Protein AF-0000000074260015 (afdb_homodimer)

Organism: NCBI:txid2743089

Nearest PDB structures (foldseek):
  7qha-assembly1_B  TM=4.902E-01  e=7.469E-06  Photobacterium profundum SS9
  8thi-assembly1_A  TM=4.821E-01  e=3.029E-05  Haemophilus influenzae Rd KW20
  4r1i-assembly1_B  TM=4.300E-01  e=1.855E-04  Neisseria gonorrhoeae FA19
  4r0c-assembly1_C  TM=4.142E-01  e=5.192E-04  Alcanivorax borkumensis SK2
  4r0c-assembly1_B  TM=4.028E-01  e=3.452E-03  Alcanivorax borkumensis SK2

InterPro domains:
  IPR018461 Na+/H+ antiporter, NhaC-like, C-terminal [PF03553] (222-495)
  IPR052180 NhaC Na(+)/H(+) Antiporter [PTHR33451] (37-522)

Foldseek 3Di:
DPPDPPPLVVVLVVLVVLLVLLVCLQPDAFWAFAPALQLLLQLLVQLLVQCCVQCPVVNHQDLLSSLVSSVVSLVVSLVGTDDDSVVVVVLLVVLLPRVLLVVLLLLQLLLLLLLLLLVLLQLLLQVLQVCVVVVPAQLQLLLVLLQVLLVLLQLLLALLSSLNNCLSRVLVSSLLRWHANLLNSLSNLLSSLNNNLQRLLHLLLSSLQVLLVHDSVLLNVLLCVLLVVLSVVLSVVSSVVRVVDTHDDLPDDDSVVSSVPRDNLSNVLVVLSVQLSVCSNVVHDNSVSSVSSSVVSLCSCPVVVSHFPCQAKAWADAPPDPVLVVCCVPRRYHHDHPVPTDIDHSSVVSNVLCVSVSSSLSSLSSSVSSSSSSCSLVVVLVVLCVPQLPAQLSLLVSLLVSLLVLCSRSLSLSSSLSNCSNSLSVSCVVRQWHSSLSSSSNSLNSSLNSSQQLPHPSLSSSLSSNCCVVVVDVSDDNVSRDRSNSNNVSNSSSVSSSVSSNVCSNVVPSTDGDPDDPPVVNPVD/DPPDPPPLVVVLVVLVVLLVLLVCLQPDAFWAFAPALQLLLQLLVQLLVQCCVQCPVVNHFDLLSSLVSSVVSLVVSLVGTDDDSVVVVVLLVVLLPRVLLVVLLLLQLLLLLLLLLLVLLQLLLQVLQVCVVVVPAQLQLLLVLLQVLLVLLQLLLALLSSLNNCLSRVLVSSLLRWHANLLNSLSNLLSSLNNNLQRLLHLLLSSLQVLLVHDSVLLNVLLCVLLVVLSVVLSVVSSVVRVVDTHDDLPDDDSVVSSVPRDNLSNVLVVLSVQLSVCSNVVHDNSVSSVSSSVVSLCSCPVVVSHFPCQAKAWADAPPDPVLVVCCVPRRYHHDHPVPTDIDHSSVVSNVLCVSVSSSLSSLSSSVSSSSSSCSLVVVLVVLCVPQLPAQLSLLVSLLVSLLVLCSRSLSLSSSLSNCSNSLSVSCVVRQWHSSLSSSSSSLNSSLSSSQQLPHPSLSSSLSSNCCVVVVDVSDDNVSRDRSNSNNVSNSSSVSSSVSSNVCSNVVPSTDGDPDDPPVVVPPD

pLDDT: mean 89.03, std 12.22, range [22.44, 98.69]

Solvent-accessible surface area (backbone atoms only — not comparable to full-atom values): 49291 Å² total; per-residue (Å²): 131,77,72,71,82,65,74,63,53,60,56,48,50,52,50,52,50,52,49,51,51,52,48,45,44,62,68,41,84,64,51,49,34,59,88,39,38,61,47,31,34,39,21,45,53,45,24,54,53,42,46,41,45,40,33,55,63,36,60,28,84,39,61,55,42,50,34,40,37,40,51,52,17,49,55,58,40,56,74,36,47,51,79,70,62,51,63,59,50,50,32,36,46,56,21,41,30,33,63,66,48,43,52,51,45,51,41,49,37,49,27,22,22,34,35,33,38,38,45,54,28,34,28,33,38,8,49,37,24,50,33,58,73,68,69,53,45,30,36,47,44,33,29,49,42,18,53,52,30,17,51,48,2,31,37,54,16,32,27,61,37,33,24,35,32,39,36,60,37,46,42,57,31,40,40,64,55,34,19,26,54,47,52,38,52,8,18,34,38,17,5,12,22,52,3,23,48,53,6,72,74,4,64,41,32,42,50,25,16,58,61,31,73,35,57,50,69,60,35,37,61,64,35,44,66,54,52,51,54,17,43,53,54,26,41,54,48,33,37,54,46,34,68,71,43,71,41,60,82,63,70,95,53,59,48,65,54,53,50,68,65,31,45,58,73,18,46,59,46,53,53,24,52,45,46,22,33,55,35,22,63,72,64,43,45,68,68,58,16,43,46,52,18,35,52,45,30,52,48,50,16,51,77,70,64,49,26,60,60,36,51,39,39,24,37,28,19,28,61,86,37,68,62,33,58,69,44,40,80,41,70,39,33,42,74,31,55,72,90,59,44,33,57,39,27,15,43,35,56,20,33,59,52,44,35,46,55,45,55,33,44,33,51,40,42,10,39,46,36,36,10,41,28,20,34,16,52,57,52,52,50,49,52,46,47,73,72,49,38,81,47,67,47,36,35,42,45,40,48,46,51,51,40,42,53,42,19,70,64,49,14,38,40,53,57,24,45,65,68,44,32,64,56,48,39,50,55,27,58,75,65,40,44,19,35,51,50,52,19,38,50,52,26,45,32,23,33,19,43,15,36,28,43,48,82,8,48,43,35,43,48,26,40,39,43,40,67,49,40,44,81,72,31,92,66,41,51,75,86,65,45,64,50,45,62,70,25,37,85,42,17,39,26,22,56,34,37,45,47,50,50,51,50,24,27,70,72,45,61,83,69,44,59,59,78,82,80,80,56,71,80,64,69,79,106,128,76,73,72,82,66,75,63,56,61,55,48,51,51,52,51,50,51,48,50,50,52,47,45,43,62,70,42,84,63,49,50,33,60,87,39,38,61,48,30,36,39,22,45,53,46,25,52,52,42,48,41,44,39,32,57,63,36,59,28,85,38,61,55,40,50,35,40,36,40,53,51,17,48,55,59,39,56,72,35,46,50,80,70,62,53,62,59,52,51,32,36,46,54,22,41,30,33,62,66,48,44,50,52,44,51,40,51,37,50,28,22,22,33,34,33,38,37,44,54,27,32,28,33,37,8,49,38,26,50,32,56,73,67,68,54,45,30,37,49,44,33,29,51,41,18,53,53,29,17,51,49,1,30,37,52,17,32,26,59,37,33,25,33,32,39,36,59,38,46,41,58,31,39,38,64,54,35,20,26,56,47,52,37,52,9,19,34,38,18,5,12,23,52,4,23,47,53,6,70,75,4,63,41,32,43,51,25,16,58,60,30,72,35,56,50,69,61,35,38,61,64,36,43,66,54,52,49,54,16,42,53,55,25,41,55,47,33,36,53,46,34,67,72,42,69,41,59,84,60,70,94,54,58,48,64,53,53,50,68,64,32,46,59,72,17,46,59,47,52,53,22,53,46,46,23,34,53,37,22,61,73,66,43,45,66,70,57,16,41,46,52,17,34,51,46,31,52,49,51,17,50,76,70,65,48,25,60,58,36,52,40,39,24,39,27,19,28,60,87,38,68,62,33,60,69,44,40,78,42,71,39,33,42,72,33,56,72,90,59,45,34,58,39,27,16,43,36,56,20,33,59,52,42,35,45,56,46,54,34,45,31,50,41,42,10,36,47,37,36,11,41,27,20,34,16,52,57,52,54,49,49,51,44,48,73,73,49,39,82,47,68,46,35,35,43,44,41,48,46,51,51,40,41,53,43,19,70,65,48,14,38,40,53,58,24,44,66,68,46,33,64,56,47,40,51,55,26,56,73,65,40,44,18,35,50,50,50,19,38,52,52,27,46,32,22,33,18,44,16,36,28,42,49,81,7,48,43,33,43,48,27,39,39,43,40,64,48,40,44,80,74,32,94,67,41,50,75,87,64,44,64,49,48,62,70,24,38,86,42,16,39,28,23,55,34,37,44,47,50,51,51,50,24,27,69,72,44,59,82,67,44,59,60,78,83,78,79,57,68,79,63,68,80,107

Radius of gyration: 29.16 Å; Cα contacts (8 Å, |Δi|>4): 2050; chains: 2; bounding box: 74×87×85 Å

Secondary structure (DSSP, 8-state):
------THHHHHHHHHHHHHHHHHHHHSPPPPBTT-GGGGGHHHHHHHHHHIIIIIIS----HHHHHHHHHHHHHHHHTTB-S-THHHHHHHHHHHT-HHHHHHHHHHHHHHHHHHHHHHTTHHHHHHHHHHHTT--TTTHHHHHHHHHHHHHHHHT-HHHHHHHHHHHHHHHHHHTT--HHHHHHHHHHHHHHHHHH-TTSHHHHHHHHHTT--HHHHHHHHHHHHHHHHHHHHHHHHHHHHHS------SS-HHHHHHH--GGGGGGHHHHHHHHHHHHTT--HHHHHHHHHHHHHHHHHHTTSS-GGGTSEEEEETT-HHHHHHTTSTTEEEE-GGG-EEESHHHHHHHTTHHHHHHHHHHHHHHHHHHHHTHHHHHHHHHHHHT-SSHHHHHHHHHHHHHHHHHHH--HHHHHHHHHHHHHHHHHHTTB-HHHHHHHHHHHHHHHTTTSTTSHHHHHHHHHHTTHHHH-TT--GGGSPPHHHHGGG-HHHHHHHHHHHHHHHH-TT--B-SS---GGGTT-/------THHHHHHHHHHHHHHHHHHHHSPPPPBTT-GGGGGHHHHHHHHHHIIIIIIS----HHHHHHHHHHHHHHHHTTB-S-THHHHHHHHHHHT-HHHHHHHHHHHHHHHHHHHHHHTTHHHHHHHHHHHTT--TTTHHHHHHHHHHHHHHHHT-HHHHHHHHHHHHHHHHHHTT--HHHHHHHHHHHHHHHHHH-TTSHHHHHHHHHTT--HHHHHHHHHHHHHHHHHHHHHHHHHHHHHS------SS-HHHHHHH--GGGGGGHHHHHHHHHHHHTT--HHHHHHHHHHHHHHHHHHTTSS-GGGTSEEEEETT-HHHHHHTTSTTEEEE-GGG-EEESHHHHHHHTTHHHHHHHHHHHHHHHHHHHHTHHHHHHHHHHHHT-SSHHHHHHHHHHHHHHHHHHH--HHHHHHHHHHHHHHHHHHTTB-HHHHHHHHHHHHHHHTTTSTTSHHHHHHHHHHTTHHHH-TT--GGGSPPHHHHGGG-HHHHHHHHHHHHHHHH-TT--B-SS---GGGTT-

Sequence (1050 aa):
MTPPPNDTDGYDETVREELAEAEEARTGPRIEFHGGRLVSGFPIAFFIVWAIVQSGLLRIGDETGLVAGMLIGLILGMLFVKGNWRAYANTIFEGMTQRVAATAVVAWLWAGMFASTIQAGGFVDGLVWAANAADVGATLFPAITFLLAGLLATGIGTGYGTTVAFSTLVFPAGLLLGANPVLMFGAILSGAVFGDNLAPVSDTTIVSAVTQDSDIGGVVASRFKYAIVAALFAVVTYVFAAGAMSGVNITGVDAEQIIAQAQPIGLVHLLSMGIVIATAVMGRHIIEAISWGLIVAFLLNVVLGLAPVSDMVVFNAPRDLGIAQSLSVLPFVELVDSAETSVGGSIYSGAEGFFPLIVLVLLIVAAAQVMIRGGGFEALQNWLLERVATNVRRAETTMVLGTAMVNAMITINTAAEIAIAPYIARIGERFNINGYRRANILDANTSALGYIFPWSGGVLVGYAVIRTLPNQYDWFTQSMVVNPVDVWPFVFHGWFLVGVFLLAAWTGFGREYISDRETEEVARVMTPPPNDTDGYDETVREELAEAEEARTGPRIEFHGGRLVSGFPIAFFIVWAIVQSGLLRIGDETGLVAGMLIGLILGMLFVKGNWRAYANTIFEGMTQRVAATAVVAWLWAGMFASTIQAGGFVDGLVWAANAADVGATLFPAITFLLAGLLATGIGTGYGTTVAFSTLVFPAGLLLGANPVLMFGAILSGAVFGDNLAPVSDTTIVSAVTQDSDIGGVVASRFKYAIVAALFAVVTYVFAAGAMSGVNITGVDAEQIIAQAQPIGLVHLLSMGIVIATAVMGRHIIEAISWGLIVAFLLNVVLGLAPVSDMVVFNAPRDLGIAQSLSVLPFVELVDSAETSVGGSIYSGAEGFFPLIVLVLLIVAAAQVMIRGGGFEALQNWLLERVATNVRRAETTMVLGTAMVNAMITINTAAEIAIAPYIARIGERFNINGYRRANILDANTSALGYIFPWSGGVLVGYAVIRTLPNQYDWFTQSMVVNPVDVWPFVFHGWFLVGVFLLAAWTGFGREYISDRETEEVARV

Structure (mmCIF, N/CA/C/O backbone):
data_AF-0000000074260015-model_v1
#
loop_
_entity.id
_entity.type
_entity.pdbx_description
1 polymer 'Na+/H+ antiporter NhaC family protein'
#
loop_
_atom_site.group_PDB
_atom_site.id
_atom_site.type_symbol
_atom_site.label_atom_id
_atom_site.label_alt_id
_atom_site.label_comp_id
_atom_site.label_asym_id
_atom_site.label_entity_id
_atom_site.label_seq_id
_atom_site.pdbx_PDB_ins_code
_atom_site.Cartn_x
_atom_site.Cartn_y
_atom_site.Cartn_z
_atom_site.occupancy
_atom_site.B_iso_or_equiv
_atom_site.auth_seq_id
_atom_site.auth_comp_id
_atom_site.auth_asym_id
_atom_site.auth_atom_id
_atom_site.pdbx_PDB_model_num
ATOM 1 N N . MET A 1 1 ? -40.219 -15.844 -16.984 1 22.72 1 MET A N 1
ATOM 2 C CA . MET A 1 1 ? -39.281 -15.297 -16.016 1 22.72 1 MET A CA 1
ATOM 3 C C . MET A 1 1 ? -37.906 -15.062 -16.656 1 22.72 1 MET A C 1
ATOM 5 O O . MET A 1 1 ? -37.312 -16 -17.188 1 22.72 1 MET A O 1
ATOM 9 N N . THR A 1 2 ? -37.656 -13.992 -17.281 1 28.66 2 THR A N 1
ATOM 10 C CA . THR A 1 2 ? -36.406 -13.625 -17.953 1 28.66 2 THR A CA 1
ATOM 11 C C . THR A 1 2 ? -35.219 -13.93 -17.047 1 28.66 2 THR A C 1
ATOM 13 O O . THR A 1 2 ? -35.219 -13.625 -15.859 1 28.66 2 THR A O 1
ATOM 16 N N . PRO A 1 3 ? -34.406 -14.914 -17.406 1 32.44 3 PRO A N 1
ATOM 17 C CA . PRO A 1 3 ? -33.312 -15.203 -16.5 1 32.44 3 PRO A CA 1
ATOM 18 C C . PRO A 1 3 ? -32.625 -13.938 -15.992 1 32.44 3 PRO A C 1
ATOM 20 O O . PRO A 1 3 ? -32.656 -12.898 -16.672 1 32.44 3 PRO A O 1
ATOM 23 N N . PRO A 1 4 ? -32.562 -13.758 -14.719 1 35.41 4 PRO A N 1
ATOM 24 C CA . PRO A 1 4 ? -31.938 -12.539 -14.211 1 35.41 4 PRO A CA 1
ATOM 25 C C . PRO A 1 4 ? -30.688 -12.156 -14.992 1 35.41 4 PRO A C 1
ATOM 27 O O . PRO A 1 4 ? -30.016 -13.023 -15.57 1 35.41 4 PRO A O 1
ATOM 30 N N . PRO A 1 5 ? -30.594 -11.023 -15.602 1 37.25 5 PRO A N 1
ATOM 31 C CA . PRO A 1 5 ? -29.375 -10.617 -16.328 1 37.25 5 PRO A CA 1
ATOM 32 C C . PRO A 1 5 ? -28.094 -11.109 -15.664 1 37.25 5 PRO A C 1
ATOM 34 O O . PRO A 1 5 ? -27.984 -11.055 -14.438 1 37.25 5 PRO A O 1
ATOM 37 N N . ASN A 1 6 ? -27.422 -12.148 -16.078 1 38.97 6 ASN A N 1
ATOM 38 C CA . ASN A 1 6 ? -26.203 -12.797 -15.625 1 38.97 6 ASN A CA 1
ATOM 39 C C . ASN A 1 6 ? -25.156 -11.773 -15.188 1 38.97 6 ASN A C 1
ATOM 41 O O . ASN A 1 6 ? -24.938 -10.766 -15.867 1 38.97 6 ASN A O 1
ATOM 45 N N . ASP A 1 7 ? -24.734 -11.719 -13.914 1 44.66 7 ASP A N 1
ATOM 46 C CA . ASP A 1 7 ? -23.781 -11 -13.078 1 44.66 7 ASP A CA 1
ATOM 47 C C . ASP A 1 7 ? -22.469 -10.758 -13.828 1 44.66 7 ASP A C 1
ATOM 49 O O . ASP A 1 7 ? -21.609 -10.016 -13.352 1 44.66 7 ASP A O 1
ATOM 53 N N . THR A 1 8 ? -22.219 -11.5 -14.938 1 47.75 8 THR A N 1
ATOM 54 C CA . THR A 1 8 ? -21.078 -11.352 -15.828 1 47.75 8 THR A CA 1
ATOM 55 C C . THR A 1 8 ? -21.078 -9.977 -16.5 1 47.75 8 THR A C 1
ATOM 57 O O . THR A 1 8 ? -20.047 -9.484 -16.938 1 47.75 8 THR A O 1
ATOM 60 N N . ASP A 1 9 ? -22.203 -9.375 -16.516 1 49.19 9 ASP A N 1
ATOM 61 C CA . ASP A 1 9 ? -22.328 -8.102 -17.203 1 49.19 9 ASP A CA 1
ATOM 62 C C . ASP A 1 9 ? -21.562 -7 -16.469 1 49.19 9 ASP A C 1
ATOM 64 O O . ASP A 1 9 ? -20.891 -6.18 -17.094 1 49.19 9 ASP A O 1
ATOM 68 N N . GLY A 1 10 ? -21.578 -7.117 -15.125 1 54.03 10 GLY A N 1
ATOM 69 C CA . GLY A 1 10 ? -20.906 -6.082 -14.359 1 54.03 10 GLY A CA 1
ATOM 70 C C . GLY A 1 10 ? -19.391 -6.18 -14.445 1 54.03 10 GLY A C 1
ATOM 71 O O . GLY A 1 10 ? -18.703 -5.16 -14.562 1 54.03 10 GLY A O 1
ATOM 72 N N . TYR A 1 11 ? -18.891 -7.371 -14.422 1 61.56 11 TYR A N 1
ATOM 73 C CA . TYR A 1 11 ? -17.453 -7.555 -14.562 1 61.56 11 TYR A CA 1
ATOM 74 C C . TYR A 1 11 ? -17 -7.176 -15.969 1 61.56 11 TYR A C 1
ATOM 76 O O . TYR A 1 11 ? -15.922 -6.598 -16.141 1 61.56 11 TYR A O 1
ATOM 84 N N . ASP A 1 12 ? -17.891 -7.43 -16.797 1 64.75 12 ASP A N 1
ATOM 85 C CA . ASP A 1 12 ? -17.594 -7.094 -18.188 1 64.75 12 ASP A CA 1
ATOM 86 C C . ASP A 1 12 ? -17.422 -5.586 -18.359 1 64.75 12 ASP A C 1
ATOM 88 O O . ASP A 1 12 ? -16.5 -5.129 -19.031 1 64.75 12 ASP A O 1
ATOM 92 N N . GLU A 1 13 ? -18.203 -4.941 -17.625 1 68.62 13 GLU A N 1
ATOM 93 C CA . GLU A 1 13 ? -18.141 -3.49 -17.766 1 68.62 13 GLU A CA 1
ATOM 94 C C . GLU A 1 13 ? -16.859 -2.936 -17.172 1 68.62 13 GLU A C 1
ATOM 96 O O . GLU A 1 13 ? -16.234 -2.029 -17.734 1 68.62 13 GLU A O 1
ATOM 101 N N . THR A 1 14 ? -16.469 -3.584 -16.156 1 74.06 14 THR A N 1
ATOM 102 C CA . THR A 1 14 ? -15.25 -3.135 -15.484 1 74.06 14 THR A CA 1
ATOM 103 C C . THR A 1 14 ? -14.016 -3.441 -16.328 1 74.06 14 THR A C 1
ATOM 105 O O . THR A 1 14 ? -13.102 -2.617 -16.438 1 74.06 14 THR A O 1
ATOM 108 N N . VAL A 1 15 ? -14.039 -4.574 -16.906 1 74.94 15 VAL A N 1
ATOM 109 C CA . VAL A 1 15 ? -12.922 -4.969 -17.75 1 74.94 15 VAL A CA 1
ATOM 110 C C . VAL A 1 15 ? -12.859 -4.066 -18.984 1 74.94 15 VAL A C 1
ATOM 112 O O . VAL A 1 15 ? -11.773 -3.654 -19.406 1 74.94 15 VAL A O 1
ATOM 115 N N . ARG A 1 16 ? -13.984 -3.656 -19.516 1 75.56 16 ARG A N 1
ATOM 116 C CA . ARG A 1 16 ? -14.039 -2.783 -20.688 1 75.56 16 ARG A CA 1
ATOM 117 C C . ARG A 1 16 ? -13.508 -1.393 -20.359 1 75.56 16 ARG A C 1
ATOM 119 O O . ARG A 1 16 ? -12.852 -0.759 -21.188 1 75.56 16 ARG A O 1
ATOM 126 N N . GLU A 1 17 ? -13.789 -1.053 -19.125 1 75.69 17 GLU A N 1
ATOM 127 C CA . GLU A 1 17 ? -13.281 0.246 -18.688 1 75.69 17 GLU A CA 1
ATOM 128 C C . GLU A 1 17 ? -11.766 0.231 -18.562 1 75.69 17 GLU A C 1
ATOM 130 O O . GLU A 1 17 ? -11.094 1.186 -18.953 1 75.69 17 GLU A O 1
ATOM 135 N N . GLU A 1 18 ? -11.305 -0.832 -18.094 1 77.38 18 GLU A N 1
ATOM 136 C CA . GLU A 1 18 ? -9.859 -0.973 -17.953 1 77.38 18 GLU A CA 1
ATOM 137 C C . GLU A 1 18 ? -9.172 -1.053 -19.297 1 77.38 18 GLU A C 1
ATOM 139 O O . GLU A 1 18 ? -8.078 -0.511 -19.484 1 77.38 18 GLU A O 1
ATOM 144 N N . LEU A 1 19 ? -9.836 -1.707 -20.188 1 78.25 19 LEU A N 1
ATOM 145 C CA . LEU A 1 19 ? -9.297 -1.83 -21.531 1 78.25 19 LEU A CA 1
ATOM 146 C C . LEU A 1 19 ? -9.289 -0.48 -22.25 1 78.25 19 LEU A C 1
ATOM 148 O O . LEU A 1 19 ? -8.359 -0.169 -23 1 78.25 19 LEU A O 1
ATOM 152 N N . ALA A 1 20 ? -10.32 0.275 -22 1 77.31 20 ALA A N 1
ATOM 153 C CA . ALA A 1 20 ? -10.398 1.608 -22.578 1 77.31 20 ALA A CA 1
ATOM 154 C C . ALA A 1 20 ? -9.297 2.516 -22.047 1 77.31 20 ALA A C 1
ATOM 156 O O . ALA A 1 20 ? -8.703 3.291 -22.797 1 77.31 20 ALA A O 1
ATOM 157 N N . GLU A 1 21 ? -9.039 2.352 -20.812 1 77.56 21 GLU A N 1
ATOM 158 C CA . GLU A 1 21 ? -7.969 3.127 -20.203 1 77.56 21 GLU A CA 1
ATOM 159 C C . GLU A 1 21 ? -6.605 2.73 -20.75 1 77.56 21 GLU A C 1
ATOM 161 O O . GLU A 1 21 ? -5.75 3.588 -21 1 77.56 21 GLU A O 1
ATOM 166 N N . ALA A 1 22 ? -6.434 1.486 -20.906 1 76.5 22 ALA A N 1
ATOM 167 C CA . ALA A 1 22 ? -5.18 0.993 -21.469 1 76.5 22 ALA A CA 1
ATOM 168 C C . ALA A 1 22 ? -4.996 1.48 -22.906 1 76.5 22 ALA A C 1
ATOM 170 O O . ALA A 1 22 ? -3.879 1.805 -23.312 1 76.5 22 ALA A O 1
ATOM 171 N N . GLU A 1 23 ? -6.07 1.495 -23.609 1 77.75 23 GLU A N 1
ATOM 172 C CA . GLU A 1 23 ? -6.023 1.985 -24.984 1 77.75 23 GLU A CA 1
ATOM 173 C C . GLU A 1 23 ? -5.699 3.477 -25.016 1 77.75 23 GLU A C 1
ATOM 175 O O . GLU A 1 23 ? -4.949 3.928 -25.891 1 77.75 23 GLU A O 1
ATOM 180 N N . GLU A 1 24 ? -6.246 4.172 -24.125 1 78.12 24 GLU A N 1
ATOM 181 C CA . GLU A 1 24 ? -5.961 5.602 -24.047 1 78.12 24 GLU A CA 1
ATOM 182 C C . GLU A 1 24 ? -4.492 5.852 -23.719 1 78.12 24 GLU A C 1
ATOM 184 O O . GLU A 1 24 ? -3.891 6.801 -24.234 1 78.12 24 GLU A O 1
ATOM 189 N N . ALA A 1 25 ? -3.99 5.109 -22.906 1 76.19 25 ALA A N 1
ATOM 190 C CA . ALA A 1 25 ? -2.582 5.242 -22.547 1 76.19 25 ALA A CA 1
ATOM 191 C C . ALA A 1 25 ? -1.676 4.961 -23.734 1 76.19 25 ALA A C 1
ATOM 193 O O . ALA A 1 25 ? -0.614 5.57 -23.875 1 76.19 25 ALA A O 1
ATOM 194 N N . ARG A 1 26 ? -2.051 4.074 -24.594 1 77.19 26 ARG A N 1
ATOM 195 C CA . ARG A 1 26 ? -1.263 3.664 -25.75 1 77.19 26 ARG A CA 1
ATOM 196 C C . ARG A 1 26 ? -1.356 4.695 -26.859 1 77.19 26 ARG A C 1
ATOM 198 O O . ARG A 1 26 ? -0.399 4.895 -27.609 1 77.19 26 ARG A O 1
ATOM 205 N N . THR A 1 27 ? -2.512 5.344 -26.891 1 75.19 27 THR A N 1
ATOM 206 C CA . THR A 1 27 ? -2.762 6.223 -28.031 1 75.19 27 THR A CA 1
ATOM 207 C C . THR A 1 27 ? -2.561 7.684 -27.641 1 75.19 27 THR A C 1
ATOM 209 O O . THR A 1 27 ? -2.438 8.555 -28.5 1 75.19 27 THR A O 1
ATOM 212 N N . GLY A 1 28 ? -2.504 7.926 -26.359 1 74.88 28 GLY A N 1
ATOM 213 C CA . GLY A 1 28 ? -2.322 9.297 -25.906 1 74.88 28 GLY A CA 1
ATOM 214 C C . GLY A 1 28 ? -0.916 9.82 -26.141 1 74.88 28 GLY A C 1
ATOM 215 O O . GLY A 1 28 ? -0.11 9.172 -26.812 1 74.88 28 GLY A O 1
ATOM 216 N N . PRO A 1 29 ? -0.723 11.047 -25.719 1 73.88 29 PRO A N 1
ATOM 217 C CA . PRO A 1 29 ? 0.611 11.633 -25.875 1 73.88 29 PRO A CA 1
ATOM 218 C C . PRO A 1 29 ? 1.709 10.773 -25.25 1 73.88 29 PRO A C 1
ATOM 220 O O . PRO A 1 29 ? 1.553 10.297 -24.125 1 73.88 29 PRO A O 1
ATOM 223 N N . ARG A 1 30 ? 2.744 10.672 -26.016 1 83.25 30 ARG A N 1
ATOM 224 C CA . ARG A 1 30 ? 3.816 9.773 -25.578 1 83.25 30 ARG A CA 1
ATOM 225 C C . ARG A 1 30 ? 4.902 10.547 -24.828 1 83.25 30 ARG A C 1
ATOM 227 O O . ARG A 1 30 ? 5.133 11.727 -25.109 1 83.25 30 ARG A O 1
ATOM 234 N N . ILE A 1 31 ? 5.43 9.828 -23.906 1 91.88 31 ILE A N 1
ATOM 235 C CA . ILE A 1 31 ? 6.645 10.312 -23.266 1 91.88 31 ILE A CA 1
ATOM 236 C C . ILE A 1 31 ? 7.863 9.93 -24.094 1 91.88 31 ILE A C 1
ATOM 238 O O . ILE A 1 31 ? 8.031 8.766 -24.469 1 91.88 31 ILE A O 1
ATOM 242 N N . GLU A 1 32 ? 8.625 10.875 -24.406 1 93.56 32 GLU A N 1
ATOM 243 C CA . GLU A 1 32 ? 9.828 10.602 -25.203 1 93.56 32 GLU A CA 1
ATOM 244 C C . GLU A 1 32 ? 11.031 10.359 -24.297 1 93.56 32 GLU A C 1
ATOM 246 O O . GLU A 1 32 ? 11.188 11.023 -23.266 1 93.56 32 GLU A O 1
ATOM 251 N N . PHE A 1 33 ? 11.82 9.445 -24.656 1 94.75 33 PHE A N 1
ATOM 252 C CA . PHE A 1 33 ? 12.984 9.078 -23.875 1 94.75 33 PHE A CA 1
ATOM 253 C C . PHE A 1 33 ? 14.266 9.234 -24.688 1 94.75 33 PHE A C 1
ATOM 255 O O . PHE A 1 33 ? 14.266 9.016 -25.906 1 94.75 33 PHE A O 1
ATOM 262 N N . HIS A 1 34 ? 15.312 9.68 -24 1 93.62 34 HIS A N 1
ATOM 263 C CA . HIS A 1 34 ? 16.625 9.641 -24.609 1 93.62 34 HIS A CA 1
ATOM 264 C C . HIS A 1 34 ? 17.062 8.211 -24.906 1 93.62 34 HIS A C 1
ATOM 266 O O . HIS A 1 34 ? 17.078 7.367 -24 1 93.62 34 HIS A O 1
ATOM 272 N N . GLY A 1 35 ? 17.391 7.859 -26.141 1 91.44 35 GLY A N 1
ATOM 273 C CA . GLY A 1 35 ? 17.797 6.512 -26.5 1 91.44 35 GLY A CA 1
ATOM 274 C C . GLY A 1 35 ? 16.719 5.723 -27.203 1 91.44 35 GLY A C 1
ATOM 275 O O . GLY A 1 35 ? 16.891 4.547 -27.516 1 91.44 35 GLY A O 1
ATOM 276 N N . GLY A 1 36 ? 15.492 6.344 -27.297 1 91.06 36 GLY A N 1
ATOM 277 C CA . GLY A 1 36 ? 14.438 5.715 -28.078 1 91.06 36 GLY A CA 1
ATOM 278 C C . GLY A 1 36 ? 13.305 5.176 -27.219 1 91.06 36 GLY A C 1
ATOM 279 O O . GLY A 1 36 ? 13.305 5.336 -26 1 91.06 36 GLY A O 1
ATOM 280 N N . ARG A 1 37 ? 12.391 4.516 -27.812 1 91.81 37 ARG A N 1
ATOM 281 C CA . ARG A 1 37 ? 11.156 4.051 -27.188 1 91.81 37 ARG A CA 1
ATOM 282 C C . ARG A 1 37 ? 11.438 2.914 -26.203 1 91.81 37 ARG A C 1
ATOM 284 O O . ARG A 1 37 ? 10.75 2.777 -25.188 1 91.81 37 ARG A O 1
ATOM 291 N N . LEU A 1 38 ? 12.43 2.113 -26.391 1 91.69 38 LEU A N 1
ATOM 292 C CA . LEU A 1 38 ? 12.734 0.95 -25.578 1 91.69 38 LEU A CA 1
ATOM 293 C C . LEU A 1 38 ? 13.258 1.374 -24.203 1 91.69 38 LEU A C 1
ATOM 295 O O . LEU A 1 38 ? 13.172 0.615 -23.234 1 91.69 38 LEU A O 1
ATOM 299 N N . VAL A 1 39 ? 13.758 2.588 -24.156 1 95 39 VAL A N 1
ATOM 300 C CA . VAL A 1 39 ? 14.328 3.082 -22.906 1 95 39 VAL A CA 1
ATOM 301 C C . VAL A 1 39 ? 13.211 3.357 -21.891 1 95 39 VAL A C 1
ATOM 303 O O . VAL A 1 39 ? 13.469 3.471 -20.688 1 95 39 VAL A O 1
ATOM 306 N N . SER A 1 40 ? 11.961 3.418 -22.406 1 94.69 40 SER A N 1
ATOM 307 C CA . SER A 1 40 ? 10.836 3.58 -21.484 1 94.69 40 SER A CA 1
ATOM 308 C C . SER A 1 40 ? 10.672 2.359 -20.594 1 94.69 40 SER A C 1
ATOM 310 O O . SER A 1 40 ? 10.016 2.434 -19.547 1 94.69 40 SER A O 1
ATOM 312 N N . GLY A 1 41 ? 11.266 1.235 -20.938 1 94.19 41 GLY A N 1
ATOM 313 C CA . GLY A 1 41 ? 11.242 0.028 -20.141 1 94.19 41 GLY A CA 1
ATOM 314 C C . GLY A 1 41 ? 12.367 -0.033 -19.125 1 94.19 41 GLY A C 1
ATOM 315 O O . GLY A 1 41 ? 12.492 -1.012 -18.375 1 94.19 41 GLY A O 1
ATOM 316 N N . PHE A 1 42 ? 13.141 1.027 -18.984 1 96.06 42 PHE A N 1
ATOM 317 C CA . PHE A 1 42 ? 14.328 1.029 -18.141 1 96.06 42 PHE A CA 1
ATOM 318 C C . PHE A 1 42 ? 13.945 0.728 -16.688 1 96.06 42 PHE A C 1
ATOM 320 O O . PHE A 1 42 ? 14.586 -0.101 -16.031 1 96.06 42 PHE A O 1
ATOM 327 N N . PRO A 1 43 ? 12.906 1.387 -16.109 1 96.38 43 PRO A N 1
ATOM 328 C CA . PRO A 1 43 ? 12.578 1.104 -14.711 1 96.38 43 PRO A CA 1
ATOM 329 C C . PRO A 1 43 ? 12.312 -0.377 -14.461 1 96.38 43 PRO A C 1
ATOM 331 O O . PRO A 1 43 ? 12.789 -0.935 -13.469 1 96.38 43 PRO A O 1
ATOM 334 N N . ILE A 1 44 ? 11.586 -0.99 -15.336 1 94.12 44 ILE A N 1
ATOM 335 C CA . ILE A 1 44 ? 11.242 -2.4 -15.172 1 94.12 44 ILE A CA 1
ATOM 336 C C . ILE A 1 44 ? 12.492 -3.258 -15.352 1 94.12 44 ILE A C 1
ATOM 338 O O . ILE A 1 44 ? 12.711 -4.207 -14.602 1 94.12 44 ILE A O 1
ATOM 342 N N . ALA A 1 45 ? 13.273 -2.957 -16.391 1 94.31 45 ALA A N 1
ATOM 343 C CA . ALA A 1 45 ? 14.516 -3.691 -16.625 1 94.31 45 ALA A CA 1
ATOM 344 C C . ALA A 1 45 ? 15.445 -3.6 -15.422 1 94.31 45 ALA A C 1
ATOM 346 O O . ALA A 1 45 ? 16.062 -4.594 -15.023 1 94.31 45 ALA A O 1
ATOM 347 N N . PHE A 1 46 ? 15.562 -2.369 -14.93 1 96.69 46 PHE A N 1
ATOM 348 C CA . PHE A 1 46 ? 16.391 -2.168 -13.742 1 96.69 46 PHE A CA 1
ATOM 349 C C . PHE A 1 46 ? 15.883 -3.018 -12.586 1 96.69 46 PHE A C 1
ATOM 351 O O . PHE A 1 46 ? 16.672 -3.635 -11.867 1 96.69 46 PHE A O 1
ATOM 358 N N . PHE A 1 47 ? 14.602 -3.076 -12.375 1 95.31 47 PHE A N 1
ATOM 359 C CA . PHE A 1 47 ? 13.992 -3.852 -11.297 1 95.31 47 PHE A CA 1
ATOM 360 C C . PHE A 1 47 ? 14.281 -5.336 -11.469 1 95.31 47 PHE A C 1
ATOM 362 O O . PHE A 1 47 ? 14.602 -6.031 -10.5 1 95.31 47 PHE A O 1
ATOM 369 N N . ILE A 1 48 ? 14.125 -5.871 -12.648 1 92.25 48 ILE A N 1
ATOM 370 C CA . ILE A 1 48 ? 14.367 -7.285 -12.914 1 92.25 48 ILE A CA 1
ATOM 371 C C . ILE A 1 48 ? 15.82 -7.633 -12.602 1 92.25 48 ILE A C 1
ATOM 373 O O . ILE A 1 48 ? 16.094 -8.656 -11.961 1 92.25 48 ILE A O 1
ATOM 377 N N . VAL A 1 49 ? 16.75 -6.781 -13.031 1 94.94 49 VAL A N 1
ATOM 378 C CA . VAL A 1 49 ? 18.156 -7.004 -12.727 1 94.94 49 VAL A CA 1
ATOM 379 C C . VAL A 1 49 ? 18.375 -6.977 -11.211 1 94.94 49 VAL A C 1
ATOM 381 O O . VAL A 1 49 ? 19.094 -7.812 -10.664 1 94.94 49 VAL A O 1
ATOM 384 N N . TRP A 1 50 ? 17.75 -5.98 -10.578 1 95.31 50 TRP A N 1
ATOM 385 C CA . TRP A 1 50 ? 17.828 -5.891 -9.125 1 95.31 50 TRP A CA 1
ATOM 386 C C . TRP A 1 50 ? 17.328 -7.176 -8.469 1 95.31 50 TRP A C 1
ATOM 388 O O . TRP A 1 50 ? 17.969 -7.707 -7.559 1 95.31 50 TRP A O 1
ATOM 398 N N . ALA A 1 51 ? 16.203 -7.664 -8.914 1 90.94 51 ALA A N 1
ATOM 399 C CA . ALA A 1 51 ? 15.586 -8.859 -8.352 1 90.94 51 ALA A CA 1
ATOM 400 C C . ALA A 1 51 ? 16.484 -10.086 -8.555 1 90.94 51 ALA A C 1
ATOM 402 O O . ALA A 1 51 ? 16.609 -10.922 -7.656 1 90.94 51 ALA A O 1
ATOM 403 N N . ILE A 1 52 ? 17.078 -10.18 -9.688 1 90.06 52 ILE A N 1
ATOM 404 C CA . ILE A 1 52 ? 17.953 -11.297 -9.992 1 90.06 52 ILE A CA 1
ATOM 405 C C . ILE A 1 52 ? 19.188 -11.25 -9.094 1 90.06 52 ILE A C 1
ATOM 407 O O . ILE A 1 52 ? 19.594 -12.273 -8.539 1 90.06 52 ILE A O 1
ATOM 411 N N . VAL A 1 53 ? 19.719 -10.055 -8.938 1 92.62 53 VAL A N 1
ATOM 412 C CA . VAL A 1 53 ? 20.906 -9.906 -8.102 1 92.62 53 VAL A CA 1
ATOM 413 C C . VAL A 1 53 ? 20.547 -10.188 -6.645 1 92.62 53 VAL A C 1
ATOM 415 O O . VAL A 1 53 ? 21.219 -10.977 -5.977 1 92.62 53 VAL A O 1
ATOM 418 N N . GLN A 1 54 ? 19.531 -9.578 -6.141 1 92.5 54 GLN A N 1
ATOM 419 C CA . GLN A 1 54 ? 19.125 -9.695 -4.746 1 92.5 54 GLN A CA 1
ATOM 420 C C . GLN A 1 54 ? 18.703 -11.125 -4.414 1 92.5 54 GLN A C 1
ATOM 422 O O . GLN A 1 54 ? 19.25 -11.734 -3.486 1 92.5 54 GLN A O 1
ATOM 427 N N . SER A 1 55 ? 17.812 -11.68 -5.152 1 87.38 55 SER A N 1
ATOM 428 C CA . SER A 1 55 ? 17.203 -12.961 -4.809 1 87.38 55 SER A CA 1
ATOM 429 C C . SER A 1 55 ? 17.953 -14.125 -5.438 1 87.38 55 SER A C 1
ATOM 431 O O . SER A 1 55 ? 18.062 -15.203 -4.844 1 87.38 55 SER A O 1
ATOM 433 N N . GLY A 1 56 ? 18.391 -13.977 -6.621 1 86.25 56 GLY A N 1
ATOM 434 C CA . GLY A 1 56 ? 19.047 -15.062 -7.336 1 86.25 56 GLY A CA 1
ATOM 435 C C . GLY A 1 56 ? 20.516 -15.227 -6.965 1 86.25 56 GLY A C 1
ATOM 436 O O . GLY A 1 56 ? 20.906 -16.266 -6.438 1 86.25 56 GLY A O 1
ATOM 437 N N . LEU A 1 57 ? 21.234 -14.148 -7.141 1 89.31 57 LEU A N 1
ATOM 438 C CA . LEU A 1 57 ? 22.688 -14.227 -6.961 1 89.31 57 LEU A CA 1
ATOM 439 C C . LEU A 1 57 ? 23.047 -14.172 -5.48 1 89.31 57 LEU A C 1
ATOM 441 O O . LEU A 1 57 ? 23.844 -14.992 -5.004 1 89.31 57 LEU A O 1
ATOM 445 N N . LEU A 1 58 ? 22.375 -13.32 -4.738 1 91.94 58 LEU A N 1
ATOM 446 C CA . LEU A 1 58 ? 22.781 -13.102 -3.354 1 91.94 58 LEU A CA 1
ATOM 447 C C . LEU A 1 58 ? 21.875 -13.867 -2.396 1 91.94 58 LEU A C 1
ATOM 449 O O . LEU A 1 58 ? 22.125 -13.898 -1.189 1 91.94 58 LEU A O 1
ATOM 453 N N . ARG A 1 59 ? 20.75 -14.391 -2.918 1 88.44 59 ARG A N 1
ATOM 454 C CA . ARG A 1 59 ? 19.844 -15.242 -2.162 1 88.44 59 ARG A CA 1
ATOM 455 C C . ARG A 1 59 ? 19.203 -14.469 -1.004 1 88.44 59 ARG A C 1
ATOM 457 O O . ARG A 1 59 ? 19.141 -14.977 0.117 1 88.44 59 ARG A O 1
ATOM 464 N N . ILE A 1 60 ? 18.984 -13.266 -1.238 1 89.44 60 ILE A N 1
ATOM 465 C CA . ILE A 1 60 ? 18.297 -12.422 -0.261 1 89.44 60 ILE A CA 1
ATOM 466 C C . ILE A 1 60 ? 16.797 -12.383 -0.573 1 89.44 60 ILE A C 1
ATOM 468 O O . ILE A 1 60 ? 16.391 -11.883 -1.625 1 89.44 60 ILE A O 1
ATOM 472 N N . GLY A 1 61 ? 15.992 -13.039 0.271 1 83.94 61 GLY A N 1
ATOM 473 C CA . GLY A 1 61 ? 14.547 -13.023 0.097 1 83.94 61 GLY A CA 1
ATOM 474 C C . GLY A 1 61 ? 13.867 -11.906 0.865 1 83.94 61 GLY A C 1
ATOM 475 O O . GLY A 1 61 ? 13.281 -12.141 1.926 1 83.94 61 GLY A O 1
ATOM 476 N N . ASP A 1 62 ? 14.016 -10.648 0.487 1 87.12 62 ASP A N 1
ATOM 477 C CA . ASP A 1 62 ? 13.453 -9.484 1.157 1 87.12 62 ASP A CA 1
ATOM 478 C C . ASP A 1 62 ? 12.539 -8.695 0.218 1 87.12 62 ASP A C 1
ATOM 480 O O . ASP A 1 62 ? 13.016 -8.016 -0.693 1 87.12 62 ASP A O 1
ATOM 484 N N . GLU A 1 63 ? 11.219 -8.773 0.47 1 88.75 63 GLU A N 1
ATOM 485 C CA . GLU A 1 63 ? 10.258 -8.07 -0.375 1 88.75 63 GLU A CA 1
ATOM 486 C C . GLU A 1 63 ? 10.461 -6.559 -0.295 1 88.75 63 GLU A C 1
ATOM 488 O O . GLU A 1 63 ? 10.266 -5.852 -1.286 1 88.75 63 GLU A O 1
ATOM 493 N N . THR A 1 64 ? 10.781 -6.086 0.885 1 91.56 64 THR A N 1
ATOM 494 C CA . THR A 1 64 ? 11.016 -4.652 1.05 1 91.56 64 THR A CA 1
ATOM 495 C C . THR A 1 64 ? 12.219 -4.203 0.226 1 91.56 64 THR A C 1
ATOM 497 O O . THR A 1 64 ? 12.234 -3.086 -0.297 1 91.56 64 THR A O 1
ATOM 500 N N . GLY A 1 65 ? 13.219 -5.113 0.189 1 94.69 65 GLY A N 1
ATOM 501 C CA . GLY A 1 65 ? 14.352 -4.812 -0.672 1 94.69 65 GLY A CA 1
ATOM 502 C C . GLY A 1 65 ? 13.969 -4.648 -2.129 1 94.69 65 GLY A C 1
ATOM 503 O O . GLY A 1 65 ? 14.531 -3.805 -2.834 1 94.69 65 GLY A O 1
ATOM 504 N N . LEU A 1 66 ? 13.023 -5.453 -2.561 1 94.06 66 LEU A N 1
ATOM 505 C CA . LEU A 1 66 ? 12.547 -5.352 -3.934 1 94.06 66 LEU A CA 1
ATOM 506 C C . LEU A 1 66 ? 11.844 -4.016 -4.168 1 94.06 66 LEU A C 1
ATOM 508 O O . LEU A 1 66 ? 11.945 -3.439 -5.254 1 94.06 66 LEU A O 1
ATOM 512 N N . VAL A 1 67 ? 11.164 -3.523 -3.141 1 95.94 67 VAL A N 1
ATOM 513 C CA . VAL A 1 67 ? 10.508 -2.221 -3.23 1 95.94 67 VAL A CA 1
ATOM 514 C C . VAL A 1 67 ? 11.555 -1.133 -3.457 1 95.94 67 VAL A C 1
ATOM 516 O O . VAL A 1 67 ? 11.367 -0.253 -4.301 1 95.94 67 VAL A O 1
ATOM 519 N N . ALA A 1 68 ? 12.641 -1.197 -2.695 1 96.62 68 ALA A N 1
ATOM 520 C CA . ALA A 1 68 ? 13.719 -0.229 -2.852 1 96.62 68 ALA A CA 1
ATOM 521 C C . ALA A 1 68 ? 14.266 -0.244 -4.273 1 96.62 68 ALA A C 1
ATOM 523 O O . ALA A 1 68 ? 14.539 0.812 -4.852 1 96.62 68 ALA A O 1
ATOM 524 N N . GLY A 1 69 ? 14.43 -1.45 -4.809 1 96.56 69 GLY A N 1
ATOM 525 C CA . GLY A 1 69 ? 14.906 -1.571 -6.18 1 96.56 69 GLY A CA 1
ATOM 526 C C . GLY A 1 69 ? 13.984 -0.913 -7.191 1 96.56 69 GLY A C 1
ATOM 527 O O . GLY A 1 69 ? 14.445 -0.239 -8.109 1 96.56 69 GLY A O 1
ATOM 528 N N . MET A 1 70 ? 12.703 -1.131 -7.02 1 96.44 70 MET A N 1
ATOM 529 C CA . MET A 1 70 ? 11.734 -0.551 -7.945 1 96.44 70 MET A CA 1
ATOM 530 C C . MET A 1 70 ? 11.719 0.97 -7.836 1 96.44 70 MET A C 1
ATOM 532 O O . MET A 1 70 ? 11.594 1.67 -8.844 1 96.44 70 MET A O 1
ATOM 536 N N . LEU A 1 71 ? 11.828 1.478 -6.629 1 97.88 71 LEU A N 1
ATOM 537 C CA . LEU A 1 71 ? 11.852 2.92 -6.406 1 97.88 71 LEU A CA 1
ATOM 538 C C . LEU A 1 71 ? 13.07 3.553 -7.07 1 97.88 71 LEU A C 1
ATOM 540 O O . LEU A 1 71 ? 12.945 4.57 -7.754 1 97.88 71 LEU A O 1
ATOM 544 N N . ILE A 1 72 ? 14.203 2.977 -6.914 1 97.62 72 ILE A N 1
ATOM 545 C CA . ILE A 1 72 ? 15.43 3.475 -7.535 1 97.62 72 ILE A CA 1
ATOM 546 C C . ILE A 1 72 ? 15.289 3.424 -9.055 1 97.62 72 ILE A C 1
ATOM 548 O O . ILE A 1 72 ? 15.688 4.359 -9.75 1 97.62 72 ILE A O 1
ATOM 552 N N . GLY A 1 73 ? 14.727 2.293 -9.523 1 97.69 73 GLY A N 1
ATOM 553 C CA . GLY A 1 73 ? 14.492 2.174 -10.953 1 97.69 73 GLY A CA 1
ATOM 554 C C . GLY A 1 73 ? 13.625 3.285 -11.508 1 97.69 73 GLY A C 1
ATOM 555 O O . GLY A 1 73 ? 13.914 3.824 -12.586 1 97.69 73 GLY A O 1
ATOM 556 N N . LEU A 1 74 ? 12.578 3.648 -10.852 1 97.75 74 LEU A N 1
ATOM 557 C CA . LEU A 1 74 ? 11.688 4.719 -11.289 1 97.75 74 LEU A CA 1
ATOM 558 C C . LEU A 1 74 ? 12.398 6.066 -11.266 1 97.75 74 LEU A C 1
ATOM 560 O O . LEU A 1 74 ? 12.195 6.895 -12.156 1 97.75 74 LEU A O 1
ATOM 564 N N . ILE A 1 75 ? 13.203 6.297 -10.234 1 97.5 75 ILE A N 1
ATOM 565 C CA . ILE A 1 75 ? 13.93 7.559 -10.117 1 97.5 75 ILE A CA 1
ATOM 566 C C . ILE A 1 75 ? 14.945 7.672 -11.25 1 97.5 75 ILE A C 1
ATOM 568 O O . ILE A 1 75 ? 15.023 8.703 -11.922 1 97.5 75 ILE A O 1
ATOM 572 N N . LEU A 1 76 ? 15.711 6.59 -11.531 1 97.19 76 LEU A N 1
ATOM 573 C CA . LEU A 1 76 ? 16.719 6.605 -12.578 1 97.19 76 LEU A CA 1
ATOM 574 C C . LEU A 1 76 ? 16.078 6.707 -13.953 1 97.19 76 LEU A C 1
ATOM 576 O O . LEU A 1 76 ? 16.625 7.32 -14.867 1 97.19 76 LEU A O 1
ATOM 580 N N . GLY A 1 77 ? 14.898 6.062 -14.102 1 96.56 77 GLY A N 1
ATOM 581 C CA . GLY A 1 77 ? 14.188 6.133 -15.375 1 96.56 77 GLY A CA 1
ATOM 582 C C . GLY A 1 77 ? 13.805 7.551 -15.758 1 96.56 77 GLY A C 1
ATOM 583 O O . GLY A 1 77 ? 13.766 7.887 -16.938 1 96.56 77 GLY A O 1
ATOM 584 N N . MET A 1 78 ? 13.547 8.344 -14.797 1 96 78 MET A N 1
ATOM 585 C CA . MET A 1 78 ? 13.148 9.734 -15.016 1 96 78 MET A CA 1
ATOM 586 C C . MET A 1 78 ? 14.266 10.516 -15.695 1 96 78 MET A C 1
ATOM 588 O O . MET A 1 78 ? 14 11.438 -16.484 1 96 78 MET A O 1
ATOM 592 N N . LEU A 1 79 ? 15.492 10.141 -15.531 1 95.75 79 LEU A N 1
ATOM 593 C CA . LEU A 1 79 ? 16.641 10.852 -16.062 1 95.75 79 LEU A CA 1
ATOM 594 C C . LEU A 1 79 ? 16.75 10.672 -17.578 1 95.75 79 LEU A C 1
ATOM 596 O O . LEU A 1 79 ? 17.453 11.43 -18.25 1 95.75 79 LEU A O 1
ATOM 600 N N . PHE A 1 80 ? 16.078 9.688 -18.094 1 96.44 80 PHE A N 1
ATOM 601 C CA . PHE A 1 80 ? 16.172 9.398 -19.516 1 96.44 80 PHE A CA 1
ATOM 602 C C . PHE A 1 80 ? 15.031 10.07 -20.281 1 96.44 80 PHE A C 1
ATOM 604 O O . PHE A 1 80 ? 14.969 9.984 -21.516 1 96.44 80 PHE A O 1
ATOM 611 N N . VAL A 1 81 ? 14.156 10.703 -19.578 1 95.5 81 VAL A N 1
ATOM 612 C CA . VAL A 1 81 ? 13.008 11.359 -20.203 1 95.5 81 VAL A CA 1
ATOM 613 C C . VAL A 1 81 ? 13.469 12.633 -20.922 1 95.5 81 VAL A C 1
ATOM 615 O O . VAL A 1 81 ? 14.297 13.375 -20.391 1 95.5 81 VAL A O 1
ATOM 618 N N . LYS A 1 82 ? 12.914 12.781 -22.094 1 93.75 82 LYS A N 1
ATOM 619 C CA . LYS A 1 82 ? 13.172 14.008 -22.844 1 93.75 82 LYS A CA 1
ATOM 620 C C . LYS A 1 82 ? 12.148 15.086 -22.5 1 93.75 82 LYS A C 1
ATOM 622 O O . LYS A 1 82 ? 10.938 14.828 -22.5 1 93.75 82 LYS A O 1
ATOM 627 N N . GLY A 1 83 ? 12.57 16.281 -22.188 1 86.75 83 GLY A N 1
ATOM 628 C CA . GLY A 1 83 ? 11.656 17.375 -21.922 1 86.75 83 GLY A CA 1
ATOM 629 C C . GLY A 1 83 ? 11.164 17.406 -20.484 1 86.75 83 GLY A C 1
ATOM 630 O O . GLY A 1 83 ? 11.93 17.156 -19.562 1 86.75 83 GLY A O 1
ATOM 631 N N . ASN A 1 84 ? 9.898 17.719 -20.406 1 85.5 84 ASN A N 1
ATOM 632 C CA . ASN A 1 84 ? 9.289 17.891 -19.078 1 85.5 84 ASN A CA 1
ATOM 633 C C . ASN A 1 84 ? 8.984 16.562 -18.422 1 85.5 84 ASN A C 1
ATOM 635 O O . ASN A 1 84 ? 8.406 15.672 -19.031 1 85.5 84 ASN A O 1
ATOM 639 N N . TRP A 1 85 ? 9.359 16.5 -17.094 1 91.88 85 TRP A N 1
ATOM 640 C CA . TRP A 1 85 ? 9.211 15.25 -16.359 1 91.88 85 TRP A CA 1
ATOM 641 C C . TRP A 1 85 ? 7.801 15.117 -15.773 1 91.88 85 TRP A C 1
ATOM 643 O O . TRP A 1 85 ? 7.469 14.109 -15.156 1 91.88 85 TRP A O 1
ATOM 653 N N . ARG A 1 86 ? 7.035 16.078 -16 1 89.25 86 ARG A N 1
ATOM 654 C CA . ARG A 1 86 ? 5.668 16.078 -15.484 1 89.25 86 ARG A CA 1
ATOM 655 C C . ARG A 1 86 ? 4.875 14.906 -16.047 1 89.25 86 ARG A C 1
ATOM 657 O O . ARG A 1 86 ? 4.125 14.25 -15.312 1 89.25 86 ARG A O 1
ATOM 664 N N . ALA A 1 87 ? 5.004 14.773 -17.328 1 90.5 87 ALA A N 1
ATOM 665 C CA . ALA A 1 87 ? 4.281 13.664 -17.953 1 90.5 87 ALA A CA 1
ATOM 666 C C . ALA A 1 87 ? 4.715 12.328 -17.359 1 90.5 87 ALA A C 1
ATOM 668 O O . ALA A 1 87 ? 3.887 11.438 -17.141 1 90.5 87 ALA A O 1
ATOM 669 N N . TYR A 1 88 ? 5.996 12.203 -17.156 1 94.38 88 TYR A N 1
ATOM 670 C CA . TYR A 1 88 ? 6.539 11 -16.531 1 94.38 88 TYR A CA 1
ATOM 671 C C . TYR A 1 88 ? 5.957 10.797 -15.141 1 94.38 88 TYR A C 1
ATOM 673 O O . TYR A 1 88 ? 5.492 9.703 -14.812 1 94.38 88 TYR A O 1
ATOM 681 N N . ALA A 1 89 ? 5.906 11.82 -14.398 1 93.31 89 ALA A N 1
ATOM 682 C CA . ALA A 1 89 ? 5.387 11.773 -13.031 1 93.31 89 ALA A CA 1
ATOM 683 C C . ALA A 1 89 ? 3.896 11.453 -13.023 1 93.31 89 ALA A C 1
ATOM 685 O O . ALA A 1 89 ? 3.441 10.625 -12.227 1 93.31 89 ALA A O 1
ATOM 686 N N . ASN A 1 90 ? 3.182 12.047 -13.891 1 90.56 90 ASN A N 1
ATOM 687 C CA . ASN A 1 90 ? 1.745 11.805 -13.969 1 90.56 90 ASN A CA 1
ATOM 688 C C . ASN A 1 90 ? 1.442 10.367 -14.375 1 90.56 90 ASN A C 1
ATOM 690 O O . ASN A 1 90 ? 0.443 9.797 -13.945 1 90.56 90 ASN A O 1
ATOM 694 N N . THR A 1 91 ? 2.291 9.867 -15.195 1 93.62 91 THR A N 1
ATOM 695 C CA . THR A 1 91 ? 2.105 8.492 -15.625 1 93.62 91 THR A CA 1
ATOM 696 C C . THR A 1 91 ? 2.295 7.527 -14.461 1 93.62 91 THR A C 1
ATOM 698 O O . THR A 1 91 ? 1.617 6.5 -14.383 1 93.62 91 THR A O 1
ATOM 701 N N . ILE A 1 92 ? 3.184 7.852 -13.594 1 94.94 92 ILE A N 1
ATOM 702 C CA . ILE A 1 92 ? 3.365 7.051 -12.391 1 94.94 92 ILE A CA 1
ATOM 703 C C . ILE A 1 92 ? 2.064 7.016 -11.586 1 94.94 92 ILE A C 1
ATOM 705 O O . ILE A 1 92 ? 1.62 5.949 -11.164 1 94.94 92 ILE A O 1
ATOM 709 N N . PHE A 1 93 ? 1.401 8.094 -11.445 1 92.69 93 PHE A N 1
ATOM 710 C CA . PHE A 1 93 ? 0.133 8.172 -10.734 1 92.69 93 PHE A CA 1
ATOM 711 C C . PHE A 1 93 ? -0.947 7.375 -11.453 1 92.69 93 PHE A C 1
ATOM 713 O O . PHE A 1 93 ? -1.751 6.691 -10.82 1 92.69 93 PHE A O 1
ATOM 720 N N . GLU A 1 94 ? -0.918 7.492 -12.75 1 91.62 94 GLU A N 1
ATOM 721 C CA . GLU A 1 94 ? -1.878 6.742 -13.555 1 91.62 94 GLU A CA 1
ATOM 722 C C . GLU A 1 94 ? -1.736 5.238 -13.328 1 91.62 94 GLU A C 1
ATOM 724 O O . GLU A 1 94 ? -2.734 4.527 -13.219 1 91.62 94 GLU A O 1
ATOM 729 N N . GLY A 1 95 ? -0.518 4.82 -13.273 1 92.56 95 GLY A N 1
ATOM 730 C CA . GLY A 1 95 ? -0.263 3.408 -13.031 1 92.56 95 GLY A CA 1
ATOM 731 C C . GLY A 1 95 ? -0.688 2.957 -11.648 1 92.56 95 GLY A C 1
ATOM 732 O O . GLY A 1 95 ? -1.307 1.901 -11.492 1 92.56 95 GLY A O 1
ATOM 733 N N . MET A 1 96 ? -0.439 3.76 -10.664 1 94.25 96 MET A N 1
ATOM 734 C CA . MET A 1 96 ? -0.723 3.414 -9.273 1 94.25 96 MET A CA 1
ATOM 735 C C . MET A 1 96 ? -2.225 3.369 -9.023 1 94.25 96 MET A C 1
ATOM 737 O O . MET A 1 96 ? -2.672 2.836 -8 1 94.25 96 MET A O 1
ATOM 741 N N . THR A 1 97 ? -3.004 3.896 -9.93 1 92.81 97 THR A N 1
ATOM 742 C CA . THR A 1 97 ? -4.445 3.986 -9.727 1 92.81 97 THR A CA 1
ATOM 743 C C . THR A 1 97 ? -5.184 3.006 -10.633 1 92.81 97 THR A C 1
ATOM 745 O O . THR A 1 97 ? -6.367 3.184 -10.922 1 92.81 97 THR A O 1
ATOM 748 N N . GLN A 1 98 ? -4.469 2.008 -11.133 1 91.19 98 GLN A N 1
ATOM 749 C CA . GLN A 1 98 ? -5.109 0.984 -11.945 1 91.19 98 GLN A CA 1
ATOM 750 C C . GLN A 1 98 ? -5.863 -0.02 -11.078 1 91.19 98 GLN A C 1
ATOM 752 O O . GLN A 1 98 ? -5.398 -0.392 -10 1 91.19 98 GLN A O 1
ATOM 757 N N . ARG A 1 99 ? -6.953 -0.425 -11.609 1 89.12 99 ARG A N 1
ATOM 758 C CA . ARG A 1 99 ? -7.824 -1.336 -10.875 1 89.12 99 ARG A CA 1
ATOM 759 C C . ARG A 1 99 ? -7.133 -2.668 -10.609 1 89.12 99 ARG A C 1
ATOM 761 O O . ARG A 1 99 ? -7.352 -3.295 -9.57 1 89.12 99 ARG A O 1
ATOM 768 N N . VAL A 1 100 ? -6.309 -3.084 -11.5 1 86.94 100 VAL A N 1
ATOM 769 C CA . VAL A 1 100 ? -5.652 -4.383 -11.383 1 86.94 100 VAL A CA 1
ATOM 770 C C . VAL A 1 100 ? -4.797 -4.418 -10.125 1 86.94 100 VAL A C 1
ATOM 772 O O . VAL A 1 100 ? -4.684 -5.465 -9.477 1 86.94 100 VAL A O 1
ATOM 775 N N . ALA A 1 101 ? -4.16 -3.32 -9.805 1 89.5 101 ALA A N 1
ATOM 776 C CA . ALA A 1 101 ? -3.363 -3.262 -8.578 1 89.5 101 ALA A CA 1
ATOM 777 C C . ALA A 1 101 ? -4.25 -3.371 -7.34 1 89.5 101 ALA A C 1
ATOM 779 O O . ALA A 1 101 ? -3.912 -4.082 -6.391 1 89.5 101 ALA A O 1
ATOM 780 N N . ALA A 1 102 ? -5.363 -2.717 -7.332 1 91.88 102 ALA A N 1
ATOM 781 C CA . ALA A 1 102 ? -6.293 -2.736 -6.203 1 91.88 102 ALA A CA 1
ATOM 782 C C . ALA A 1 102 ? -6.852 -4.141 -5.98 1 91.88 102 ALA A C 1
ATOM 784 O O . ALA A 1 102 ? -7.062 -4.555 -4.836 1 91.88 102 ALA A O 1
ATOM 785 N N . THR A 1 103 ? -7.078 -4.852 -7.043 1 88.62 103 THR A N 1
ATOM 786 C CA . THR A 1 103 ? -7.609 -6.207 -6.953 1 88.62 103 THR A CA 1
ATOM 787 C C . THR A 1 103 ? -6.617 -7.129 -6.246 1 88.62 103 THR A C 1
ATOM 789 O O . THR A 1 103 ? -7.012 -7.938 -5.402 1 88.62 103 THR A O 1
ATOM 792 N N . ALA A 1 104 ? -5.402 -6.988 -6.613 1 89.81 104 ALA A N 1
ATOM 793 C CA . ALA A 1 104 ? -4.371 -7.785 -5.961 1 89.81 104 ALA A CA 1
ATOM 794 C C . ALA A 1 104 ? -4.289 -7.461 -4.473 1 89.81 104 ALA A C 1
ATOM 796 O O . ALA A 1 104 ? -4.207 -8.367 -3.637 1 89.81 104 ALA A O 1
ATOM 797 N N . VAL A 1 105 ? -4.336 -6.207 -4.117 1 93.62 105 VAL A N 1
ATOM 798 C CA . VAL A 1 105 ? -4.227 -5.738 -2.74 1 93.62 105 VAL A CA 1
ATOM 799 C C . VAL A 1 105 ? -5.348 -6.344 -1.899 1 93.62 105 VAL A C 1
ATOM 801 O O . VAL A 1 105 ? -5.098 -6.906 -0.832 1 93.62 105 VAL A O 1
ATOM 804 N N . VAL A 1 106 ? -6.543 -6.301 -2.395 1 93 106 VAL A N 1
ATOM 805 C CA . VAL A 1 106 ? -7.711 -6.793 -1.67 1 93 106 VAL A CA 1
ATOM 806 C C . VAL A 1 106 ? -7.625 -8.312 -1.524 1 93 106 VAL A C 1
ATOM 808 O O . VAL A 1 106 ? -7.879 -8.852 -0.446 1 93 106 VAL A O 1
ATOM 811 N N . ALA A 1 107 ? -7.273 -8.961 -2.59 1 91 107 ALA A N 1
ATOM 812 C CA . ALA A 1 107 ? -7.176 -10.422 -2.559 1 91 107 ALA A CA 1
ATOM 813 C C . ALA A 1 107 ? -6.172 -10.883 -1.505 1 91 107 ALA A C 1
ATOM 815 O O . ALA A 1 107 ? -6.445 -11.812 -0.743 1 91 107 ALA A O 1
ATOM 816 N N . TRP A 1 108 ? -5.07 -10.242 -1.439 1 94 108 TRP A N 1
ATOM 817 C CA . TRP A 1 108 ? -4.008 -10.656 -0.529 1 94 108 TRP A CA 1
ATOM 818 C C . TRP A 1 108 ? -4.383 -10.352 0.918 1 94 108 TRP A C 1
ATOM 820 O O . TRP A 1 108 ? -4.195 -11.195 1.802 1 94 108 TRP A O 1
ATOM 830 N N . LEU A 1 109 ? -4.918 -9.172 1.179 1 96.31 109 LEU A N 1
ATOM 831 C CA . LEU A 1 109 ? -5.293 -8.797 2.537 1 96.31 109 LEU A CA 1
ATOM 832 C C . LEU A 1 109 ? -6.398 -9.703 3.068 1 96.31 109 LEU A C 1
ATOM 834 O O . LEU A 1 109 ? -6.27 -10.266 4.156 1 96.31 109 LEU A O 1
ATOM 838 N N . TRP A 1 110 ? -7.465 -9.922 2.312 1 96.31 110 TRP A N 1
ATOM 839 C CA . TRP A 1 110 ? -8.602 -10.719 2.748 1 96.31 110 TRP A CA 1
ATOM 840 C C . TRP A 1 110 ? -8.219 -12.188 2.885 1 96.31 110 TRP A C 1
ATOM 842 O O . TRP A 1 110 ? -8.602 -12.844 3.854 1 96.31 110 TRP A O 1
ATOM 852 N N . ALA A 1 111 ? -7.473 -12.641 1.876 1 94.38 111 ALA A N 1
ATOM 853 C CA . ALA A 1 111 ? -7.043 -14.039 1.935 1 94.38 111 ALA A CA 1
ATOM 854 C C . ALA A 1 111 ? -6.121 -14.281 3.127 1 94.38 111 ALA A C 1
ATOM 856 O O . ALA A 1 111 ? -6.211 -15.32 3.787 1 94.38 111 ALA A O 1
ATOM 857 N N . GLY A 1 112 ? -5.23 -13.375 3.377 1 95.38 112 GLY A N 1
ATOM 858 C CA . GLY A 1 112 ? -4.32 -13.5 4.504 1 95.38 112 GLY A CA 1
ATOM 859 C C . GLY A 1 112 ? -5.031 -13.516 5.844 1 95.38 112 GLY A C 1
ATOM 860 O O . GLY A 1 112 ? -4.734 -14.344 6.707 1 95.38 112 GLY A O 1
ATOM 861 N N . MET A 1 113 ? -5.949 -12.578 6.055 1 96.62 113 MET A N 1
ATOM 862 C CA . MET A 1 113 ? -6.73 -12.539 7.289 1 96.62 113 MET A CA 1
ATOM 863 C C . MET A 1 113 ? -7.5 -13.836 7.492 1 96.62 113 MET A C 1
ATOM 865 O O . MET A 1 113 ? -7.523 -14.383 8.594 1 96.62 113 MET A O 1
ATOM 869 N N . PHE A 1 114 ? -8.117 -14.328 6.457 1 96.31 114 PHE A N 1
ATOM 870 C CA . PHE A 1 114 ? -8.914 -15.547 6.512 1 96.31 114 PHE A CA 1
ATOM 871 C C . PHE A 1 114 ? -8.039 -16.75 6.859 1 96.31 114 PHE A C 1
ATOM 873 O O . PHE A 1 114 ? -8.336 -17.484 7.809 1 96.31 114 PHE A O 1
ATOM 880 N N . ALA A 1 115 ? -6.922 -16.875 6.113 1 94.75 115 ALA A N 1
ATOM 881 C CA . ALA A 1 115 ? -6.031 -18.016 6.312 1 94.75 115 ALA A CA 1
ATOM 882 C C . ALA A 1 115 ? -5.441 -18.016 7.719 1 94.75 115 ALA A C 1
ATOM 884 O O . ALA A 1 115 ? -5.379 -19.062 8.375 1 94.75 115 ALA A O 1
ATOM 885 N N . SER A 1 116 ? -5.039 -16.859 8.195 1 95.38 116 SER A N 1
ATOM 886 C CA . SER A 1 116 ? -4.441 -16.766 9.523 1 95.38 116 SER A CA 1
ATOM 887 C C . SER A 1 116 ? -5.465 -17.047 10.617 1 95.38 116 SER A C 1
ATOM 889 O O . SER A 1 116 ? -5.125 -17.594 11.664 1 95.38 116 SER A O 1
ATOM 891 N N . THR A 1 117 ? -6.695 -16.703 10.367 1 96.81 117 THR A N 1
ATOM 892 C CA . THR A 1 117 ? -7.738 -16.953 11.359 1 96.81 117 THR A CA 1
ATOM 893 C C . THR A 1 117 ? -8.062 -18.438 11.453 1 96.81 117 THR A C 1
ATOM 895 O O . THR A 1 117 ? -8.266 -18.969 12.555 1 96.81 117 THR A O 1
ATOM 898 N N . ILE A 1 118 ? -8.102 -19.078 10.328 1 96.12 118 ILE A N 1
ATOM 899 C CA . ILE A 1 118 ? -8.312 -20.516 10.297 1 96.12 118 ILE A CA 1
ATOM 900 C C . ILE A 1 118 ? -7.141 -21.234 10.969 1 96.12 118 ILE A C 1
ATOM 902 O O . ILE A 1 118 ? -7.332 -22.203 11.711 1 96.12 118 ILE A O 1
ATOM 906 N N . GLN A 1 119 ? -5.973 -20.75 10.758 1 94.25 119 GLN A N 1
ATOM 907 C CA . GLN A 1 119 ? -4.781 -21.312 11.383 1 94.25 119 GLN A CA 1
ATOM 908 C C . GLN A 1 119 ? -4.84 -21.172 12.898 1 94.25 119 GLN A C 1
ATOM 910 O O . GLN A 1 119 ? -4.48 -22.094 13.633 1 94.25 119 GLN A O 1
ATOM 915 N N . ALA A 1 120 ? -5.289 -20.031 13.352 1 94.75 120 ALA A N 1
ATOM 916 C CA . ALA A 1 120 ? -5.438 -19.797 14.789 1 94.75 120 ALA A CA 1
ATOM 917 C C . ALA A 1 120 ? -6.359 -20.844 15.414 1 94.75 120 ALA A C 1
ATOM 919 O O . ALA A 1 120 ? -6.195 -21.203 16.578 1 94.75 120 ALA A O 1
ATOM 920 N N . GLY A 1 121 ? -7.238 -21.391 14.633 1 96.06 121 GLY A N 1
ATOM 921 C CA . GLY A 1 121 ? -8.188 -22.391 15.109 1 96.06 121 GLY A CA 1
ATOM 922 C C . GLY A 1 121 ? -7.672 -23.812 15.016 1 96.06 121 GLY A C 1
ATOM 923 O O . GLY A 1 121 ? -8.391 -24.766 15.32 1 96.06 121 GLY A O 1
ATOM 924 N N . GLY A 1 122 ? -6.469 -23.938 14.516 1 94.19 122 GLY A N 1
ATOM 925 C CA . GLY A 1 122 ? -5.836 -25.25 14.539 1 94.19 122 GLY A CA 1
ATOM 926 C C . GLY A 1 122 ? -6.098 -26.062 13.273 1 94.19 122 GLY A C 1
ATOM 927 O O . GLY A 1 122 ? -6.043 -27.281 13.297 1 94.19 122 GLY A O 1
ATOM 928 N N . PHE A 1 123 ? -6.379 -25.422 12.227 1 94.12 123 PHE A N 1
ATOM 929 C CA . PHE A 1 123 ? -6.688 -26.141 10.992 1 94.12 123 PHE A CA 1
ATOM 930 C C . PHE A 1 123 ? -5.5 -26.984 10.547 1 94.12 123 PHE A C 1
ATOM 932 O O . PHE A 1 123 ? -5.676 -28.109 10.055 1 94.12 123 PHE A O 1
ATOM 939 N N . VAL A 1 124 ? -4.25 -26.484 10.648 1 91.88 124 VAL A N 1
ATOM 940 C CA . VAL A 1 124 ? -3.053 -27.219 10.242 1 91.88 124 VAL A CA 1
ATOM 941 C C . VAL A 1 124 ? -2.959 -28.531 11.016 1 91.88 124 VAL A C 1
ATOM 943 O O . VAL A 1 124 ? -2.656 -29.578 10.445 1 91.88 124 VAL A O 1
ATOM 946 N N . ASP A 1 125 ? -3.262 -28.406 12.32 1 93.75 125 ASP A N 1
ATOM 947 C CA . ASP A 1 125 ? -3.295 -29.609 13.148 1 93.75 125 ASP A CA 1
ATOM 948 C C . ASP A 1 125 ? -4.324 -30.609 12.625 1 93.75 125 ASP A C 1
ATOM 950 O O . ASP A 1 125 ? -4.062 -31.812 12.594 1 93.75 125 ASP A O 1
ATOM 954 N N . GLY A 1 126 ? -5.418 -30.141 12.305 1 94.38 126 GLY A N 1
ATOM 955 C CA . GLY A 1 126 ? -6.445 -30.984 11.734 1 94.38 126 GLY A CA 1
ATOM 956 C C . GLY A 1 126 ? -6.016 -31.656 10.438 1 94.38 126 GLY A C 1
ATOM 957 O O . GLY A 1 126 ? -6.297 -32.844 10.219 1 94.38 126 GLY A O 1
ATOM 958 N N . LEU A 1 127 ? -5.359 -30.938 9.617 1 92.19 127 LEU A N 1
ATOM 959 C CA . LEU A 1 127 ? -4.887 -31.469 8.344 1 92.19 127 LEU A CA 1
ATOM 960 C C . LEU A 1 127 ? -3.85 -32.562 8.57 1 92.19 127 LEU A C 1
ATOM 962 O O . LEU A 1 127 ? -3.852 -33.562 7.863 1 92.19 127 LEU A O 1
ATOM 966 N N . VAL A 1 128 ? -2.975 -32.281 9.453 1 91.81 128 VAL A N 1
ATOM 967 C CA . VAL A 1 128 ? -1.953 -33.281 9.789 1 91.81 128 VAL A CA 1
ATOM 968 C C . VAL A 1 128 ? -2.615 -34.562 10.281 1 91.81 128 VAL A C 1
ATOM 970 O O . VAL A 1 128 ? -2.227 -35.656 9.883 1 91.81 128 VAL A O 1
ATOM 973 N N . TRP A 1 129 ? -3.578 -34.375 11.148 1 94.25 129 TRP A N 1
ATOM 974 C CA . TRP A 1 129 ? -4.324 -35.531 11.648 1 94.25 129 TRP A CA 1
ATOM 975 C C . TRP A 1 129 ? -4.957 -36.312 10.5 1 94.25 129 TRP A C 1
ATOM 977 O O . TRP A 1 129 ? -4.863 -37.531 10.445 1 94.25 129 TRP A O 1
ATOM 987 N N . ALA A 1 130 ? -5.574 -35.656 9.633 1 93.69 130 ALA A N 1
ATOM 988 C CA . ALA A 1 130 ? -6.266 -36.281 8.516 1 93.69 130 ALA A CA 1
ATOM 989 C C . ALA A 1 130 ? -5.281 -37 7.605 1 93.69 130 ALA A C 1
ATOM 991 O O . ALA A 1 130 ? -5.574 -38.094 7.117 1 93.69 130 ALA A O 1
ATOM 992 N N . ALA A 1 131 ? -4.184 -36.375 7.293 1 91 131 ALA A N 1
ATOM 993 C CA . ALA A 1 131 ? -3.166 -36.969 6.438 1 91 131 ALA A CA 1
ATOM 994 C C . ALA A 1 131 ? -2.619 -38.25 7.062 1 91 131 ALA A C 1
ATOM 996 O O . ALA A 1 131 ? -2.402 -39.25 6.367 1 91 131 ALA A O 1
ATOM 997 N N . ASN A 1 132 ? -2.408 -38.156 8.328 1 90.38 132 ASN A N 1
ATOM 998 C CA . ASN A 1 132 ? -1.93 -39.344 9.047 1 90.38 132 ASN A CA 1
ATOM 999 C C . ASN A 1 132 ? -2.973 -40.469 9.047 1 90.38 132 ASN A C 1
ATOM 1001 O O . ASN A 1 132 ? -2.641 -41.625 8.828 1 90.38 132 ASN A O 1
ATOM 1005 N N . ALA A 1 133 ? -4.133 -40.062 9.289 1 91.94 133 ALA A N 1
ATOM 1006 C CA . ALA A 1 133 ? -5.223 -41.031 9.328 1 91.94 133 ALA A CA 1
ATOM 1007 C C . ALA A 1 133 ? -5.414 -41.719 7.969 1 91.94 133 ALA A C 1
ATOM 1009 O O . ALA A 1 133 ? -5.766 -42.875 7.895 1 91.94 133 ALA A O 1
ATOM 1010 N N . ALA A 1 134 ? -5.219 -41 6.895 1 92.5 134 ALA A N 1
ATOM 1011 C CA . ALA A 1 134 ? -5.398 -41.5 5.535 1 92.5 134 ALA A CA 1
ATOM 1012 C C . ALA A 1 134 ? -4.113 -42.125 5.02 1 92.5 134 ALA A C 1
ATOM 1014 O O . ALA A 1 134 ? -4.043 -42.562 3.861 1 92.5 134 ALA A O 1
ATOM 1015 N N . ASP A 1 135 ? -3.123 -42.156 5.727 1 91.44 135 ASP A N 1
ATOM 1016 C CA . ASP A 1 135 ? -1.829 -42.75 5.391 1 91.44 135 ASP A CA 1
ATOM 1017 C C . ASP A 1 135 ? -1.21 -42.031 4.18 1 91.44 135 ASP A C 1
ATOM 1019 O O . ASP A 1 135 ? -0.749 -42.719 3.248 1 91.44 135 ASP A O 1
ATOM 1023 N N . VAL A 1 136 ? -1.474 -40.781 4.176 1 88.56 136 VAL A N 1
ATOM 1024 C CA . VAL A 1 136 ? -0.816 -39.969 3.156 1 88.56 136 VAL A CA 1
ATOM 1025 C C . VAL A 1 136 ? 0.567 -39.562 3.646 1 88.56 136 VAL A C 1
ATOM 1027 O O . VAL A 1 136 ? 0.688 -38.844 4.656 1 88.56 136 VAL A O 1
ATOM 1030 N N . GLY A 1 137 ? 1.58 -40.031 3.01 1 86.12 137 GLY A N 1
ATOM 1031 C CA . GLY A 1 137 ? 2.939 -39.719 3.414 1 86.12 137 GLY A CA 1
ATOM 1032 C C . GLY A 1 137 ? 3.541 -38.562 2.637 1 86.12 137 GLY A C 1
ATOM 1033 O O . GLY A 1 137 ? 2.855 -37.906 1.837 1 86.12 137 GLY A O 1
ATOM 1034 N N . ALA A 1 138 ? 4.754 -38.375 2.896 1 88.44 138 ALA A N 1
ATOM 1035 C CA . ALA A 1 138 ? 5.52 -37.25 2.332 1 88.44 138 ALA A CA 1
ATOM 1036 C C . ALA A 1 138 ? 5.602 -37.375 0.812 1 88.44 138 ALA A C 1
ATOM 1038 O O . ALA A 1 138 ? 5.668 -36.344 0.113 1 88.44 138 ALA A O 1
ATOM 1039 N N . THR A 1 139 ? 5.445 -38.531 0.277 1 91.5 139 THR A N 1
ATOM 1040 C CA . THR A 1 139 ? 5.676 -38.781 -1.144 1 91.5 139 THR A CA 1
ATOM 1041 C C . THR A 1 139 ? 4.453 -38.375 -1.964 1 91.5 139 THR A C 1
ATOM 1043 O O . THR A 1 139 ? 4.578 -37.938 -3.105 1 91.5 139 THR A O 1
ATOM 1046 N N . LEU A 1 140 ? 3.291 -38.469 -1.38 1 94.62 140 LEU A N 1
ATOM 1047 C CA . LEU A 1 140 ? 2.072 -38.219 -2.137 1 94.62 140 LEU A CA 1
ATOM 1048 C C . LEU A 1 140 ? 1.529 -36.812 -1.821 1 94.62 140 LEU A C 1
ATOM 1050 O O . LEU A 1 140 ? 0.735 -36.281 -2.588 1 94.62 140 LEU A O 1
ATOM 1054 N N . PHE A 1 141 ? 1.979 -36.281 -0.744 1 95.62 141 PHE A N 1
ATOM 1055 C CA . PHE A 1 141 ? 1.344 -35.062 -0.205 1 95.62 141 PHE A CA 1
ATOM 1056 C C . PHE A 1 141 ? 1.508 -33.906 -1.158 1 95.62 141 PHE A C 1
ATOM 1058 O O . PHE A 1 141 ? 0.578 -33.125 -1.35 1 95.62 141 PHE A O 1
ATOM 1065 N N . PRO A 1 142 ? 2.668 -33.719 -1.853 1 97.56 142 PRO A N 1
ATOM 1066 C CA . PRO A 1 142 ? 2.779 -32.625 -2.807 1 97.56 142 PRO A CA 1
ATOM 1067 C C . PRO A 1 142 ? 1.806 -32.75 -3.975 1 97.56 142 PRO A C 1
ATOM 1069 O O . PRO A 1 142 ? 1.199 -31.75 -4.391 1 97.56 142 PRO A O 1
ATOM 1072 N N . ALA A 1 143 ? 1.638 -33.938 -4.496 1 97.69 143 ALA A N 1
ATOM 1073 C CA . ALA A 1 143 ? 0.697 -34.156 -5.59 1 97.69 143 ALA A CA 1
ATOM 1074 C C . ALA A 1 143 ? -0.732 -33.844 -5.156 1 97.69 143 ALA A C 1
ATOM 1076 O O . ALA A 1 143 ? -1.49 -33.219 -5.895 1 97.69 143 ALA A O 1
ATOM 1077 N N . ILE A 1 144 ? -1.064 -34.281 -4.004 1 96.69 144 ILE A N 1
ATOM 1078 C CA . ILE A 1 144 ? -2.396 -34 -3.467 1 96.69 144 ILE A CA 1
ATOM 1079 C C . ILE A 1 144 ? -2.578 -32.5 -3.238 1 96.69 144 ILE A C 1
ATOM 1081 O O . ILE A 1 144 ? -3.648 -31.953 -3.506 1 96.69 144 ILE A O 1
ATOM 1085 N N . THR A 1 145 ? -1.553 -31.906 -2.699 1 97.75 145 THR A N 1
ATOM 1086 C CA . THR A 1 145 ? -1.572 -30.453 -2.498 1 97.75 145 THR A CA 1
ATOM 1087 C C . THR A 1 145 ? -1.827 -29.734 -3.814 1 97.75 145 THR A C 1
ATOM 1089 O O . THR A 1 145 ? -2.637 -28.812 -3.871 1 97.75 145 THR A O 1
ATOM 1092 N N . PHE A 1 146 ? -1.163 -30.141 -4.895 1 98.56 146 PHE A N 1
ATOM 1093 C CA . PHE A 1 146 ? -1.365 -29.562 -6.215 1 98.56 146 PHE A CA 1
ATOM 1094 C C . PHE A 1 146 ? -2.828 -29.656 -6.633 1 98.56 146 PHE A C 1
ATOM 1096 O O . PHE A 1 146 ? -3.434 -28.656 -7.035 1 98.56 146 PHE A O 1
ATOM 1103 N N . LEU A 1 147 ? -3.381 -30.781 -6.477 1 96.75 147 LEU A N 1
ATOM 1104 C CA . LEU A 1 147 ? -4.75 -31.031 -6.914 1 96.75 147 LEU A CA 1
ATOM 1105 C C . LEU A 1 147 ? -5.746 -30.234 -6.074 1 96.75 147 LEU A C 1
ATOM 1107 O O . LEU A 1 147 ? -6.672 -29.625 -6.617 1 96.75 147 LEU A O 1
ATOM 1111 N N . LEU A 1 148 ? -5.516 -30.219 -4.762 1 94.5 148 LEU A N 1
ATOM 1112 C CA . LEU A 1 148 ? -6.43 -29.516 -3.875 1 94.5 148 LEU A CA 1
ATOM 1113 C C . LEU A 1 148 ? -6.336 -28.016 -4.086 1 94.5 148 LEU A C 1
ATOM 1115 O O . LEU A 1 148 ? -7.355 -27.312 -4.078 1 94.5 148 LEU A O 1
ATOM 1119 N N . ALA A 1 149 ? -5.133 -27.516 -4.219 1 96.81 149 ALA A N 1
ATOM 1120 C CA . ALA A 1 149 ? -4.945 -26.094 -4.516 1 96.81 149 ALA A CA 1
ATOM 1121 C C . ALA A 1 149 ? -5.602 -25.719 -5.84 1 96.81 149 ALA A C 1
ATOM 1123 O O . ALA A 1 149 ? -6.219 -24.656 -5.957 1 96.81 149 ALA A O 1
ATOM 1124 N N . GLY A 1 150 ? -5.449 -26.578 -6.863 1 96.31 150 GLY A N 1
ATOM 1125 C CA . GLY A 1 150 ? -6.094 -26.344 -8.148 1 96.31 150 GLY A CA 1
ATOM 1126 C C . GLY A 1 150 ? -7.605 -26.281 -8.055 1 96.31 150 GLY A C 1
ATOM 1127 O O . GLY A 1 150 ? -8.234 -25.422 -8.672 1 96.31 150 GLY A O 1
ATOM 1128 N N . LEU A 1 151 ? -8.125 -27.156 -7.285 1 90.44 151 LEU A N 1
ATOM 1129 C CA . LEU A 1 151 ? -9.578 -27.188 -7.102 1 90.44 151 LEU A CA 1
ATOM 1130 C C . LEU A 1 151 ? -10.062 -25.922 -6.418 1 90.44 151 LEU A C 1
ATOM 1132 O O . LEU A 1 151 ? -11.055 -25.328 -6.84 1 90.44 151 LEU A O 1
ATOM 1136 N N . LEU A 1 152 ? -9.352 -25.562 -5.395 1 89.44 152 LEU A N 1
ATOM 1137 C CA . LEU A 1 152 ? -9.742 -24.344 -4.695 1 89.44 152 LEU A CA 1
ATOM 1138 C C . LEU A 1 152 ? -9.641 -23.125 -5.617 1 89.44 152 LEU A C 1
ATOM 1140 O O . LEU A 1 152 ? -10.562 -22.312 -5.66 1 89.44 152 LEU A O 1
ATOM 1144 N N . ALA A 1 153 ? -8.547 -23.016 -6.277 1 93.94 153 ALA A N 1
ATOM 1145 C CA . ALA A 1 153 ? -8.32 -21.875 -7.168 1 93.94 153 ALA A CA 1
ATOM 1146 C C . ALA A 1 153 ? -9.383 -21.828 -8.266 1 93.94 153 ALA A C 1
ATOM 1148 O O . ALA A 1 153 ? -9.82 -20.734 -8.656 1 93.94 153 ALA A O 1
ATOM 1149 N N . THR A 1 154 ? -9.75 -22.969 -8.789 1 89.88 154 THR A N 1
ATOM 1150 C CA . THR A 1 154 ? -10.789 -23.016 -9.812 1 89.88 154 THR A CA 1
ATOM 1151 C C . THR A 1 154 ? -12.125 -22.547 -9.25 1 89.88 154 THR A C 1
ATOM 1153 O O . THR A 1 154 ? -12.883 -21.859 -9.93 1 89.88 154 THR A O 1
ATOM 1156 N N . GLY A 1 155 ? -12.344 -22.969 -8.102 1 82.81 155 GLY A N 1
ATOM 1157 C CA . GLY A 1 155 ? -13.609 -22.609 -7.473 1 82.81 155 GLY A CA 1
ATOM 1158 C C . GLY A 1 155 ? -13.711 -21.141 -7.121 1 82.81 155 GLY A C 1
ATOM 1159 O O . GLY A 1 155 ? -14.719 -20.5 -7.41 1 82.81 155 GLY A O 1
ATOM 1160 N N . ILE A 1 156 ? -12.641 -20.594 -6.52 1 83.06 156 ILE A N 1
ATOM 1161 C CA . ILE A 1 156 ? -12.711 -19.219 -6.02 1 83.06 156 ILE A CA 1
ATOM 1162 C C . ILE A 1 156 ? -12.289 -18.25 -7.117 1 83.06 156 ILE A C 1
ATOM 1164 O O . ILE A 1 156 ? -12.547 -17.047 -7.023 1 83.06 156 ILE A O 1
ATOM 1168 N N . GLY A 1 157 ? -11.609 -18.781 -8.125 1 86.31 157 GLY A N 1
ATOM 1169 C CA . GLY A 1 157 ? -11.266 -17.969 -9.281 1 86.31 157 GLY A CA 1
ATOM 1170 C C . GLY A 1 157 ? -10.086 -17.047 -9.039 1 86.31 157 GLY A C 1
ATOM 1171 O O . GLY A 1 157 ? -9.977 -15.992 -9.664 1 86.31 157 GLY A O 1
ATOM 1172 N N . THR A 1 158 ? -9.305 -17.344 -8.023 1 88.31 158 THR A N 1
ATOM 1173 C CA . THR A 1 158 ? -8.125 -16.531 -7.773 1 88.31 158 THR A CA 1
ATOM 1174 C C . THR A 1 158 ? -6.938 -17.422 -7.379 1 88.31 158 THR A C 1
ATOM 1176 O O . THR A 1 158 ? -6.984 -18.109 -6.367 1 88.31 158 THR A O 1
ATOM 1179 N N . GLY A 1 159 ? -5.957 -17.344 -8.172 1 94.69 159 GLY A N 1
ATOM 1180 C CA . GLY A 1 159 ? -4.719 -18.031 -7.832 1 94.69 159 GLY A CA 1
ATOM 1181 C C . GLY A 1 159 ? -4 -17.422 -6.645 1 94.69 159 GLY A C 1
ATOM 1182 O O . GLY A 1 159 ? -3.41 -18.141 -5.832 1 94.69 159 GLY A O 1
ATOM 1183 N N . TYR A 1 160 ? -4.074 -16.109 -6.445 1 93.88 160 TYR A N 1
ATOM 1184 C CA . TYR A 1 160 ? -3.434 -15.414 -5.332 1 93.88 160 TYR A CA 1
ATOM 1185 C C . TYR A 1 160 ? -4.031 -15.852 -4 1 93.88 160 TYR A C 1
ATOM 1187 O O . TYR A 1 160 ? -3.305 -16.188 -3.066 1 93.88 160 TYR A O 1
ATOM 1195 N N . GLY A 1 161 ? -5.324 -15.859 -3.98 1 92.12 161 GLY A N 1
ATOM 1196 C CA . GLY A 1 161 ? -5.992 -16.297 -2.766 1 92.12 161 GLY A CA 1
ATOM 1197 C C . GLY A 1 161 ? -5.66 -17.734 -2.383 1 92.12 161 GLY A C 1
ATOM 1198 O O . GLY A 1 161 ? -5.438 -18.031 -1.206 1 92.12 161 GLY A O 1
ATOM 1199 N N . THR A 1 162 ? -5.566 -18.516 -3.359 1 94.88 162 THR A N 1
ATOM 1200 C CA . THR A 1 162 ? -5.238 -19.922 -3.139 1 94.88 162 THR A CA 1
ATOM 1201 C C . THR A 1 162 ? -3.807 -20.062 -2.629 1 94.88 162 THR A C 1
ATOM 1203 O O . THR A 1 162 ? -3.553 -20.812 -1.688 1 94.88 162 THR A O 1
ATOM 1206 N N . THR A 1 163 ? -2.906 -19.312 -3.266 1 97.38 163 THR A N 1
ATOM 1207 C CA . THR A 1 163 ? -1.513 -19.359 -2.84 1 97.38 163 THR A CA 1
ATOM 1208 C C . THR A 1 163 ? -1.375 -18.938 -1.384 1 97.38 163 THR A C 1
ATOM 1210 O O . THR A 1 163 ? -0.655 -19.562 -0.607 1 97.38 163 THR A O 1
ATOM 1213 N N . VAL A 1 164 ? -2.086 -17.938 -1.042 1 95.38 164 VAL A N 1
ATOM 1214 C CA . VAL A 1 164 ? -2.043 -17.438 0.326 1 95.38 164 VAL A CA 1
ATOM 1215 C C . VAL A 1 164 ? -2.584 -18.484 1.284 1 95.38 164 VAL A C 1
ATOM 1217 O O . VAL A 1 164 ? -1.939 -18.828 2.283 1 95.38 164 VAL A O 1
ATOM 1220 N N . ALA A 1 165 ? -3.703 -19.078 0.971 1 94.56 165 ALA A N 1
ATOM 1221 C CA . ALA A 1 165 ? -4.367 -20.047 1.837 1 94.56 165 ALA A CA 1
ATOM 1222 C C . ALA A 1 165 ? -3.514 -21.297 2.016 1 94.56 165 ALA A C 1
ATOM 1224 O O . ALA A 1 165 ? -3.289 -21.75 3.141 1 94.56 165 ALA A O 1
ATOM 1225 N N . PHE A 1 166 ? -3.002 -21.75 0.962 1 97.44 166 PHE A N 1
ATOM 1226 C CA . PHE A 1 166 ? -2.299 -23.031 1.019 1 97.44 166 PHE A CA 1
ATOM 1227 C C . PHE A 1 166 ? -0.899 -22.844 1.596 1 97.44 166 PHE A C 1
ATOM 1229 O O . PHE A 1 166 ? -0.374 -23.75 2.254 1 97.44 166 PHE A O 1
ATOM 1236 N N . SER A 1 167 ? -0.263 -21.688 1.361 1 97.62 167 SER A N 1
ATOM 1237 C CA . SER A 1 167 ? 1.039 -21.422 1.967 1 97.62 167 SER A CA 1
ATOM 1238 C C . SER A 1 167 ? 0.925 -21.266 3.48 1 97.62 167 SER A C 1
ATOM 1240 O O . SER A 1 167 ? 1.839 -21.656 4.219 1 97.62 167 SER A O 1
ATOM 1242 N N . THR A 1 168 ? -0.175 -20.797 3.883 1 94.5 168 THR A N 1
ATOM 1243 C CA . THR A 1 168 ? -0.399 -20.594 5.309 1 94.5 168 THR A CA 1
ATOM 1244 C C . THR A 1 168 ? -0.784 -21.906 5.984 1 94.5 168 THR A C 1
ATOM 1246 O O . THR A 1 168 ? -0.324 -22.203 7.09 1 94.5 168 THR A O 1
ATOM 1249 N N . LEU A 1 169 ? -1.577 -22.734 5.324 1 94.69 169 LEU A N 1
ATOM 1250 C CA . LEU A 1 169 ? -2.277 -23.812 6.012 1 94.69 169 LEU A CA 1
ATOM 1251 C C . LEU A 1 169 ? -1.7 -25.172 5.625 1 94.69 169 LEU A C 1
ATOM 1253 O O . LEU A 1 169 ? -1.458 -26.016 6.492 1 94.69 169 LEU A O 1
ATOM 1257 N N . VAL A 1 170 ? -1.433 -25.328 4.379 1 96.44 170 VAL A N 1
ATOM 1258 C CA . VAL A 1 170 ? -1.081 -26.656 3.871 1 96.44 170 VAL A CA 1
ATOM 1259 C C . VAL A 1 170 ? 0.438 -26.812 3.852 1 96.44 170 VAL A C 1
ATOM 1261 O O . VAL A 1 170 ? 0.957 -27.891 4.105 1 96.44 170 VAL A O 1
ATOM 1264 N N . PHE A 1 171 ? 1.112 -25.734 3.555 1 97.69 171 PHE A N 1
ATOM 1265 C CA . PHE A 1 171 ? 2.568 -25.766 3.486 1 97.69 171 PHE A CA 1
ATOM 1266 C C . PHE A 1 171 ? 3.166 -26.266 4.793 1 97.69 171 PHE A C 1
ATOM 1268 O O . PHE A 1 171 ? 3.924 -27.234 4.805 1 97.69 171 PHE A O 1
ATOM 1275 N N . PRO A 1 172 ? 2.832 -25.703 5.93 1 95.25 172 PRO A N 1
ATOM 1276 C CA . PRO A 1 172 ? 3.412 -26.219 7.172 1 95.25 172 PRO A CA 1
ATOM 1277 C C . PRO A 1 172 ? 2.971 -27.656 7.484 1 95.25 172 PRO A C 1
ATOM 1279 O O . PRO A 1 172 ? 3.754 -28.438 8.023 1 95.25 172 PRO A O 1
ATOM 1282 N N . ALA A 1 173 ? 1.779 -28.016 7.184 1 93.44 173 ALA A N 1
ATOM 1283 C CA . ALA A 1 173 ? 1.317 -29.391 7.383 1 93.44 173 ALA A CA 1
ATOM 1284 C C . ALA A 1 173 ? 2.164 -30.375 6.582 1 93.44 173 ALA A C 1
ATOM 1286 O O . ALA A 1 173 ? 2.506 -31.453 7.074 1 93.44 173 ALA A O 1
ATOM 1287 N N . GLY A 1 174 ? 2.441 -30 5.352 1 95.5 174 GLY A N 1
ATOM 1288 C CA . GLY A 1 174 ? 3.273 -30.859 4.516 1 95.5 174 GLY A CA 1
ATOM 1289 C C . GLY A 1 174 ? 4.668 -31.062 5.074 1 95.5 174 GLY A C 1
ATOM 1290 O O . GLY A 1 174 ? 5.223 -32.156 4.988 1 95.5 174 GLY A O 1
ATOM 1291 N N . LEU A 1 175 ? 5.188 -30 5.621 1 94.44 175 LEU A N 1
ATOM 1292 C CA . LEU A 1 175 ? 6.523 -30.109 6.195 1 94.44 175 LEU A CA 1
ATOM 1293 C C . LEU A 1 175 ? 6.523 -31.031 7.41 1 94.44 175 LEU A C 1
ATOM 1295 O O . LEU A 1 175 ? 7.465 -31.797 7.605 1 94.44 175 LEU A O 1
ATOM 1299 N N . LEU A 1 176 ? 5.488 -30.984 8.227 1 90.5 176 LEU A N 1
ATOM 1300 C CA . LEU A 1 176 ? 5.359 -31.859 9.375 1 90.5 176 LEU A CA 1
ATOM 1301 C C . LEU A 1 176 ? 5.301 -33.312 8.93 1 90.5 176 LEU A C 1
ATOM 1303 O O . LEU A 1 176 ? 5.793 -34.219 9.633 1 90.5 176 LEU A O 1
ATOM 1307 N N . LEU A 1 177 ? 4.754 -33.531 7.797 1 91.19 177 LEU A N 1
ATOM 1308 C CA . LEU A 1 177 ? 4.594 -34.875 7.289 1 91.19 177 LEU A CA 1
ATOM 1309 C C . LEU A 1 177 ? 5.859 -35.344 6.578 1 91.19 177 LEU A C 1
ATOM 1311 O O . LEU A 1 177 ? 5.953 -36.5 6.16 1 91.19 177 LEU A O 1
ATOM 1315 N N . GLY A 1 178 ? 6.793 -34.438 6.352 1 91.56 178 GLY A N 1
ATOM 1316 C CA . GLY A 1 178 ? 8.094 -34.844 5.824 1 91.56 178 GLY A CA 1
ATOM 1317 C C . GLY A 1 178 ? 8.289 -34.438 4.371 1 91.56 178 GLY A C 1
ATOM 1318 O O . GLY A 1 178 ? 9.25 -34.875 3.734 1 91.56 178 GLY A O 1
ATOM 1319 N N . ALA A 1 179 ? 7.422 -33.656 3.832 1 94.62 179 ALA A N 1
ATOM 1320 C CA . ALA A 1 179 ? 7.539 -33.25 2.436 1 94.62 179 ALA A CA 1
ATOM 1321 C C . ALA A 1 179 ? 8.633 -32.188 2.268 1 94.62 179 ALA A C 1
ATOM 1323 O O . ALA A 1 179 ? 8.93 -31.453 3.201 1 94.62 179 ALA A O 1
ATOM 1324 N N . ASN A 1 180 ? 9.258 -32.219 1.094 1 96.31 180 ASN A N 1
ATOM 1325 C CA . ASN A 1 180 ? 10.266 -31.203 0.759 1 96.31 180 ASN A CA 1
ATOM 1326 C C . ASN A 1 180 ? 9.641 -29.812 0.634 1 96.31 180 ASN A C 1
ATOM 1328 O O . ASN A 1 180 ? 8.664 -29.625 -0.094 1 96.31 180 ASN A O 1
ATOM 1332 N N . PRO A 1 181 ? 10.234 -28.828 1.311 1 96.75 181 PRO A N 1
ATOM 1333 C CA . PRO A 1 181 ? 9.625 -27.5 1.312 1 96.75 181 PRO A CA 1
ATOM 1334 C C . PRO A 1 181 ? 9.531 -26.891 -0.085 1 96.75 181 PRO A C 1
ATOM 1336 O O . PRO A 1 181 ? 8.516 -26.281 -0.428 1 96.75 181 PRO A O 1
ATOM 1339 N N . VAL A 1 182 ? 10.539 -27 -0.896 1 97.31 182 VAL A N 1
ATOM 1340 C CA . VAL A 1 182 ? 10.562 -26.422 -2.232 1 97.31 182 VAL A CA 1
ATOM 1341 C C . VAL A 1 182 ? 9.492 -27.078 -3.1 1 97.31 182 VAL A C 1
ATOM 1343 O O . VAL A 1 182 ? 8.773 -26.391 -3.836 1 97.31 182 VAL A O 1
ATOM 1346 N N . LEU A 1 183 ? 9.375 -28.391 -2.99 1 97.69 183 LEU A N 1
ATOM 1347 C CA . LEU A 1 183 ? 8.375 -29.125 -3.746 1 97.69 183 LEU A CA 1
ATOM 1348 C C . LEU A 1 183 ? 6.965 -28.75 -3.309 1 97.69 183 LEU A C 1
ATOM 1350 O O . LEU A 1 183 ? 6.062 -28.625 -4.141 1 97.69 183 LEU A O 1
ATOM 1354 N N . MET A 1 184 ? 6.797 -28.578 -1.995 1 98.06 184 MET A N 1
ATOM 1355 C CA . MET A 1 184 ? 5.496 -28.188 -1.468 1 98.06 184 MET A CA 1
ATOM 1356 C C . MET A 1 184 ? 5.078 -26.828 -2.021 1 98.06 184 MET A C 1
ATOM 1358 O O . MET A 1 184 ? 3.936 -26.641 -2.451 1 98.06 184 MET A O 1
ATOM 1362 N N . PHE A 1 185 ? 6.008 -25.906 -1.98 1 98.38 185 PHE A N 1
ATOM 1363 C CA . PHE A 1 185 ? 5.723 -24.578 -2.488 1 98.38 185 PHE A CA 1
ATOM 1364 C C . PHE A 1 185 ? 5.422 -24.625 -3.982 1 98.38 185 PHE A C 1
ATOM 1366 O O . PHE A 1 185 ? 4.48 -23.984 -4.449 1 98.38 185 PHE A O 1
ATOM 1373 N N . GLY A 1 186 ? 6.199 -25.359 -4.73 1 98.5 186 GLY A N 1
ATOM 1374 C CA . GLY A 1 186 ? 5.945 -25.531 -6.152 1 98.5 186 GLY A CA 1
ATOM 1375 C C . GLY A 1 186 ? 4.582 -26.125 -6.445 1 98.5 186 GLY A C 1
ATOM 1376 O O . GLY A 1 186 ? 3.912 -25.719 -7.395 1 98.5 186 GLY A O 1
ATOM 1377 N N . ALA A 1 187 ? 4.195 -27.094 -5.66 1 98.69 187 ALA A N 1
ATOM 1378 C CA . ALA A 1 187 ? 2.9 -27.734 -5.828 1 98.69 187 ALA A CA 1
ATOM 1379 C C . ALA A 1 187 ? 1.758 -26.75 -5.609 1 98.69 187 ALA A C 1
ATOM 1381 O O . ALA A 1 187 ? 0.766 -26.766 -6.344 1 98.69 187 ALA A O 1
ATOM 1382 N N . ILE A 1 188 ? 1.918 -25.938 -4.598 1 98.56 188 ILE A N 1
ATOM 1383 C CA . ILE A 1 188 ? 0.917 -24.922 -4.293 1 98.56 188 ILE A CA 1
ATOM 1384 C C . ILE A 1 188 ? 0.793 -23.953 -5.469 1 98.56 188 ILE A C 1
ATOM 1386 O O . ILE A 1 188 ? -0.313 -23.688 -5.938 1 98.56 188 ILE A O 1
ATOM 1390 N N . LEU A 1 189 ? 1.899 -23.484 -5.961 1 98.5 189 LEU A N 1
ATOM 1391 C CA . LEU A 1 189 ? 1.91 -22.562 -7.082 1 98.5 189 LEU A CA 1
ATOM 1392 C C . LEU A 1 189 ? 1.332 -23.203 -8.336 1 98.5 189 LEU A C 1
ATOM 1394 O O . LEU A 1 189 ? 0.594 -22.562 -9.086 1 98.5 189 LEU A O 1
ATOM 1398 N N . SER A 1 190 ? 1.646 -24.438 -8.516 1 98.69 190 SER A N 1
ATOM 1399 C CA . SER A 1 190 ? 1.111 -25.188 -9.648 1 98.69 190 SER A CA 1
ATOM 1400 C C . SER A 1 190 ? -0.409 -25.281 -9.586 1 98.69 190 SER A C 1
ATOM 1402 O O . SER A 1 190 ? -1.091 -25.156 -10.602 1 98.69 190 SER A O 1
ATOM 1404 N N . GLY A 1 191 ? -0.882 -25.562 -8.43 1 98.31 191 GLY A N 1
ATOM 1405 C CA . GLY A 1 191 ? -2.326 -25.562 -8.258 1 98.31 191 GLY A CA 1
ATOM 1406 C C . GLY A 1 191 ? -2.967 -24.219 -8.547 1 98.31 191 GLY A C 1
ATOM 1407 O O . GLY A 1 191 ? -4.027 -24.156 -9.172 1 98.31 191 GLY A O 1
ATOM 1408 N N . ALA A 1 192 ? -2.318 -23.203 -8.086 1 97.25 192 ALA A N 1
ATOM 1409 C CA . ALA A 1 192 ? -2.795 -21.844 -8.344 1 97.25 192 ALA A CA 1
ATOM 1410 C C . ALA A 1 192 ? -2.859 -21.562 -9.844 1 97.25 192 ALA A C 1
ATOM 1412 O O . ALA A 1 192 ? -3.826 -20.969 -10.336 1 97.25 192 ALA A O 1
ATOM 1413 N N . VAL A 1 193 ? -1.851 -21.984 -10.555 1 97.19 193 VAL A N 1
ATOM 1414 C CA . VAL A 1 193 ? -1.799 -21.828 -12 1 97.19 193 VAL A CA 1
ATOM 1415 C C . VAL A 1 193 ? -2.996 -22.516 -12.641 1 97.19 193 VAL A C 1
ATOM 1417 O O . VAL A 1 193 ? -3.701 -21.922 -13.461 1 97.19 193 VAL A O 1
ATOM 1420 N N . PHE A 1 194 ? -3.211 -23.734 -12.258 1 97.5 194 PHE A N 1
ATOM 1421 C CA . PHE A 1 194 ? -4.27 -24.547 -12.828 1 97.5 194 PHE A CA 1
ATOM 1422 C C . PHE A 1 194 ? -5.633 -23.891 -12.633 1 97.5 194 PHE A C 1
ATOM 1424 O O . PHE A 1 194 ? -6.391 -23.734 -13.586 1 97.5 194 PHE A O 1
ATOM 1431 N N . GLY A 1 195 ? -5.879 -23.547 -11.461 1 94.94 195 GLY A N 1
ATOM 1432 C CA . GLY A 1 195 ? -7.164 -22.938 -11.148 1 94.94 195 GLY A CA 1
ATOM 1433 C C . GLY A 1 195 ? -7.371 -21.594 -11.797 1 94.94 195 GLY A C 1
ATOM 1434 O O . GLY A 1 195 ? -8.453 -21.297 -12.305 1 94.94 195 GLY A O 1
ATOM 1435 N N . ASP A 1 196 ? -6.344 -20.766 -11.727 1 93.31 196 ASP A N 1
ATOM 1436 C CA . ASP A 1 196 ? -6.422 -19.453 -12.344 1 93.31 196 ASP A CA 1
ATOM 1437 C C . ASP A 1 196 ? -6.715 -19.562 -13.836 1 93.31 196 ASP A C 1
ATOM 1439 O O . ASP A 1 196 ? -7.41 -18.719 -14.398 1 93.31 196 ASP A O 1
ATOM 1443 N N . ASN A 1 197 ? -6.176 -20.516 -14.453 1 94.81 197 ASN A N 1
ATOM 1444 C CA . ASN A 1 197 ? -6.32 -20.734 -15.891 1 94.81 197 ASN A CA 1
ATOM 1445 C C . ASN A 1 197 ? -7.715 -21.25 -16.25 1 94.81 197 ASN A C 1
ATOM 1447 O O . ASN A 1 197 ? -8.25 -20.906 -17.297 1 94.81 197 ASN A O 1
ATOM 1451 N N . LEU A 1 198 ? -8.32 -21.953 -15.367 1 93.56 198 LEU A N 1
ATOM 1452 C CA . LEU A 1 198 ? -9.539 -22.672 -15.75 1 93.56 198 LEU A CA 1
ATOM 1453 C C . LEU A 1 198 ? -10.766 -22.016 -15.109 1 93.56 198 LEU A C 1
ATOM 1455 O O . LEU A 1 198 ? -11.898 -22.266 -15.539 1 93.56 198 LEU A O 1
ATOM 1459 N N . ALA A 1 199 ? -10.562 -21.219 -14.117 1 90.94 199 ALA A N 1
ATOM 1460 C CA . ALA A 1 199 ? -11.695 -20.625 -13.414 1 90.94 199 ALA A CA 1
ATOM 1461 C C . ALA A 1 199 ? -12.438 -19.625 -14.312 1 90.94 199 ALA A C 1
ATOM 1463 O O . ALA A 1 199 ? -11.844 -18.656 -14.789 1 90.94 199 ALA A O 1
ATOM 1464 N N . PRO A 1 200 ? -13.734 -19.828 -14.523 1 85.88 200 PRO A N 1
ATOM 1465 C CA . PRO A 1 200 ? -14.508 -18.906 -15.359 1 85.88 200 PRO A CA 1
ATOM 1466 C C . PRO A 1 200 ? -14.578 -17.5 -14.773 1 85.88 200 PRO A C 1
ATOM 1468 O O . PRO A 1 200 ? -14.695 -16.516 -15.523 1 85.88 200 PRO A O 1
ATOM 1471 N N . VAL A 1 201 ? -14.461 -17.438 -13.484 1 82.38 201 VAL A N 1
ATOM 1472 C CA . VAL A 1 201 ? -14.664 -16.156 -12.82 1 82.38 201 VAL A CA 1
ATOM 1473 C C . VAL A 1 201 ? -13.32 -15.492 -12.562 1 82.38 201 VAL A C 1
ATOM 1475 O O . VAL A 1 201 ? -13.258 -14.391 -12 1 82.38 201 VAL A O 1
ATOM 1478 N N . SER A 1 202 ? -12.258 -16.141 -12.969 1 87.88 202 SER A N 1
ATOM 1479 C CA . SER A 1 202 ? -10.938 -15.547 -12.805 1 87.88 202 SER A CA 1
ATOM 1480 C C . SER A 1 202 ? -10.773 -14.32 -13.703 1 87.88 202 SER A C 1
ATOM 1482 O O . SER A 1 202 ? -11.266 -14.305 -14.836 1 87.88 202 SER A O 1
ATOM 1484 N N . ASP A 1 203 ? -10.117 -13.352 -13.211 1 84.62 203 ASP A N 1
ATOM 1485 C CA . ASP A 1 203 ? -9.867 -12.125 -13.961 1 84.62 203 ASP A CA 1
ATOM 1486 C C . ASP A 1 203 ? -9.133 -12.422 -15.273 1 84.62 203 ASP A C 1
ATOM 1488 O O . ASP A 1 203 ? -9.445 -11.836 -16.312 1 84.62 203 ASP A O 1
ATOM 1492 N N . THR A 1 204 ? -8.203 -13.297 -15.219 1 90.12 204 THR A N 1
ATOM 1493 C CA . THR A 1 204 ? -7.43 -13.602 -16.422 1 90.12 204 THR A CA 1
ATOM 1494 C C . THR A 1 204 ? -8.305 -14.281 -17.469 1 90.12 204 THR A C 1
ATOM 1496 O O . THR A 1 204 ? -8.148 -14.047 -18.672 1 90.12 204 THR A O 1
ATOM 1499 N N . THR A 1 205 ? -9.203 -15.102 -17.016 1 91.44 205 THR A N 1
ATOM 1500 C CA . THR A 1 205 ? -10.125 -15.75 -17.938 1 91.44 205 THR A CA 1
ATOM 1501 C C . THR A 1 205 ? -11.055 -14.734 -18.578 1 91.44 205 THR A C 1
ATOM 1503 O O . THR A 1 205 ? -11.25 -14.758 -19.797 1 91.44 205 THR A O 1
ATOM 1506 N N . ILE A 1 206 ? -11.555 -13.859 -17.875 1 88.69 206 ILE A N 1
ATOM 1507 C CA . ILE A 1 206 ? -12.477 -12.852 -18.375 1 88.69 206 ILE A CA 1
ATOM 1508 C C . ILE A 1 206 ? -11.75 -11.914 -19.344 1 88.69 206 ILE A C 1
ATOM 1510 O O . ILE A 1 206 ? -12.25 -11.641 -20.438 1 88.69 206 ILE A O 1
ATOM 1514 N N . VAL A 1 207 ? -10.594 -11.484 -18.922 1 91 207 VAL A N 1
ATOM 1515 C CA . VAL A 1 207 ? -9.828 -10.555 -19.75 1 91 207 VAL A CA 1
ATOM 1516 C C . VAL A 1 207 ? -9.461 -11.219 -21.078 1 91 207 VAL A C 1
ATOM 1518 O O . VAL A 1 207 ? -9.578 -10.602 -22.141 1 91 207 VAL A O 1
ATOM 1521 N N . SER A 1 208 ? -8.992 -12.422 -21.016 1 94 208 SER A N 1
ATOM 1522 C CA . SER A 1 208 ? -8.609 -13.109 -22.234 1 94 208 SER A CA 1
ATOM 1523 C C . SER A 1 208 ? -9.805 -13.328 -23.156 1 94 208 SER A C 1
ATOM 1525 O O . SER A 1 208 ? -9.711 -13.133 -24.375 1 94 208 SER A O 1
ATOM 1527 N N . ALA A 1 209 ? -10.938 -13.633 -22.609 1 93.31 209 ALA A N 1
ATOM 1528 C CA . ALA A 1 209 ? -12.148 -13.859 -23.391 1 93.31 209 ALA A CA 1
ATOM 1529 C C . ALA A 1 209 ? -12.633 -12.562 -24.031 1 93.31 209 ALA A C 1
ATOM 1531 O O . ALA A 1 209 ? -12.883 -12.508 -25.234 1 93.31 209 ALA A O 1
ATOM 1532 N N . VAL A 1 210 ? -12.688 -11.555 -23.281 1 90.06 210 VAL A N 1
ATOM 1533 C CA . VAL A 1 210 ? -13.25 -10.281 -23.734 1 90.06 210 VAL A CA 1
ATOM 1534 C C . VAL A 1 210 ? -12.312 -9.641 -24.75 1 90.06 210 VAL A C 1
ATOM 1536 O O . VAL A 1 210 ? -12.758 -9.125 -25.781 1 90.06 210 VAL A O 1
ATOM 1539 N N . THR A 1 211 ? -11.094 -9.711 -24.469 1 91.25 211 THR A N 1
ATOM 1540 C CA . THR A 1 211 ? -10.133 -9.031 -25.328 1 91.25 211 THR A CA 1
ATOM 1541 C C . THR A 1 211 ? -9.977 -9.773 -26.656 1 91.25 211 THR A C 1
ATOM 1543 O O . THR A 1 211 ? -9.57 -9.18 -27.656 1 91.25 211 THR A O 1
ATOM 1546 N N . GLN A 1 212 ? -10.266 -11.039 -26.656 1 94.5 212 GLN A N 1
ATOM 1547 C CA . GLN A 1 212 ? -10.141 -11.82 -27.875 1 94.5 212 GLN A CA 1
ATOM 1548 C C . GLN A 1 212 ? -11.516 -12.086 -28.5 1 94.5 212 GLN A C 1
ATOM 1550 O O . GLN A 1 212 ? -11.664 -13 -29.312 1 94.5 212 GLN A O 1
ATOM 1555 N N . ASP A 1 213 ? -12.508 -11.344 -28.062 1 90.56 213 ASP A N 1
ATOM 1556 C CA . ASP A 1 213 ? -13.859 -11.352 -28.609 1 90.56 213 ASP A CA 1
ATOM 1557 C C . ASP A 1 213 ? -14.461 -12.75 -28.578 1 90.56 213 ASP A C 1
ATOM 1559 O O . ASP A 1 213 ? -14.906 -13.258 -29.609 1 90.56 213 ASP A O 1
ATOM 1563 N N . SER A 1 214 ? -14.367 -13.359 -27.484 1 92.5 214 SER A N 1
ATOM 1564 C CA . SER A 1 214 ? -14.898 -14.703 -27.281 1 92.5 214 SER A CA 1
ATOM 1565 C C . SER A 1 214 ? -15.734 -14.773 -26.016 1 92.5 214 SER A C 1
ATOM 1567 O O . SER A 1 214 ? -15.648 -13.898 -25.141 1 92.5 214 SER A O 1
ATOM 1569 N N . ASP A 1 215 ? -16.609 -15.734 -25.953 1 92.25 215 ASP A N 1
ATOM 1570 C CA . ASP A 1 215 ? -17.406 -15.914 -24.75 1 92.25 215 ASP A CA 1
ATOM 1571 C C . ASP A 1 215 ? -16.625 -16.688 -23.688 1 92.25 215 ASP A C 1
ATOM 1573 O O . ASP A 1 215 ? -15.828 -17.562 -24.016 1 92.25 215 ASP A O 1
ATOM 1577 N N . ILE A 1 216 ? -16.891 -16.5 -22.469 1 90.38 216 ILE A N 1
ATOM 1578 C CA . ILE A 1 216 ? -16.141 -17.031 -21.328 1 90.38 216 ILE A CA 1
ATOM 1579 C C . ILE A 1 216 ? -16.312 -18.547 -21.25 1 90.38 216 ILE A C 1
ATOM 1581 O O . ILE A 1 216 ? -15.336 -19.281 -21.109 1 90.38 216 ILE A O 1
ATOM 1585 N N . GLY A 1 217 ? -17.547 -18.969 -21.344 1 90.12 217 GLY A N 1
ATOM 1586 C CA . GLY A 1 217 ? -17.812 -20.406 -21.234 1 90.12 217 GLY A CA 1
ATOM 1587 C C . GLY A 1 217 ? -17.078 -21.219 -22.297 1 90.12 217 GLY A C 1
ATOM 1588 O O . GLY A 1 217 ? -16.5 -22.266 -21.984 1 90.12 217 GLY A O 1
ATOM 1589 N N . GLY A 1 218 ? -17.141 -20.734 -23.484 1 92.38 218 GLY A N 1
ATOM 1590 C CA . GLY A 1 218 ? -16.453 -21.406 -24.578 1 92.38 218 GLY A CA 1
ATOM 1591 C C . GLY A 1 218 ? -14.945 -21.438 -24.406 1 92.38 218 GLY A C 1
ATOM 1592 O O . GLY A 1 218 ? -14.305 -22.438 -24.734 1 92.38 218 GLY A O 1
ATOM 1593 N N . VAL A 1 219 ? -14.375 -20.406 -23.938 1 93.75 219 VAL A N 1
ATOM 1594 C CA . VAL A 1 219 ? -12.938 -20.328 -23.719 1 93.75 219 VAL A CA 1
ATOM 1595 C C . VAL A 1 219 ? -12.516 -21.344 -22.672 1 93.75 219 VAL A C 1
ATOM 1597 O O . VAL A 1 219 ? -11.523 -22.062 -22.844 1 93.75 219 VAL A O 1
ATOM 1600 N N . VAL A 1 220 ? -13.266 -21.422 -21.625 1 93.31 220 VAL A N 1
ATOM 1601 C CA . VAL A 1 220 ? -12.938 -22.344 -20.531 1 93.31 220 VAL A CA 1
ATOM 1602 C C . VAL A 1 220 ? -13.047 -23.781 -21.031 1 93.31 220 VAL A C 1
ATOM 1604 O O . VAL A 1 220 ? -12.164 -24.609 -20.75 1 93.31 220 VAL A O 1
ATOM 1607 N N . ALA A 1 221 ? -14.078 -24.016 -21.734 1 93.12 221 ALA A N 1
ATOM 1608 C CA . ALA A 1 221 ? -14.297 -25.375 -22.266 1 93.12 221 ALA A CA 1
ATOM 1609 C C . ALA A 1 221 ? -13.172 -25.781 -23.203 1 93.12 221 ALA A C 1
ATOM 1611 O O . ALA A 1 221 ? -12.711 -26.922 -23.172 1 93.12 221 ALA A O 1
ATOM 1612 N N . SER A 1 222 ? -12.797 -24.891 -24 1 93.31 222 SER A N 1
ATOM 1613 C CA . SER A 1 222 ? -11.766 -25.203 -25 1 93.31 222 SER A CA 1
ATOM 1614 C C . SER A 1 222 ? -10.391 -25.312 -24.359 1 93.31 222 SER A C 1
ATOM 1616 O O . SER A 1 222 ? -9.516 -26.016 -24.875 1 93.31 222 SER A O 1
ATOM 1618 N N . ARG A 1 223 ? -10.18 -24.656 -23.297 1 94.25 223 ARG A N 1
ATOM 1619 C CA . ARG A 1 223 ? -8.906 -24.594 -22.594 1 94.25 223 ARG A CA 1
ATOM 1620 C C . ARG A 1 223 ? -8.664 -25.859 -21.781 1 94.25 223 ARG A C 1
ATOM 1622 O O . ARG A 1 223 ? -7.523 -26.219 -21.5 1 94.25 223 ARG A O 1
ATOM 1629 N N . PHE A 1 224 ? -9.711 -26.516 -21.453 1 94.5 224 PHE A N 1
ATOM 1630 C CA . PHE A 1 224 ? -9.656 -27.641 -20.531 1 94.5 224 PHE A CA 1
ATOM 1631 C C . PHE A 1 224 ? -8.734 -28.734 -21.047 1 94.5 224 PHE A C 1
ATOM 1633 O O . PHE A 1 224 ? -7.969 -29.328 -20.297 1 94.5 224 PHE A O 1
ATOM 1640 N N . LYS A 1 225 ? -8.773 -28.984 -22.297 1 93.75 225 LYS A N 1
ATOM 1641 C CA . LYS A 1 225 ? -7.969 -30.062 -22.875 1 93.75 225 LYS A CA 1
ATOM 1642 C C . LYS A 1 225 ? -6.477 -29.766 -22.719 1 93.75 225 LYS A C 1
ATOM 1644 O O . LYS A 1 225 ? -5.688 -30.672 -22.469 1 93.75 225 LYS A O 1
ATOM 1649 N N . TYR A 1 226 ? -6.055 -28.562 -22.797 1 95.12 226 TYR A N 1
ATOM 1650 C CA . TYR A 1 226 ? -4.648 -28.203 -22.625 1 95.12 226 TYR A CA 1
ATOM 1651 C C . TYR A 1 226 ? -4.238 -28.25 -21.156 1 95.12 226 TYR A C 1
ATOM 1653 O O . TYR A 1 226 ? -3.186 -28.797 -20.828 1 95.12 226 TYR A O 1
ATOM 1661 N N . ALA A 1 227 ? -5.082 -27.703 -20.312 1 96.12 227 ALA A N 1
ATOM 1662 C CA . ALA A 1 227 ? -4.789 -27.609 -18.875 1 96.12 227 ALA A CA 1
ATOM 1663 C C . ALA A 1 227 ? -4.699 -29 -18.234 1 96.12 227 ALA A C 1
ATOM 1665 O O . ALA A 1 227 ? -3.852 -29.234 -17.375 1 96.12 227 ALA A O 1
ATOM 1666 N N . ILE A 1 228 ? -5.566 -29.891 -18.688 1 96.31 228 ILE A N 1
ATOM 1667 C CA . ILE A 1 228 ? -5.629 -31.219 -18.078 1 96.31 228 ILE A CA 1
ATOM 1668 C C . ILE A 1 228 ? -4.398 -32.031 -18.469 1 96.31 228 ILE A C 1
ATOM 1670 O O . ILE A 1 228 ? -3.898 -32.844 -17.688 1 96.31 228 ILE A O 1
ATOM 1674 N N . VAL A 1 229 ? -3.977 -31.906 -19.688 1 96.81 229 VAL A N 1
ATOM 1675 C CA . VAL A 1 229 ? -2.762 -32.594 -20.125 1 96.81 229 VAL A CA 1
ATOM 1676 C C . VAL A 1 229 ? -1.579 -32.125 -19.266 1 96.81 229 VAL A C 1
ATOM 1678 O O . VAL A 1 229 ? -0.812 -32.969 -18.781 1 96.81 229 VAL A O 1
ATOM 1681 N N . ALA A 1 230 ? -1.454 -30.859 -19.094 1 97.88 230 ALA A N 1
ATOM 1682 C CA . ALA A 1 230 ? -0.387 -30.312 -18.266 1 97.88 230 ALA A CA 1
ATOM 1683 C C . ALA A 1 230 ? -0.522 -30.812 -16.828 1 97.88 230 ALA A C 1
ATOM 1685 O O . ALA A 1 230 ? 0.477 -31.109 -16.172 1 97.88 230 ALA A O 1
ATOM 1686 N N . ALA A 1 231 ? -1.744 -30.922 -16.359 1 98.25 231 ALA A N 1
ATOM 1687 C CA . ALA A 1 231 ? -2.004 -31.344 -14.977 1 98.25 231 ALA A CA 1
ATOM 1688 C C . ALA A 1 231 ? -1.604 -32.781 -14.766 1 98.25 231 ALA A C 1
ATOM 1690 O O . ALA A 1 231 ? -1.065 -33.156 -13.719 1 98.25 231 ALA A O 1
ATOM 1691 N N . LEU A 1 232 ? -1.912 -33.625 -15.711 1 97.94 232 LEU A N 1
ATOM 1692 C CA . LEU A 1 232 ? -1.564 -35.031 -15.617 1 97.94 232 LEU A CA 1
ATOM 1693 C C . LEU A 1 232 ? -0.054 -35.219 -15.516 1 97.94 232 LEU A C 1
ATOM 1695 O O . LEU A 1 232 ? 0.432 -35.969 -14.68 1 97.94 232 LEU A O 1
ATOM 1699 N N . PHE A 1 233 ? 0.666 -34.5 -16.344 1 98.25 233 PHE A N 1
ATOM 1700 C CA . PHE A 1 233 ? 2.121 -34.594 -16.281 1 98.25 233 PHE A CA 1
ATOM 1701 C C . PHE A 1 233 ? 2.633 -34.031 -14.961 1 98.25 233 PHE A C 1
ATOM 1703 O O . PHE A 1 233 ? 3.602 -34.562 -14.398 1 98.25 233 PHE A O 1
ATOM 1710 N N . ALA A 1 234 ? 2.002 -32.969 -14.445 1 98.5 234 ALA A N 1
ATOM 1711 C CA . ALA A 1 234 ? 2.426 -32.375 -13.188 1 98.5 234 ALA A CA 1
ATOM 1712 C C . ALA A 1 234 ? 2.229 -33.344 -12.023 1 98.5 234 ALA A C 1
ATOM 1714 O O . ALA A 1 234 ? 3.1 -33.469 -11.156 1 98.5 234 ALA A O 1
ATOM 1715 N N . VAL A 1 235 ? 1.072 -34.031 -11.984 1 98.12 235 VAL A N 1
ATOM 1716 C CA . VAL A 1 235 ? 0.789 -35 -10.914 1 98.12 235 VAL A CA 1
ATOM 1717 C C . VAL A 1 235 ? 1.86 -36.062 -10.883 1 98.12 235 VAL A C 1
ATOM 1719 O O . VAL A 1 235 ? 2.42 -36.375 -9.828 1 98.12 235 VAL A O 1
ATOM 1722 N N . VAL A 1 236 ? 2.143 -36.625 -12.023 1 97.94 236 VAL A N 1
ATOM 1723 C CA . VAL A 1 236 ? 3.129 -37.688 -12.133 1 97.94 236 VAL A CA 1
ATOM 1724 C C . VAL A 1 236 ? 4.5 -37.156 -11.703 1 97.94 236 VAL A C 1
ATOM 1726 O O . VAL A 1 236 ? 5.219 -37.844 -10.961 1 97.94 236 VAL A O 1
ATOM 1729 N N . THR A 1 237 ? 4.84 -36 -12.141 1 98.38 237 THR A N 1
ATOM 1730 C CA . THR A 1 237 ? 6.148 -35.438 -11.828 1 98.38 237 THR A CA 1
ATOM 1731 C C . THR A 1 237 ? 6.266 -35.125 -10.328 1 98.38 237 THR A C 1
ATOM 1733 O O . THR A 1 237 ? 7.328 -35.344 -9.742 1 98.38 237 THR A O 1
ATOM 1736 N N . TYR A 1 238 ? 5.207 -34.625 -9.688 1 98.31 238 TYR A N 1
ATOM 1737 C CA . TYR A 1 238 ? 5.25 -34.344 -8.258 1 98.31 238 TYR A CA 1
ATOM 1738 C C . TYR A 1 238 ? 5.434 -35.625 -7.461 1 98.31 238 TYR A C 1
ATOM 1740 O O . TYR A 1 238 ? 6.148 -35.656 -6.457 1 98.31 238 TYR A O 1
ATOM 1748 N N . VAL A 1 239 ? 4.781 -36.719 -7.887 1 96.56 239 VAL A N 1
ATOM 1749 C CA . VAL A 1 239 ? 4.926 -38 -7.195 1 96.56 239 VAL A CA 1
ATOM 1750 C C . VAL A 1 239 ? 6.371 -38.5 -7.305 1 96.56 239 VAL A C 1
ATOM 1752 O O . VAL A 1 239 ? 6.973 -38.906 -6.309 1 96.56 239 VAL A O 1
ATOM 1755 N N . PHE A 1 240 ? 6.941 -38.406 -8.453 1 97.06 240 PHE A N 1
ATOM 1756 C CA . PHE A 1 240 ? 8.312 -38.844 -8.664 1 97.06 240 PHE A CA 1
ATOM 1757 C C . PHE A 1 240 ? 9.297 -37.938 -7.926 1 97.06 240 PHE A C 1
ATOM 1759 O O . PHE A 1 240 ? 10.234 -38.406 -7.293 1 97.06 240 PHE A O 1
ATOM 1766 N N . ALA A 1 241 ? 9.094 -36.656 -8.016 1 97.31 241 ALA A N 1
ATOM 1767 C CA . ALA A 1 241 ? 9.984 -35.688 -7.371 1 97.31 241 ALA A CA 1
ATOM 1768 C C . ALA A 1 241 ? 9.938 -35.844 -5.852 1 97.31 241 ALA A C 1
ATOM 1770 O O . ALA A 1 241 ? 10.953 -35.688 -5.176 1 97.31 241 ALA A O 1
ATOM 1771 N N . ALA A 1 242 ? 8.758 -36.062 -5.328 1 95.5 242 ALA A N 1
ATOM 1772 C CA . ALA A 1 242 ? 8.602 -36.219 -3.883 1 95.5 242 ALA A CA 1
ATOM 1773 C C . ALA A 1 242 ? 9.375 -37.438 -3.379 1 95.5 242 ALA A C 1
ATOM 1775 O O . ALA A 1 242 ? 9.891 -37.438 -2.262 1 95.5 242 ALA A O 1
ATOM 1776 N N . GLY A 1 243 ? 9.422 -38.5 -4.148 1 93.06 243 GLY A N 1
ATOM 1777 C CA . GLY A 1 243 ? 10.203 -39.656 -3.797 1 93.06 243 GLY A CA 1
ATOM 1778 C C . GLY A 1 243 ? 11.695 -39.438 -3.865 1 93.06 243 GLY A C 1
ATOM 1779 O O . GLY A 1 243 ? 12.461 -40.062 -3.127 1 93.06 243 GLY A O 1
ATOM 1780 N N . ALA A 1 244 ? 12.094 -38.5 -4.684 1 93.44 244 ALA A N 1
ATOM 1781 C CA . ALA A 1 244 ? 13.508 -38.281 -4.949 1 93.44 244 ALA A CA 1
ATOM 1782 C C . ALA A 1 244 ? 14.07 -37.188 -4.039 1 93.44 244 ALA A C 1
ATOM 1784 O O . ALA A 1 244 ? 15.273 -37.188 -3.764 1 93.44 244 ALA A O 1
ATOM 1785 N N . MET A 1 245 ? 13.25 -36.312 -3.623 1 92.94 245 MET A N 1
ATOM 1786 C CA . MET A 1 245 ? 13.703 -35.156 -2.834 1 92.94 245 MET A CA 1
ATOM 1787 C C . MET A 1 245 ? 13.391 -35.375 -1.354 1 92.94 245 MET A C 1
ATOM 1789 O O . MET A 1 245 ? 12.266 -35.719 -0.995 1 92.94 245 MET A O 1
ATOM 1793 N N . SER A 1 246 ? 14.406 -35.219 -0.551 1 87.06 246 SER A N 1
ATOM 1794 C CA . SER A 1 246 ? 14.25 -35.406 0.885 1 87.06 246 SER A CA 1
ATOM 1795 C C . SER A 1 246 ? 13.57 -34.219 1.546 1 87.06 246 SER A C 1
ATOM 1797 O O . SER A 1 246 ? 13.734 -33.094 1.107 1 87.06 246 SER A O 1
ATOM 1799 N N . GLY A 1 247 ? 12.773 -34.531 2.533 1 88.06 247 GLY A N 1
ATOM 1800 C CA . GLY A 1 247 ? 12.195 -33.5 3.354 1 88.06 247 GLY A CA 1
ATOM 1801 C C . GLY A 1 247 ? 13.18 -32.875 4.332 1 88.06 247 GLY A C 1
ATOM 1802 O O . GLY A 1 247 ? 14.391 -33.062 4.203 1 88.06 247 GLY A O 1
ATOM 1803 N N . VAL A 1 248 ? 12.609 -31.891 5.105 1 81.88 248 VAL A N 1
ATOM 1804 C CA . VAL A 1 248 ? 13.461 -31.25 6.102 1 81.88 248 VAL A CA 1
ATOM 1805 C C . VAL A 1 248 ? 13.305 -31.953 7.449 1 81.88 248 VAL A C 1
ATOM 1807 O O . VAL A 1 248 ? 12.242 -32.5 7.746 1 81.88 248 VAL A O 1
ATOM 1810 N N . ASN A 1 249 ? 14.484 -32.031 8.141 1 75.5 249 ASN A N 1
ATOM 1811 C CA . ASN A 1 249 ? 14.461 -32.562 9.5 1 75.5 249 ASN A CA 1
ATOM 1812 C C . ASN A 1 249 ? 13.953 -31.531 10.5 1 75.5 249 ASN A C 1
ATOM 1814 O O . ASN A 1 249 ? 14.531 -30.453 10.633 1 75.5 249 ASN A O 1
ATOM 1818 N N . ILE A 1 250 ? 12.789 -31.641 10.992 1 75.69 250 ILE A N 1
ATOM 1819 C CA . ILE A 1 250 ? 12.258 -30.75 12.008 1 75.69 250 ILE A CA 1
ATOM 1820 C C . ILE A 1 250 ? 12.922 -31.031 13.352 1 75.69 250 ILE A C 1
ATOM 1822 O O . ILE A 1 250 ? 12.805 -32.156 13.883 1 75.69 250 ILE A O 1
ATOM 1826 N N . THR A 1 251 ? 14.148 -30.203 13.672 1 58.94 251 THR A N 1
ATOM 1827 C CA . THR A 1 251 ? 14.992 -30.375 14.844 1 58.94 251 THR A CA 1
ATOM 1828 C C . THR A 1 251 ? 14.281 -29.891 16.109 1 58.94 251 THR A C 1
ATOM 1830 O O . THR A 1 251 ? 13.531 -28.906 16.062 1 58.94 251 THR A O 1
ATOM 1833 N N . GLY A 1 252 ? 14.422 -30.656 17.297 1 53.56 252 GLY A N 1
ATOM 1834 C CA . GLY A 1 252 ? 14.031 -30.297 18.656 1 53.56 252 GLY A CA 1
ATOM 1835 C C . GLY A 1 252 ? 12.75 -30.969 19.094 1 53.56 252 GLY A C 1
ATOM 1836 O O . GLY A 1 252 ? 12.594 -31.297 20.281 1 53.56 252 GLY A O 1
ATOM 1837 N N . VAL A 1 253 ? 11.656 -30.688 18.281 1 60.09 253 VAL A N 1
ATOM 1838 C CA . VAL A 1 253 ? 10.438 -31.359 18.734 1 60.09 253 VAL A CA 1
ATOM 1839 C C . VAL A 1 253 ? 10.195 -32.625 17.906 1 60.09 253 VAL A C 1
ATOM 1841 O O . VAL A 1 253 ? 10.625 -32.688 16.75 1 60.09 253 VAL A O 1
ATOM 1844 N N . ASP A 1 254 ? 9.898 -33.656 18.516 1 66.31 254 ASP A N 1
ATOM 1845 C CA . ASP A 1 254 ? 9.562 -34.906 17.859 1 66.31 254 ASP A CA 1
ATOM 1846 C C . ASP A 1 254 ? 8.375 -34.75 16.922 1 66.31 254 ASP A C 1
ATOM 1848 O O . ASP A 1 254 ? 7.227 -34.656 17.359 1 66.31 254 ASP A O 1
ATOM 1852 N N . ALA A 1 255 ? 8.633 -34.344 15.641 1 76.06 255 ALA A N 1
ATOM 1853 C CA . ALA A 1 255 ? 7.586 -34.25 14.617 1 76.06 255 ALA A CA 1
ATOM 1854 C C . ALA A 1 255 ? 6.578 -35.406 14.781 1 76.06 255 ALA A C 1
ATOM 1856 O O . ALA A 1 255 ? 5.371 -35.188 14.617 1 76.06 255 ALA A O 1
ATOM 1857 N N . GLU A 1 256 ? 7.109 -36.469 15.164 1 79.75 256 GLU A N 1
ATOM 1858 C CA . GLU A 1 256 ? 6.234 -37.625 15.359 1 79.75 256 GLU A CA 1
ATOM 1859 C C . GLU A 1 256 ? 5.266 -37.375 16.516 1 79.75 256 GLU A C 1
ATOM 1861 O O . GLU A 1 256 ? 4.113 -37.812 16.469 1 79.75 256 GLU A O 1
ATOM 1866 N N . GLN A 1 257 ? 5.805 -36.688 17.453 1 82.19 257 GLN A N 1
ATOM 1867 C CA . GLN A 1 257 ? 4.941 -36.375 18.594 1 82.19 257 GLN A CA 1
ATOM 1868 C C . GLN A 1 257 ? 3.869 -35.375 18.219 1 82.19 257 GLN A C 1
ATOM 1870 O O . GLN A 1 257 ? 2.717 -35.5 18.641 1 82.19 257 GLN A O 1
ATOM 1875 N N . ILE A 1 258 ? 4.262 -34.5 17.406 1 84.19 258 ILE A N 1
ATOM 1876 C CA . ILE A 1 258 ? 3.309 -33.469 16.969 1 84.19 258 ILE A CA 1
ATOM 1877 C C . ILE A 1 258 ? 2.221 -34.125 16.125 1 84.19 258 ILE A C 1
ATOM 1879 O O . ILE A 1 258 ? 1.033 -33.844 16.297 1 84.19 258 ILE A O 1
ATOM 1883 N N . ILE A 1 259 ? 2.645 -35 15.312 1 84.88 259 ILE A N 1
ATOM 1884 C CA . ILE A 1 259 ? 1.716 -35.688 14.422 1 84.88 259 ILE A CA 1
ATOM 1885 C C . ILE A 1 259 ? 0.779 -36.562 15.242 1 84.88 259 ILE A C 1
ATOM 1887 O O . ILE A 1 259 ? -0.431 -36.594 15.008 1 84.88 259 ILE A O 1
ATOM 1891 N N . ALA A 1 260 ? 1.387 -37.125 16.172 1 83.62 260 ALA A N 1
ATOM 1892 C CA . ALA A 1 260 ? 0.607 -38.062 16.984 1 83.62 260 ALA A CA 1
ATOM 1893 C C . ALA A 1 260 ? -0.399 -37.312 17.844 1 83.62 260 ALA A C 1
ATOM 1895 O O . ALA A 1 260 ? -1.471 -37.844 18.156 1 83.62 260 ALA A O 1
ATOM 1896 N N . GLN A 1 261 ? -0.069 -36.094 18.141 1 85.12 261 GLN A N 1
ATOM 1897 C CA . GLN A 1 261 ? -0.912 -35.344 19.062 1 85.12 261 GLN A CA 1
ATOM 1898 C C . GLN A 1 261 ? -1.884 -34.438 18.297 1 85.12 261 GLN A C 1
ATOM 1900 O O . GLN A 1 261 ? -2.73 -33.781 18.891 1 85.12 261 GLN A O 1
ATOM 1905 N N . ALA A 1 262 ? -1.757 -34.562 17.016 1 90.5 262 ALA A N 1
ATOM 1906 C CA . ALA A 1 262 ? -2.639 -33.719 16.203 1 90.5 262 ALA A CA 1
ATOM 1907 C C . ALA A 1 262 ? -4.102 -34.125 16.406 1 90.5 262 ALA A C 1
ATOM 1909 O O . ALA A 1 262 ? -4.422 -35.312 16.5 1 90.5 262 ALA A O 1
ATOM 1910 N N . GLN A 1 263 ? -4.996 -33.094 16.516 1 91.75 263 GLN A N 1
ATOM 1911 C CA . GLN A 1 263 ? -6.414 -33.312 16.766 1 91.75 263 GLN A CA 1
ATOM 1912 C C . GLN A 1 263 ? -7.258 -32.969 15.547 1 91.75 263 GLN A C 1
ATOM 1914 O O . GLN A 1 263 ? -6.945 -32.031 14.812 1 91.75 263 GLN A O 1
ATOM 1919 N N . PRO A 1 264 ? -8.352 -33.688 15.344 1 95.06 264 PRO A N 1
ATOM 1920 C CA . PRO A 1 264 ? -9.164 -33.469 14.141 1 95.06 264 PRO A CA 1
ATOM 1921 C C . PRO A 1 264 ? -10.086 -32.281 14.234 1 95.06 264 PRO A C 1
ATOM 1923 O O . PRO A 1 264 ? -10.625 -31.812 13.219 1 95.06 264 PRO A O 1
ATOM 1926 N N . ILE A 1 265 ? -10.266 -31.703 15.391 1 95.75 265 ILE A N 1
ATOM 1927 C CA . ILE A 1 265 ? -11.312 -30.719 15.602 1 95.75 265 ILE A CA 1
ATOM 1928 C C . ILE A 1 265 ? -11.062 -29.5 14.719 1 95.75 265 ILE A C 1
ATOM 1930 O O . ILE A 1 265 ? -12.008 -28.844 14.266 1 95.75 265 ILE A O 1
ATOM 1934 N N . GLY A 1 266 ? -9.828 -29.219 14.477 1 95.5 266 GLY A N 1
ATOM 1935 C CA . GLY A 1 266 ? -9.508 -28.094 13.602 1 95.5 266 GLY A CA 1
ATOM 1936 C C . GLY A 1 266 ? -10.086 -28.25 12.211 1 95.5 266 GLY A C 1
ATOM 1937 O O . GLY A 1 266 ? -10.258 -27.25 11.5 1 95.5 266 GLY A O 1
ATOM 1938 N N . LEU A 1 267 ? -10.43 -29.422 11.797 1 96.25 267 LEU A N 1
ATOM 1939 C CA . LEU A 1 267 ? -10.977 -29.688 10.469 1 96.25 267 LEU A CA 1
ATOM 1940 C C . LEU A 1 267 ? -12.359 -29.078 10.312 1 96.25 267 LEU A C 1
ATOM 1942 O O . LEU A 1 267 ? -12.867 -28.969 9.195 1 96.25 267 LEU A O 1
ATOM 1946 N N . VAL A 1 268 ? -12.891 -28.594 11.391 1 96.94 268 VAL A N 1
ATOM 1947 C CA . VAL A 1 268 ? -14.188 -27.938 11.32 1 96.94 268 VAL A CA 1
ATOM 1948 C C . VAL A 1 268 ? -14.102 -26.719 10.391 1 96.94 268 VAL A C 1
ATOM 1950 O O . VAL A 1 268 ? -15.094 -26.328 9.781 1 96.94 268 VAL A O 1
ATOM 1953 N N . HIS A 1 269 ? -12.906 -26.203 10.211 1 96.75 269 HIS A N 1
ATOM 1954 C CA . HIS A 1 269 ? -12.719 -25.016 9.383 1 96.75 269 HIS A CA 1
ATOM 1955 C C . HIS A 1 269 ? -12.828 -25.344 7.902 1 96.75 269 HIS A C 1
ATOM 1957 O O . HIS A 1 269 ? -12.812 -24.453 7.055 1 96.75 269 HIS A O 1
ATOM 1963 N N . LEU A 1 270 ? -12.953 -26.625 7.586 1 94.44 270 LEU A N 1
ATOM 1964 C CA . LEU A 1 270 ? -13.375 -26.969 6.234 1 94.44 270 LEU A CA 1
ATOM 1965 C C . LEU A 1 270 ? -14.719 -26.344 5.902 1 94.44 270 LEU A C 1
ATOM 1967 O O . LEU A 1 270 ? -14.984 -26 4.746 1 94.44 270 LEU A O 1
ATOM 1971 N N . LEU A 1 271 ? -15.453 -26.156 6.914 1 96 271 LEU A N 1
ATOM 1972 C CA . LEU A 1 271 ? -16.734 -25.469 6.73 1 96 271 LEU A CA 1
ATOM 1973 C C . LEU A 1 271 ? -16.5 -24.016 6.309 1 96 271 LEU A C 1
ATOM 1975 O O . LEU A 1 271 ? -17.172 -23.516 5.402 1 96 271 LEU A O 1
ATOM 1979 N N . SER A 1 272 ? -15.602 -23.312 7.004 1 95.62 272 SER A N 1
ATOM 1980 C CA . SER A 1 272 ? -15.281 -21.938 6.629 1 95.62 272 SER A CA 1
ATOM 1981 C C . SER A 1 272 ? -14.781 -21.859 5.191 1 95.62 272 SER A C 1
ATOM 1983 O O . SER A 1 272 ? -15.18 -20.969 4.434 1 95.62 272 SER A O 1
ATOM 1985 N N . MET A 1 273 ? -13.922 -22.766 4.836 1 93.06 273 MET A N 1
ATOM 1986 C CA . MET A 1 273 ? -13.398 -22.828 3.473 1 93.06 273 MET A CA 1
ATOM 1987 C C . MET A 1 273 ? -14.508 -23.156 2.479 1 93.06 273 MET A C 1
ATOM 1989 O O . MET A 1 273 ? -14.555 -22.578 1.387 1 93.06 273 MET A O 1
ATOM 1993 N N . GLY A 1 274 ? -15.375 -24.078 2.861 1 93.44 274 GLY A N 1
ATOM 1994 C CA . GLY A 1 274 ? -16.516 -24.422 2.029 1 93.44 274 GLY A CA 1
ATOM 1995 C C . GLY A 1 274 ? -17.422 -23.25 1.721 1 93.44 274 GLY A C 1
ATOM 1996 O O . GLY A 1 274 ? -17.922 -23.109 0.601 1 93.44 274 GLY A O 1
ATOM 1997 N N . ILE A 1 275 ? -17.609 -22.406 2.672 1 94.69 275 ILE A N 1
ATOM 1998 C CA . ILE A 1 275 ? -18.438 -21.234 2.492 1 94.69 275 ILE A CA 1
ATOM 1999 C C . ILE A 1 275 ? -17.797 -20.297 1.474 1 94.69 275 ILE A C 1
ATOM 2001 O O . ILE A 1 275 ? -18.484 -19.734 0.614 1 94.69 275 ILE A O 1
ATOM 2005 N N . VAL A 1 276 ? -16.484 -20.078 1.559 1 91.31 276 VAL A N 1
ATOM 2006 C CA . VAL A 1 276 ? -15.773 -19.234 0.605 1 91.31 276 VAL A CA 1
ATOM 2007 C C . VAL A 1 276 ? -15.938 -19.797 -0.806 1 91.31 276 VAL A C 1
ATOM 2009 O O . VAL A 1 276 ? -16.266 -19.062 -1.738 1 91.31 276 VAL A O 1
ATOM 2012 N N . ILE A 1 277 ? -15.781 -21.078 -0.927 1 88.5 277 ILE A N 1
ATOM 2013 C CA . ILE A 1 277 ? -15.859 -21.734 -2.225 1 88.5 277 ILE A CA 1
ATOM 2014 C C . ILE A 1 277 ? -17.281 -21.641 -2.762 1 88.5 277 ILE A C 1
ATOM 2016 O O . ILE A 1 277 ? -17.5 -21.281 -3.924 1 88.5 277 ILE A O 1
ATOM 2020 N N . ALA A 1 278 ? -18.266 -21.953 -1.976 1 91.88 278 ALA A N 1
ATOM 2021 C CA . ALA A 1 278 ? -19.672 -21.953 -2.393 1 91.88 278 ALA A CA 1
ATOM 2022 C C . ALA A 1 278 ? -20.094 -20.562 -2.852 1 91.88 278 ALA A C 1
ATOM 2024 O O . ALA A 1 278 ? -20.734 -20.422 -3.896 1 91.88 278 ALA A O 1
ATOM 2025 N N . THR A 1 279 ? -19.75 -19.531 -2.045 1 89.62 279 THR A N 1
ATOM 2026 C CA . THR A 1 279 ? -20.125 -18.172 -2.398 1 89.62 279 THR A CA 1
ATOM 2027 C C . THR A 1 279 ? -19.406 -17.719 -3.666 1 89.62 279 THR A C 1
ATOM 2029 O O . THR A 1 279 ? -19.984 -17.016 -4.496 1 89.62 279 THR A O 1
ATOM 2032 N N . ALA A 1 280 ? -18.203 -18.141 -3.83 1 83.25 280 ALA A N 1
ATOM 2033 C CA . ALA A 1 280 ? -17.438 -17.766 -5.02 1 83.25 280 ALA A CA 1
ATOM 2034 C C . ALA A 1 280 ? -18.016 -18.438 -6.27 1 83.25 280 ALA A C 1
ATOM 2036 O O . ALA A 1 280 ? -18.125 -17.797 -7.316 1 83.25 280 ALA A O 1
ATOM 2037 N N . VAL A 1 281 ? -18.344 -19.641 -6.164 1 81.12 281 VAL A N 1
ATOM 2038 C CA . VAL A 1 281 ? -18.906 -20.391 -7.281 1 81.12 281 VAL A CA 1
ATOM 2039 C C . VAL A 1 281 ? -20.266 -19.812 -7.672 1 81.12 281 VAL A C 1
ATOM 2041 O O . VAL A 1 281 ? -20.625 -19.828 -8.852 1 81.12 281 VAL A O 1
ATOM 2044 N N . MET A 1 282 ? -20.938 -19.25 -6.699 1 86.88 282 MET A N 1
ATOM 2045 C CA . MET A 1 282 ? -22.234 -18.609 -6.965 1 86.88 282 MET A CA 1
ATOM 2046 C C . MET A 1 282 ? -22.031 -17.25 -7.629 1 86.88 282 MET A C 1
ATOM 2048 O O . MET A 1 282 ? -23.016 -16.562 -7.941 1 86.88 282 MET A O 1
ATOM 2052 N N . GLY A 1 283 ? -20.797 -16.875 -7.836 1 78.44 283 GLY A N 1
ATOM 2053 C CA . GLY A 1 283 ? -20.5 -15.656 -8.57 1 78.44 283 GLY A CA 1
ATOM 2054 C C . GLY A 1 283 ? -20.422 -14.43 -7.672 1 78.44 283 GLY A C 1
ATOM 2055 O O . GLY A 1 283 ? -20.438 -13.305 -8.156 1 78.44 283 GLY A O 1
ATOM 2056 N N . ARG A 1 284 ? -20.328 -14.664 -6.41 1 87.38 284 ARG A N 1
ATOM 2057 C CA . ARG A 1 284 ? -20.219 -13.531 -5.496 1 87.38 284 ARG A CA 1
ATOM 2058 C C . ARG A 1 284 ? -18.812 -12.945 -5.516 1 87.38 284 ARG A C 1
ATOM 2060 O O . ARG A 1 284 ? -17.859 -13.641 -5.844 1 87.38 284 ARG A O 1
ATOM 2067 N N . HIS A 1 285 ? -18.734 -11.68 -5.227 1 87.81 285 HIS A N 1
ATOM 2068 C CA . HIS A 1 285 ? -17.469 -10.961 -5.242 1 87.81 285 HIS A CA 1
ATOM 2069 C C . HIS A 1 285 ? -16.516 -11.523 -4.195 1 87.81 285 HIS A C 1
ATOM 2071 O O . HIS A 1 285 ? -16.938 -12.023 -3.154 1 87.81 285 HIS A O 1
ATOM 2077 N N . ILE A 1 286 ? -15.289 -11.414 -4.504 1 85.44 286 ILE A N 1
ATOM 2078 C CA . ILE A 1 286 ? -14.234 -11.977 -3.664 1 85.44 286 ILE A CA 1
ATOM 2079 C C . ILE A 1 286 ? -14.312 -11.367 -2.266 1 85.44 286 ILE A C 1
ATOM 2081 O O . ILE A 1 286 ? -14.125 -12.07 -1.267 1 85.44 286 ILE A O 1
ATOM 2085 N N . ILE A 1 287 ? -14.516 -10.086 -2.086 1 92.31 287 ILE A N 1
ATOM 2086 C CA . ILE A 1 287 ? -14.609 -9.414 -0.794 1 92.31 287 ILE A CA 1
ATOM 2087 C C . ILE A 1 287 ? -15.734 -10.039 0.03 1 92.31 287 ILE A C 1
ATOM 2089 O O . ILE A 1 287 ? -15.562 -10.297 1.225 1 92.31 287 ILE A O 1
ATOM 2093 N N . GLU A 1 288 ? -16.828 -10.297 -0.646 1 93.38 288 GLU A N 1
ATOM 2094 C CA . GLU A 1 288 ? -17.969 -10.914 0.027 1 93.38 288 GLU A CA 1
ATOM 2095 C C . GLU A 1 288 ? -17.656 -12.352 0.433 1 93.38 288 GLU A C 1
ATOM 2097 O O . GLU A 1 288 ? -17.891 -12.734 1.581 1 93.38 288 GLU A O 1
ATOM 2102 N N . ALA A 1 289 ? -17.172 -13.109 -0.499 1 91.94 289 ALA A N 1
ATOM 2103 C CA . ALA A 1 289 ? -16.906 -14.531 -0.281 1 91.94 289 ALA A CA 1
ATOM 2104 C C . ALA A 1 289 ? -15.953 -14.742 0.888 1 91.94 289 ALA A C 1
ATOM 2106 O O . ALA A 1 289 ? -16.25 -15.508 1.809 1 91.94 289 ALA A O 1
ATOM 2107 N N . ILE A 1 290 ? -14.852 -14.039 0.898 1 93.69 290 ILE A N 1
ATOM 2108 C CA . ILE A 1 290 ? -13.836 -14.258 1.922 1 93.69 290 ILE A CA 1
ATOM 2109 C C . ILE A 1 290 ? -14.297 -13.648 3.244 1 93.69 290 ILE A C 1
ATOM 2111 O O . ILE A 1 290 ? -14.016 -14.195 4.316 1 93.69 290 ILE A O 1
ATOM 2115 N N . SER A 1 291 ? -15.055 -12.555 3.201 1 96.19 291 SER A N 1
ATOM 2116 C CA . SER A 1 291 ? -15.586 -11.977 4.43 1 96.19 291 SER A CA 1
ATOM 2117 C C . SER A 1 291 ? -16.5 -12.953 5.148 1 96.19 291 SER A C 1
ATOM 2119 O O . SER A 1 291 ? -16.438 -13.094 6.371 1 96.19 291 SER A O 1
ATOM 2121 N N . TRP A 1 292 ? -17.359 -13.648 4.426 1 95.81 292 TRP A N 1
ATOM 2122 C CA . TRP A 1 292 ? -18.219 -14.664 5.031 1 95.81 292 TRP A CA 1
ATOM 2123 C C . TRP A 1 292 ? -17.391 -15.797 5.625 1 95.81 292 TRP A C 1
ATOM 2125 O O . TRP A 1 292 ? -17.688 -16.281 6.719 1 95.81 292 TRP A O 1
ATOM 2135 N N . GLY A 1 293 ? -16.406 -16.203 4.867 1 95.81 293 GLY A N 1
ATOM 2136 C CA . GLY A 1 293 ? -15.5 -17.203 5.41 1 95.81 293 GLY A CA 1
ATOM 2137 C C . GLY A 1 293 ? -14.844 -16.781 6.711 1 95.81 293 GLY A C 1
ATOM 2138 O O . GLY A 1 293 ? -14.75 -17.578 7.652 1 95.81 293 GLY A O 1
ATOM 2139 N N . LEU A 1 294 ? -14.398 -15.562 6.758 1 96.94 294 LEU A N 1
ATOM 2140 C CA . LEU A 1 294 ? -13.719 -15.016 7.926 1 96.94 294 LEU A CA 1
ATOM 2141 C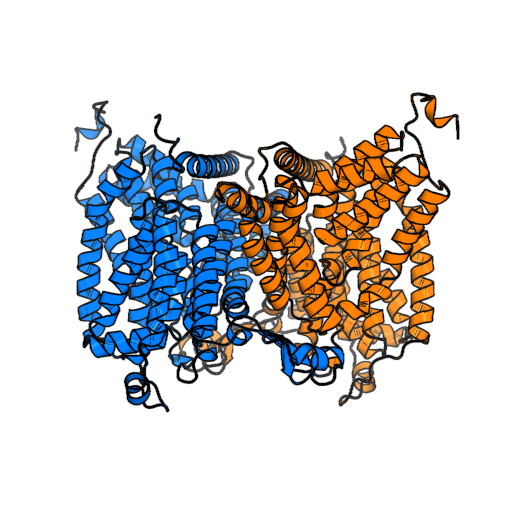 C . LEU A 1 294 ? -14.664 -14.945 9.117 1 96.94 294 LEU A C 1
ATOM 2143 O O . LEU A 1 294 ? -14.289 -15.297 10.242 1 96.94 294 LEU A O 1
ATOM 2147 N N . ILE A 1 295 ? -15.883 -14.547 8.906 1 97.44 295 ILE A N 1
ATOM 2148 C CA . ILE A 1 295 ? -16.875 -14.438 9.969 1 97.44 295 ILE A CA 1
ATOM 2149 C C . ILE A 1 295 ? -17.188 -15.82 10.531 1 97.44 295 ILE A C 1
ATOM 2151 O O . ILE A 1 295 ? -17.219 -16.016 11.75 1 97.44 295 ILE A O 1
ATOM 2155 N N . VAL A 1 296 ? -17.359 -16.75 9.672 1 97.62 296 VAL A N 1
ATOM 2156 C CA . VAL A 1 296 ? -17.672 -18.109 10.102 1 97.62 296 VAL A CA 1
ATOM 2157 C C . VAL A 1 296 ? -16.484 -18.688 10.844 1 97.62 296 VAL A C 1
ATOM 2159 O O . VAL A 1 296 ? -16.641 -19.359 11.867 1 97.62 296 VAL A O 1
ATOM 2162 N N . ALA A 1 297 ? -15.281 -18.469 10.312 1 97.62 297 ALA A N 1
ATOM 2163 C CA . ALA A 1 297 ? -14.078 -18.953 10.984 1 97.62 297 ALA A CA 1
ATOM 2164 C C . ALA A 1 297 ? -13.969 -18.375 12.398 1 97.62 297 ALA A C 1
ATOM 2166 O O . ALA A 1 297 ? -13.648 -19.094 13.344 1 97.62 297 ALA A O 1
ATOM 2167 N N . PHE A 1 298 ? -14.219 -17.109 12.5 1 97.69 298 PHE A N 1
ATOM 2168 C CA . PHE A 1 298 ? -14.18 -16.453 13.797 1 97.69 298 PHE A CA 1
ATOM 2169 C C . PHE A 1 298 ? -15.188 -17.062 14.758 1 97.69 298 PHE A C 1
ATOM 2171 O O . PHE A 1 298 ? -14.852 -17.375 15.906 1 97.69 298 PHE A O 1
ATOM 2178 N N . LEU A 1 299 ? -16.391 -17.281 14.305 1 97.75 299 LEU A N 1
ATOM 2179 C CA . LEU A 1 299 ? -17.453 -17.828 15.125 1 97.75 299 LEU A CA 1
ATOM 2180 C C . LEU A 1 299 ? -17.141 -19.266 15.547 1 97.75 299 LEU A C 1
ATOM 2182 O O . LEU A 1 299 ? -17.344 -19.625 16.703 1 97.75 299 LEU A O 1
ATOM 2186 N N . LEU A 1 300 ? -16.672 -20.016 14.602 1 98 300 LEU A N 1
ATOM 2187 C CA . LEU A 1 300 ? -16.328 -21.391 14.914 1 98 300 LEU A CA 1
ATOM 2188 C C . LEU A 1 300 ? -15.219 -21.453 15.961 1 98 300 LEU A C 1
ATOM 2190 O O . LEU A 1 300 ? -15.258 -22.281 16.875 1 98 300 LEU A O 1
ATOM 2194 N N . ASN A 1 301 ? -14.203 -20.578 15.844 1 98.06 301 ASN A N 1
ATOM 2195 C CA . ASN A 1 301 ? -13.109 -20.531 16.812 1 98.06 301 ASN A CA 1
ATOM 2196 C C . ASN A 1 301 ? -13.609 -20.234 18.219 1 98.06 301 ASN A C 1
ATOM 2198 O O . ASN A 1 301 ? -13.227 -20.906 19.172 1 98.06 301 ASN A O 1
ATOM 2202 N N . VAL A 1 302 ? -14.531 -19.328 18.344 1 97.38 302 VAL A N 1
ATOM 2203 C CA . VAL A 1 302 ? -14.977 -18.859 19.641 1 97.38 302 VAL A CA 1
ATOM 2204 C C . VAL A 1 302 ? -15.984 -19.844 20.234 1 97.38 302 VAL A C 1
ATOM 2206 O O . VAL A 1 302 ? -15.883 -20.234 21.391 1 97.38 302 VAL A O 1
ATOM 2209 N N . VAL A 1 303 ? -16.953 -20.297 19.469 1 97.19 303 VAL A N 1
ATOM 2210 C CA . VAL A 1 303 ? -18.062 -21.109 19.953 1 97.19 303 VAL A CA 1
ATOM 2211 C C . VAL A 1 303 ? -17.562 -22.5 20.312 1 97.19 303 VAL A C 1
ATOM 2213 O O . VAL A 1 303 ? -17.984 -23.094 21.312 1 97.19 303 VAL A O 1
ATOM 2216 N N . LEU A 1 304 ? -16.609 -23 19.547 1 97.12 304 LEU A N 1
ATOM 2217 C CA . LEU A 1 304 ? -16.109 -24.344 19.781 1 97.12 304 LEU A CA 1
ATOM 2218 C C . LEU A 1 304 ? -14.875 -24.328 20.672 1 97.12 304 LEU A C 1
ATOM 2220 O O . LEU A 1 304 ? -14.312 -25.375 20.984 1 97.12 304 LEU A O 1
ATOM 2224 N N . GLY A 1 305 ? -14.398 -23.172 21.047 1 96.62 305 GLY A N 1
ATOM 2225 C CA . GLY A 1 305 ? -13.258 -23.047 21.938 1 96.62 305 GLY A CA 1
ATOM 2226 C C . GLY A 1 305 ? -11.945 -23.391 21.266 1 96.62 305 GLY A C 1
ATOM 2227 O O . GLY A 1 305 ? -11.031 -23.906 21.922 1 96.62 305 GLY A O 1
ATOM 2228 N N . LEU A 1 306 ? -11.852 -23.25 20 1 96.88 306 LEU A N 1
ATOM 2229 C CA . LEU A 1 306 ? -10.633 -23.562 19.266 1 96.88 306 LEU A CA 1
ATOM 2230 C C . LEU A 1 306 ? -9.562 -22.5 19.484 1 96.88 306 LEU A C 1
ATOM 2232 O O . LEU A 1 306 ? -8.367 -22.812 19.516 1 96.88 306 LEU A O 1
ATOM 2236 N N . ALA A 1 307 ? -9.984 -21.281 19.516 1 96.56 307 ALA A N 1
ATOM 2237 C CA . ALA A 1 307 ? -9.117 -20.141 19.781 1 96.56 307 ALA A CA 1
ATOM 2238 C C . ALA A 1 307 ? -9.859 -19.031 20.516 1 96.56 307 ALA A C 1
ATOM 2240 O O . ALA A 1 307 ? -11.031 -18.766 20.234 1 96.56 307 ALA A O 1
ATOM 2241 N N . PRO A 1 308 ? -9.227 -18.5 21.5 1 96.69 308 PRO A N 1
ATOM 2242 C CA . PRO A 1 308 ? -9.859 -17.344 22.156 1 96.69 308 PRO A CA 1
ATOM 2243 C C . PRO A 1 308 ? -9.945 -16.125 21.25 1 96.69 308 PRO A C 1
ATOM 2245 O O . PRO A 1 308 ? -9.266 -16.062 20.219 1 96.69 308 PRO A O 1
ATOM 2248 N N . VAL A 1 309 ? -10.711 -15.188 21.625 1 96.81 309 VAL A N 1
ATOM 2249 C CA . VAL A 1 309 ? -10.914 -13.961 20.859 1 96.81 309 VAL A CA 1
ATOM 2250 C C . VAL A 1 309 ? -9.594 -13.219 20.703 1 96.81 309 VAL A C 1
ATOM 2252 O O . VAL A 1 309 ? -9.32 -12.625 19.656 1 96.81 309 VAL A O 1
ATOM 2255 N N . SER A 1 310 ? -8.695 -13.281 21.641 1 96.12 310 SER A N 1
ATOM 2256 C CA . SER A 1 310 ? -7.426 -12.57 21.656 1 96.12 310 SER A CA 1
ATOM 2257 C C . SER A 1 310 ? -6.484 -13.102 20.578 1 96.12 310 SER A C 1
ATOM 2259 O O . SER A 1 310 ? -5.59 -12.391 20.125 1 96.12 310 SER A O 1
ATOM 2261 N N . ASP A 1 311 ? -6.75 -14.352 20.156 1 96.19 311 ASP A N 1
ATOM 2262 C CA . ASP A 1 311 ? -5.922 -14.922 19.094 1 96.19 311 ASP A CA 1
ATOM 2263 C C . ASP A 1 311 ? -6.305 -14.344 17.734 1 96.19 311 ASP A C 1
ATOM 2265 O O . ASP A 1 311 ? -5.539 -14.461 16.766 1 96.19 311 ASP A O 1
ATOM 2269 N N . MET A 1 312 ? -7.465 -13.805 17.719 1 96.56 312 MET A N 1
ATOM 2270 C CA . MET A 1 312 ? -7.93 -13.25 16.453 1 96.56 312 MET A CA 1
ATOM 2271 C C . MET A 1 312 ? -7.766 -11.727 16.438 1 96.56 312 MET A C 1
ATOM 2273 O O . MET A 1 312 ? -7.406 -11.148 15.414 1 96.56 312 MET A O 1
ATOM 2277 N N . VAL A 1 313 ? -8.062 -11.086 17.578 1 95.94 313 VAL A N 1
ATOM 2278 C CA . VAL A 1 313 ? -7.887 -9.648 17.75 1 95.94 313 VAL A CA 1
ATOM 2279 C C . VAL A 1 313 ? -7.539 -9.336 19.203 1 95.94 313 VAL A C 1
ATOM 2281 O O . VAL A 1 313 ? -8.258 -9.75 20.125 1 95.94 313 VAL A O 1
ATOM 2284 N N . VAL A 1 314 ? -6.418 -8.625 19.422 1 96.88 314 VAL A N 1
ATOM 2285 C CA . VAL A 1 314 ? -6.047 -8.328 20.797 1 96.88 314 VAL A CA 1
ATOM 2286 C C . VAL A 1 314 ? -5.352 -6.973 20.875 1 96.88 314 VAL A C 1
ATOM 2288 O O . VAL A 1 314 ? -4.562 -6.625 19.984 1 96.88 314 VAL A O 1
ATOM 2291 N N . PHE A 1 315 ? -5.727 -6.188 21.812 1 96.31 315 PHE A N 1
ATOM 2292 C CA . PHE A 1 315 ? -5.035 -4.953 22.172 1 96.31 315 PHE A CA 1
ATOM 2293 C C . PHE A 1 315 ? -4.082 -5.184 23.328 1 96.31 315 PHE A C 1
ATOM 2295 O O . PHE A 1 315 ? -4.52 -5.387 24.469 1 96.31 315 PHE A O 1
ATOM 2302 N N . ASN A 1 316 ? -2.85 -5.188 23.094 1 95.75 316 ASN A N 1
ATOM 2303 C CA . ASN A 1 316 ? -1.847 -5.238 24.141 1 95.75 316 ASN A CA 1
ATOM 2304 C C . ASN A 1 316 ? -1.583 -3.857 24.734 1 95.75 316 ASN A C 1
ATOM 2306 O O . ASN A 1 316 ? -0.792 -3.086 24.188 1 95.75 316 ASN A O 1
ATOM 2310 N N . ALA A 1 317 ? -2.178 -3.596 25.828 1 94.38 317 ALA A N 1
ATOM 2311 C CA . ALA A 1 317 ? -2.141 -2.279 26.453 1 94.38 317 ALA A CA 1
ATOM 2312 C C . ALA A 1 317 ? -1.197 -2.268 27.656 1 94.38 317 ALA A C 1
ATOM 2314 O O . ALA A 1 317 ? -0.926 -3.314 28.25 1 94.38 317 ALA A O 1
ATOM 2315 N N . PRO A 1 318 ? -0.67 -1.11 27.953 1 91.12 318 PRO A N 1
ATOM 2316 C CA . PRO A 1 318 ? 0.279 -1.031 29.062 1 91.12 318 PRO A CA 1
ATOM 2317 C C . PRO A 1 318 ? -0.364 -1.347 30.422 1 91.12 318 PRO A C 1
ATOM 2319 O O . PRO A 1 318 ? -1.46 -0.861 30.719 1 91.12 318 PRO A O 1
ATOM 2322 N N . ARG A 1 319 ? 0.377 -2.037 31.203 1 90.56 319 ARG A N 1
ATOM 2323 C CA . ARG A 1 319 ? -0.1 -2.498 32.5 1 90.56 319 ARG A CA 1
ATOM 2324 C C . ARG A 1 319 ? -0.269 -1.332 33.469 1 90.56 319 ARG A C 1
ATOM 2326 O O . ARG A 1 319 ? -1.12 -1.376 34.375 1 90.56 319 ARG A O 1
ATOM 2333 N N . ASP A 1 320 ? 0.448 -0.25 33.25 1 89.19 320 ASP A N 1
ATOM 2334 C CA . ASP A 1 320 ? 0.457 0.871 34.188 1 89.19 320 ASP A CA 1
ATOM 2335 C C . ASP A 1 320 ? -0.674 1.85 33.875 1 89.19 320 ASP A C 1
ATOM 2337 O O . ASP A 1 320 ? -0.912 2.789 34.656 1 89.19 320 ASP A O 1
ATOM 2341 N N . LEU A 1 321 ? -1.427 1.623 32.938 1 88.62 321 LEU A N 1
ATOM 2342 C CA . LEU A 1 321 ? -2.529 2.5 32.531 1 88.62 321 LEU A CA 1
ATOM 2343 C C . LEU A 1 321 ? -3.83 2.055 33.219 1 88.62 321 LEU A C 1
ATOM 2345 O O . LEU A 1 321 ? -4.293 0.933 32.969 1 88.62 321 LEU A O 1
ATOM 2349 N N . GLY A 1 322 ? -4.477 2.938 34 1 88.44 322 GLY A N 1
ATOM 2350 C CA . GLY A 1 322 ? -5.691 2.623 34.719 1 88.44 322 GLY A CA 1
ATOM 2351 C C . GLY A 1 322 ? -6.824 2.146 33.844 1 88.44 322 GLY A C 1
ATOM 2352 O O . GLY A 1 322 ? -7.461 1.134 34.125 1 88.44 322 GLY A O 1
ATOM 2353 N N . ILE A 1 323 ? -7.012 2.816 32.781 1 90.75 323 ILE A N 1
ATOM 2354 C CA . ILE A 1 323 ? -8.109 2.475 31.875 1 90.75 323 ILE A CA 1
ATOM 2355 C C . ILE A 1 323 ? -7.855 1.104 31.25 1 90.75 323 ILE A C 1
ATOM 2357 O O . ILE A 1 323 ? -8.797 0.338 31.016 1 90.75 323 ILE A O 1
ATOM 2361 N N . ALA A 1 324 ? -6.621 0.827 30.938 1 89.69 324 ALA A N 1
ATOM 2362 C CA . ALA A 1 324 ? -6.281 -0.484 30.391 1 89.69 324 ALA A CA 1
ATOM 2363 C C . ALA A 1 324 ? -6.617 -1.595 31.375 1 89.69 324 ALA A C 1
ATOM 2365 O O . ALA A 1 324 ? -7.098 -2.662 30.984 1 89.69 324 ALA A O 1
ATOM 2366 N N . GLN A 1 325 ? -6.332 -1.373 32.625 1 91.12 325 GLN A N 1
ATOM 2367 C CA . GLN A 1 325 ? -6.645 -2.348 33.656 1 91.12 325 GLN A CA 1
ATOM 2368 C C . GLN A 1 325 ? -8.148 -2.586 33.75 1 91.12 325 GLN A C 1
ATOM 2370 O O . GLN A 1 325 ? -8.594 -3.727 33.906 1 91.12 325 GLN A O 1
ATOM 2375 N N . SER A 1 326 ? -8.898 -1.497 33.625 1 91.94 326 SER A N 1
ATOM 2376 C CA . SER A 1 326 ? -10.352 -1.603 33.719 1 91.94 326 SER A CA 1
ATOM 2377 C C . SER A 1 326 ? -10.914 -2.354 32.5 1 91.94 326 SER A C 1
ATOM 2379 O O . SER A 1 326 ? -11.891 -3.102 32.656 1 91.94 326 SER A O 1
ATOM 2381 N N . LEU A 1 327 ? -10.266 -2.201 31.406 1 91.31 327 LEU A N 1
ATOM 2382 C CA . LEU A 1 327 ? -10.773 -2.795 30.172 1 91.31 327 LEU A CA 1
ATOM 2383 C C . LEU A 1 327 ? -10.211 -4.199 29.969 1 91.31 327 LEU A C 1
ATOM 2385 O O . LEU A 1 327 ? -10.602 -4.898 29.031 1 91.31 327 LEU A O 1
ATOM 2389 N N . SER A 1 328 ? -9.344 -4.602 30.828 1 90.44 328 SER A N 1
ATOM 2390 C CA . SER A 1 328 ? -8.703 -5.906 30.719 1 90.44 328 SER A CA 1
ATOM 2391 C C . SER A 1 328 ? -9.711 -7.035 30.922 1 90.44 328 SER A C 1
ATOM 2393 O O . SER A 1 328 ? -9.414 -8.195 30.641 1 90.44 328 SER A O 1
ATOM 2395 N N . VAL A 1 329 ? -10.945 -6.691 31.328 1 89.56 329 VAL A N 1
ATOM 2396 C CA . VAL A 1 329 ? -12.008 -7.68 31.484 1 89.56 329 VAL A CA 1
ATOM 2397 C C . VAL A 1 329 ? -12.508 -8.125 30.109 1 89.56 329 VAL A C 1
ATOM 2399 O O . VAL A 1 329 ? -13.023 -9.234 29.969 1 89.56 329 VAL A O 1
ATOM 2402 N N . LEU A 1 330 ? -12.273 -7.266 29.172 1 92.19 330 LEU A N 1
ATOM 2403 C CA . LEU A 1 330 ? -12.68 -7.594 27.812 1 92.19 330 LEU A CA 1
ATOM 2404 C C . LEU A 1 330 ? -11.75 -8.633 27.203 1 92.19 330 LEU A C 1
ATOM 2406 O O . LEU A 1 330 ? -10.539 -8.609 27.453 1 92.19 330 LEU A O 1
ATOM 2410 N N . PRO A 1 331 ? -12.25 -9.523 26.438 1 93.06 331 PRO A N 1
ATOM 2411 C CA . PRO A 1 331 ? -11.461 -10.656 25.953 1 93.06 331 PRO A CA 1
ATOM 2412 C C . PRO A 1 331 ? -10.43 -10.242 24.891 1 93.06 331 PRO A C 1
ATOM 2414 O O . PRO A 1 331 ? -9.586 -11.055 24.5 1 93.06 331 PRO A O 1
ATOM 2417 N N . PHE A 1 332 ? -10.492 -9.023 24.438 1 94.75 332 PHE A N 1
ATOM 2418 C CA . PHE A 1 332 ? -9.578 -8.609 23.375 1 94.75 332 PHE A CA 1
ATOM 2419 C C . PHE A 1 332 ? -8.562 -7.594 23.906 1 94.75 332 PHE A C 1
ATOM 2421 O O . PHE A 1 332 ? -7.891 -6.922 23.125 1 94.75 332 PHE A O 1
ATOM 2428 N N . VAL A 1 333 ? -8.445 -7.418 25.25 1 95.69 333 VAL A N 1
ATOM 2429 C CA . VAL A 1 333 ? -7.469 -6.508 25.844 1 95.69 333 VAL A CA 1
ATOM 2430 C C . VAL A 1 333 ? -6.539 -7.285 26.766 1 95.69 333 VAL A C 1
ATOM 2432 O O . VAL A 1 333 ? -7 -7.973 27.688 1 95.69 333 VAL A O 1
ATOM 2435 N N . GLU A 1 334 ? -5.289 -7.227 26.5 1 95.38 334 GLU A N 1
ATOM 2436 C CA . GLU A 1 334 ? -4.273 -7.855 27.344 1 95.38 334 GLU A CA 1
ATOM 2437 C C . GLU A 1 334 ? -3.271 -6.828 27.859 1 95.38 334 GLU A C 1
ATOM 2439 O O . GLU A 1 334 ? -2.916 -5.887 27.156 1 95.38 334 GLU A O 1
ATOM 2444 N N . LEU A 1 335 ? -2.824 -7.02 29.078 1 94.5 335 LEU A N 1
ATOM 2445 C CA . LEU A 1 335 ? -1.888 -6.09 29.688 1 94.5 335 LEU A CA 1
ATOM 2446 C C . LEU A 1 335 ? -0.447 -6.547 29.484 1 94.5 335 LEU A C 1
ATOM 2448 O O . LEU A 1 335 ? -0.121 -7.715 29.703 1 94.5 335 LEU A O 1
ATOM 2452 N N . VAL A 1 336 ? 0.312 -5.648 28.953 1 93.31 336 VAL A N 1
ATOM 2453 C CA . VAL A 1 336 ? 1.716 -5.957 28.688 1 93.31 336 VAL A CA 1
ATOM 2454 C C . VAL A 1 336 ? 2.596 -4.816 29.203 1 93.31 336 VAL A C 1
ATOM 2456 O O . VAL A 1 336 ? 2.09 -3.811 29.703 1 93.31 336 VAL A O 1
ATOM 2459 N N . ASP A 1 337 ? 3.904 -5.004 29.094 1 88.69 337 ASP A N 1
ATOM 2460 C CA . ASP A 1 337 ? 4.828 -3.924 29.438 1 88.69 337 ASP A CA 1
ATOM 2461 C C . ASP A 1 337 ? 4.762 -2.801 28.406 1 88.69 337 ASP A C 1
ATOM 2463 O O . ASP A 1 337 ? 4.445 -3.041 27.234 1 88.69 337 ASP A O 1
ATOM 2467 N N . SER A 1 338 ? 5.02 -1.63 28.766 1 80.31 338 SER A N 1
ATOM 2468 C CA . SER A 1 338 ? 4.875 -0.429 27.938 1 80.31 338 SER A CA 1
ATOM 2469 C C . SER A 1 338 ? 5.676 -0.543 26.656 1 80.31 338 SER A C 1
ATOM 2471 O O . SER A 1 338 ? 5.289 0.02 25.625 1 80.31 338 SER A O 1
ATOM 2473 N N . ALA A 1 339 ? 6.73 -1.312 26.75 1 77.56 339 ALA A N 1
ATOM 2474 C CA . ALA A 1 339 ? 7.594 -1.439 25.578 1 77.56 339 ALA A CA 1
ATOM 2475 C C . ALA A 1 339 ? 7.012 -2.422 24.578 1 77.56 339 ALA A C 1
ATOM 2477 O O . ALA A 1 339 ? 7.402 -2.424 23.406 1 77.56 339 ALA A O 1
ATOM 2478 N N . GLU A 1 340 ? 5.965 -3.104 24.984 1 85.19 340 GLU A N 1
ATOM 2479 C CA . GLU A 1 340 ? 5.441 -4.176 24.141 1 85.19 340 GLU A CA 1
ATOM 2480 C C . GLU A 1 340 ? 4.023 -3.869 23.672 1 85.19 340 GLU A C 1
ATOM 2482 O O . GLU A 1 340 ? 3.311 -4.762 23.203 1 85.19 340 GLU A O 1
ATOM 2487 N N . THR A 1 341 ? 3.598 -2.623 23.828 1 89.19 341 THR A N 1
ATOM 2488 C CA . THR A 1 341 ? 2.246 -2.26 23.406 1 89.19 341 THR A CA 1
ATOM 2489 C C . THR A 1 341 ? 2.078 -2.42 21.906 1 89.19 341 THR A C 1
ATOM 2491 O O . THR A 1 341 ? 2.996 -2.119 21.141 1 89.19 341 THR A O 1
ATOM 2494 N N . SER A 1 342 ? 1.038 -3.092 21.516 1 91.25 342 SER A N 1
ATOM 2495 C CA . SER A 1 342 ? 0.767 -3.357 20.109 1 91.25 342 SER A CA 1
ATOM 2496 C C . SER A 1 342 ? -0.638 -3.92 19.922 1 91.25 342 SER A C 1
ATOM 2498 O O . SER A 1 342 ? -1.349 -4.184 20.891 1 91.25 342 SER A O 1
ATOM 2500 N N . VAL A 1 343 ? -1.02 -3.92 18.719 1 94.38 343 VAL A N 1
ATOM 2501 C CA . VAL A 1 343 ? -2.182 -4.715 18.344 1 94.38 343 VAL A CA 1
ATOM 2502 C C . VAL A 1 343 ? -1.727 -6.07 17.797 1 94.38 343 VAL A C 1
ATOM 2504 O O . VAL A 1 343 ? -0.633 -6.184 17.234 1 94.38 343 VAL A O 1
ATOM 2507 N N . GLY A 1 344 ? -2.459 -7.07 18.125 1 94.94 344 GLY A N 1
ATOM 2508 C CA . GLY A 1 344 ? -2.121 -8.398 17.641 1 94.94 344 GLY A CA 1
ATOM 2509 C C . GLY A 1 344 ? -3.332 -9.195 17.188 1 94.94 344 GLY A C 1
ATOM 2510 O O . GLY A 1 344 ? -4.406 -8.633 16.969 1 94.94 344 GLY A O 1
ATOM 2511 N N . GLY A 1 345 ? -3.002 -10.539 16.938 1 95.19 345 GLY A N 1
ATOM 2512 C CA . GLY A 1 345 ? -4.059 -11.422 16.469 1 95.19 345 GLY A CA 1
ATOM 2513 C C . GLY A 1 345 ? -3.889 -11.836 15.023 1 95.19 345 GLY A C 1
ATOM 2514 O O . GLY A 1 345 ? -3.07 -11.266 14.297 1 95.19 345 GLY A O 1
ATOM 2515 N N . SER A 1 346 ? -4.754 -12.789 14.648 1 95.38 346 SER A N 1
ATOM 2516 C CA . SER A 1 346 ? -4.633 -13.375 13.312 1 95.38 346 SER A CA 1
ATOM 2517 C C . SER A 1 346 ? -5.039 -12.375 12.234 1 95.38 346 SER A C 1
ATOM 2519 O O . SER A 1 346 ? -4.48 -12.383 11.141 1 95.38 346 SER A O 1
ATOM 2521 N N . ILE A 1 347 ? -6 -11.516 12.508 1 95.38 347 ILE A N 1
ATOM 2522 C CA . ILE A 1 347 ? -6.426 -10.508 11.539 1 95.38 347 ILE A CA 1
ATOM 2523 C C . ILE A 1 347 ? -5.285 -9.531 11.281 1 95.38 347 ILE A C 1
ATOM 2525 O O . ILE A 1 347 ? -4.996 -9.195 10.125 1 95.38 347 ILE A O 1
ATOM 2529 N N . TYR A 1 348 ? -4.645 -9.172 12.344 1 94.25 348 TYR A N 1
ATOM 2530 C CA . TYR A 1 348 ? -3.494 -8.273 12.281 1 94.25 348 TYR A CA 1
ATOM 2531 C C . TYR A 1 348 ? -2.344 -8.914 11.516 1 94.25 348 TYR A C 1
ATOM 2533 O O . TYR A 1 348 ? -1.853 -8.352 10.531 1 94.25 348 TYR A O 1
ATOM 2541 N N . SER A 1 349 ? -1.934 -10.094 11.906 1 93.44 349 SER A N 1
ATOM 2542 C CA . SER A 1 349 ? -0.775 -10.758 11.32 1 93.44 349 SER A CA 1
ATOM 2543 C C . SER A 1 349 ? -1.057 -11.195 9.891 1 93.44 349 SER A C 1
ATOM 2545 O O . SER A 1 349 ? -0.158 -11.195 9.047 1 93.44 349 SER A O 1
ATOM 2547 N N . GLY A 1 350 ? -2.312 -11.562 9.656 1 94.06 350 GLY A N 1
ATOM 2548 C CA . GLY A 1 350 ? -2.709 -11.961 8.32 1 94.06 350 GLY A CA 1
ATOM 2549 C C . GLY A 1 350 ? -2.617 -10.836 7.309 1 94.06 350 GLY A C 1
ATOM 2550 O O . GLY A 1 350 ? -2.371 -11.078 6.125 1 94.06 350 GLY A O 1
ATOM 2551 N N . ALA A 1 351 ? -2.803 -9.641 7.758 1 94.75 351 ALA A N 1
ATOM 2552 C CA . ALA A 1 351 ? -2.746 -8.477 6.879 1 94.75 351 ALA A CA 1
ATOM 2553 C C . ALA A 1 351 ? -1.324 -7.93 6.781 1 94.75 351 ALA A C 1
ATOM 2555 O O . ALA A 1 351 ? -0.852 -7.605 5.691 1 94.75 351 ALA A O 1
ATOM 2556 N N . GLU A 1 352 ? -0.631 -7.852 7.859 1 94.38 352 GLU A N 1
ATOM 2557 C CA . GLU A 1 352 ? 0.666 -7.191 7.98 1 94.38 352 GLU A CA 1
ATOM 2558 C C . GLU A 1 352 ? 1.696 -7.824 7.047 1 94.38 352 GLU A C 1
ATOM 2560 O O . GLU A 1 352 ? 2.555 -7.129 6.5 1 94.38 352 GLU A O 1
ATOM 2565 N N . GLY A 1 353 ? 1.595 -9.062 6.82 1 91.31 353 GLY A N 1
ATOM 2566 C CA . GLY A 1 353 ? 2.578 -9.781 6.027 1 91.31 353 GLY A CA 1
ATOM 2567 C C . GLY A 1 353 ? 2.605 -9.344 4.574 1 91.31 353 GLY A C 1
ATOM 2568 O O . GLY A 1 353 ? 3.574 -9.617 3.857 1 91.31 353 GLY A O 1
ATOM 2569 N N . PHE A 1 354 ? 1.617 -8.562 4.125 1 95 354 PHE A N 1
ATOM 2570 C CA . PHE A 1 354 ? 1.495 -8.281 2.701 1 95 354 PHE A CA 1
ATOM 2571 C C . PHE A 1 354 ? 1.801 -6.812 2.416 1 95 354 PHE A C 1
ATOM 2573 O O . PHE A 1 354 ? 1.771 -6.383 1.261 1 95 354 PHE A O 1
ATOM 2580 N N . PHE A 1 355 ? 2.123 -6.035 3.402 1 96.31 355 PHE A N 1
ATOM 2581 C CA . PHE A 1 355 ? 2.287 -4.598 3.225 1 96.31 355 PHE A CA 1
ATOM 2582 C C . PHE A 1 355 ? 3.398 -4.301 2.223 1 96.31 355 PHE A C 1
ATOM 2584 O O . PHE A 1 355 ? 3.207 -3.514 1.292 1 96.31 355 PHE A O 1
ATOM 2591 N N . PRO A 1 356 ? 4.586 -4.957 2.316 1 95.12 356 PRO A N 1
ATOM 2592 C CA . PRO A 1 356 ? 5.625 -4.664 1.323 1 95.12 356 PRO A CA 1
ATOM 2593 C C . PRO A 1 356 ? 5.191 -5.012 -0.099 1 95.12 356 PRO A C 1
ATOM 2595 O O . PRO A 1 356 ? 5.492 -4.27 -1.038 1 95.12 356 PRO A O 1
ATOM 2598 N N . LEU A 1 357 ? 4.492 -6.102 -0.22 1 94.31 357 LEU A N 1
ATOM 2599 C CA . LEU A 1 357 ? 4.07 -6.551 -1.543 1 94.31 357 LEU A CA 1
ATOM 2600 C C . LEU A 1 357 ? 3.047 -5.594 -2.143 1 94.31 357 LEU A C 1
ATOM 2602 O O . LEU A 1 357 ? 3.016 -5.387 -3.357 1 94.31 357 LEU A O 1
ATOM 2606 N N . ILE A 1 358 ? 2.23 -5.113 -1.321 1 95.81 358 ILE A N 1
ATOM 2607 C CA . ILE A 1 358 ? 1.219 -4.164 -1.771 1 95.81 358 ILE A CA 1
ATOM 2608 C C . ILE A 1 358 ? 1.896 -2.924 -2.348 1 95.81 358 ILE A C 1
ATOM 2610 O O . ILE A 1 358 ? 1.535 -2.459 -3.43 1 95.81 358 ILE A O 1
ATOM 2614 N N . VAL A 1 359 ? 2.865 -2.418 -1.679 1 96.25 359 VAL A N 1
ATOM 2615 C CA . VAL A 1 359 ? 3.586 -1.247 -2.168 1 96.25 359 VAL A CA 1
ATOM 2616 C C . VAL A 1 359 ? 4.324 -1.597 -3.457 1 96.25 359 VAL A C 1
ATOM 2618 O O . VAL A 1 359 ? 4.336 -0.81 -4.406 1 96.25 359 VAL A O 1
ATOM 2621 N N . LEU A 1 360 ? 4.863 -2.74 -3.453 1 95 360 LEU A N 1
ATOM 2622 C CA . LEU A 1 360 ? 5.617 -3.184 -4.621 1 95 360 LEU A CA 1
ATOM 2623 C C . LEU A 1 360 ? 4.719 -3.27 -5.848 1 95 360 LEU A C 1
ATOM 2625 O O . LEU A 1 360 ? 5.105 -2.844 -6.938 1 95 360 LEU A O 1
ATOM 2629 N N . VAL A 1 361 ? 3.547 -3.787 -5.719 1 93 361 VAL A N 1
ATOM 2630 C CA . VAL A 1 361 ? 2.654 -3.967 -6.859 1 93 361 VAL A CA 1
ATOM 2631 C C . VAL A 1 361 ? 2.225 -2.605 -7.402 1 93 361 VAL A C 1
ATOM 2633 O O . VAL A 1 361 ? 2.131 -2.416 -8.617 1 93 361 VAL A O 1
ATOM 2636 N N . LEU A 1 362 ? 1.97 -1.688 -6.527 1 95.12 362 LEU A N 1
ATOM 2637 C CA . LEU A 1 362 ? 1.632 -0.341 -6.973 1 95.12 362 LEU A CA 1
ATOM 2638 C C . LEU A 1 362 ? 2.748 0.244 -7.832 1 95.12 362 LEU A C 1
ATOM 2640 O O . LEU A 1 362 ? 2.486 0.85 -8.875 1 95.12 362 LEU A O 1
ATOM 2644 N N . LEU A 1 363 ? 3.953 0.008 -7.426 1 96.25 363 LEU A N 1
ATOM 2645 C CA . LEU A 1 363 ? 5.102 0.576 -8.125 1 96.25 363 LEU A CA 1
ATOM 2646 C C . LEU A 1 363 ? 5.367 -0.165 -9.43 1 96.25 363 LEU A C 1
ATOM 2648 O O . LEU A 1 363 ? 5.793 0.441 -10.414 1 96.25 363 LEU A O 1
ATOM 2652 N N . ILE A 1 364 ? 5.133 -1.45 -9.438 1 93.5 364 ILE A N 1
ATOM 2653 C CA . ILE A 1 364 ? 5.348 -2.24 -10.641 1 93.5 364 ILE A CA 1
ATOM 2654 C C . ILE A 1 364 ? 4.352 -1.819 -11.719 1 93.5 364 ILE A C 1
ATOM 2656 O O . ILE A 1 364 ? 4.723 -1.632 -12.875 1 93.5 364 ILE A O 1
ATOM 2660 N N . VAL A 1 365 ? 3.141 -1.693 -11.336 1 92.5 365 VAL A N 1
ATOM 2661 C CA . VAL A 1 365 ? 2.123 -1.3 -12.305 1 92.5 365 VAL A CA 1
ATOM 2662 C C . VAL A 1 365 ? 2.414 0.11 -12.812 1 92.5 365 VAL A C 1
ATOM 2664 O O . VAL A 1 365 ? 2.176 0.414 -13.984 1 92.5 365 VAL A O 1
ATOM 2667 N N . ALA A 1 366 ? 2.936 0.944 -11.961 1 95.06 366 ALA A N 1
ATOM 2668 C CA . ALA A 1 366 ? 3.361 2.275 -12.375 1 95.06 366 ALA A CA 1
ATOM 2669 C C . ALA A 1 366 ? 4.461 2.193 -13.43 1 95.06 366 ALA A C 1
ATOM 2671 O O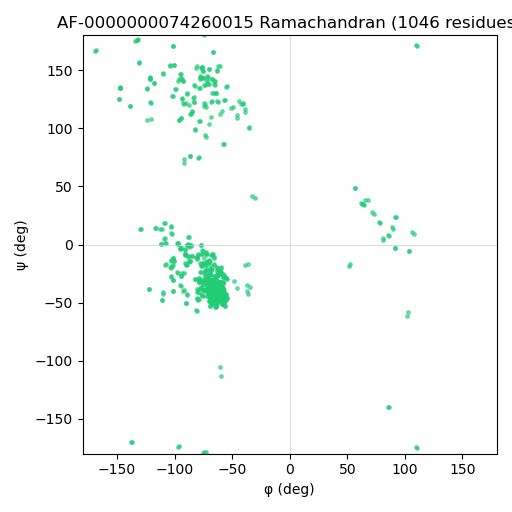 . ALA A 1 366 ? 4.414 2.898 -14.445 1 95.06 366 ALA A O 1
ATOM 2672 N N . ALA A 1 367 ? 5.426 1.393 -13.188 1 95.31 367 ALA A N 1
ATOM 2673 C CA . ALA A 1 367 ? 6.527 1.228 -14.133 1 95.31 367 ALA A CA 1
ATOM 2674 C C . ALA A 1 367 ? 6.039 0.647 -15.453 1 95.31 367 ALA A C 1
ATOM 2676 O O . ALA A 1 367 ? 6.527 1.02 -16.531 1 95.31 367 ALA A O 1
ATOM 2677 N N . ALA A 1 368 ? 5.125 -0.252 -15.367 1 92.19 368 ALA A N 1
ATOM 2678 C CA . ALA A 1 368 ? 4.531 -0.819 -16.578 1 92.19 368 ALA A CA 1
ATOM 2679 C C . ALA A 1 368 ? 3.814 0.254 -17.391 1 92.19 368 ALA A C 1
ATOM 2681 O O . ALA A 1 368 ? 3.891 0.263 -18.625 1 92.19 368 ALA A O 1
ATOM 2682 N N . GLN A 1 369 ? 3.141 1.126 -16.688 1 92.81 369 GLN A N 1
ATOM 2683 C CA . GLN A 1 369 ? 2.438 2.211 -17.359 1 92.81 369 GLN A CA 1
ATOM 2684 C C . GLN A 1 369 ? 3.42 3.154 -18.047 1 92.81 369 GLN A C 1
ATOM 2686 O O . GLN A 1 369 ? 3.121 3.697 -19.109 1 92.81 369 GLN A O 1
ATOM 2691 N N . VAL A 1 370 ? 4.508 3.398 -17.422 1 94.5 370 VAL A N 1
ATOM 2692 C CA . VAL A 1 370 ? 5.547 4.227 -18.016 1 94.5 370 VAL A CA 1
ATOM 2693 C C . VAL A 1 370 ? 6.035 3.578 -19.312 1 94.5 370 VAL A C 1
ATOM 2695 O O . VAL A 1 370 ? 6.23 4.262 -20.328 1 94.5 370 VAL A O 1
ATOM 2698 N N . MET A 1 371 ? 6.203 2.33 -19.266 1 92.5 371 MET A N 1
ATOM 2699 C CA . MET A 1 371 ? 6.664 1.614 -20.453 1 92.5 371 MET A CA 1
ATOM 2700 C C . MET A 1 371 ? 5.625 1.681 -21.578 1 92.5 371 MET A C 1
ATOM 2702 O O . MET A 1 371 ? 5.977 1.829 -22.75 1 92.5 371 MET A O 1
ATOM 2706 N N . ILE A 1 372 ? 4.387 1.566 -21.25 1 89.62 372 ILE A N 1
ATOM 2707 C CA . ILE A 1 372 ? 3.307 1.623 -22.234 1 89.62 372 ILE A CA 1
ATOM 2708 C C . ILE A 1 372 ? 3.232 3.021 -22.844 1 89.62 372 ILE A C 1
ATOM 2710 O O . ILE A 1 372 ? 3.232 3.174 -24.062 1 89.62 372 ILE A O 1
ATOM 2714 N N . ARG A 1 373 ? 3.277 4.035 -22.016 1 91.25 373 ARG A N 1
ATOM 2715 C CA . ARG A 1 373 ? 3.172 5.418 -22.484 1 91.25 373 ARG A CA 1
ATOM 2716 C C . ARG A 1 373 ? 4.414 5.832 -23.266 1 91.25 373 ARG A C 1
ATOM 2718 O O . ARG A 1 373 ? 4.332 6.652 -24.172 1 91.25 373 ARG A O 1
ATOM 2725 N N . GLY A 1 374 ? 5.504 5.254 -22.906 1 92.94 374 GLY A N 1
ATOM 2726 C CA . GLY A 1 374 ? 6.742 5.594 -23.594 1 92.94 374 GLY A CA 1
ATOM 2727 C C . GLY A 1 374 ? 6.902 4.875 -24.922 1 92.94 374 GLY A C 1
ATOM 2728 O O . GLY A 1 374 ? 7.816 5.184 -25.688 1 92.94 374 GLY A O 1
ATOM 2729 N N . GLY A 1 375 ? 6.031 3.889 -25.188 1 90.31 375 GLY A N 1
ATOM 2730 C CA . GLY A 1 375 ? 6.051 3.195 -26.469 1 90.31 375 GLY A CA 1
ATOM 2731 C C . GLY A 1 375 ? 6.934 1.964 -26.469 1 90.31 375 GLY A C 1
ATOM 2732 O O . GLY A 1 375 ? 7.082 1.298 -27.5 1 90.31 375 GLY A O 1
ATOM 2733 N N . GLY A 1 376 ? 7.578 1.734 -25.391 1 88.56 376 GLY A N 1
ATOM 2734 C CA . GLY A 1 376 ? 8.453 0.579 -25.312 1 88.56 376 GLY A CA 1
ATOM 2735 C C . GLY A 1 376 ? 7.742 -0.732 -25.594 1 88.56 376 GLY A C 1
ATOM 2736 O O . GLY A 1 376 ? 8.289 -1.613 -26.266 1 88.56 376 GLY A O 1
ATOM 2737 N N . PHE A 1 377 ? 6.594 -0.869 -25.141 1 84.25 377 PHE A N 1
ATOM 2738 C CA . PHE A 1 377 ? 5.809 -2.084 -25.344 1 84.25 377 PHE A CA 1
ATOM 2739 C C . PHE A 1 377 ? 5.457 -2.271 -26.812 1 84.25 377 PHE A C 1
ATOM 2741 O O . PHE A 1 377 ? 5.555 -3.381 -27.344 1 84.25 377 PHE A O 1
ATOM 2748 N N . GLU A 1 378 ? 5.047 -1.235 -27.375 1 85.12 378 GLU A N 1
ATOM 2749 C CA . GLU A 1 378 ? 4.715 -1.291 -28.797 1 85.12 378 GLU A CA 1
ATOM 2750 C C . GLU A 1 378 ? 5.941 -1.621 -29.641 1 85.12 378 GLU A C 1
ATOM 2752 O O . GLU A 1 378 ? 5.848 -2.371 -30.609 1 85.12 378 GLU A O 1
ATOM 2757 N N . ALA A 1 379 ? 7.008 -0.998 -29.266 1 86.69 379 ALA A N 1
ATOM 2758 C CA . ALA A 1 379 ? 8.25 -1.264 -29.984 1 86.69 379 ALA A CA 1
ATOM 2759 C C . ALA A 1 379 ? 8.633 -2.738 -29.906 1 86.69 379 ALA A C 1
ATOM 2761 O O . ALA A 1 379 ? 9.047 -3.342 -30.891 1 86.69 379 ALA A O 1
ATOM 2762 N N . LEU A 1 380 ? 8.516 -3.283 -28.797 1 83.81 380 LEU A N 1
ATOM 2763 C CA . LEU A 1 380 ? 8.836 -4.688 -28.578 1 83.81 380 LEU A CA 1
ATOM 2764 C C . LEU A 1 380 ? 7.879 -5.598 -29.328 1 83.81 380 LEU A C 1
ATOM 2766 O O . LEU A 1 380 ? 8.305 -6.586 -29.938 1 83.81 380 LEU A O 1
ATOM 2770 N N . GLN A 1 381 ? 6.652 -5.324 -29.312 1 81.69 381 GLN A N 1
ATOM 2771 C CA . GLN A 1 381 ? 5.637 -6.129 -30 1 81.69 381 GLN A CA 1
ATOM 2772 C C . GLN A 1 381 ? 5.812 -6.078 -31.5 1 81.69 381 GLN A C 1
ATOM 2774 O O . GLN A 1 381 ? 5.66 -7.094 -32.188 1 81.69 381 GLN A O 1
ATOM 2779 N N . ASN A 1 382 ? 6.09 -4.859 -32 1 83.62 382 ASN A N 1
ATOM 2780 C CA . ASN A 1 382 ? 6.328 -4.719 -33.438 1 83.62 382 ASN A CA 1
ATOM 2781 C C . ASN A 1 382 ? 7.562 -5.496 -33.875 1 83.62 382 ASN A C 1
ATOM 2783 O O . ASN A 1 382 ? 7.57 -6.098 -34.969 1 83.62 382 ASN A O 1
ATOM 2787 N N . TRP A 1 383 ? 8.5 -5.375 -33.062 1 82.69 383 TRP A N 1
ATOM 2788 C CA . TRP A 1 383 ? 9.703 -6.141 -33.375 1 82.69 383 TRP A CA 1
ATOM 2789 C C . TRP A 1 383 ? 9.398 -7.633 -33.438 1 82.69 383 TRP A C 1
ATOM 2791 O O . TRP A 1 383 ? 9.867 -8.328 -34.344 1 82.69 383 TRP A O 1
ATOM 2801 N N . LEU A 1 384 ? 8.578 -8.156 -32.594 1 78.06 384 LEU A N 1
ATOM 2802 C CA . LEU A 1 384 ? 8.195 -9.562 -32.562 1 78.06 384 LEU A CA 1
ATOM 2803 C C . LEU A 1 384 ? 7.348 -9.922 -33.781 1 78.06 384 LEU A C 1
ATOM 2805 O O . LEU A 1 384 ? 7.52 -10.984 -34.375 1 78.06 384 LEU A O 1
ATOM 2809 N N . LEU A 1 385 ? 6.492 -9.039 -34.125 1 78.62 385 LEU A N 1
ATOM 2810 C CA . LEU A 1 385 ? 5.586 -9.25 -35.25 1 78.62 385 LEU A CA 1
ATOM 2811 C C . LEU A 1 385 ? 6.348 -9.297 -36.562 1 78.62 385 LEU A C 1
ATOM 2813 O O . LEU A 1 385 ? 6.051 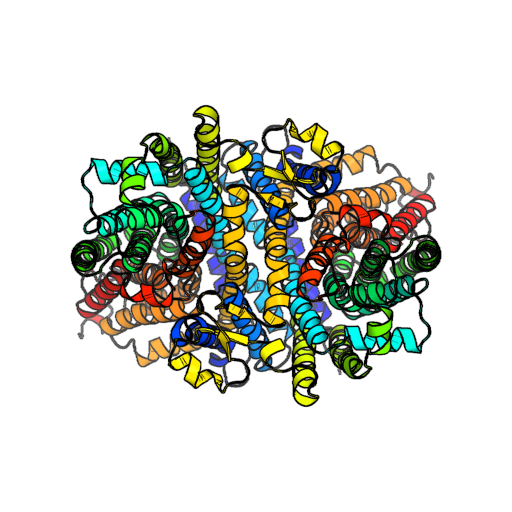-10.117 -37.438 1 78.62 385 LEU A O 1
ATOM 2817 N N . GLU A 1 386 ? 7.199 -8.43 -36.688 1 81.31 386 GLU A N 1
ATOM 2818 C CA . GLU A 1 386 ? 7.887 -8.281 -37.969 1 81.31 386 GLU A CA 1
ATOM 2819 C C . GLU A 1 386 ? 8.984 -9.328 -38.125 1 81.31 386 GLU A C 1
ATOM 2821 O O . GLU A 1 386 ? 9.242 -9.805 -39.219 1 81.31 386 GLU A O 1
ATOM 2826 N N . ARG A 1 387 ? 9.523 -9.742 -37.094 1 80.06 387 ARG A N 1
ATOM 2827 C CA . ARG 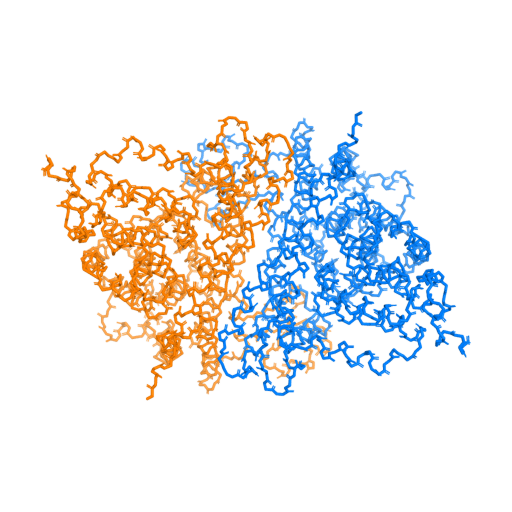A 1 387 ? 10.727 -10.555 -37.219 1 80.06 387 ARG A CA 1
ATOM 2828 C C . ARG A 1 387 ? 10.414 -12.031 -36.969 1 80.06 387 ARG A C 1
ATOM 2830 O O . ARG A 1 387 ? 11.148 -12.906 -37.438 1 80.06 387 ARG A O 1
ATOM 2837 N N . VAL A 1 388 ? 9.328 -12.281 -36.344 1 77.38 388 VAL A N 1
ATOM 2838 C CA . VAL A 1 388 ? 9.188 -13.672 -35.906 1 77.38 388 VAL A CA 1
ATOM 2839 C C . VAL A 1 388 ? 7.91 -14.266 -36.5 1 77.38 388 VAL A C 1
ATOM 2841 O O . VAL A 1 388 ? 7.906 -15.406 -36.969 1 77.38 388 VAL A O 1
ATOM 2844 N N . ALA A 1 389 ? 6.855 -13.531 -36.594 1 77.75 389 ALA A N 1
ATOM 2845 C CA . ALA A 1 389 ? 5.547 -14.047 -36.969 1 77.75 389 ALA A CA 1
ATOM 2846 C C . ALA A 1 389 ? 5.383 -14.07 -38.469 1 77.75 389 ALA A C 1
ATOM 2848 O O . ALA A 1 389 ? 4.613 -13.281 -39.031 1 77.75 389 ALA A O 1
ATOM 2849 N N . THR A 1 390 ? 6.012 -15.055 -39.188 1 80.38 390 THR A N 1
ATOM 2850 C CA . THR A 1 390 ? 6.008 -15.117 -40.656 1 80.38 390 THR A CA 1
ATOM 2851 C C . THR A 1 390 ? 5.02 -16.172 -41.125 1 80.38 390 THR A C 1
ATOM 2853 O O . THR A 1 390 ? 4.594 -16.141 -42.281 1 80.38 390 THR A O 1
ATOM 2856 N N . ASN A 1 391 ? 4.742 -17.141 -40.438 1 85.44 391 ASN A N 1
ATOM 2857 C CA . ASN A 1 391 ? 3.705 -18.141 -40.688 1 85.44 391 ASN A CA 1
ATOM 2858 C C . ASN A 1 391 ? 2.877 -18.406 -39.438 1 85.44 391 ASN A C 1
ATOM 2860 O O . ASN A 1 391 ? 3.121 -17.812 -38.375 1 85.44 391 ASN A O 1
ATOM 2864 N N . VAL A 1 392 ? 1.872 -19.234 -39.594 1 87.62 392 VAL A N 1
ATOM 2865 C CA . VAL A 1 392 ? 0.901 -19.406 -38.531 1 87.62 392 VAL A CA 1
ATOM 2866 C C . VAL A 1 392 ? 1.581 -20.047 -37.312 1 87.62 392 VAL A C 1
ATOM 2868 O O . VAL A 1 392 ? 1.281 -19.703 -36.188 1 87.62 392 VAL A O 1
ATOM 2871 N N . ARG A 1 393 ? 2.477 -21.031 -37.562 1 89.25 393 ARG A N 1
ATOM 2872 C CA . ARG A 1 393 ? 3.201 -21.672 -36.469 1 89.25 393 ARG A CA 1
ATOM 2873 C C . ARG A 1 393 ? 4.066 -20.672 -35.719 1 89.25 393 ARG A C 1
ATOM 2875 O O . ARG A 1 393 ? 4.102 -20.672 -34.5 1 89.25 393 ARG A O 1
ATOM 2882 N N . ARG A 1 394 ? 4.699 -19.875 -36.438 1 88.62 394 ARG A N 1
ATOM 2883 C CA . ARG A 1 394 ? 5.555 -18.844 -35.844 1 88.62 394 ARG A CA 1
ATOM 2884 C C . ARG A 1 394 ? 4.719 -17.766 -35.188 1 88.62 394 ARG A C 1
ATOM 2886 O O . ARG A 1 394 ? 5.125 -17.203 -34.156 1 88.62 394 ARG A O 1
ATOM 2893 N N . ALA A 1 395 ? 3.602 -17.531 -35.812 1 89.75 395 ALA A N 1
ATOM 2894 C CA . ALA A 1 395 ? 2.695 -16.547 -35.188 1 89.75 395 ALA A CA 1
ATOM 2895 C C . ALA A 1 395 ? 2.26 -17 -33.812 1 89.75 395 ALA A C 1
ATOM 2897 O O . ALA A 1 395 ? 2.273 -16.203 -32.875 1 89.75 395 ALA A O 1
ATOM 2898 N N . GLU A 1 396 ? 1.874 -18.219 -33.656 1 92.69 396 GLU A N 1
ATOM 2899 C CA . GLU A 1 396 ? 1.449 -18.734 -32.375 1 92.69 396 GLU A CA 1
ATOM 2900 C C . GLU A 1 396 ? 2.617 -18.781 -31.375 1 92.69 396 GLU A C 1
ATOM 2902 O O . GLU A 1 396 ? 2.447 -18.516 -30.188 1 92.69 396 GLU A O 1
ATOM 2907 N N . THR A 1 397 ? 3.771 -19.172 -31.906 1 89.69 397 THR A N 1
ATOM 2908 C CA . THR A 1 397 ? 4.961 -19.156 -31.062 1 89.69 397 THR A CA 1
ATOM 2909 C C . THR A 1 397 ? 5.27 -17.75 -30.578 1 89.69 397 THR A C 1
ATOM 2911 O O . THR A 1 397 ? 5.66 -17.547 -29.422 1 89.69 397 THR A O 1
ATOM 2914 N N . THR A 1 398 ? 5.055 -16.875 -31.453 1 89.75 398 THR A N 1
ATOM 2915 C CA . THR A 1 398 ? 5.25 -15.469 -31.094 1 89.75 398 THR A CA 1
ATOM 2916 C C . THR A 1 398 ? 4.25 -15.031 -30.031 1 89.75 398 THR A C 1
ATOM 2918 O O . THR A 1 398 ? 4.582 -14.242 -29.141 1 89.75 398 THR A O 1
ATOM 2921 N N . MET A 1 399 ? 3.057 -15.516 -30.094 1 92.38 399 MET A N 1
ATOM 2922 C CA . MET A 1 399 ? 2.051 -15.211 -29.078 1 92.38 399 MET A CA 1
ATOM 2923 C C . MET A 1 399 ? 2.473 -15.75 -27.719 1 92.38 399 MET A C 1
ATOM 2925 O O . MET A 1 399 ? 2.354 -15.055 -26.703 1 92.38 399 MET A O 1
ATOM 2929 N N . VAL A 1 400 ? 3 -16.875 -27.766 1 90.56 400 VAL A N 1
ATOM 2930 C CA . VAL A 1 400 ? 3.412 -17.516 -26.531 1 90.56 400 VAL A CA 1
ATOM 2931 C C . VAL A 1 400 ? 4.621 -16.797 -25.938 1 90.56 400 VAL A C 1
ATOM 2933 O O . VAL A 1 400 ? 4.621 -16.422 -24.766 1 90.56 400 VAL A O 1
ATOM 2936 N N . LEU A 1 401 ? 5.574 -16.562 -26.734 1 86 401 LEU A N 1
ATOM 2937 C CA . LEU A 1 401 ? 6.809 -15.938 -26.266 1 86 401 LEU A CA 1
ATOM 2938 C C . LEU A 1 401 ? 6.57 -14.469 -25.906 1 86 401 LEU A C 1
ATOM 2940 O O . LEU A 1 401 ? 7.176 -13.953 -24.953 1 86 401 LEU A O 1
ATOM 2944 N N . GLY A 1 402 ? 5.789 -13.836 -26.734 1 88.06 402 GLY A N 1
ATOM 2945 C CA . GLY A 1 402 ? 5.438 -12.461 -26.422 1 88.06 402 GLY A CA 1
ATOM 2946 C C . GLY A 1 402 ? 4.727 -12.32 -25.078 1 88.06 402 GLY A C 1
ATOM 2947 O O . GLY A 1 402 ? 5.039 -11.422 -24.297 1 88.06 402 GLY A O 1
ATOM 2948 N N . THR A 1 403 ? 3.805 -13.203 -24.844 1 90.69 403 THR A N 1
ATOM 2949 C CA . THR A 1 403 ? 3.088 -13.195 -23.578 1 90.69 403 THR A CA 1
ATOM 2950 C C . THR A 1 403 ? 4.039 -13.484 -22.422 1 90.69 403 THR A C 1
ATOM 2952 O O . THR A 1 403 ? 3.938 -12.875 -21.359 1 90.69 403 THR A O 1
ATOM 2955 N N . ALA A 1 404 ? 4.934 -14.359 -22.656 1 88.38 404 ALA A N 1
ATOM 2956 C CA . ALA A 1 404 ? 5.918 -14.711 -21.641 1 88.38 404 ALA A CA 1
ATOM 2957 C C . ALA A 1 404 ? 6.797 -13.508 -21.281 1 88.38 404 ALA A C 1
ATOM 2959 O O . ALA A 1 404 ? 7.078 -13.258 -20.109 1 88.38 404 ALA A O 1
ATOM 2960 N N . MET A 1 405 ? 7.172 -12.875 -22.234 1 86.19 405 MET A N 1
ATOM 2961 C CA . MET A 1 405 ? 8.039 -11.719 -22.047 1 86.19 405 MET A CA 1
ATOM 2962 C C . MET A 1 405 ? 7.316 -10.609 -21.281 1 86.19 405 MET A C 1
ATOM 2964 O O . MET A 1 405 ? 7.867 -10.031 -20.344 1 86.19 405 MET A O 1
ATOM 2968 N N . VAL A 1 406 ? 6.129 -10.367 -21.719 1 87.5 406 VAL A N 1
ATOM 2969 C CA . VAL A 1 406 ? 5.344 -9.312 -21.078 1 87.5 406 VAL A CA 1
ATOM 2970 C C . VAL A 1 406 ? 5.066 -9.695 -19.625 1 87.5 406 VAL A C 1
ATOM 2972 O O . VAL A 1 406 ? 5.113 -8.836 -18.734 1 87.5 406 VAL A O 1
ATOM 2975 N N . ASN A 1 407 ? 4.816 -10.906 -19.391 1 90.06 407 ASN A N 1
ATOM 2976 C CA . ASN A 1 407 ? 4.543 -11.344 -18.031 1 90.06 407 ASN A CA 1
ATOM 2977 C C . ASN A 1 407 ? 5.805 -11.305 -17.172 1 90.06 407 ASN A C 1
ATOM 2979 O O . ASN A 1 407 ? 5.727 -11.086 -15.961 1 90.06 407 ASN A O 1
ATOM 2983 N N . ALA A 1 408 ? 6.891 -11.586 -17.75 1 85.31 408 ALA A N 1
ATOM 2984 C CA . ALA A 1 408 ? 8.148 -11.492 -17.016 1 85.31 408 ALA A CA 1
ATOM 2985 C C . ALA A 1 408 ? 8.414 -10.055 -16.578 1 85.31 408 ALA A C 1
ATOM 2987 O O . ALA A 1 408 ? 9.016 -9.82 -15.523 1 85.31 408 ALA A O 1
ATOM 2988 N N . MET A 1 409 ? 7.863 -9.148 -17.297 1 84.56 409 MET A N 1
ATOM 2989 C CA . MET A 1 409 ? 8.094 -7.734 -17.016 1 84.56 409 MET A CA 1
ATOM 2990 C C . MET A 1 409 ? 7.055 -7.191 -16.047 1 84.56 409 MET A C 1
ATOM 2992 O O . MET A 1 409 ? 7.402 -6.547 -15.047 1 84.56 409 MET A O 1
ATOM 2996 N N . ILE A 1 410 ? 5.758 -7.359 -16.203 1 81.88 410 ILE A N 1
ATOM 2997 C CA . ILE A 1 410 ? 4.684 -6.766 -15.414 1 81.88 410 ILE A CA 1
ATOM 2998 C C . ILE A 1 410 ? 4.332 -7.684 -14.242 1 81.88 410 ILE A C 1
ATOM 3000 O O . ILE A 1 410 ? 4.027 -7.211 -13.148 1 81.88 410 ILE A O 1
ATOM 3004 N N . THR A 1 411 ? 4.699 -8.891 -14.227 1 81.38 411 THR A N 1
ATOM 3005 C CA . THR A 1 411 ? 4.66 -9.969 -13.242 1 81.38 411 THR A CA 1
ATOM 3006 C C . THR A 1 411 ? 3.254 -10.148 -12.68 1 81.38 411 THR A C 1
ATOM 3008 O O . THR A 1 411 ? 2.986 -11.102 -11.953 1 81.38 411 THR A O 1
ATOM 3011 N N . ILE A 1 412 ? 2.305 -9.172 -12.836 1 86.44 412 ILE A N 1
ATOM 3012 C CA . ILE A 1 412 ? 0.896 -9.312 -12.484 1 86.44 412 ILE A CA 1
ATOM 3013 C C . ILE A 1 412 ? 0.118 -9.852 -13.68 1 86.44 412 ILE A C 1
ATOM 3015 O O . ILE A 1 412 ? -0.006 -9.18 -14.703 1 86.44 412 ILE A O 1
ATOM 3019 N N . ASN A 1 413 ? -0.509 -10.953 -13.5 1 91.44 413 ASN A N 1
ATOM 3020 C CA . ASN A 1 413 ? -1.072 -11.719 -14.609 1 91.44 413 ASN A CA 1
ATOM 3021 C C . ASN A 1 413 ? -2.076 -10.891 -15.406 1 91.44 413 ASN A C 1
ATOM 3023 O O . ASN A 1 413 ? -1.949 -10.758 -16.625 1 91.44 413 ASN A O 1
ATOM 3027 N N . THR A 1 414 ? -2.994 -10.32 -14.742 1 88.12 414 THR A N 1
ATOM 3028 C CA . THR A 1 414 ? -4.074 -9.602 -15.414 1 88.12 414 THR A CA 1
ATOM 3029 C C . THR A 1 414 ? -3.545 -8.328 -16.078 1 88.12 414 THR A C 1
ATOM 3031 O O . THR A 1 414 ? -3.975 -7.977 -17.172 1 88.12 414 THR A O 1
ATOM 3034 N N . ALA A 1 415 ? -2.648 -7.73 -15.414 1 87.38 415 ALA A N 1
ATOM 3035 C CA . ALA A 1 415 ? -2.059 -6.527 -16 1 87.38 415 ALA A CA 1
ATOM 3036 C C . ALA A 1 415 ? -1.264 -6.859 -17.266 1 87.38 415 ALA A C 1
ATOM 3038 O O . ALA A 1 415 ? -1.303 -6.117 -18.234 1 87.38 415 ALA A O 1
ATOM 3039 N N . ALA A 1 416 ? -0.542 -7.91 -17.203 1 90.31 416 ALA A N 1
ATOM 3040 C CA . ALA A 1 416 ? 0.21 -8.359 -18.375 1 90.31 416 ALA A CA 1
ATOM 3041 C C . ALA A 1 416 ? -0.726 -8.719 -19.516 1 90.31 416 ALA A C 1
ATOM 3043 O O . ALA A 1 416 ? -0.445 -8.406 -20.672 1 90.31 416 ALA A O 1
ATOM 3044 N N . GLU A 1 417 ? -1.806 -9.328 -19.188 1 91.94 417 GLU A N 1
ATOM 3045 C CA . GLU A 1 417 ? -2.789 -9.719 -20.188 1 91.94 417 GLU A CA 1
ATOM 3046 C C . GLU A 1 417 ? -3.393 -8.5 -20.891 1 91.94 417 GLU A C 1
ATOM 3048 O O . GLU A 1 417 ? -3.521 -8.477 -22.109 1 91.94 417 GLU A O 1
ATOM 3053 N N . ILE A 1 418 ? -3.762 -7.605 -20.109 1 87.19 418 ILE A N 1
ATOM 3054 C CA . ILE A 1 418 ? -4.379 -6.395 -20.641 1 87.19 418 ILE A CA 1
ATOM 3055 C C . ILE A 1 418 ? -3.396 -5.68 -21.562 1 87.19 418 ILE A C 1
ATOM 3057 O O . ILE A 1 418 ? -3.789 -5.148 -22.609 1 87.19 418 ILE A O 1
ATOM 3061 N N . ALA A 1 419 ? -2.207 -5.742 -21.203 1 85.94 419 ALA A N 1
ATOM 3062 C CA . ALA A 1 419 ? -1.177 -5.031 -21.953 1 85.94 419 ALA A CA 1
ATOM 3063 C C . ALA A 1 419 ? -0.929 -5.691 -23.312 1 85.94 419 ALA A C 1
ATOM 3065 O O . ALA A 1 419 ? -0.734 -5.008 -24.312 1 85.94 419 ALA A O 1
ATOM 3066 N N . ILE A 1 420 ? -0.961 -6.988 -23.375 1 90.88 420 ILE A N 1
ATOM 3067 C CA . ILE A 1 420 ? -0.508 -7.672 -24.578 1 90.88 420 ILE A CA 1
ATOM 3068 C C . ILE A 1 420 ? -1.712 -8.086 -25.422 1 90.88 420 ILE A C 1
ATOM 3070 O O . ILE A 1 420 ? -1.569 -8.414 -26.594 1 90.88 420 ILE A O 1
ATOM 3074 N N . ALA A 1 421 ? -2.873 -8.055 -24.875 1 91.81 421 ALA A N 1
ATOM 3075 C CA . ALA A 1 421 ? -4.078 -8.602 -25.5 1 91.81 421 ALA A CA 1
ATOM 3076 C C . ALA A 1 421 ? -4.293 -8.016 -26.891 1 91.81 421 ALA A C 1
ATOM 3078 O O . ALA A 1 421 ? -4.602 -8.742 -27.844 1 91.81 421 ALA A O 1
ATOM 3079 N N . PRO A 1 422 ? -4.168 -6.738 -27.047 1 87.31 422 PRO A N 1
ATOM 3080 C CA . PRO A 1 422 ? -4.387 -6.188 -28.391 1 87.31 422 PRO A CA 1
ATOM 3081 C C . PRO A 1 422 ? -3.395 -6.727 -29.422 1 87.31 422 PRO A C 1
ATOM 3083 O O . PRO A 1 422 ? -3.74 -6.879 -30.594 1 87.31 422 PRO A O 1
ATOM 3086 N N . TYR A 1 423 ? -2.26 -6.977 -29 1 88.44 423 TYR A N 1
ATOM 3087 C CA . TYR A 1 423 ? -1.247 -7.535 -29.891 1 88.44 423 TYR A CA 1
ATOM 3088 C C . TYR A 1 423 ? -1.598 -8.969 -30.281 1 88.44 423 TYR A C 1
ATOM 3090 O O . TYR A 1 423 ? -1.426 -9.359 -31.438 1 88.44 423 TYR A O 1
ATOM 3098 N N . ILE A 1 424 ? -2.045 -9.703 -29.359 1 92.62 424 ILE A N 1
ATOM 3099 C CA . ILE A 1 424 ? -2.465 -11.07 -29.625 1 92.62 424 ILE A CA 1
ATOM 3100 C C . ILE A 1 424 ? -3.635 -11.07 -30.609 1 92.62 424 ILE A C 1
ATOM 3102 O O . ILE A 1 424 ? -3.68 -11.891 -31.531 1 92.62 424 ILE A O 1
ATOM 3106 N N . ALA A 1 425 ? -4.484 -10.172 -30.406 1 91 425 ALA A N 1
ATOM 3107 C CA . ALA A 1 425 ? -5.625 -10.039 -31.297 1 91 425 ALA A CA 1
ATOM 3108 C C . ALA A 1 425 ? -5.168 -9.68 -32.719 1 91 425 ALA A C 1
ATOM 3110 O O . ALA A 1 425 ? -5.664 -10.242 -33.688 1 91 425 ALA A O 1
ATOM 3111 N N . ARG A 1 426 ? -4.289 -8.812 -32.812 1 87.81 426 ARG A N 1
ATOM 3112 C CA . ARG A 1 426 ? -3.793 -8.359 -34.094 1 87.81 426 ARG A CA 1
ATOM 3113 C C . ARG A 1 426 ? -3.1 -9.484 -34.844 1 87.81 426 ARG A C 1
ATOM 3115 O O . ARG A 1 426 ? -3.324 -9.672 -36.062 1 87.81 426 ARG A O 1
ATOM 3122 N N . ILE A 1 427 ? -2.232 -10.164 -34.188 1 89.75 427 ILE A N 1
ATOM 3123 C CA . ILE A 1 427 ? -1.533 -11.289 -34.812 1 89.75 427 I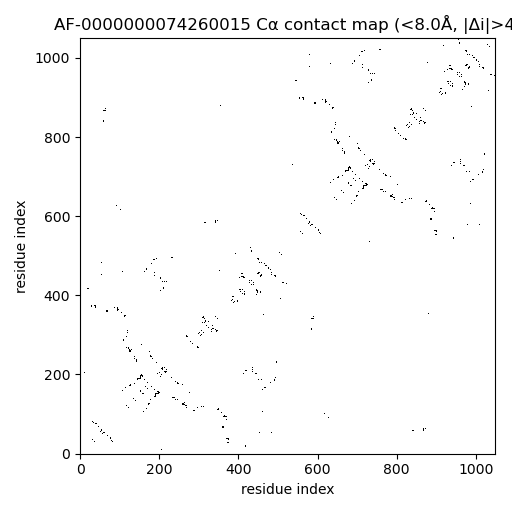LE A CA 1
ATOM 3124 C C . ILE A 1 427 ? -2.539 -12.367 -35.219 1 89.75 427 ILE A C 1
ATOM 3126 O O . ILE A 1 427 ? -2.445 -12.938 -36.281 1 89.75 427 ILE A O 1
ATOM 3130 N N . GLY A 1 428 ? -3.424 -12.633 -34.312 1 90.25 428 GLY A N 1
ATOM 3131 C CA . GLY A 1 428 ? -4.43 -13.648 -34.562 1 90.25 428 GLY A CA 1
ATOM 3132 C C . GLY A 1 428 ? -5.305 -13.328 -35.75 1 90.25 428 GLY A C 1
ATOM 3133 O O . GLY A 1 428 ? -5.625 -14.203 -36.562 1 90.25 428 GLY A O 1
ATOM 3134 N N . GLU A 1 429 ? -5.652 -12.133 -35.812 1 87 429 GLU A N 1
ATOM 3135 C CA . GLU A 1 429 ? -6.484 -11.703 -36.938 1 87 429 GLU A CA 1
ATOM 3136 C C . GLU A 1 429 ? -5.707 -11.766 -38.25 1 87 429 GLU A C 1
ATOM 3138 O O . GLU A 1 429 ? -6.258 -12.148 -39.281 1 87 429 GLU A O 1
ATOM 3143 N N . ARG A 1 430 ? -4.539 -11.391 -38.188 1 85.44 430 ARG A N 1
ATOM 3144 C CA . ARG A 1 430 ? -3.691 -11.43 -39.375 1 85.44 430 ARG A CA 1
ATOM 3145 C C . ARG A 1 430 ? -3.58 -12.852 -39.938 1 85.44 430 ARG A C 1
ATOM 3147 O O . ARG A 1 430 ? -3.512 -13.047 -41.156 1 85.44 430 ARG A O 1
ATOM 3154 N N . PHE A 1 431 ? -3.58 -13.789 -39.094 1 89.06 431 PHE A N 1
ATOM 3155 C CA . PHE A 1 431 ? -3.385 -15.172 -39.531 1 89.06 431 PHE A CA 1
ATOM 3156 C C . PHE A 1 431 ? -4.676 -15.969 -39.406 1 89.06 431 PHE A C 1
ATOM 3158 O O . PHE A 1 431 ? -4.66 -17.203 -39.438 1 89.06 431 PHE A O 1
ATOM 3165 N N . ASN A 1 432 ? -5.754 -15.297 -39.031 1 90.75 432 ASN A N 1
ATOM 3166 C CA . ASN A 1 432 ? -7.098 -15.859 -39 1 90.75 432 ASN A CA 1
ATOM 3167 C C . ASN A 1 432 ? -7.207 -16.938 -37.906 1 90.75 432 ASN A C 1
ATOM 3169 O O . ASN A 1 432 ? -7.797 -17.984 -38.125 1 90.75 432 ASN A O 1
ATOM 3173 N N . ILE A 1 433 ? -6.617 -16.703 -36.906 1 92.19 433 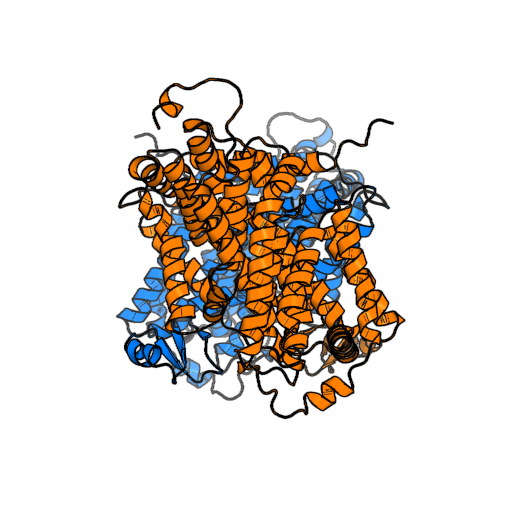ILE A N 1
ATOM 3174 C CA . ILE A 1 433 ? -6.68 -17.625 -35.781 1 92.19 433 ILE A CA 1
ATOM 3175 C C . ILE A 1 433 ? -7.949 -17.359 -34.969 1 92.19 433 ILE A C 1
ATOM 3177 O O . ILE A 1 433 ? -8.266 -16.203 -34.656 1 92.19 433 ILE A O 1
ATOM 3181 N N . ASN A 1 434 ? -8.633 -18.438 -34.562 1 93.06 434 ASN A N 1
ATOM 3182 C CA . ASN A 1 434 ? -9.891 -18.344 -33.844 1 93.06 434 ASN A CA 1
ATOM 3183 C C . ASN A 1 434 ? -9.711 -17.641 -32.5 1 93.06 434 ASN A C 1
ATOM 3185 O O . ASN A 1 434 ? -8.648 -17.75 -31.875 1 93.06 434 ASN A O 1
ATOM 3189 N N . GLY A 1 435 ? -10.797 -17.031 -32.031 1 94 435 GLY A N 1
ATOM 3190 C CA . GLY A 1 435 ? -10.773 -16.281 -30.781 1 94 435 GLY A CA 1
ATOM 3191 C C . GLY A 1 435 ? -10.523 -17.141 -29.562 1 94 435 GLY A C 1
ATOM 3192 O O . GLY A 1 435 ? -9.836 -16.734 -28.625 1 94 435 GLY A O 1
ATOM 3193 N N . TYR A 1 436 ? -11.102 -18.328 -29.594 1 94.5 436 TYR A N 1
ATOM 3194 C CA . TYR A 1 436 ? -10.891 -19.25 -28.484 1 94.5 436 TYR A CA 1
ATOM 3195 C C . TYR A 1 436 ? -9.414 -19.625 -28.359 1 94.5 436 TYR A C 1
ATOM 3197 O O . TYR A 1 436 ? -8.875 -19.656 -27.25 1 94.5 436 TYR A O 1
ATOM 3205 N N . ARG A 1 437 ? -8.812 -19.859 -29.469 1 94.44 437 ARG A N 1
ATOM 3206 C CA . ARG A 1 437 ? -7.406 -20.234 -29.5 1 94.44 437 ARG A CA 1
ATOM 3207 C C . ARG A 1 437 ? -6.527 -19.094 -29 1 94.44 437 ARG A C 1
ATOM 3209 O O . ARG A 1 437 ? -5.602 -19.312 -28.219 1 94.44 437 ARG A O 1
ATOM 3216 N N . ARG A 1 438 ? -6.793 -17.922 -29.422 1 95.06 438 ARG A N 1
ATOM 3217 C CA . ARG A 1 438 ? -6.039 -16.75 -28.984 1 95.06 438 ARG A CA 1
ATOM 3218 C C . ARG A 1 438 ? -6.191 -16.531 -27.484 1 95.06 438 ARG A C 1
ATOM 3220 O O . ARG A 1 438 ? -5.211 -16.281 -26.797 1 95.06 438 ARG A O 1
ATOM 3227 N N . ALA A 1 439 ? -7.391 -16.656 -27.062 1 95.75 439 ALA A N 1
ATOM 3228 C CA . ALA A 1 439 ? -7.676 -16.484 -25.641 1 95.75 439 ALA A CA 1
ATOM 3229 C C . ALA A 1 439 ? -6.965 -17.531 -24.797 1 95.75 439 ALA A C 1
ATOM 3231 O O . ALA A 1 439 ? -6.48 -17.234 -23.703 1 95.75 439 ALA A O 1
ATOM 3232 N N . ASN A 1 440 ? -6.953 -18.734 -25.297 1 95.56 440 ASN A N 1
ATOM 3233 C CA . ASN A 1 440 ? -6.301 -19.828 -24.578 1 95.56 440 ASN A CA 1
ATOM 3234 C C . ASN A 1 440 ? -4.793 -19.609 -24.484 1 95.56 440 ASN A C 1
ATOM 3236 O O . ASN A 1 440 ? -4.203 -19.812 -23.422 1 95.56 440 ASN A O 1
ATOM 3240 N N . ILE A 1 441 ? -4.203 -19.219 -25.578 1 94.25 441 ILE A N 1
ATOM 3241 C CA . ILE A 1 441 ? -2.768 -18.969 -25.578 1 94.25 441 ILE A CA 1
ATOM 3242 C C . ILE A 1 441 ? -2.439 -17.828 -24.625 1 94.25 441 ILE A C 1
ATOM 3244 O O . ILE A 1 441 ? -1.495 -17.906 -23.844 1 94.25 441 ILE A O 1
ATOM 3248 N N . LEU A 1 442 ? -3.26 -16.797 -24.688 1 94.62 442 LEU A N 1
ATOM 3249 C CA . LEU A 1 442 ? -3.055 -15.602 -23.875 1 94.62 442 LEU A CA 1
ATOM 3250 C C . LEU A 1 442 ? -3.154 -15.938 -22.391 1 94.62 442 LEU A C 1
ATOM 3252 O O . LEU A 1 442 ? -2.23 -15.648 -21.625 1 94.62 442 LEU A O 1
ATOM 3256 N N . ASP A 1 443 ? -4.125 -16.578 -21.969 1 95.19 443 ASP A N 1
ATOM 3257 C CA . ASP A 1 443 ? -4.398 -16.812 -20.547 1 95.19 443 ASP A CA 1
ATOM 3258 C C . ASP A 1 443 ? -3.49 -17.891 -19.984 1 95.19 443 ASP A C 1
ATOM 3260 O O . ASP A 1 443 ? -3.043 -17.812 -18.844 1 95.19 443 ASP A O 1
ATOM 3264 N N . ALA A 1 444 ? -3.324 -18.953 -20.766 1 94.5 444 ALA A N 1
ATOM 3265 C CA . ALA A 1 444 ? -2.492 -20.047 -20.297 1 94.5 444 ALA A CA 1
ATOM 3266 C C . ALA A 1 444 ? -1.078 -19.578 -19.969 1 94.5 444 ALA A C 1
ATOM 3268 O O . ALA A 1 444 ? -0.522 -19.922 -18.922 1 94.5 444 ALA A O 1
ATOM 3269 N N . ASN A 1 445 ? -0.569 -18.812 -20.797 1 93.75 445 ASN A N 1
ATOM 3270 C CA . ASN A 1 445 ? 0.813 -18.391 -20.609 1 93.75 445 ASN A CA 1
ATOM 3271 C C . ASN A 1 445 ? 0.931 -17.312 -19.531 1 93.75 445 ASN A C 1
ATOM 3273 O O . ASN A 1 445 ? 1.893 -17.312 -18.75 1 93.75 445 ASN A O 1
ATOM 3277 N N . THR A 1 446 ? -0.025 -16.438 -19.453 1 93.69 446 THR A N 1
ATOM 3278 C CA . THR A 1 446 ? 0.034 -15.422 -18.406 1 93.69 446 THR A CA 1
ATOM 3279 C C . THR A 1 446 ? -0.202 -16.062 -17.031 1 93.69 446 THR A C 1
ATOM 3281 O O . THR A 1 446 ? 0.455 -15.695 -16.062 1 93.69 446 THR A O 1
ATOM 3284 N N . SER A 1 447 ? -1.119 -16.984 -16.969 1 93.5 447 SER A N 1
ATOM 3285 C CA . SER A 1 447 ? -1.389 -17.672 -15.703 1 93.5 447 SER A CA 1
ATOM 3286 C C . SER A 1 447 ? -0.195 -18.516 -15.273 1 93.5 447 SER A C 1
ATOM 3288 O O . SER A 1 447 ? 0.095 -18.625 -14.078 1 93.5 447 SER A O 1
ATOM 3290 N N . ALA A 1 448 ? 0.419 -19.125 -16.234 1 94.81 448 ALA A N 1
ATOM 3291 C CA . ALA A 1 448 ? 1.583 -19.953 -15.914 1 94.81 448 ALA A CA 1
ATOM 3292 C C . ALA A 1 448 ? 2.76 -19.078 -15.469 1 94.81 448 ALA A C 1
ATOM 3294 O O . ALA A 1 448 ? 3.301 -19.266 -14.375 1 94.81 448 ALA A O 1
ATOM 3295 N N . LEU A 1 449 ? 3.092 -18.141 -16.219 1 93.69 449 LEU A N 1
ATOM 3296 C CA . LEU A 1 449 ? 4.301 -17.359 -15.992 1 93.69 449 LEU A CA 1
ATOM 3297 C C . LEU A 1 449 ? 4.117 -16.391 -14.836 1 93.69 449 LEU A C 1
ATOM 3299 O O . LEU A 1 449 ? 5.098 -15.883 -14.281 1 93.69 449 LEU A O 1
ATOM 3303 N N . GLY A 1 450 ? 2.887 -16.172 -14.461 1 92.94 450 GLY A N 1
ATOM 3304 C CA . GLY A 1 450 ? 2.605 -15.344 -13.297 1 92.94 450 GLY A CA 1
ATOM 3305 C C . GLY A 1 450 ? 2.934 -16.031 -11.992 1 92.94 450 GLY A C 1
ATOM 3306 O O . GLY A 1 450 ? 2.967 -15.391 -10.938 1 92.94 450 GLY A O 1
ATOM 3307 N N . TYR A 1 451 ? 3.301 -17.312 -12.062 1 95.94 451 TYR A N 1
ATOM 3308 C CA . TYR A 1 451 ? 3.582 -18.094 -10.852 1 95.94 451 TYR A CA 1
ATOM 3309 C C . TYR A 1 451 ? 4.918 -18.812 -10.969 1 95.94 451 TYR A C 1
ATOM 3311 O O . TYR A 1 451 ? 5.223 -19.688 -10.164 1 95.94 451 TYR A O 1
ATOM 3319 N N . ILE A 1 452 ? 5.738 -18.469 -11.93 1 94.88 452 ILE A N 1
ATOM 3320 C CA . ILE A 1 452 ? 6.961 -19.234 -12.172 1 94.88 452 ILE A CA 1
ATOM 3321 C C . ILE A 1 452 ? 8.172 -18.375 -11.797 1 94.88 452 ILE A C 1
ATOM 3323 O O . ILE A 1 452 ? 9.023 -18.812 -11.008 1 94.88 452 ILE A O 1
ATOM 3327 N N . PHE A 1 453 ? 8.188 -17.141 -12.266 1 90.94 453 PHE A N 1
ATOM 3328 C CA . PHE A 1 453 ? 9.375 -16.328 -12.062 1 90.94 453 PHE A CA 1
ATOM 3329 C C . PHE A 1 453 ? 9.508 -15.906 -10.602 1 90.94 453 PHE A C 1
ATOM 3331 O O . PHE A 1 453 ? 8.5 -15.617 -9.945 1 90.94 453 PHE A O 1
ATOM 3338 N N . PRO A 1 454 ? 10.711 -15.82 -10.094 1 90.75 454 PRO A N 1
ATOM 3339 C CA . PRO A 1 454 ? 10.93 -15.5 -8.688 1 90.75 454 PRO A CA 1
ATOM 3340 C C . PRO A 1 454 ? 10.352 -14.133 -8.297 1 90.75 454 PRO A C 1
ATOM 3342 O O . PRO A 1 454 ? 10.031 -13.906 -7.129 1 90.75 454 PRO A O 1
ATOM 3345 N N . TRP A 1 455 ? 10.219 -13.242 -9.242 1 88.88 455 TRP A N 1
ATOM 3346 C CA . TRP A 1 455 ? 9.727 -11.898 -8.945 1 88.88 455 TRP A CA 1
ATOM 3347 C C . TRP A 1 455 ? 8.266 -11.758 -9.352 1 88.88 455 TRP A C 1
ATOM 3349 O O . TRP A 1 455 ? 7.715 -10.648 -9.344 1 88.88 455 TRP A O 1
ATOM 3359 N N . SER A 1 456 ? 7.676 -12.867 -9.695 1 91.62 456 SER A N 1
ATOM 3360 C CA . SER A 1 456 ? 6.273 -12.805 -10.078 1 91.62 456 SER A CA 1
ATOM 3361 C C . SER A 1 456 ? 5.367 -12.664 -8.859 1 91.62 456 SER A C 1
ATOM 3363 O O . SER A 1 456 ? 5.73 -13.078 -7.758 1 91.62 456 SER A O 1
ATOM 3365 N N . GLY A 1 457 ? 4.242 -12.07 -9.109 1 90.62 457 GLY A N 1
ATOM 3366 C CA . GLY A 1 457 ? 3.293 -11.828 -8.031 1 90.62 457 GLY A CA 1
ATOM 3367 C C . GLY A 1 457 ? 2.895 -13.086 -7.289 1 90.62 457 GLY A C 1
ATOM 3368 O O . GLY A 1 457 ? 2.834 -13.086 -6.059 1 90.62 457 GLY A O 1
ATOM 3369 N N . GLY A 1 458 ? 2.652 -14.156 -8.016 1 94.06 458 GLY A N 1
ATOM 3370 C CA . GLY A 1 458 ? 2.25 -15.398 -7.379 1 94.06 458 GLY A CA 1
ATOM 3371 C C . GLY A 1 458 ? 3.309 -15.969 -6.453 1 94.06 458 GLY A C 1
ATOM 3372 O O . GLY A 1 458 ? 3 -16.406 -5.344 1 94.06 458 GLY A O 1
ATOM 3373 N N . VAL A 1 459 ? 4.52 -15.945 -6.852 1 95.38 459 VAL A N 1
ATOM 3374 C CA . VAL A 1 459 ? 5.621 -16.469 -6.043 1 95.38 459 VAL A CA 1
ATOM 3375 C C . VAL A 1 459 ? 5.844 -15.562 -4.832 1 95.38 459 VAL A C 1
ATOM 3377 O O . VAL A 1 459 ? 6.012 -16.047 -3.711 1 95.38 459 VAL A O 1
ATOM 3380 N N . LEU A 1 460 ? 5.77 -14.32 -5.059 1 93.31 460 LEU A N 1
ATOM 3381 C CA . LEU A 1 460 ? 6.066 -13.375 -3.99 1 93.31 460 LEU A CA 1
ATOM 3382 C C . LEU A 1 460 ? 4.969 -13.383 -2.936 1 93.31 460 LEU A C 1
ATOM 3384 O O . LEU A 1 460 ? 5.238 -13.188 -1.748 1 93.31 460 LEU A O 1
ATOM 3388 N N . VAL A 1 461 ? 3.787 -13.617 -3.35 1 94.88 461 VAL A N 1
ATOM 3389 C CA . VAL A 1 461 ? 2.697 -13.641 -2.379 1 94.88 461 VAL A CA 1
ATOM 3390 C C . VAL A 1 461 ? 2.826 -14.883 -1.495 1 94.88 461 VAL A C 1
ATOM 3392 O O . VAL A 1 461 ? 2.594 -14.812 -0.286 1 94.88 461 VAL A O 1
ATOM 3395 N N . GLY A 1 462 ? 3.152 -16 -2.07 1 96.44 462 GLY A N 1
ATOM 3396 C CA . GLY A 1 462 ? 3.428 -17.188 -1.272 1 96.44 462 GLY A CA 1
ATOM 3397 C C . GLY A 1 462 ? 4.605 -17 -0.331 1 96.44 462 GLY A C 1
ATOM 3398 O O . GLY A 1 462 ? 4.539 -17.406 0.834 1 96.44 462 GLY A O 1
ATOM 3399 N N . TYR A 1 463 ? 5.617 -16.422 -0.819 1 94.88 463 TYR A N 1
ATOM 3400 C CA . TYR A 1 463 ? 6.805 -16.172 -0.011 1 94.88 463 TYR A CA 1
ATOM 3401 C C . TYR A 1 463 ? 6.477 -15.25 1.163 1 94.88 463 TYR A C 1
ATOM 3403 O O . TYR A 1 463 ? 6.992 -15.445 2.268 1 94.88 463 TYR A O 1
ATOM 3411 N N . ALA A 1 464 ? 5.668 -14.266 0.911 1 92.81 464 ALA A N 1
ATOM 3412 C CA . ALA A 1 464 ? 5.273 -13.32 1.958 1 92.81 464 ALA A CA 1
ATOM 3413 C C . ALA A 1 464 ? 4.613 -14.047 3.127 1 92.81 464 ALA A C 1
ATOM 3415 O O . ALA A 1 464 ? 4.77 -13.648 4.281 1 92.81 464 ALA A O 1
ATOM 3416 N N . VAL A 1 465 ? 3.947 -15.078 2.809 1 94.62 465 VAL A N 1
ATOM 3417 C CA . VAL A 1 465 ? 3.283 -15.875 3.84 1 94.62 465 VAL A CA 1
ATOM 3418 C C . VAL A 1 465 ? 4.297 -16.781 4.523 1 94.62 465 VAL A C 1
ATOM 3420 O O . VAL A 1 465 ? 4.379 -16.828 5.75 1 94.62 465 VAL A O 1
ATOM 3423 N N . ILE A 1 466 ? 5.074 -17.438 3.764 1 95.38 466 ILE A N 1
ATOM 3424 C CA . ILE A 1 466 ? 5.984 -18.469 4.273 1 95.38 466 ILE A CA 1
ATOM 3425 C C . ILE A 1 466 ? 7.02 -17.828 5.195 1 95.38 466 ILE A C 1
ATOM 3427 O O . ILE A 1 466 ? 7.414 -18.422 6.199 1 95.38 466 ILE A O 1
ATOM 3431 N N . ARG A 1 467 ? 7.391 -16.688 4.926 1 91.38 467 ARG A N 1
ATOM 3432 C CA . ARG A 1 467 ? 8.414 -16 5.703 1 91.38 467 ARG A CA 1
ATOM 3433 C C . ARG A 1 467 ? 7.918 -15.68 7.105 1 91.38 467 ARG A C 1
ATOM 3435 O O . ARG A 1 467 ? 8.711 -15.43 8.016 1 91.38 467 ARG A O 1
ATOM 3442 N N . THR A 1 468 ? 6.633 -15.656 7.27 1 88.94 468 THR A N 1
ATOM 3443 C CA . THR A 1 468 ? 6.074 -15.32 8.57 1 88.94 468 THR A CA 1
ATOM 3444 C C . THR A 1 468 ? 5.875 -16.578 9.422 1 88.94 468 THR A C 1
ATOM 3446 O O . THR A 1 468 ? 5.629 -16.484 10.625 1 88.94 468 THR A O 1
ATOM 3449 N N . LEU A 1 469 ? 6.039 -17.703 8.883 1 92.06 469 LEU A N 1
ATOM 3450 C CA . LEU A 1 469 ? 5.688 -18.953 9.547 1 92.06 469 LEU A CA 1
ATOM 3451 C C . LEU A 1 469 ? 6.621 -19.234 10.719 1 92.06 469 LEU A C 1
ATOM 3453 O O . LEU A 1 469 ? 6.207 -19.812 11.727 1 92.06 469 LEU A O 1
ATOM 3457 N N . PRO A 1 470 ? 7.938 -18.812 10.672 1 89.38 470 PRO A N 1
ATOM 3458 C CA . PRO A 1 470 ? 8.805 -19.016 11.836 1 89.38 470 PRO A CA 1
ATOM 3459 C C . PRO A 1 470 ? 8.281 -18.312 13.086 1 89.38 470 PRO A C 1
ATOM 3461 O O . PRO A 1 470 ? 8.547 -18.766 14.203 1 89.38 470 PRO A O 1
ATOM 3464 N N . ASN A 1 471 ? 7.496 -17.312 12.906 1 84.19 471 ASN A N 1
ATOM 3465 C CA . ASN A 1 471 ? 6.941 -16.578 14.039 1 84.19 471 ASN A CA 1
ATOM 3466 C C . ASN A 1 471 ? 5.633 -17.203 14.523 1 84.19 471 ASN A C 1
ATOM 3468 O O . ASN A 1 471 ? 5.145 -16.875 15.602 1 84.19 471 ASN A O 1
ATOM 3472 N N . GLN A 1 472 ? 5.188 -18.062 13.75 1 84.06 472 GLN A N 1
ATOM 3473 C CA . GLN A 1 472 ? 3.885 -18.641 14.062 1 84.06 472 GLN A CA 1
ATOM 3474 C C . GLN A 1 472 ? 4.031 -20.016 14.695 1 84.06 472 GLN A C 1
ATOM 3476 O O . GLN A 1 472 ? 3.176 -20.438 15.477 1 84.06 472 GLN A O 1
ATOM 3481 N N . TYR A 1 473 ? 5.102 -20.656 14.266 1 86.19 473 TYR A N 1
ATOM 3482 C CA . TYR A 1 473 ? 5.34 -22 14.773 1 86.19 473 TYR A CA 1
ATOM 3483 C C . TYR A 1 473 ? 6.715 -22.109 15.414 1 86.19 473 TYR A C 1
ATOM 3485 O O . TYR A 1 473 ? 7.719 -21.703 14.828 1 86.19 473 TYR A O 1
ATOM 3493 N N . ASP A 1 474 ? 6.785 -22.734 16.594 1 84.88 474 ASP A N 1
ATOM 3494 C CA . ASP A 1 474 ? 8.055 -22.891 17.297 1 84.88 474 ASP A CA 1
ATOM 3495 C C . ASP A 1 474 ? 8.984 -23.844 16.547 1 84.88 474 ASP A C 1
ATOM 3497 O O . ASP A 1 474 ? 10.203 -23.703 16.594 1 84.88 474 ASP A O 1
ATOM 3501 N N . TRP A 1 475 ? 8.359 -24.781 15.859 1 88.25 475 TRP A N 1
ATOM 3502 C CA . TRP A 1 475 ? 9.156 -25.812 15.195 1 88.25 475 TRP A CA 1
ATOM 3503 C C . TRP A 1 475 ? 9.602 -25.359 13.812 1 88.25 475 TRP A C 1
ATOM 3505 O O . TRP A 1 475 ? 10.461 -25.984 13.188 1 88.25 475 TRP A O 1
ATOM 3515 N N . PHE A 1 476 ? 9.031 -24.312 13.273 1 90.56 476 PHE A N 1
ATOM 3516 C CA . PHE A 1 476 ? 9.344 -23.812 11.945 1 90.56 476 PHE A CA 1
ATOM 3517 C C . PHE A 1 476 ? 10.531 -22.859 11.992 1 90.56 476 PHE A C 1
ATOM 3519 O O . PHE A 1 476 ? 10.438 -21.766 12.578 1 90.56 476 PHE A O 1
ATOM 3526 N N . THR A 1 477 ? 11.641 -23.234 11.422 1 87.94 477 THR A N 1
ATOM 3527 C CA . THR A 1 477 ? 12.859 -22.422 11.484 1 87.94 477 THR A CA 1
ATOM 3528 C C . THR A 1 477 ? 13.07 -21.656 10.18 1 87.94 477 THR A C 1
ATOM 3530 O O . THR A 1 477 ? 12.414 -21.953 9.18 1 87.94 477 THR A O 1
ATOM 3533 N N . GLN A 1 478 ? 13.977 -20.797 10.156 1 85.44 478 GLN A N 1
ATOM 3534 C CA . GLN A 1 478 ? 14.281 -19.953 9.016 1 85.44 478 GLN A CA 1
ATOM 3535 C C . GLN A 1 478 ? 14.805 -20.766 7.84 1 85.44 478 GLN A C 1
ATOM 3537 O O . GLN A 1 478 ? 14.617 -20.391 6.68 1 85.44 478 GLN A O 1
ATOM 3542 N N . SER A 1 479 ? 15.414 -21.906 8.094 1 84.31 479 SER A N 1
ATOM 3543 C CA . SER A 1 479 ? 15.969 -22.734 7.039 1 84.31 479 SER A CA 1
ATOM 3544 C C . SER A 1 479 ? 14.867 -23.391 6.215 1 84.31 479 SER A C 1
ATOM 3546 O O . SER A 1 479 ? 15.109 -23.859 5.102 1 84.31 479 SER A O 1
ATOM 3548 N N . MET A 1 480 ? 13.648 -23.359 6.762 1 91.38 480 MET A N 1
ATOM 3549 C CA . MET A 1 480 ? 12.523 -24 6.09 1 91.38 480 MET A CA 1
ATOM 3550 C C . MET A 1 480 ? 11.812 -23.016 5.164 1 91.38 480 MET A C 1
ATOM 3552 O O . MET A 1 480 ? 10.953 -23.406 4.375 1 91.38 480 MET A O 1
ATOM 3556 N N . VAL A 1 481 ? 12.219 -21.734 5.258 1 92 481 VAL A N 1
ATOM 3557 C CA . VAL A 1 481 ? 11.656 -20.719 4.379 1 92 481 VAL A CA 1
ATOM 3558 C C . VAL A 1 481 ? 12.227 -20.875 2.971 1 92 481 VAL A C 1
ATOM 3560 O O . VAL A 1 481 ? 13.438 -20.828 2.777 1 92 481 VAL A O 1
ATOM 3563 N N . VAL A 1 482 ? 11.359 -21.062 2.047 1 94.19 482 VAL A N 1
ATOM 3564 C CA . VAL A 1 482 ? 11.773 -21.328 0.671 1 94.19 482 VAL A CA 1
ATOM 3565 C C . VAL A 1 482 ? 12.062 -20 -0.037 1 94.19 482 VAL A C 1
ATOM 3567 O O . VAL A 1 482 ? 11.18 -19.156 -0.169 1 94.19 482 VAL A O 1
ATOM 3570 N N . ASN A 1 483 ? 13.25 -19.844 -0.551 1 90.44 483 ASN A N 1
ATOM 3571 C CA . ASN A 1 483 ? 13.586 -18.688 -1.368 1 90.44 483 ASN A CA 1
ATOM 3572 C C . ASN A 1 483 ? 12.906 -18.734 -2.73 1 90.44 483 ASN A C 1
ATOM 3574 O O . ASN A 1 483 ? 12.875 -19.781 -3.375 1 90.44 483 ASN A O 1
ATOM 3578 N N . PRO A 1 484 ? 12.414 -17.672 -3.18 1 90.69 484 PRO A N 1
ATOM 3579 C CA . PRO A 1 484 ? 11.703 -17.625 -4.457 1 90.69 484 PRO A CA 1
ATOM 3580 C C . PRO A 1 484 ? 12.539 -18.172 -5.617 1 90.69 484 PRO A C 1
ATOM 3582 O O . PRO A 1 484 ? 11.992 -18.781 -6.539 1 90.69 484 PRO A O 1
ATOM 3585 N N . VAL A 1 485 ? 13.773 -18.094 -5.613 1 90.69 485 VAL A N 1
ATOM 3586 C CA . VAL A 1 485 ? 14.625 -18.484 -6.738 1 90.69 485 VAL A CA 1
ATOM 3587 C C . VAL A 1 485 ? 14.742 -20.016 -6.793 1 90.69 485 VAL A C 1
ATOM 3589 O O . VAL A 1 485 ? 15.102 -20.578 -7.828 1 90.69 485 VAL A O 1
ATOM 3592 N N . ASP A 1 486 ? 14.414 -20.656 -5.742 1 93.88 486 ASP A N 1
ATOM 3593 C CA . ASP A 1 486 ? 14.57 -22.094 -5.691 1 93.88 486 ASP A CA 1
ATOM 3594 C C . ASP A 1 486 ? 13.328 -22.812 -6.23 1 93.88 486 ASP A C 1
ATOM 3596 O O . ASP A 1 486 ? 13.375 -23.984 -6.566 1 93.88 486 ASP A O 1
ATOM 3600 N N . VAL A 1 487 ? 12.273 -22.109 -6.379 1 95.81 487 VAL A N 1
ATOM 3601 C CA . VAL A 1 487 ? 11.008 -22.812 -6.578 1 95.81 487 VAL A CA 1
ATOM 3602 C C . VAL A 1 487 ? 10.672 -22.859 -8.07 1 95.81 487 VAL A C 1
ATOM 3604 O O . VAL A 1 487 ? 9.938 -23.734 -8.516 1 95.81 487 VAL A O 1
ATOM 3607 N N . TRP A 1 488 ? 11.164 -21.984 -8.891 1 93.62 488 TRP A N 1
ATOM 3608 C CA . TRP A 1 488 ? 10.688 -21.75 -10.258 1 93.62 488 TRP A CA 1
ATOM 3609 C C . TRP A 1 488 ? 10.781 -23.031 -11.086 1 93.62 488 TRP A C 1
ATOM 3611 O O . TRP A 1 488 ? 9.891 -23.328 -11.875 1 93.62 488 TRP A O 1
ATOM 3621 N N . PRO A 1 489 ? 11.812 -23.922 -10.82 1 95.62 489 PRO A N 1
ATOM 3622 C CA . PRO A 1 489 ? 11.82 -25.141 -11.648 1 95.62 489 PRO A CA 1
ATOM 3623 C C . PRO A 1 489 ? 10.766 -26.156 -11.211 1 95.62 489 PRO A C 1
ATOM 3625 O O . PRO A 1 489 ? 10.477 -27.094 -11.953 1 95.62 489 PRO A O 1
ATOM 3628 N N . PHE A 1 490 ? 10.164 -25.875 -10.102 1 97.69 490 PHE A N 1
ATOM 3629 C CA . PHE A 1 490 ? 9.32 -26.922 -9.516 1 97.69 490 PHE A CA 1
ATOM 3630 C C . PHE A 1 490 ? 7.848 -26.562 -9.672 1 97.69 490 PHE A C 1
ATOM 3632 O O . PHE A 1 490 ? 6.98 -27.281 -9.156 1 97.69 490 PHE A O 1
ATOM 3639 N N . VAL A 1 491 ? 7.637 -25.453 -10.297 1 98.25 491 VAL A N 1
ATOM 3640 C CA . VAL A 1 491 ? 6.254 -25.156 -10.656 1 98.25 491 VAL A CA 1
ATOM 3641 C C . VAL A 1 491 ? 5.859 -25.938 -11.906 1 98.25 491 VAL A C 1
ATOM 3643 O O . VAL A 1 491 ? 5.629 -25.359 -12.969 1 98.25 491 VAL A O 1
ATOM 3646 N N . PHE A 1 492 ? 5.648 -27.188 -11.719 1 98.56 492 PHE A N 1
ATOM 3647 C CA . PHE A 1 492 ? 5.574 -28.141 -12.82 1 98.56 492 PHE A CA 1
ATOM 3648 C C . PHE A 1 492 ? 4.379 -27.828 -13.719 1 98.56 492 PHE A C 1
ATOM 3650 O O . PHE A 1 492 ? 4.508 -27.797 -14.945 1 98.56 492 PHE A O 1
ATOM 3657 N N . HIS A 1 493 ? 3.264 -27.641 -13.102 1 98.38 493 HIS A N 1
ATOM 3658 C CA . HIS A 1 493 ? 2.104 -27.406 -13.953 1 98.38 493 HIS A CA 1
ATOM 3659 C C . HIS A 1 493 ? 2.305 -26.188 -14.844 1 98.38 493 HIS A C 1
ATOM 3661 O O . HIS A 1 493 ? 1.893 -26.172 -16 1 98.38 493 HIS A O 1
ATOM 3667 N N . GLY A 1 494 ? 2.857 -25.109 -14.25 1 97.25 494 GLY A N 1
ATOM 3668 C CA . GLY A 1 494 ? 3.127 -23.922 -15.039 1 97.25 494 GLY A CA 1
ATOM 3669 C C . GLY A 1 494 ? 4.027 -24.188 -16.234 1 97.25 494 GLY A C 1
ATOM 3670 O O . GLY A 1 494 ? 3.688 -23.828 -17.359 1 97.25 494 GLY A O 1
ATOM 3671 N N . TRP A 1 495 ? 5.102 -24.828 -16 1 97.38 495 TRP A N 1
ATOM 3672 C CA . TRP A 1 495 ? 6.047 -25.141 -17.062 1 97.38 495 TRP A CA 1
ATOM 3673 C C . TRP A 1 495 ? 5.41 -26.062 -18.094 1 97.38 495 TRP A C 1
ATOM 3675 O O . TRP A 1 495 ? 5.598 -25.875 -19.297 1 97.38 495 TRP A O 1
ATOM 3685 N N . PHE A 1 496 ? 4.707 -27.016 -17.656 1 97.94 496 PHE A N 1
ATOM 3686 C CA . PHE A 1 496 ? 4.09 -27.969 -18.578 1 97.94 496 PHE A CA 1
ATOM 3687 C C . PHE A 1 496 ? 3.01 -27.281 -19.406 1 97.94 496 PHE A C 1
ATOM 3689 O O . PHE A 1 496 ? 2.812 -27.609 -20.578 1 97.94 496 PHE A O 1
ATOM 3696 N N . LEU A 1 497 ? 2.273 -26.406 -18.766 1 96.94 497 LEU A N 1
ATOM 3697 C CA . LEU A 1 497 ? 1.254 -25.672 -19.516 1 96.94 497 LEU A CA 1
ATOM 3698 C C . LEU A 1 497 ? 1.883 -24.859 -20.625 1 96.94 497 LEU A C 1
ATOM 3700 O O . LEU A 1 497 ? 1.365 -24.828 -21.75 1 96.94 497 LEU A O 1
ATOM 3704 N N . VAL A 1 498 ? 2.98 -24.156 -20.344 1 95.31 498 VAL A N 1
ATOM 3705 C CA . VAL A 1 498 ? 3.721 -23.422 -21.359 1 95.31 498 VAL A CA 1
ATOM 3706 C C . VAL A 1 498 ? 4.188 -24.391 -22.453 1 95.31 498 VAL A C 1
ATOM 3708 O O . VAL A 1 498 ? 4.062 -24.109 -23.641 1 95.31 498 VAL A O 1
ATOM 3711 N N . GLY A 1 499 ? 4.691 -25.516 -22.016 1 95.25 499 GLY A N 1
ATOM 3712 C CA . GLY A 1 499 ? 5.152 -26.531 -22.953 1 95.25 499 GLY A CA 1
ATOM 3713 C C . GLY A 1 499 ? 4.051 -27.078 -23.844 1 95.25 499 GLY A C 1
ATOM 3714 O O . GLY A 1 499 ? 4.258 -27.266 -25.047 1 95.25 499 GLY A O 1
ATOM 3715 N N . VAL A 1 500 ? 2.91 -27.297 -23.281 1 95.06 500 VAL A N 1
ATOM 3716 C CA . VAL A 1 500 ? 1.763 -27.797 -24.031 1 95.06 500 VAL A CA 1
ATOM 3717 C C . VAL A 1 500 ? 1.398 -26.812 -25.141 1 95.06 500 VAL A C 1
ATOM 3719 O O . VAL A 1 500 ? 1.105 -27.219 -26.266 1 95.06 500 VAL A O 1
ATOM 3722 N N . PHE A 1 501 ? 1.448 -25.547 -24.875 1 93.19 501 PHE A N 1
ATOM 3723 C CA . PHE A 1 501 ? 1.042 -24.562 -25.875 1 93.19 501 PHE A CA 1
ATOM 3724 C C . PHE A 1 501 ? 2.145 -24.359 -26.906 1 93.19 501 PHE A C 1
ATOM 3726 O O . PHE A 1 501 ? 1.865 -24.062 -28.062 1 93.19 501 PHE A O 1
ATOM 3733 N N . LEU A 1 502 ? 3.381 -24.484 -26.5 1 93.25 502 LEU A N 1
ATOM 3734 C CA . LEU A 1 502 ? 4.457 -24.469 -27.484 1 93.25 502 LEU A CA 1
ATOM 3735 C C . LEU A 1 502 ? 4.34 -25.641 -28.438 1 93.25 502 LEU A C 1
ATOM 3737 O O . LEU A 1 502 ? 4.512 -25.484 -29.656 1 93.25 502 LEU A O 1
ATOM 3741 N N . LEU A 1 503 ? 4.043 -26.797 -27.875 1 93.19 503 LEU A N 1
ATOM 3742 C CA . LEU A 1 503 ? 3.854 -27.984 -28.703 1 93.19 503 LEU A CA 1
ATOM 3743 C C . LEU A 1 503 ? 2.613 -27.828 -29.578 1 93.19 503 LEU A C 1
ATOM 3745 O O . LEU A 1 503 ? 2.615 -28.25 -30.75 1 93.19 503 LEU A O 1
ATOM 3749 N N . ALA A 1 504 ? 1.585 -27.312 -28.984 1 90.44 504 ALA A N 1
ATOM 3750 C CA . ALA A 1 504 ? 0.363 -27.078 -29.75 1 90.44 504 ALA A CA 1
ATOM 3751 C C . ALA A 1 504 ? 0.606 -26.094 -30.891 1 90.44 504 ALA A C 1
ATOM 3753 O O . ALA A 1 504 ? 0.046 -26.234 -31.969 1 90.44 504 ALA A O 1
ATOM 3754 N N . ALA A 1 505 ? 1.357 -25.062 -30.641 1 88 505 ALA A N 1
ATOM 3755 C CA . ALA A 1 505 ? 1.697 -24.094 -31.672 1 88 505 ALA A CA 1
ATOM 3756 C C . ALA A 1 505 ? 2.52 -24.734 -32.781 1 88 505 ALA A C 1
ATOM 3758 O O . ALA A 1 505 ? 2.312 -24.438 -33.969 1 88 505 ALA A O 1
ATOM 3759 N N . TRP A 1 506 ? 3.365 -25.609 -32.406 1 88.94 506 TRP A N 1
ATOM 3760 C CA . TRP A 1 506 ? 4.254 -26.25 -33.375 1 88.94 506 TRP A CA 1
ATOM 3761 C C . TRP A 1 506 ? 3.5 -27.281 -34.219 1 88.94 506 TRP A C 1
ATOM 3763 O O . TRP A 1 506 ? 3.732 -27.406 -35.406 1 88.94 506 TRP A O 1
ATOM 3773 N N . THR A 1 507 ? 2.607 -28 -33.594 1 88 507 THR A N 1
ATOM 3774 C CA . THR A 1 507 ? 1.915 -29.094 -34.281 1 88 507 THR A CA 1
ATOM 3775 C C . THR A 1 507 ? 0.612 -28.609 -34.906 1 88 507 THR A C 1
ATOM 3777 O O . THR A 1 507 ? 0.067 -29.25 -35.812 1 88 507 THR A O 1
ATOM 3780 N N . GLY A 1 508 ? 0.066 -27.5 -34.312 1 84.44 508 GLY A N 1
ATOM 3781 C CA . GLY A 1 508 ? -1.238 -27.016 -34.719 1 84.44 508 GLY A CA 1
ATOM 3782 C C . GLY A 1 508 ? -2.391 -27.703 -34 1 84.44 508 GLY A C 1
ATOM 3783 O O . GLY A 1 508 ? -3.551 -27.531 -34.406 1 84.44 508 GLY A O 1
ATOM 3784 N N . PHE A 1 509 ? -2.012 -28.422 -33.094 1 82.06 509 PHE A N 1
ATOM 3785 C CA . PHE A 1 509 ? -3.035 -29.125 -32.312 1 82.06 509 PHE A CA 1
ATOM 3786 C C . PHE A 1 509 ? -4.031 -28.141 -31.719 1 82.06 509 PHE A C 1
ATOM 3788 O O . PHE A 1 509 ? -3.637 -27.188 -31.016 1 82.06 509 PHE A O 1
ATOM 3795 N N . GLY A 1 510 ? -5.367 -28.312 -32 1 78.19 510 GLY A N 1
ATOM 3796 C CA . GLY A 1 510 ? -6.441 -27.5 -31.453 1 78.19 510 GLY A CA 1
ATOM 3797 C C . GLY A 1 510 ? -6.609 -26.172 -32.188 1 78.19 510 GLY A C 1
ATOM 3798 O O . GLY A 1 510 ? -7.418 -25.344 -31.781 1 78.19 510 GLY A O 1
ATOM 3799 N N . ARG A 1 511 ? -5.836 -26.047 -33.25 1 83.56 511 ARG A N 1
ATOM 3800 C CA . ARG A 1 511 ? -5.91 -24.797 -33.969 1 83.56 511 ARG A CA 1
ATOM 3801 C C . ARG A 1 511 ? -7.199 -24.703 -34.781 1 83.56 511 ARG A C 1
ATOM 3803 O O . ARG A 1 511 ? -7.57 -25.672 -35.469 1 83.56 511 ARG A O 1
ATOM 3810 N N . GLU A 1 512 ? -7.949 -23.703 -34.438 1 80.5 512 GLU A N 1
ATOM 3811 C CA . GLU A 1 512 ? -9.164 -23.422 -35.188 1 80.5 512 GLU A CA 1
ATOM 3812 C C . GLU A 1 512 ? -9.102 -22.047 -35.844 1 80.5 512 GLU A C 1
ATOM 3814 O O . GLU A 1 512 ? -8.539 -21.109 -35.281 1 80.5 512 GLU A O 1
ATOM 3819 N N . TYR A 1 513 ? -9.555 -21.969 -37.031 1 80.44 513 TYR A N 1
ATOM 3820 C CA . TYR A 1 513 ? -9.578 -20.719 -37.781 1 80.44 513 TYR A CA 1
ATOM 3821 C C . TYR A 1 513 ? -10.969 -20.094 -37.75 1 80.44 513 TYR A C 1
ATOM 3823 O O . TYR A 1 513 ? -11.945 -20.75 -37.375 1 80.44 513 TYR A O 1
ATOM 3831 N N . ILE A 1 514 ? -11.078 -18.719 -37.906 1 75.31 514 ILE A N 1
ATOM 3832 C CA . ILE A 1 514 ? -12.367 -18.047 -38.062 1 75.31 514 ILE A CA 1
ATOM 3833 C C . ILE A 1 514 ? -13.078 -18.562 -39.312 1 75.31 514 ILE A C 1
ATOM 3835 O O . ILE A 1 514 ? -12.461 -18.766 -40.344 1 75.31 514 ILE A O 1
ATOM 3839 N N . SER A 1 515 ? -14.266 -19.328 -39.312 1 54.84 515 SER A N 1
ATOM 3840 C CA . SER A 1 515 ? -14.977 -19.891 -40.438 1 54.84 515 SER A CA 1
ATOM 3841 C C . SER A 1 515 ? -15.125 -18.859 -41.562 1 54.84 515 SER A C 1
ATOM 3843 O O . SER A 1 515 ? -15.617 -19.188 -42.656 1 54.84 515 SER A O 1
ATOM 3845 N N . ASP A 1 516 ? -15.312 -17.766 -41.688 1 44 516 ASP A N 1
ATOM 3846 C CA . ASP A 1 516 ? -15.641 -17.344 -43.031 1 44 516 ASP A CA 1
ATOM 3847 C C . ASP A 1 516 ? -14.5 -17.672 -44 1 44 516 ASP A C 1
ATOM 3849 O O . ASP A 1 516 ? -14.719 -18.25 -45.062 1 44 516 ASP A O 1
ATOM 3853 N N . ARG A 1 517 ? -13.633 -16.438 -44.469 1 38.66 517 ARG A N 1
ATOM 3854 C CA . ARG A 1 517 ? -12.93 -15.961 -45.656 1 38.66 517 ARG A CA 1
ATOM 3855 C C . ARG A 1 517 ? -11.68 -16.797 -45.938 1 38.66 517 ARG A C 1
ATOM 3857 O O . ARG A 1 517 ? -10.875 -17.031 -45.031 1 38.66 517 ARG A O 1
ATOM 3864 N N . GLU A 1 518 ? -11.711 -17.672 -46.906 1 36.41 518 GLU A N 1
ATOM 3865 C CA . GLU A 1 518 ? -10.656 -18.359 -47.656 1 36.41 518 GLU A CA 1
ATOM 3866 C C . GLU A 1 518 ? -9.398 -17.5 -47.75 1 36.41 518 GLU A C 1
ATOM 3868 O O . GLU A 1 518 ? -9.352 -16.562 -48.562 1 36.41 518 GLU A O 1
ATOM 3873 N N . THR A 1 519 ? -8.945 -16.844 -46.906 1 36.28 519 THR A N 1
ATOM 3874 C CA . THR A 1 519 ? -7.793 -16.047 -47.312 1 36.28 519 THR A CA 1
ATOM 3875 C C . THR A 1 519 ? -6.75 -16.922 -48 1 36.28 519 THR A C 1
ATOM 3877 O O . THR A 1 519 ? -6.457 -18.031 -47.531 1 36.28 519 THR A O 1
ATOM 3880 N N . GLU A 1 520 ? -6.5 -16.641 -49.188 1 35.16 520 GLU A N 1
ATOM 3881 C CA . GLU A 1 520 ? -5.543 -17.203 -50.156 1 35.16 520 GLU A CA 1
ATOM 3882 C C . GLU A 1 520 ? -4.238 -17.578 -49.469 1 35.16 520 GLU A C 1
ATOM 3884 O O . GLU A 1 520 ? -3.492 -18.422 -49.969 1 35.16 520 GLU A O 1
ATOM 3889 N N . GLU A 1 521 ? -3.803 -16.75 -48.562 1 35.91 521 GLU A N 1
ATOM 3890 C CA . GLU A 1 521 ? -2.426 -17.016 -48.156 1 35.91 521 GLU A CA 1
ATOM 3891 C C . GLU A 1 521 ? -2.34 -18.25 -47.25 1 35.91 521 GLU A C 1
ATOM 3893 O O . GLU A 1 521 ? -1.252 -18.641 -46.844 1 35.91 521 GLU A O 1
ATOM 3898 N N . VAL A 1 522 ? -3.391 -18.75 -46.781 1 36.06 522 VAL A N 1
ATOM 3899 C CA . VAL A 1 522 ? -3.357 -19.953 -45.938 1 36.06 522 VAL A CA 1
ATOM 3900 C C . VAL A 1 522 ? -3.1 -21.172 -46.812 1 36.06 522 VAL A C 1
ATOM 3902 O O . VAL A 1 522 ? -2.809 -22.25 -46.312 1 36.06 522 VAL A O 1
ATOM 3905 N N . ALA A 1 523 ? -3.58 -21.188 -48.219 1 34.59 523 ALA A N 1
ATOM 3906 C CA . ALA A 1 523 ? -3.434 -22.375 -49.062 1 34.59 523 ALA A CA 1
ATOM 3907 C C . ALA A 1 523 ? -1.964 -22.75 -49.25 1 34.59 523 ALA A C 1
ATOM 3909 O O . ALA A 1 523 ? -1.646 -23.828 -49.75 1 34.59 523 ALA A O 1
ATOM 3910 N N . ARG A 1 524 ? -1.008 -21.766 -49.312 1 32.69 524 ARG A N 1
ATOM 3911 C CA . ARG A 1 524 ? 0.265 -22.25 -49.844 1 32.69 524 ARG A CA 1
ATOM 3912 C C . ARG A 1 524 ? 0.976 -23.141 -48.844 1 32.69 524 ARG A C 1
ATOM 3914 O O . ARG A 1 524 ? 2.078 -23.625 -49.094 1 32.69 524 ARG A O 1
ATOM 3921 N N . VAL A 1 525 ? 0.548 -23.141 -47.5 1 30.56 525 VAL A N 1
ATOM 3922 C CA . VAL A 1 525 ? 1.346 -24.188 -46.875 1 30.56 525 VAL A CA 1
ATOM 3923 C C . VAL A 1 525 ? 0.548 -25.5 -46.844 1 30.56 525 VAL A C 1
ATOM 3925 O O . VAL A 1 525 ? -0.658 -25.484 -46.594 1 30.56 525 VAL A O 1
ATOM 3928 N N . MET B 1 1 ? 6.922 37.281 -27.047 1 22.44 1 MET B N 1
ATOM 3929 C CA . MET B 1 1 ? 7.16 35.969 -26.453 1 22.44 1 MET B CA 1
ATOM 3930 C C . MET B 1 1 ? 6 35.562 -25.547 1 22.44 1 MET B C 1
ATOM 3932 O O . MET B 1 1 ? 5.676 36.25 -24.594 1 22.44 1 MET B O 1
ATOM 3936 N N . THR B 1 2 ? 4.969 35 -26.016 1 28.53 2 THR B N 1
ATOM 3937 C CA . THR B 1 2 ? 3.799 34.531 -25.266 1 28.53 2 THR B CA 1
ATOM 3938 C C . THR B 1 2 ? 4.215 33.75 -24.016 1 28.53 2 THR B C 1
ATOM 3940 O O . THR B 1 2 ? 5.105 32.906 -24.078 1 28.53 2 THR B O 1
ATOM 3943 N N . PRO B 1 3 ? 4.012 34.312 -22.859 1 32.19 3 PRO B N 1
ATOM 3944 C CA . PRO B 1 3 ? 4.449 33.562 -21.688 1 32.19 3 PRO B CA 1
ATOM 3945 C C . PRO B 1 3 ? 4.117 32.094 -21.781 1 32.19 3 PRO B C 1
ATOM 3947 O O . PRO B 1 3 ? 3.16 31.703 -22.469 1 32.19 3 PRO B O 1
ATOM 3950 N N . PRO B 1 4 ? 5.109 31.25 -21.719 1 35.41 4 PRO B N 1
ATOM 3951 C CA . PRO B 1 4 ? 4.812 29.828 -21.859 1 35.41 4 PRO B CA 1
ATOM 3952 C C . PRO B 1 4 ? 3.533 29.422 -21.125 1 35.41 4 PRO B C 1
ATOM 3954 O O . PRO B 1 4 ? 3.146 30.062 -20.141 1 35.41 4 PRO B O 1
ATOM 3957 N N . PRO B 1 5 ? 2.545 28.891 -21.703 1 37.81 5 PRO B N 1
ATOM 3958 C CA . PRO B 1 5 ? 1.316 28.469 -21.031 1 37.81 5 PRO B CA 1
ATOM 3959 C C . PRO B 1 5 ? 1.573 27.922 -19.625 1 37.81 5 PRO B C 1
ATOM 3961 O O . PRO B 1 5 ? 2.531 27.172 -19.422 1 37.81 5 PRO B O 1
ATOM 3964 N N . ASN B 1 6 ? 1.369 28.641 -18.562 1 39.47 6 ASN B N 1
ATOM 3965 C CA . ASN B 1 6 ? 1.543 28.328 -17.141 1 39.47 6 ASN B CA 1
ATOM 3966 C C . ASN B 1 6 ? 1.125 26.906 -16.812 1 39.47 6 ASN B C 1
ATOM 3968 O O . ASN B 1 6 ? 0.079 26.438 -17.266 1 39.47 6 ASN B O 1
ATOM 3972 N N . ASP B 1 7 ? 2.023 26.016 -16.406 1 44.94 7 ASP B N 1
ATOM 3973 C CA . ASP B 1 7 ? 2.096 24.641 -15.922 1 44.94 7 ASP B CA 1
ATOM 3974 C C . ASP B 1 7 ? 0.899 24.297 -15.039 1 44.94 7 ASP B C 1
ATOM 3976 O O . ASP B 1 7 ? 0.716 23.156 -14.648 1 44.94 7 ASP B O 1
ATOM 3980 N N . THR B 1 8 ? 0.158 25.328 -14.547 1 48 8 THR B N 1
ATOM 3981 C CA . THR B 1 8 ? -1.067 25.203 -13.766 1 48 8 THR B CA 1
ATOM 3982 C C . THR B 1 8 ? -2.164 24.531 -14.586 1 48 8 THR B C 1
ATOM 3984 O O . THR B 1 8 ? -3.115 23.984 -14.016 1 48 8 THR B O 1
ATOM 3987 N N . ASP B 1 9 ? -2.012 24.547 -15.852 1 49.16 9 ASP B N 1
ATOM 3988 C CA . ASP B 1 9 ? -3.057 24 -16.703 1 49.16 9 ASP B CA 1
ATOM 3989 C C . ASP B 1 9 ? -3.15 22.484 -16.562 1 49.16 9 ASP B C 1
ATOM 3991 O O . ASP B 1 9 ? -4.25 21.922 -16.5 1 49.16 9 ASP B O 1
ATOM 3995 N N . GLY B 1 10 ? -1.958 21.859 -16.375 1 53.84 10 GLY B N 1
ATOM 3996 C CA . GLY B 1 10 ? -1.972 20.422 -16.25 1 53.84 10 GLY B CA 1
ATOM 3997 C C . GLY B 1 10 ? -2.547 19.938 -14.938 1 53.84 10 GLY B C 1
ATOM 3998 O O . GLY B 1 10 ? -3.287 18.938 -14.898 1 53.84 10 GLY B O 1
ATOM 3999 N N . TYR B 1 11 ? -2.24 20.609 -13.898 1 61.66 11 TYR B N 1
ATOM 4000 C CA . TYR B 1 11 ? -2.809 20.266 -12.602 1 61.66 11 TYR B CA 1
ATOM 4001 C C . TYR B 1 11 ? -4.309 20.531 -12.57 1 61.66 11 TYR B C 1
ATOM 4003 O O . TYR B 1 11 ? -5.074 19.75 -12 1 61.66 11 TYR B O 1
ATOM 4011 N N . ASP B 1 12 ? -4.578 21.484 -13.289 1 64.81 12 ASP B N 1
ATOM 4012 C CA . ASP B 1 12 ? -5.992 21.844 -13.367 1 64.81 12 ASP B CA 1
ATOM 4013 C C . ASP B 1 12 ? -6.797 20.719 -14.039 1 64.81 12 ASP B C 1
ATOM 4015 O O . ASP B 1 12 ? -7.879 20.375 -13.57 1 64.81 12 ASP B O 1
ATOM 4019 N N . GLU B 1 13 ? -6.148 20.172 -14.953 1 68.94 13 GLU B N 1
ATOM 4020 C CA . GLU B 1 13 ? -6.863 19.125 -15.68 1 68.94 13 GLU B CA 1
ATOM 4021 C C . GLU B 1 13 ? -7.035 17.875 -14.812 1 68.94 13 GLU B C 1
ATOM 4023 O O . GLU B 1 13 ? -8.094 17.25 -14.836 1 68.94 13 GLU B O 1
ATOM 4028 N N . THR B 1 14 ? -6.066 17.688 -14.031 1 74.44 14 THR B N 1
ATOM 4029 C CA . THR B 1 14 ? -6.109 16.516 -13.172 1 74.44 14 THR B CA 1
ATOM 4030 C C . THR B 1 14 ? -7.141 16.688 -12.062 1 74.44 14 THR B C 1
ATOM 4032 O O . THR B 1 14 ? -7.879 15.758 -11.734 1 74.44 14 THR B O 1
ATOM 4035 N N . VAL B 1 15 ? -7.16 17.859 -11.562 1 75.56 15 VAL B N 1
ATOM 4036 C CA . VAL B 1 15 ? -8.117 18.156 -10.5 1 75.56 15 VAL B CA 1
ATOM 4037 C C . VAL B 1 15 ? -9.539 18.094 -11.055 1 75.56 15 VAL B C 1
ATOM 4039 O O . VAL B 1 15 ? -10.445 17.562 -10.398 1 75.56 15 VAL B O 1
ATOM 4042 N N . ARG B 1 16 ? -9.773 18.5 -12.312 1 75.62 16 ARG B N 1
ATOM 4043 C CA . ARG B 1 16 ? -11.094 18.484 -12.938 1 75.62 16 ARG B CA 1
ATOM 4044 C C . ARG B 1 16 ? -11.555 17.047 -13.18 1 75.62 16 ARG B C 1
ATOM 4046 O O . ARG B 1 16 ? -12.742 16.75 -13.039 1 75.62 16 ARG B O 1
ATOM 4053 N N . GLU B 1 17 ? -10.539 16.25 -13.43 1 75.94 17 GLU B N 1
ATOM 4054 C CA . GLU B 1 17 ? -10.875 14.844 -13.641 1 75.94 17 GLU B CA 1
ATOM 4055 C C . GLU B 1 17 ? -11.297 14.18 -12.328 1 75.94 17 GLU B C 1
ATOM 4057 O O . GLU B 1 17 ? -12.25 13.398 -12.305 1 75.94 17 GLU B O 1
ATOM 4062 N N . GLU B 1 18 ? -10.648 14.562 -11.336 1 77.75 18 GLU B N 1
ATOM 4063 C CA . GLU B 1 18 ? -10.977 14.008 -10.023 1 77.75 18 GLU B CA 1
ATOM 4064 C C . GLU B 1 18 ? -12.336 14.508 -9.539 1 77.75 18 GLU B C 1
ATOM 4066 O O . GLU B 1 18 ? -13.094 13.758 -8.922 1 77.75 18 GLU B O 1
ATOM 4071 N N . LEU B 1 19 ? -12.578 15.734 -9.852 1 78.5 19 LEU B N 1
ATOM 4072 C CA . LEU B 1 19 ? -13.859 16.312 -9.477 1 78.5 19 LEU B CA 1
ATOM 4073 C C . LEU B 1 19 ? -15 15.672 -10.258 1 78.5 19 LEU B C 1
ATOM 4075 O O . LEU B 1 19 ? -16.078 15.453 -9.711 1 78.5 19 LEU B O 1
ATOM 4079 N N . ALA B 1 20 ? -14.727 15.391 -11.492 1 77.25 20 ALA B N 1
ATOM 4080 C CA . ALA B 1 20 ? -15.734 14.727 -12.32 1 77.25 20 ALA B CA 1
ATOM 4081 C C . ALA B 1 20 ? -16.031 13.32 -11.805 1 77.25 20 ALA B C 1
ATOM 4083 O O . ALA B 1 20 ? -17.188 12.898 -11.789 1 77.25 20 ALA B O 1
ATOM 4084 N N . GLU B 1 21 ? -15.008 12.688 -11.383 1 78.12 21 GLU B N 1
ATOM 4085 C CA . GLU B 1 21 ? -15.18 11.352 -10.812 1 78.12 21 GLU B CA 1
ATOM 4086 C C . GLU B 1 21 ? -15.977 11.398 -9.516 1 78.12 21 GLU B C 1
ATOM 4088 O O . GLU B 1 21 ? -16.828 10.539 -9.266 1 78.12 21 GLU B O 1
ATOM 4093 N N . ALA B 1 22 ? -15.656 12.344 -8.727 1 76.81 22 ALA B N 1
ATOM 4094 C CA . ALA B 1 22 ? -16.375 12.508 -7.473 1 76.81 22 ALA B CA 1
ATOM 4095 C C . ALA B 1 22 ? -17.859 12.812 -7.723 1 76.81 22 ALA B C 1
ATOM 4097 O O . ALA B 1 22 ? -18.734 12.336 -6.992 1 76.81 22 ALA B O 1
ATOM 4098 N N . GLU B 1 23 ? -18.094 13.602 -8.711 1 77.94 23 GLU B N 1
ATOM 4099 C CA . GLU B 1 23 ? -19.469 13.93 -9.07 1 77.94 23 GLU B CA 1
ATOM 4100 C C . GLU B 1 23 ? -20.203 12.703 -9.586 1 77.94 23 GLU B C 1
ATOM 4102 O O . GLU B 1 23 ? -21.391 12.508 -9.273 1 77.94 23 GLU B O 1
ATOM 4107 N N . GLU B 1 24 ? -19.531 11.93 -10.328 1 78.5 24 GLU B N 1
ATOM 4108 C CA . GLU B 1 24 ? -20.125 10.703 -10.836 1 78.5 24 GLU B CA 1
ATOM 4109 C C . GLU B 1 24 ? -20.469 9.75 -9.688 1 78.5 24 GLU B C 1
ATOM 4111 O O . GLU B 1 24 ? -21.484 9.055 -9.734 1 78.5 24 GLU B O 1
ATOM 4116 N N . ALA B 1 25 ? -19.656 9.688 -8.797 1 76.5 25 ALA B N 1
ATOM 4117 C CA . ALA B 1 25 ? -19.891 8.82 -7.641 1 76.5 25 ALA B CA 1
ATOM 4118 C C . ALA B 1 25 ? -21.109 9.289 -6.844 1 76.5 25 ALA B C 1
ATOM 4120 O O . ALA B 1 25 ? -21.844 8.477 -6.285 1 76.5 25 ALA B O 1
ATOM 4121 N N . ARG B 1 26 ? -21.328 10.562 -6.777 1 77.5 26 ARG B N 1
ATOM 4122 C CA . ARG B 1 26 ? -22.422 11.156 -6.012 1 77.5 26 ARG B CA 1
ATOM 4123 C C . ARG B 1 26 ? -23.75 11 -6.742 1 77.5 26 ARG B C 1
ATOM 4125 O O . ARG B 1 26 ? -24.797 10.852 -6.113 1 77.5 26 ARG B O 1
ATOM 4132 N N . THR B 1 27 ? -23.641 10.984 -8.07 1 75.19 27 THR B N 1
ATOM 4133 C CA . THR B 1 27 ? -24.859 11.016 -8.859 1 75.19 27 THR B CA 1
ATOM 4134 C C . THR B 1 27 ? -25.188 9.633 -9.414 1 75.19 27 THR B C 1
ATOM 4136 O O . THR B 1 27 ? -26.312 9.383 -9.859 1 75.19 27 THR B O 1
ATOM 4139 N N . GLY B 1 28 ? -24.234 8.758 -9.336 1 75.38 28 GLY B N 1
ATOM 4140 C CA . GLY B 1 28 ? -24.469 7.422 -9.859 1 75.38 28 GLY B CA 1
ATOM 4141 C C . GLY B 1 28 ? -25.359 6.59 -8.969 1 75.38 28 GLY B C 1
ATOM 4142 O O . GLY B 1 28 ? -25.969 7.105 -8.023 1 75.38 28 GLY B O 1
ATOM 4143 N N . PRO B 1 29 ? -25.562 5.363 -9.406 1 74.56 29 PRO B N 1
ATOM 4144 C CA . PRO B 1 29 ? -26.406 4.477 -8.602 1 74.56 29 PRO B CA 1
ATOM 4145 C C . PRO B 1 29 ? -25.906 4.34 -7.16 1 74.56 29 PRO B C 1
ATOM 4147 O O . PRO B 1 29 ? -24.719 4.172 -6.926 1 74.56 29 PRO B O 1
ATOM 4150 N N . ARG B 1 30 ? -26.891 4.422 -6.312 1 83.88 30 ARG B N 1
ATOM 4151 C CA . ARG B 1 30 ? -26.531 4.434 -4.898 1 83.88 30 ARG B CA 1
ATOM 4152 C C . ARG B 1 30 ? -26.594 3.025 -4.309 1 83.88 30 ARG B C 1
ATOM 4154 O O . ARG B 1 30 ? -27.391 2.195 -4.754 1 83.88 30 ARG B O 1
ATOM 4161 N N . ILE B 1 31 ? -25.703 2.857 -3.398 1 91.94 31 ILE B N 1
ATOM 4162 C CA . ILE B 1 31 ? -25.781 1.666 -2.562 1 91.94 31 ILE B CA 1
ATOM 4163 C C . ILE B 1 31 ? -26.766 1.898 -1.416 1 91.94 31 ILE B C 1
ATOM 4165 O O . ILE B 1 31 ? -26.672 2.896 -0.7 1 91.94 31 ILE B O 1
ATOM 4169 N N . GLU B 1 32 ? -27.672 1.051 -1.283 1 93.62 32 GLU B N 1
ATOM 4170 C CA . GLU B 1 32 ? -28.656 1.189 -0.202 1 93.62 32 GLU B CA 1
ATOM 4171 C C . GLU B 1 32 ? -28.219 0.413 1.036 1 93.62 32 GLU B C 1
ATOM 4173 O O . GLU B 1 32 ? -27.656 -0.684 0.925 1 93.62 32 GLU B O 1
ATOM 4178 N N . PHE B 1 33 ? -28.438 0.977 2.135 1 94.88 33 PHE B N 1
ATOM 4179 C CA . PHE B 1 33 ? -28.016 0.374 3.398 1 94.88 33 PHE B CA 1
ATOM 4180 C C . PHE B 1 33 ? -29.219 0.168 4.312 1 94.88 33 PHE B C 1
ATOM 4182 O O . PHE B 1 33 ? -30.156 0.972 4.312 1 94.88 33 PHE B O 1
ATOM 4189 N N . HIS B 1 34 ? -29.188 -0.947 5.039 1 93.62 34 HIS B N 1
ATOM 4190 C CA . HIS B 1 34 ? -30.141 -1.129 6.113 1 93.62 34 HIS B CA 1
ATOM 4191 C C . HIS B 1 34 ? -29.969 -0.073 7.199 1 93.62 34 HIS B C 1
ATOM 4193 O O . HIS B 1 34 ? -28.875 0.086 7.742 1 93.62 34 HIS B O 1
ATOM 4199 N N . GLY B 1 35 ? -30.984 0.702 7.523 1 91.5 35 GLY B N 1
ATOM 4200 C CA . GLY B 1 35 ? -30.891 1.742 8.531 1 91.5 35 GLY B CA 1
ATOM 4201 C C . GLY B 1 35 ? -30.797 3.137 7.949 1 91.5 35 GLY B C 1
ATOM 4202 O O . GLY B 1 35 ? -30.656 4.117 8.688 1 91.5 35 GLY B O 1
ATOM 4203 N N . GLY B 1 36 ? -30.688 3.213 6.582 1 91.19 36 GLY B N 1
ATOM 4204 C CA . GLY B 1 36 ? -30.734 4.512 5.934 1 91.19 36 GLY B CA 1
ATOM 4205 C C . GLY B 1 36 ? -29.391 4.926 5.348 1 91.19 36 GLY B C 1
ATOM 4206 O O . GLY B 1 36 ? -28.422 4.16 5.395 1 91.19 36 GLY B O 1
ATOM 4207 N N . ARG B 1 37 ? -29.312 6.102 4.848 1 92 37 ARG B N 1
ATOM 4208 C CA . ARG B 1 37 ? -28.156 6.613 4.113 1 92 37 ARG B CA 1
ATOM 4209 C C . ARG B 1 37 ? -26.969 6.848 5.047 1 92 37 ARG B C 1
ATOM 4211 O O . ARG B 1 37 ? -25.812 6.691 4.641 1 92 37 ARG B O 1
ATOM 4218 N N . LEU B 1 38 ? -27.156 7.156 6.293 1 91.94 38 LEU B N 1
ATOM 4219 C CA . LEU B 1 38 ? -26.094 7.48 7.242 1 91.94 38 LEU B CA 1
ATOM 4220 C C . LEU B 1 38 ? -25.297 6.234 7.609 1 91.94 38 LEU B C 1
ATOM 4222 O O . LEU B 1 38 ? -24.141 6.332 8.023 1 91.94 38 LEU B O 1
ATOM 4226 N N . VAL B 1 39 ? -25.906 5.082 7.406 1 95.06 39 VAL B N 1
ATOM 4227 C CA . VAL B 1 39 ? -25.25 3.828 7.762 1 95.06 39 VAL B CA 1
ATOM 4228 C C . VAL B 1 39 ? -24.125 3.539 6.777 1 95.06 39 VAL B C 1
ATOM 4230 O O . VAL B 1 39 ? -23.25 2.723 7.055 1 95.06 39 VAL B O 1
ATOM 4233 N N . SER B 1 40 ? -24.141 4.262 5.641 1 94.81 40 SER B N 1
ATOM 4234 C CA . SER B 1 40 ? -23.031 4.109 4.695 1 94.81 40 SER B CA 1
ATOM 4235 C C . SER B 1 40 ? -21.719 4.617 5.289 1 94.81 40 SER B C 1
ATOM 4237 O O . SER B 1 40 ? -20.641 4.285 4.797 1 94.81 40 SER B O 1
ATOM 4239 N N . GLY B 1 41 ? -21.781 5.422 6.336 1 94.31 41 GLY B N 1
ATOM 4240 C CA . GLY B 1 41 ? -20.594 5.914 7.027 1 94.31 41 GLY B CA 1
ATOM 4241 C C . GLY B 1 41 ? -20.109 4.98 8.117 1 94.31 41 GLY B C 1
ATOM 4242 O O . GLY B 1 41 ? -19.141 5.281 8.812 1 94.31 41 GLY B O 1
ATOM 4243 N N . PHE B 1 42 ? -20.703 3.797 8.25 1 96.19 42 PHE B N 1
ATOM 4244 C CA . PHE B 1 42 ? -20.391 2.875 9.336 1 96.19 42 PHE B CA 1
ATOM 4245 C C . PHE B 1 42 ? -18.922 2.496 9.32 1 96.19 42 PHE B C 1
ATOM 4247 O O . PHE B 1 42 ? -18.266 2.521 10.359 1 96.19 42 PHE B O 1
ATOM 4254 N N . PRO B 1 43 ? -18.344 2.113 8.156 1 96.44 43 PRO B N 1
ATOM 4255 C CA . PRO B 1 43 ? -16.922 1.724 8.172 1 96.44 43 PRO B CA 1
ATOM 4256 C C . PRO B 1 43 ? -16.016 2.811 8.75 1 96.44 43 PRO B C 1
ATOM 4258 O O . PRO B 1 43 ? -15.133 2.518 9.555 1 96.44 43 PRO B O 1
ATOM 4261 N N . ILE B 1 44 ? -16.25 4.027 8.367 1 94.31 44 ILE B N 1
ATOM 4262 C CA . ILE B 1 44 ? -15.438 5.141 8.836 1 94.31 44 ILE B CA 1
ATOM 4263 C C . ILE B 1 44 ? -15.688 5.383 10.32 1 94.31 44 ILE B C 1
ATOM 4265 O O . ILE B 1 44 ? -14.75 5.613 11.086 1 94.31 44 ILE B O 1
ATOM 4269 N N . ALA B 1 45 ? -16.969 5.387 10.711 1 94.44 45 ALA B N 1
ATOM 4270 C CA . ALA B 1 45 ? -17.312 5.566 12.117 1 94.44 45 ALA B CA 1
ATOM 4271 C C . ALA B 1 45 ? -16.656 4.492 12.984 1 94.44 45 ALA B C 1
ATOM 4273 O O . ALA B 1 45 ? -16.141 4.785 14.062 1 94.44 45 ALA B O 1
ATOM 4274 N N . PHE B 1 46 ? -16.781 3.26 12.5 1 96.75 46 PHE B N 1
ATOM 4275 C CA . PHE B 1 46 ? -16.156 2.158 13.219 1 96.75 46 PHE B CA 1
ATOM 4276 C C . PHE B 1 46 ? -14.656 2.391 13.359 1 96.75 46 PHE B C 1
ATOM 4278 O O . PHE B 1 46 ? -14.094 2.164 14.43 1 96.75 46 PHE B O 1
ATOM 4285 N N . PHE B 1 47 ? -13.992 2.832 12.32 1 95.5 47 PHE B N 1
ATOM 4286 C CA . PHE B 1 47 ? -12.562 3.096 12.328 1 95.5 47 PHE B CA 1
ATOM 4287 C C . PHE B 1 47 ? -12.211 4.184 13.328 1 95.5 47 PHE B C 1
ATOM 4289 O O . PHE B 1 47 ? -11.227 4.07 14.062 1 95.5 47 PHE B O 1
ATOM 4296 N N . ILE B 1 48 ? -12.93 5.273 13.352 1 92.5 48 ILE B N 1
ATOM 4297 C CA . ILE B 1 48 ? -12.672 6.379 14.266 1 92.5 48 ILE B CA 1
ATOM 4298 C C . ILE B 1 48 ? -12.773 5.891 15.711 1 92.5 48 ILE B C 1
ATOM 4300 O O . ILE B 1 48 ? -11.922 6.207 16.547 1 92.5 48 ILE B O 1
ATOM 4304 N N . VAL B 1 49 ? -13.805 5.094 15.992 1 95.06 49 VAL B N 1
ATOM 4305 C CA . VAL B 1 49 ? -13.961 4.539 17.328 1 95.06 49 VAL B CA 1
ATOM 4306 C C . VAL B 1 49 ? -12.773 3.635 17.656 1 95.06 49 VAL B C 1
ATOM 4308 O O . VAL B 1 49 ? -12.227 3.686 18.766 1 95.06 49 VAL B O 1
ATOM 4311 N N . TRP B 1 50 ? -12.422 2.797 16.688 1 95.44 50 TRP B N 1
ATOM 4312 C CA . TRP B 1 50 ? -11.258 1.937 16.859 1 95.44 50 TRP B CA 1
ATOM 4313 C C . TRP B 1 50 ? -10.016 2.76 17.188 1 95.44 50 TRP B C 1
ATOM 4315 O O . TRP B 1 50 ? -9.258 2.424 18.094 1 95.44 50 TRP B O 1
ATOM 4325 N N . ALA B 1 51 ? -9.789 3.814 16.438 1 91.25 51 ALA B N 1
ATOM 4326 C CA . ALA B 1 51 ? -8.609 4.664 16.609 1 91.25 51 ALA B CA 1
ATOM 4327 C C . ALA B 1 51 ? -8.609 5.328 17.984 1 91.25 51 ALA B C 1
ATOM 4329 O O . ALA B 1 51 ? -7.566 5.438 18.625 1 91.25 51 ALA B O 1
ATOM 4330 N N . ILE B 1 52 ? -9.742 5.754 18.406 1 90.31 52 ILE B N 1
ATOM 4331 C CA . ILE B 1 52 ? -9.867 6.402 19.719 1 90.31 52 ILE B CA 1
ATOM 4332 C C . ILE B 1 52 ? -9.562 5.395 20.828 1 90.31 52 ILE B C 1
ATOM 4334 O O . ILE B 1 52 ? -8.828 5.707 21.766 1 90.31 52 ILE B O 1
ATOM 4338 N N . VAL B 1 53 ? -10.094 4.199 20.672 1 92.81 53 VAL B N 1
ATOM 4339 C CA . VAL B 1 53 ? -9.875 3.172 21.672 1 92.81 53 VAL B CA 1
ATOM 4340 C C . VAL B 1 53 ? -8.406 2.756 21.672 1 92.81 53 VAL B C 1
ATOM 4342 O O . VAL B 1 53 ? -7.758 2.732 22.719 1 92.81 53 VAL B O 1
ATOM 4345 N N . GLN B 1 54 ? -7.871 2.447 20.547 1 92.62 54 GLN B N 1
ATOM 4346 C CA . GLN B 1 54 ? -6.5 1.965 20.422 1 92.62 54 GLN B CA 1
ATOM 4347 C C . GLN B 1 54 ? -5.496 3.029 20.844 1 92.62 54 GLN B C 1
ATOM 4349 O O . GLN B 1 54 ? -4.656 2.785 21.719 1 92.62 54 GLN B O 1
ATOM 4354 N N . SER B 1 55 ? -5.578 4.195 20.312 1 87.62 55 SER B N 1
ATOM 4355 C CA . SER B 1 55 ? -4.555 5.219 20.5 1 87.62 55 SER B CA 1
ATOM 4356 C C . SER B 1 55 ? -4.887 6.121 21.688 1 87.62 55 SER B C 1
ATOM 4358 O O . SER B 1 55 ? -3.988 6.574 22.391 1 87.62 55 SER B O 1
ATOM 4360 N N . GLY B 1 56 ? -6.094 6.457 21.844 1 86.56 56 GLY B N 1
ATOM 4361 C CA . GLY B 1 56 ? -6.5 7.383 22.891 1 86.56 56 GLY B CA 1
ATOM 4362 C C . GLY B 1 56 ? -6.637 6.727 24.25 1 86.56 56 GLY B C 1
ATOM 4363 O O . GLY B 1 56 ? -5.922 7.074 25.188 1 86.56 56 GLY B O 1
ATOM 4364 N N . LEU B 1 57 ? -7.477 5.715 24.281 1 89.5 57 LEU B N 1
ATOM 4365 C CA . LEU B 1 57 ? -7.809 5.102 25.562 1 89.5 57 LEU B CA 1
ATOM 4366 C C . LEU B 1 57 ? -6.711 4.133 26 1 89.5 57 LEU B C 1
ATOM 4368 O O . LEU B 1 57 ? -6.266 4.172 27.156 1 89.5 57 LEU B O 1
ATOM 4372 N N . LEU B 1 58 ? -6.195 3.379 25.062 1 92.12 58 LEU B N 1
ATOM 4373 C CA . LEU B 1 58 ? -5.254 2.324 25.422 1 92.12 58 LEU B CA 1
ATOM 4374 C C . LEU B 1 58 ? -3.818 2.76 25.156 1 92.12 58 LEU B C 1
ATOM 4376 O O . LEU B 1 58 ? -2.875 2.051 25.516 1 92.12 58 LEU B O 1
ATOM 4380 N N . ARG B 1 59 ? -3.648 3.879 24.438 1 88.62 59 ARG B N 1
ATOM 4381 C CA . ARG B 1 59 ? -2.346 4.484 24.188 1 88.62 59 ARG B CA 1
ATOM 4382 C C . ARG B 1 59 ? -1.45 3.553 23.375 1 88.62 59 ARG B C 1
ATOM 4384 O O . ARG B 1 59 ? -0.274 3.377 23.703 1 88.62 59 ARG B O 1
ATOM 4391 N N . ILE B 1 60 ? -2.051 2.854 22.516 1 89.69 60 ILE B N 1
ATOM 4392 C CA . ILE B 1 60 ? -1.318 1.981 21.609 1 89.69 60 ILE B CA 1
ATOM 4393 C C . ILE B 1 60 ? -1.061 2.711 20.297 1 89.69 60 ILE B C 1
ATOM 4395 O O . ILE B 1 60 ? -2 3.055 19.578 1 89.69 60 ILE B O 1
ATOM 4399 N N . GLY B 1 61 ? 0.2 3.078 20.062 1 84.44 61 GLY B N 1
ATOM 4400 C CA . GLY B 1 61 ? 0.57 3.723 18.812 1 84.44 61 GLY B CA 1
ATOM 4401 C C . GLY B 1 61 ? 1.018 2.742 17.734 1 84.44 61 GLY B C 1
ATOM 4402 O O . GLY B 1 61 ? 2.217 2.559 17.516 1 84.44 61 GLY B O 1
ATOM 4403 N N . ASP B 1 62 ? 0.124 1.987 17.125 1 87.5 62 ASP B N 1
ATOM 4404 C CA . ASP B 1 62 ? 0.414 0.979 16.125 1 87.5 62 ASP B CA 1
ATOM 4405 C C . ASP B 1 62 ? -0.373 1.247 14.836 1 87.5 62 ASP B C 1
ATOM 4407 O O . ASP B 1 62 ? -1.582 1.016 14.781 1 87.5 62 ASP B O 1
ATOM 4411 N N . GLU B 1 63 ? 0.343 1.706 13.789 1 89 63 GLU B N 1
ATOM 4412 C CA . GLU B 1 63 ? -0.314 2.012 12.523 1 89 63 GLU B CA 1
ATOM 4413 C C . GLU B 1 63 ? -0.925 0.758 11.906 1 89 63 GLU B C 1
ATOM 4415 O O . GLU B 1 63 ? -1.98 0.824 11.266 1 89 63 GLU B O 1
ATOM 4420 N N . THR B 1 64 ? -0.243 -0.348 12.055 1 91.75 64 THR B N 1
ATOM 4421 C CA . THR B 1 64 ? -0.766 -1.598 11.508 1 91.75 64 THR B CA 1
ATOM 4422 C C . THR B 1 64 ? -2.068 -1.985 12.203 1 91.75 64 THR B C 1
ATOM 4424 O O . THR B 1 64 ? -2.967 -2.551 11.578 1 91.75 64 THR B O 1
ATOM 4427 N N . GLY B 1 65 ? -2.078 -1.691 13.531 1 94.81 65 GLY B N 1
ATOM 4428 C CA . GLY B 1 65 ? -3.326 -1.917 14.242 1 94.81 65 GLY B CA 1
ATOM 4429 C C . GLY B 1 65 ? -4.488 -1.119 13.68 1 94.81 65 GLY B C 1
ATOM 4430 O O . GLY B 1 65 ? -5.617 -1.605 13.633 1 94.81 65 GLY B O 1
ATOM 4431 N N . LEU B 1 66 ? -4.191 0.089 13.258 1 94.12 66 LEU B N 1
ATOM 4432 C CA . LEU B 1 66 ? -5.223 0.929 12.656 1 94.12 66 LEU B CA 1
ATOM 4433 C C . LEU B 1 66 ? -5.715 0.331 11.344 1 94.12 66 LEU B C 1
ATOM 4435 O O . LEU B 1 66 ? -6.898 0.431 11.016 1 94.12 66 LEU B O 1
ATOM 4439 N N . VAL B 1 67 ? -4.805 -0.306 10.617 1 96.06 67 VAL B N 1
ATOM 4440 C CA . VAL B 1 67 ? -5.176 -0.973 9.367 1 96.06 67 VAL B CA 1
ATOM 4441 C C . VAL B 1 67 ? -6.176 -2.09 9.656 1 96.06 67 VAL B C 1
ATOM 4443 O O . VAL B 1 67 ? -7.176 -2.232 8.953 1 96.06 67 VAL B O 1
ATOM 4446 N N . ALA B 1 68 ? -5.883 -2.875 10.695 1 96.75 68 ALA B N 1
ATOM 4447 C CA . ALA B 1 68 ? -6.789 -3.951 11.086 1 96.75 68 ALA B CA 1
ATOM 4448 C C . ALA B 1 68 ? -8.18 -3.41 11.406 1 96.75 68 ALA B C 1
ATOM 4450 O O . ALA B 1 68 ? -9.188 -4.004 11.023 1 96.75 68 ALA B O 1
ATOM 4451 N N . GLY B 1 69 ? -8.203 -2.287 12.117 1 96.69 69 GLY B N 1
ATOM 4452 C CA . GLY B 1 69 ? -9.484 -1.667 12.438 1 96.69 69 GLY B CA 1
ATOM 4453 C C . GLY B 1 69 ? -10.273 -1.262 11.203 1 96.69 69 GLY B C 1
ATOM 4454 O O . GLY B 1 69 ? -11.484 -1.467 11.148 1 96.69 69 GLY B O 1
ATOM 4455 N N . MET B 1 70 ? -9.586 -0.678 10.258 1 96.5 70 MET B N 1
ATOM 4456 C CA . MET B 1 70 ? -10.258 -0.241 9.031 1 96.5 70 MET B CA 1
ATOM 4457 C C . MET B 1 70 ? -10.773 -1.436 8.234 1 96.5 70 MET B C 1
ATOM 4459 O O . MET B 1 70 ? -11.859 -1.382 7.664 1 96.5 70 MET B O 1
ATOM 4463 N N . LEU B 1 71 ? -10 -2.488 8.195 1 97.94 71 LEU B N 1
ATOM 4464 C CA . LEU B 1 71 ? -10.398 -3.697 7.48 1 97.94 71 LEU B CA 1
ATOM 4465 C C . LEU B 1 71 ? -11.648 -4.312 8.109 1 97.94 71 LEU B C 1
ATOM 4467 O O . LEU B 1 71 ? -12.594 -4.668 7.402 1 97.94 71 LEU B O 1
ATOM 4471 N N . ILE B 1 72 ? -11.68 -4.418 9.391 1 97.69 72 ILE B N 1
ATOM 4472 C CA . ILE B 1 72 ? -12.836 -4.957 10.094 1 97.69 72 ILE B CA 1
ATOM 4473 C C . ILE B 1 72 ? -14.047 -4.062 9.852 1 97.69 72 ILE B C 1
ATOM 4475 O O . ILE B 1 72 ? -15.156 -4.562 9.625 1 97.69 72 ILE B O 1
ATOM 4479 N N . GLY B 1 73 ? -13.789 -2.744 9.914 1 97.75 73 GLY B N 1
ATOM 4480 C CA . GLY B 1 73 ? -14.867 -1.811 9.625 1 97.75 73 GLY B CA 1
ATOM 4481 C C . GLY B 1 73 ? -15.477 -2.006 8.25 1 97.75 73 GLY B C 1
ATOM 4482 O O . GLY B 1 73 ? -16.703 -1.964 8.102 1 97.75 73 GLY B O 1
ATOM 4483 N N . LEU B 1 74 ? -14.695 -2.201 7.242 1 97.81 74 LEU B N 1
ATOM 4484 C CA . LEU B 1 74 ? -15.18 -2.416 5.883 1 97.81 74 LEU B CA 1
ATOM 4485 C C . LEU B 1 74 ? -15.953 -3.727 5.785 1 97.81 74 LEU B C 1
ATOM 4487 O O . LEU B 1 74 ? -16.969 -3.799 5.094 1 97.81 74 LEU B O 1
ATOM 4491 N N . ILE B 1 75 ? -15.461 -4.77 6.445 1 97.56 75 ILE B N 1
ATOM 4492 C CA . ILE B 1 75 ? -16.125 -6.066 6.414 1 97.56 75 ILE B CA 1
ATOM 4493 C C . ILE B 1 75 ? -17.484 -5.969 7.098 1 97.56 75 ILE B C 1
ATOM 4495 O O . ILE B 1 75 ? -18.5 -6.418 6.555 1 97.56 75 ILE B O 1
ATOM 4499 N N . LEU B 1 76 ? -17.562 -5.32 8.273 1 97.25 76 LEU B N 1
ATOM 4500 C CA . LEU B 1 76 ? -18.812 -5.188 9.016 1 97.25 76 LEU B CA 1
ATOM 4501 C C . LEU B 1 76 ? -19.781 -4.277 8.273 1 97.25 76 LEU B C 1
ATOM 4503 O O . LEU B 1 76 ? -21 -4.488 8.328 1 97.25 76 LEU B O 1
ATOM 4507 N N . GLY B 1 77 ? -19.234 -3.24 7.609 1 96.69 77 GLY B N 1
ATOM 4508 C CA . GLY B 1 77 ? -20.078 -2.344 6.844 1 96.69 77 GLY B CA 1
ATOM 4509 C C . GLY B 1 77 ? -20.844 -3.045 5.73 1 96.69 77 GLY B C 1
ATOM 4510 O O . GLY B 1 77 ? -21.969 -2.662 5.398 1 96.69 77 GLY B O 1
ATOM 4511 N N . MET B 1 78 ? -20.25 -4.047 5.188 1 96.12 78 MET B N 1
ATOM 4512 C CA . MET B 1 78 ? -20.859 -4.809 4.098 1 96.12 78 MET B CA 1
ATOM 4513 C C . MET B 1 78 ? -22.141 -5.492 4.559 1 96.12 78 MET B C 1
ATOM 4515 O O . MET B 1 78 ? -23.078 -5.66 3.773 1 96.12 78 MET B O 1
ATOM 4519 N N . LEU B 1 79 ? -22.281 -5.785 5.816 1 95.94 79 LEU B N 1
ATOM 4520 C CA . LEU B 1 79 ? -23.422 -6.508 6.359 1 95.94 79 LEU B CA 1
ATOM 4521 C C . LEU B 1 79 ? -24.672 -5.617 6.391 1 95.94 79 LEU B C 1
ATOM 4523 O O . LEU B 1 79 ? -25.797 -6.113 6.516 1 95.94 79 LEU B O 1
ATOM 4527 N N . PHE B 1 80 ? -24.484 -4.344 6.289 1 96.5 80 PHE B N 1
ATOM 4528 C CA . PHE B 1 80 ? -25.594 -3.416 6.371 1 96.5 80 PHE B CA 1
ATOM 4529 C C . PHE B 1 80 ? -26.109 -3.059 4.98 1 96.5 80 PHE B C 1
ATOM 4531 O O . PHE B 1 80 ? -27.094 -2.324 4.844 1 96.5 80 PHE B O 1
ATOM 4538 N N . VAL B 1 81 ? -25.469 -3.557 3.965 1 95.69 81 VAL B N 1
ATOM 4539 C CA . VAL B 1 81 ? -25.859 -3.252 2.594 1 95.69 81 VAL B CA 1
ATOM 4540 C C . VAL B 1 81 ? -27.141 -4.02 2.238 1 95.69 81 VAL B C 1
ATOM 4542 O O . VAL B 1 81 ? -27.281 -5.188 2.6 1 95.69 81 VAL B O 1
ATOM 4545 N N . LYS B 1 82 ? -28 -3.293 1.572 1 93.88 82 LYS B N 1
ATOM 4546 C CA . LYS B 1 82 ? -29.219 -3.93 1.064 1 93.88 82 LYS B CA 1
ATOM 4547 C C . LYS B 1 82 ? -29 -4.504 -0.332 1 93.88 82 LYS B C 1
ATOM 4549 O O . LYS B 1 82 ? -28.469 -3.818 -1.215 1 93.88 82 LYS B O 1
ATOM 4554 N N . GLY B 1 83 ? -29.344 -5.727 -0.568 1 86.88 83 GLY B N 1
ATOM 4555 C CA . GLY B 1 83 ? -29.25 -6.316 -1.893 1 86.88 83 GLY B CA 1
ATOM 4556 C C . GLY B 1 83 ? -27.875 -6.898 -2.18 1 86.88 83 GLY B C 1
ATOM 4557 O O . GLY B 1 83 ? -27.25 -7.504 -1.304 1 86.88 83 GLY B O 1
ATOM 4558 N N . ASN B 1 84 ? -27.469 -6.668 -3.389 1 85.88 84 ASN B N 1
ATOM 4559 C CA . ASN B 1 84 ? -26.219 -7.258 -3.857 1 85.88 84 ASN B CA 1
ATOM 4560 C C . ASN B 1 84 ? -25 -6.484 -3.342 1 85.88 84 ASN B C 1
ATOM 4562 O O . ASN B 1 84 ? -24.953 -5.258 -3.438 1 85.88 84 ASN B O 1
ATOM 4566 N N . TRP B 1 85 ? -24 -7.293 -2.855 1 92.06 85 TRP B N 1
ATOM 4567 C CA . TRP B 1 85 ? -22.828 -6.68 -2.248 1 92.06 85 TRP B CA 1
ATOM 4568 C C . TRP B 1 85 ? -21.781 -6.328 -3.307 1 92.06 85 TRP B C 1
ATOM 4570 O O . TRP B 1 85 ? -20.734 -5.758 -2.992 1 92.06 85 TRP B O 1
ATOM 4580 N N . ARG B 1 86 ? -22.078 -6.629 -4.48 1 89.31 86 ARG B N 1
ATOM 4581 C CA . ARG B 1 86 ? -21.156 -6.352 -5.578 1 89.31 86 ARG B CA 1
ATOM 4582 C C . ARG B 1 86 ? -20.875 -4.859 -5.695 1 89.31 86 ARG B C 1
ATOM 4584 O O . ARG B 1 86 ? -19.734 -4.449 -5.91 1 89.31 86 ARG B O 1
ATOM 4591 N N . ALA B 1 87 ? -21.938 -4.133 -5.656 1 90.56 87 ALA B N 1
ATOM 4592 C CA . ALA B 1 87 ? -21.766 -2.686 -5.75 1 90.56 87 ALA B CA 1
ATOM 4593 C C . ALA B 1 87 ? -20.891 -2.162 -4.621 1 90.56 87 ALA B C 1
ATOM 4595 O O . ALA B 1 87 ? -20.062 -1.273 -4.832 1 90.56 87 ALA B O 1
ATOM 4596 N N . TYR B 1 88 ? -21.125 -2.689 -3.451 1 94.44 88 TYR B N 1
ATOM 4597 C CA . TYR B 1 88 ? -20.312 -2.328 -2.299 1 94.44 88 TYR B CA 1
ATOM 4598 C C . TYR B 1 88 ? -18.844 -2.674 -2.535 1 94.44 88 TYR B C 1
ATOM 4600 O O . TYR B 1 88 ? -17.969 -1.84 -2.322 1 94.44 88 TYR B O 1
ATOM 4608 N N . ALA B 1 89 ? -18.609 -3.816 -3.039 1 93.38 89 ALA B N 1
ATOM 4609 C CA . ALA B 1 89 ? -17.25 -4.289 -3.307 1 93.38 89 ALA B CA 1
ATOM 4610 C C . ALA B 1 89 ? -16.578 -3.455 -4.398 1 93.38 89 ALA B C 1
ATOM 4612 O O . ALA B 1 89 ? -15.422 -3.072 -4.27 1 93.38 89 ALA B O 1
ATOM 4613 N N . ASN B 1 90 ? -17.312 -3.168 -5.406 1 90.56 90 ASN B N 1
ATOM 4614 C CA . ASN B 1 90 ? -16.781 -2.367 -6.504 1 90.56 90 ASN B CA 1
ATOM 4615 C C . ASN B 1 90 ? -16.438 -0.951 -6.047 1 90.56 90 ASN B C 1
ATOM 4617 O O . ASN B 1 90 ? -15.484 -0.345 -6.547 1 90.56 90 ASN B O 1
ATOM 4621 N N . THR B 1 91 ? -17.234 -0.484 -5.156 1 93.69 91 THR B N 1
ATOM 4622 C CA . THR B 1 91 ? -16.984 0.855 -4.637 1 93.69 91 THR B CA 1
ATOM 4623 C C . THR B 1 91 ? -15.672 0.893 -3.85 1 93.69 91 THR B C 1
ATOM 4625 O O . THR B 1 91 ? -14.953 1.895 -3.873 1 93.69 91 THR B O 1
ATOM 4628 N N . ILE B 1 92 ? -15.375 -0.167 -3.176 1 95.06 92 ILE B N 1
ATOM 4629 C CA . ILE B 1 92 ? -14.102 -0.269 -2.477 1 95.06 92 ILE B CA 1
ATOM 4630 C C . ILE B 1 92 ? -12.953 -0.141 -3.475 1 95.06 92 ILE B C 1
ATOM 4632 O O . ILE B 1 92 ? -12.008 0.615 -3.248 1 95.06 92 ILE B O 1
ATOM 4636 N N . PHE B 1 93 ? -13.031 -0.763 -4.586 1 92.62 93 PHE B N 1
ATOM 4637 C CA . PHE B 1 93 ? -12.016 -0.688 -5.625 1 92.62 93 PHE B CA 1
ATOM 4638 C C . PHE B 1 93 ? -11.93 0.722 -6.199 1 92.62 93 PHE B C 1
ATOM 4640 O O . PHE B 1 93 ? -10.836 1.228 -6.457 1 92.62 93 PHE B O 1
ATOM 4647 N N . GLU B 1 94 ? -13.078 1.302 -6.367 1 91.69 94 GLU B N 1
ATOM 4648 C CA . GLU B 1 94 ? -13.117 2.672 -6.871 1 91.69 94 GLU B CA 1
ATOM 4649 C C . GLU B 1 94 ? -12.367 3.623 -5.941 1 91.69 94 GLU B C 1
ATOM 4651 O O . GLU B 1 94 ? -11.633 4.5 -6.402 1 91.69 94 GLU B O 1
ATOM 4656 N N . GLY B 1 95 ? -12.586 3.43 -4.684 1 92.69 95 GLY B N 1
ATOM 4657 C CA . GLY B 1 95 ? -11.898 4.262 -3.705 1 92.69 95 GLY B CA 1
ATOM 4658 C C . GLY B 1 95 ? -10.398 4.043 -3.686 1 92.69 95 GLY B C 1
ATOM 4659 O O . GLY B 1 95 ? -9.633 5.008 -3.643 1 92.69 95 GLY B O 1
ATOM 4660 N N . MET B 1 96 ? -9.984 2.818 -3.801 1 94.38 96 MET B N 1
ATOM 4661 C CA . MET B 1 96 ? -8.57 2.461 -3.717 1 94.38 96 MET B CA 1
ATOM 4662 C C . MET B 1 96 ? -7.809 2.961 -4.941 1 94.38 96 MET B C 1
ATOM 4664 O O . MET B 1 96 ? -6.578 3.004 -4.934 1 94.38 96 MET B O 1
ATOM 4668 N N . THR B 1 97 ? -8.516 3.369 -5.961 1 92.88 97 THR B N 1
ATOM 4669 C CA . THR B 1 97 ? -7.879 3.771 -7.207 1 92.88 97 THR B CA 1
ATOM 4670 C C . THR B 1 97 ? -7.988 5.281 -7.41 1 92.88 97 THR B C 1
ATOM 4672 O O . THR B 1 97 ? -7.871 5.773 -8.531 1 92.88 97 THR B O 1
ATOM 4675 N N . GLN B 1 98 ? -8.266 6.004 -6.34 1 91.31 98 GLN B N 1
ATOM 4676 C CA . GLN B 1 98 ? -8.32 7.457 -6.43 1 91.31 98 GLN B CA 1
ATOM 4677 C C . GLN B 1 98 ? -6.922 8.062 -6.449 1 91.31 98 GLN B C 1
ATOM 4679 O O . GLN B 1 98 ? -6.027 7.594 -5.742 1 91.31 98 GLN B O 1
ATOM 4684 N N . ARG B 1 99 ? -6.812 9.07 -7.215 1 89.25 99 ARG B N 1
ATOM 4685 C CA . ARG B 1 99 ? -5.52 9.727 -7.398 1 89.25 99 ARG B CA 1
ATOM 4686 C C . ARG B 1 99 ? -5.012 10.305 -6.086 1 89.25 99 ARG B C 1
ATOM 4688 O O . ARG B 1 99 ? -3.803 10.32 -5.832 1 89.25 99 ARG B O 1
ATOM 4695 N N . VAL B 1 100 ? -5.883 10.766 -5.27 1 87.12 100 VAL B N 1
ATOM 4696 C CA . VAL B 1 100 ? -5.5 11.414 -4.02 1 87.12 100 VAL B CA 1
ATOM 4697 C C . VAL B 1 100 ? -4.723 10.438 -3.143 1 87.12 100 VAL B C 1
ATOM 4699 O O . VAL B 1 100 ? -3.799 10.836 -2.43 1 87.12 100 VAL B O 1
ATOM 4702 N N . ALA B 1 101 ? -5.121 9.188 -3.152 1 89.75 101 ALA B N 1
ATOM 4703 C CA . ALA B 1 101 ? -4.395 8.18 -2.381 1 89.75 101 ALA B CA 1
ATOM 4704 C C . ALA B 1 101 ? -2.992 7.969 -2.939 1 89.75 101 ALA B C 1
ATOM 4706 O O . ALA B 1 101 ? -2.023 7.871 -2.182 1 89.75 101 ALA B O 1
ATOM 4707 N N . ALA B 1 102 ? -2.848 7.922 -4.223 1 92 102 ALA B N 1
ATOM 4708 C CA . ALA B 1 102 ? -1.558 7.719 -4.879 1 92 102 ALA B CA 1
ATOM 4709 C C . ALA B 1 102 ? -0.608 8.875 -4.59 1 92 102 ALA B C 1
ATOM 4711 O O . ALA B 1 102 ? 0.598 8.672 -4.434 1 92 102 ALA B O 1
ATOM 4712 N N . THR B 1 103 ? -1.139 10.062 -4.52 1 88.69 103 THR B N 1
ATOM 4713 C CA . THR B 1 103 ? -0.335 11.242 -4.246 1 88.69 103 THR B CA 1
ATOM 4714 C C . THR B 1 103 ? 0.286 11.164 -2.854 1 88.69 103 THR B C 1
ATOM 4716 O O . THR B 1 103 ? 1.461 11.492 -2.672 1 88.69 103 THR B O 1
ATOM 4719 N N . ALA B 1 104 ? -0.518 10.766 -1.939 1 90 104 ALA B N 1
ATOM 4720 C CA . ALA B 1 104 ? -0.007 10.602 -0.58 1 90 104 ALA B CA 1
ATOM 4721 C C . ALA B 1 104 ? 1.092 9.547 -0.526 1 90 104 ALA B C 1
ATOM 4723 O O . ALA B 1 104 ? 2.131 9.758 0.105 1 90 104 ALA B O 1
ATOM 4724 N N . VAL B 1 105 ? 0.906 8.445 -1.191 1 93.62 105 VAL B N 1
ATOM 4725 C CA . VAL B 1 105 ? 1.845 7.324 -1.203 1 93.62 105 VAL B CA 1
ATOM 4726 C C . VAL B 1 105 ? 3.195 7.789 -1.745 1 93.62 105 VAL B C 1
ATOM 4728 O O . VAL B 1 105 ? 4.234 7.551 -1.126 1 93.62 105 VAL B O 1
ATOM 4731 N N . VAL B 1 106 ? 3.178 8.492 -2.828 1 93 106 VAL B N 1
ATOM 4732 C CA . VAL B 1 106 ? 4.398 8.953 -3.48 1 93 106 VAL B CA 1
ATOM 4733 C C . VAL B 1 106 ? 5.105 9.977 -2.598 1 93 106 VAL B C 1
ATOM 4735 O O . VAL B 1 106 ? 6.32 9.922 -2.416 1 93 106 VAL B O 1
ATOM 4738 N N . ALA B 1 107 ? 4.344 10.891 -2.068 1 91 107 ALA B N 1
ATOM 4739 C CA . ALA B 1 107 ? 4.918 11.922 -1.217 1 91 107 ALA B CA 1
ATOM 4740 C C . ALA B 1 107 ? 5.637 11.312 -0.018 1 91 107 ALA B C 1
ATOM 4742 O O . ALA B 1 107 ? 6.75 11.727 0.322 1 91 107 ALA B O 1
ATOM 4743 N N . TRP B 1 108 ? 5.055 10.359 0.579 1 93.94 108 TRP B N 1
ATOM 4744 C CA . TRP B 1 108 ? 5.613 9.766 1.789 1 93.94 108 TRP B CA 1
ATOM 4745 C C . TRP B 1 108 ? 6.844 8.93 1.467 1 93.94 108 TRP B C 1
ATOM 4747 O O . TRP B 1 108 ? 7.859 9.023 2.16 1 93.94 108 TRP B O 1
ATOM 4757 N N . LEU B 1 109 ? 6.777 8.133 0.421 1 96.25 109 LEU B N 1
ATOM 4758 C CA . LEU B 1 109 ? 7.906 7.281 0.045 1 96.25 109 LEU B CA 1
ATOM 4759 C C . LEU B 1 109 ? 9.109 8.125 -0.353 1 96.25 109 LEU B C 1
ATOM 4761 O O . LEU B 1 109 ? 10.211 7.93 0.166 1 96.25 109 LEU B O 1
ATOM 4765 N N . TRP B 1 110 ? 8.938 9.117 -1.22 1 96.25 110 TRP B N 1
ATOM 4766 C CA . TRP B 1 110 ? 10.031 9.945 -1.719 1 96.25 110 TRP B CA 1
ATOM 4767 C C . TRP B 1 110 ? 10.594 10.82 -0.609 1 96.25 110 TRP B C 1
ATOM 4769 O O . TRP B 1 110 ? 11.812 10.969 -0.484 1 96.25 110 TRP B O 1
ATOM 4779 N N . ALA B 1 111 ? 9.664 11.398 0.155 1 94.38 111 ALA B N 1
ATOM 4780 C CA . ALA B 1 111 ? 10.117 12.242 1.256 1 94.38 111 ALA B CA 1
ATOM 4781 C C . ALA B 1 111 ? 10.891 11.43 2.287 1 94.38 111 ALA B C 1
ATOM 4783 O O . ALA B 1 111 ? 11.898 11.898 2.828 1 94.38 111 ALA B O 1
ATOM 4784 N N . GLY B 1 112 ? 10.43 10.258 2.594 1 95.31 112 GLY B N 1
ATOM 4785 C CA . GLY B 1 112 ? 11.109 9.398 3.547 1 95.31 112 GLY B CA 1
ATOM 4786 C C . GLY B 1 112 ? 12.5 8.984 3.096 1 95.31 112 GLY B C 1
ATOM 4787 O O . GLY B 1 112 ? 13.453 9.047 3.875 1 95.31 112 GLY B O 1
ATOM 4788 N N . MET B 1 113 ? 12.617 8.555 1.854 1 96.56 113 MET B N 1
ATOM 4789 C CA . MET B 1 113 ? 13.922 8.18 1.304 1 96.56 113 MET B CA 1
ATOM 4790 C C . MET B 1 113 ? 14.891 9.359 1.356 1 96.56 113 MET B C 1
ATOM 4792 O O . MET B 1 113 ? 16.047 9.203 1.739 1 96.56 113 MET B O 1
ATOM 4796 N N . PHE B 1 114 ? 14.422 10.508 0.975 1 96.25 114 PHE B N 1
ATOM 4797 C CA . PHE B 1 114 ? 15.242 11.719 0.944 1 96.25 114 PHE B CA 1
ATOM 4798 C C . PHE B 1 114 ? 15.711 12.086 2.346 1 96.25 114 PHE B C 1
ATOM 4800 O O . PHE B 1 114 ? 16.906 12.258 2.58 1 96.25 114 PHE B O 1
ATOM 4807 N N . ALA B 1 115 ? 14.75 12.133 3.287 1 94.75 115 ALA B N 1
ATOM 4808 C CA . ALA B 1 115 ? 15.062 12.531 4.656 1 94.75 115 ALA B CA 1
ATOM 4809 C C . ALA B 1 115 ? 16.031 11.555 5.305 1 94.75 115 ALA B C 1
ATOM 4811 O O . ALA B 1 115 ? 16.984 11.969 5.973 1 94.75 115 ALA B O 1
ATOM 4812 N N . SER B 1 116 ? 15.836 10.281 5.086 1 95.38 116 SER B N 1
ATOM 4813 C CA . SER B 1 116 ? 16.703 9.266 5.676 1 95.38 116 SER B CA 1
ATOM 4814 C C . SER B 1 116 ? 18.094 9.312 5.074 1 95.38 116 SER B C 1
ATOM 4816 O O . SER B 1 116 ? 19.078 9.039 5.762 1 95.38 116 SER B O 1
ATOM 4818 N N . THR B 1 117 ? 18.188 9.68 3.838 1 96.75 117 THR B N 1
ATOM 4819 C CA . THR B 1 117 ? 19.5 9.758 3.186 1 96.75 117 THR B CA 1
ATOM 4820 C C . THR B 1 117 ? 20.281 10.953 3.703 1 96.75 117 THR B C 1
ATOM 4822 O O . THR B 1 117 ? 21.5 10.859 3.924 1 96.75 117 THR B O 1
ATOM 4825 N N . ILE B 1 118 ? 19.609 12.039 3.898 1 96.06 118 ILE B N 1
ATOM 4826 C CA . ILE B 1 118 ? 20.234 13.227 4.477 1 96.06 118 ILE B CA 1
ATOM 4827 C C . ILE B 1 118 ? 20.672 12.93 5.91 1 96.06 118 ILE B C 1
ATOM 4829 O O . ILE B 1 118 ? 21.75 13.344 6.332 1 96.06 118 ILE B O 1
ATOM 4833 N N . GLN B 1 119 ? 19.891 12.227 6.609 1 94.19 119 GLN B N 1
ATOM 4834 C CA . GLN B 1 119 ? 20.219 11.836 7.977 1 94.19 119 GLN B CA 1
ATOM 4835 C C . GLN B 1 119 ? 21.469 10.961 8.008 1 94.19 119 GLN B C 1
ATOM 4837 O O . GLN B 1 119 ? 22.328 11.133 8.875 1 94.19 119 GLN B O 1
ATOM 4842 N N . ALA B 1 120 ? 21.547 10.047 7.074 1 94.69 120 ALA B N 1
ATOM 4843 C CA . ALA B 1 120 ? 22.719 9.18 6.984 1 94.69 120 ALA B CA 1
ATOM 4844 C C . ALA B 1 120 ? 24 10.008 6.816 1 94.69 120 ALA B C 1
ATOM 4846 O O . ALA B 1 120 ? 25.062 9.602 7.266 1 94.69 120 ALA B O 1
ATOM 4847 N N . GLY B 1 121 ? 23.859 11.18 6.281 1 96.06 121 GLY B N 1
ATOM 4848 C CA . GLY B 1 121 ? 25 12.055 6.043 1 96.06 121 GLY B CA 1
ATOM 4849 C C . GLY B 1 121 ? 25.312 12.961 7.219 1 96.06 121 GLY B C 1
ATOM 4850 O O . GLY B 1 121 ? 26.203 13.805 7.141 1 96.06 121 GLY B O 1
ATOM 4851 N N . GLY B 1 122 ? 24.516 12.844 8.258 1 94.31 122 GLY B N 1
ATOM 4852 C CA . GLY B 1 122 ? 24.844 13.562 9.477 1 94.31 122 GLY B CA 1
ATOM 4853 C C . GLY B 1 122 ? 24.188 14.93 9.555 1 94.31 122 GLY B C 1
ATOM 4854 O O . GLY B 1 122 ? 24.688 15.828 10.234 1 94.31 122 GLY B O 1
ATOM 4855 N N . PHE B 1 123 ? 23.141 15.117 8.875 1 94.12 123 PHE B N 1
ATOM 4856 C CA . PHE B 1 123 ? 22.5 16.422 8.859 1 94.12 123 PHE B CA 1
ATOM 4857 C C . PHE B 1 123 ? 22.047 16.812 10.266 1 94.12 123 PHE B C 1
ATOM 4859 O O . PHE B 1 123 ? 22.141 17.984 10.648 1 94.12 123 PHE B O 1
ATOM 4866 N N . VAL B 1 124 ? 21.5 15.906 11.062 1 92 124 VAL B N 1
ATOM 4867 C CA . VAL B 1 124 ? 21.031 16.188 12.414 1 92 124 VAL B CA 1
ATOM 4868 C C . VAL B 1 124 ? 22.172 16.734 13.266 1 92 124 VAL B C 1
ATOM 4870 O O . VAL B 1 124 ? 22 17.703 14.008 1 92 124 VAL B O 1
ATOM 4873 N N . ASP B 1 125 ? 23.344 16.078 13.086 1 93.75 125 ASP B N 1
ATOM 4874 C CA . ASP B 1 125 ? 24.531 16.547 13.773 1 93.75 125 ASP B CA 1
ATOM 4875 C C . ASP B 1 125 ? 24.859 17.984 13.375 1 93.75 125 ASP B C 1
ATOM 4877 O O . ASP B 1 125 ? 25.219 18.812 14.219 1 93.75 125 ASP B O 1
ATOM 4881 N N . GLY B 1 126 ? 24.781 18.234 12.172 1 94.38 126 GLY B N 1
ATOM 4882 C CA . GLY B 1 126 ? 25 19.594 11.688 1 94.38 126 GLY B CA 1
ATOM 4883 C C . GLY B 1 126 ? 24.031 20.594 12.266 1 94.38 126 GLY B C 1
ATOM 4884 O O . GLY B 1 126 ? 24.422 21.703 12.625 1 94.38 126 GLY B O 1
ATOM 4885 N N . LEU B 1 127 ? 22.812 20.219 12.352 1 92.19 127 LEU B N 1
ATOM 4886 C CA . LEU B 1 127 ? 21.781 21.094 12.898 1 92.19 127 LEU B CA 1
ATOM 4887 C C . LEU B 1 127 ? 22.047 21.391 14.375 1 92.19 127 LEU B C 1
ATOM 4889 O O . LEU B 1 127 ? 21.859 22.516 14.828 1 92.19 127 LEU B O 1
ATOM 4893 N N . VAL B 1 128 ? 22.375 20.375 15.07 1 91.81 128 VAL B N 1
ATOM 4894 C CA . VAL B 1 128 ? 22.688 20.531 16.484 1 91.81 128 VAL B CA 1
ATOM 4895 C C . VAL B 1 128 ? 23.859 21.484 16.656 1 91.81 128 VAL B C 1
ATOM 4897 O O . VAL B 1 128 ? 23.828 22.375 17.516 1 91.81 128 VAL B O 1
ATOM 4900 N N . TRP B 1 129 ? 24.859 21.281 15.836 1 94.25 129 TRP B N 1
ATOM 4901 C CA . TRP B 1 129 ? 26 22.188 15.859 1 94.25 129 TRP B CA 1
ATOM 4902 C C . TRP B 1 129 ? 25.562 23.625 15.617 1 94.25 129 TRP B C 1
ATOM 4904 O O . TRP B 1 129 ? 25.984 24.547 16.328 1 94.25 129 TRP B O 1
ATOM 4914 N N . ALA B 1 130 ? 24.797 23.828 14.648 1 93.75 130 ALA B N 1
ATOM 4915 C CA . ALA B 1 130 ? 24.344 25.172 14.281 1 93.75 130 ALA B CA 1
ATOM 4916 C C . ALA B 1 130 ? 23.516 25.797 15.406 1 93.75 130 ALA B C 1
ATOM 4918 O O . ALA B 1 130 ? 23.656 27 15.68 1 93.75 130 ALA B O 1
ATOM 4919 N N . ALA B 1 131 ? 22.625 25.047 15.969 1 91 131 ALA B N 1
ATOM 4920 C CA . ALA B 1 131 ? 21.797 25.547 17.062 1 91 131 ALA B CA 1
ATOM 4921 C C . ALA B 1 131 ? 22.641 25.969 18.266 1 91 131 ALA B C 1
ATOM 4923 O O . ALA B 1 131 ? 22.375 26.984 18.891 1 91 131 ALA B O 1
ATOM 4924 N N . ASN B 1 132 ? 23.594 25.141 18.516 1 90.44 132 ASN B N 1
ATOM 4925 C CA . ASN B 1 132 ? 24.5 25.453 19.609 1 90.44 132 ASN B CA 1
ATOM 4926 C C . ASN B 1 132 ? 25.328 26.703 19.312 1 90.44 132 ASN B C 1
ATOM 4928 O O . ASN B 1 132 ? 25.484 27.562 20.188 1 90.44 132 ASN B O 1
ATOM 4932 N N . ALA B 1 133 ? 25.781 26.75 18.156 1 92 133 ALA B N 1
ATOM 4933 C CA . ALA B 1 133 ? 26.578 27.906 17.75 1 92 133 ALA B CA 1
ATOM 4934 C C . ALA B 1 133 ? 25.766 29.188 17.797 1 92 133 ALA B C 1
ATOM 4936 O O . ALA B 1 133 ? 26.297 30.266 18.109 1 92 133 ALA B O 1
ATOM 4937 N N . ALA B 1 134 ? 24.5 29.141 17.469 1 92.62 134 ALA B N 1
ATOM 4938 C CA . ALA B 1 134 ? 23.625 30.297 17.453 1 92.62 134 ALA B CA 1
ATOM 4939 C C . ALA B 1 134 ? 22.984 30.547 18.812 1 92.62 134 ALA B C 1
ATOM 4941 O O . ALA B 1 134 ? 22.156 31.438 18.984 1 92.62 134 ALA B O 1
ATOM 4942 N N . ASP B 1 135 ? 23.25 29.781 19.734 1 91.56 135 ASP B N 1
ATOM 4943 C CA . ASP B 1 135 ? 22.75 29.875 21.109 1 91.56 135 ASP B CA 1
ATOM 4944 C C . ASP B 1 135 ? 21.219 29.734 21.141 1 91.56 135 ASP B C 1
ATOM 4946 O O . ASP B 1 135 ? 20.531 30.531 21.781 1 91.56 135 ASP B O 1
ATOM 4950 N N . VAL B 1 136 ? 20.797 28.891 20.25 1 88.81 136 VAL B N 1
ATOM 4951 C CA . VAL B 1 136 ? 19.375 28.562 20.266 1 88.81 136 VAL B CA 1
ATOM 4952 C C . VAL B 1 136 ? 19.125 27.438 21.266 1 88.81 136 VAL B C 1
ATOM 4954 O O . VAL B 1 136 ? 19.656 26.328 21.109 1 88.81 136 VAL B O 1
ATOM 4957 N N . GLY B 1 137 ? 18.406 27.703 22.297 1 86.38 137 GLY B N 1
ATOM 4958 C CA . GLY B 1 137 ? 18.141 26.719 23.328 1 86.38 137 GLY B CA 1
ATOM 4959 C C . GLY B 1 137 ? 16.812 26.016 23.156 1 86.38 137 GLY B C 1
ATOM 4960 O O . GLY B 1 137 ? 16.125 26.234 22.156 1 86.38 137 GLY B O 1
ATOM 4961 N N . ALA B 1 138 ? 16.516 25.25 24.094 1 88.69 138 ALA B N 1
ATOM 4962 C CA . ALA B 1 138 ? 15.328 24.406 24.094 1 88.69 138 ALA B CA 1
ATOM 4963 C C . ALA B 1 138 ? 14.055 25.25 24.078 1 88.69 138 ALA B C 1
ATOM 4965 O O . ALA B 1 138 ? 13.039 24.828 23.516 1 88.69 138 ALA B O 1
ATOM 4966 N N . THR B 1 139 ? 14.133 26.469 24.5 1 91.81 139 THR B N 1
ATOM 4967 C CA . THR B 1 139 ? 12.953 27.312 24.672 1 91.81 139 THR B CA 1
ATOM 4968 C C . THR B 1 139 ? 12.539 27.938 23.344 1 91.81 139 THR B C 1
ATOM 4970 O O . THR B 1 139 ? 11.352 28.156 23.109 1 91.81 139 THR B O 1
ATOM 4973 N N . LEU B 1 140 ? 13.484 28.172 22.469 1 94.69 140 LEU B N 1
ATOM 4974 C CA . LEU B 1 140 ? 13.172 28.859 21.234 1 94.69 140 LEU B CA 1
ATOM 4975 C C . LEU B 1 140 ? 13.07 27.859 20.078 1 94.69 140 LEU B C 1
ATOM 4977 O O . LEU B 1 140 ? 12.484 28.172 19.031 1 94.69 140 LEU B O 1
ATOM 4981 N N . PHE B 1 141 ? 13.602 26.703 20.281 1 95.75 141 PHE B N 1
ATOM 4982 C CA . PHE B 1 141 ? 13.797 25.766 19.172 1 95.75 141 PHE B CA 1
ATOM 4983 C C . PHE B 1 141 ? 12.461 25.328 18.594 1 95.75 141 PHE B C 1
ATOM 4985 O O . PHE B 1 141 ? 12.312 25.203 17.375 1 95.75 141 PHE B O 1
ATOM 4992 N N . PRO B 1 142 ? 11.398 25.094 19.406 1 97.56 142 PRO B N 1
ATOM 4993 C CA . PRO B 1 142 ? 10.109 24.719 18.812 1 97.56 142 PRO B CA 1
ATOM 4994 C C . PRO B 1 142 ? 9.523 25.812 17.938 1 97.56 142 PRO B C 1
ATOM 4996 O O . PRO B 1 142 ? 8.992 25.531 16.859 1 97.56 142 PRO B O 1
ATOM 4999 N N . ALA B 1 143 ? 9.609 27.047 18.359 1 97.69 143 ALA B N 1
ATOM 5000 C CA . ALA B 1 143 ? 9.109 28.172 17.562 1 97.69 143 ALA B CA 1
ATOM 5001 C C . ALA B 1 143 ? 9.859 28.281 16.25 1 97.69 143 ALA B C 1
ATOM 5003 O O . ALA B 1 143 ? 9.25 28.5 15.195 1 97.69 143 ALA B O 1
ATOM 5004 N N . ILE B 1 144 ? 11.125 28.125 16.312 1 96.75 144 ILE B N 1
ATOM 5005 C CA . ILE B 1 144 ? 11.945 28.172 15.109 1 96.75 144 ILE B CA 1
ATOM 5006 C C . ILE B 1 144 ? 11.602 27 14.188 1 96.75 144 ILE B C 1
ATOM 5008 O O . ILE B 1 144 ? 11.531 27.156 12.969 1 96.75 144 ILE B O 1
ATOM 5012 N N . THR B 1 145 ? 11.438 25.859 14.797 1 97.75 145 THR B N 1
ATOM 5013 C CA . THR B 1 145 ? 11.031 24.672 14.039 1 97.75 145 THR B CA 1
ATOM 5014 C C . THR B 1 145 ? 9.719 24.922 13.312 1 97.75 145 THR B C 1
ATOM 5016 O O . THR B 1 145 ? 9.586 24.594 12.133 1 97.75 145 THR B O 1
ATOM 5019 N N . PHE B 1 146 ? 8.75 25.531 13.977 1 98.56 146 PHE B N 1
ATOM 5020 C CA . PHE B 1 146 ? 7.473 25.875 13.359 1 98.56 146 PHE B CA 1
ATOM 5021 C C . PHE B 1 146 ? 7.68 26.75 12.133 1 98.56 146 PHE B C 1
ATOM 5023 O O . PHE B 1 146 ? 7.152 26.469 11.055 1 98.56 146 PHE B O 1
ATOM 5030 N N . LEU B 1 147 ? 8.453 27.734 12.258 1 96.69 147 LEU B N 1
ATOM 5031 C CA . LEU B 1 147 ? 8.672 28.703 11.188 1 96.69 147 LEU B CA 1
ATOM 5032 C C . LEU B 1 147 ? 9.414 28.062 10.016 1 96.69 147 LEU B C 1
ATOM 5034 O O . LEU B 1 147 ? 9.039 28.266 8.859 1 96.69 147 LEU B O 1
ATOM 5038 N N . LEU B 1 148 ? 10.438 27.266 10.352 1 94.5 148 LEU B N 1
ATOM 5039 C CA . LEU B 1 148 ? 11.227 26.641 9.297 1 94.5 148 LEU B CA 1
ATOM 5040 C C . LEU B 1 148 ? 10.406 25.578 8.562 1 94.5 148 LEU B C 1
ATOM 5042 O O . LEU B 1 148 ? 10.492 25.469 7.336 1 94.5 148 LEU B O 1
ATOM 5046 N N . ALA B 1 149 ? 9.664 24.812 9.305 1 96.81 149 ALA B N 1
ATOM 5047 C CA . ALA B 1 149 ? 8.781 23.828 8.688 1 96.81 149 ALA B CA 1
ATOM 5048 C C . ALA B 1 149 ? 7.742 24.5 7.797 1 96.81 149 ALA B C 1
ATOM 5050 O O . ALA B 1 149 ? 7.438 24.016 6.707 1 96.81 149 ALA B O 1
ATOM 5051 N N . GLY B 1 150 ? 7.172 25.625 8.273 1 96.38 150 GLY B N 1
ATOM 5052 C CA . GLY B 1 150 ? 6.223 26.391 7.477 1 96.38 150 GLY B CA 1
ATOM 5053 C C . GLY B 1 150 ? 6.812 26.891 6.172 1 96.38 150 GLY B C 1
ATOM 5054 O O . GLY B 1 150 ? 6.168 26.828 5.125 1 96.38 150 GLY B O 1
ATOM 5055 N N . LEU B 1 151 ? 8.008 27.359 6.277 1 90.38 151 LEU B N 1
ATOM 5056 C CA . LEU B 1 151 ? 8.688 27.859 5.09 1 90.38 151 LEU B CA 1
ATOM 5057 C C . LEU B 1 151 ? 8.922 26.75 4.078 1 90.38 151 LEU B C 1
ATOM 5059 O O . LEU B 1 151 ? 8.672 26.922 2.883 1 90.38 151 LEU B O 1
ATOM 5063 N N . LEU B 1 152 ? 9.383 25.641 4.602 1 89.44 152 LEU B N 1
ATOM 5064 C CA . LEU B 1 152 ? 9.625 24.531 3.703 1 89.44 152 LEU B CA 1
ATOM 5065 C C . LEU B 1 152 ? 8.32 24.062 3.051 1 89.44 152 LEU B C 1
ATOM 5067 O O . LEU B 1 152 ? 8.281 23.828 1.841 1 89.44 152 LEU B O 1
ATOM 5071 N N . ALA B 1 153 ? 7.328 23.875 3.842 1 93.94 153 ALA B N 1
ATOM 5072 C CA . ALA B 1 153 ? 6.039 23.406 3.344 1 93.94 153 ALA B CA 1
ATOM 5073 C C . ALA B 1 153 ? 5.473 24.375 2.301 1 93.94 153 ALA B C 1
ATOM 5075 O O . ALA B 1 153 ? 4.859 23.938 1.321 1 93.94 153 ALA B O 1
ATOM 5076 N N . THR B 1 154 ? 5.609 25.656 2.541 1 89.88 154 THR B N 1
ATOM 5077 C CA . THR B 1 154 ? 5.141 26.656 1.584 1 89.88 154 THR B CA 1
ATOM 5078 C C . THR B 1 154 ? 5.902 26.547 0.267 1 89.88 154 THR B C 1
ATOM 5080 O O . THR B 1 154 ? 5.32 26.688 -0.809 1 89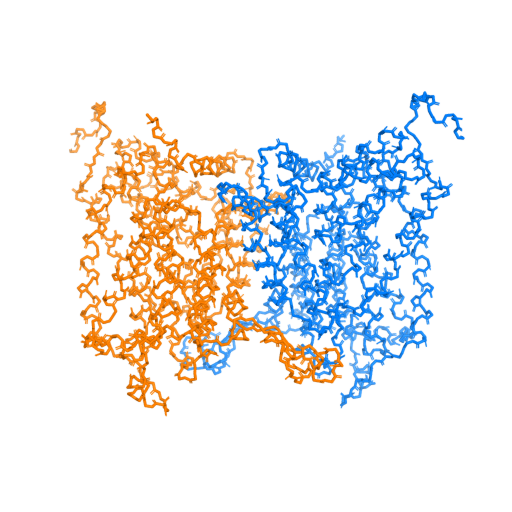.88 154 THR B O 1
ATOM 5083 N N . GLY B 1 155 ? 7.121 26.328 0.421 1 82.81 155 GLY B N 1
ATOM 5084 C CA . GLY B 1 155 ? 7.961 26.234 -0.763 1 82.81 155 GLY B CA 1
ATOM 5085 C C . GLY B 1 155 ? 7.699 25 -1.588 1 82.81 155 GLY B C 1
ATOM 5086 O O . GLY B 1 155 ? 7.559 25.062 -2.811 1 82.81 155 GLY B O 1
ATOM 5087 N N . ILE B 1 156 ? 7.594 23.844 -0.912 1 83.12 156 ILE B N 1
ATOM 5088 C CA . ILE B 1 156 ? 7.488 22.578 -1.64 1 83.12 156 ILE B CA 1
ATOM 5089 C C . ILE B 1 156 ? 6.02 22.25 -1.902 1 83.12 156 ILE B C 1
ATOM 5091 O O . ILE B 1 156 ? 5.707 21.406 -2.74 1 83.12 156 ILE B O 1
ATOM 5095 N N . GLY B 1 157 ? 5.141 22.906 -1.158 1 86.31 157 GLY B N 1
ATOM 5096 C CA . GLY B 1 157 ? 3.715 22.781 -1.41 1 86.31 157 GLY B CA 1
ATOM 5097 C C . GLY B 1 157 ? 3.135 21.484 -0.874 1 86.31 157 GLY B C 1
ATOM 5098 O O . GLY B 1 157 ? 2.143 20.969 -1.402 1 86.31 157 GLY B O 1
ATOM 5099 N N . THR B 1 158 ? 3.834 20.859 0.045 1 88.44 158 THR B N 1
ATOM 5100 C CA . THR B 1 158 ? 3.301 19.656 0.646 1 88.44 158 THR B CA 1
ATOM 5101 C C . THR B 1 158 ? 3.566 19.625 2.148 1 88.44 158 THR B C 1
ATOM 5103 O O . THR B 1 158 ? 4.723 19.641 2.58 1 88.44 158 THR B O 1
ATOM 5106 N N . GLY B 1 159 ? 2.525 19.594 2.855 1 94.69 159 GLY B N 1
ATOM 5107 C CA . GLY B 1 159 ? 2.648 19.438 4.297 1 94.69 159 GLY B CA 1
ATOM 5108 C C . GLY B 1 159 ? 3.148 18.062 4.707 1 94.69 159 GLY B C 1
ATOM 5109 O O . GLY B 1 159 ? 3.916 17.938 5.664 1 94.69 159 GLY B O 1
ATOM 5110 N N . TYR B 1 160 ? 2.814 17 3.982 1 93.94 160 TYR B N 1
ATOM 5111 C CA . TYR B 1 160 ? 3.248 15.641 4.277 1 93.94 160 TYR B CA 1
ATOM 5112 C C . TYR B 1 160 ? 4.762 15.508 4.137 1 93.94 160 TYR B C 1
ATOM 5114 O O . TYR B 1 160 ? 5.43 14.977 5.027 1 93.94 160 TYR B O 1
ATOM 5122 N N . GLY B 1 161 ? 5.234 16.031 3.049 1 92.19 161 GLY B N 1
ATOM 5123 C CA . GLY B 1 161 ? 6.676 15.984 2.84 1 92.19 161 GLY B CA 1
ATOM 5124 C C . GLY B 1 161 ? 7.457 16.719 3.91 1 92.19 161 GLY B C 1
ATOM 5125 O O . GLY B 1 161 ? 8.492 16.234 4.375 1 92.19 161 GLY B O 1
ATOM 5126 N N . THR B 1 162 ? 6.91 17.781 4.297 1 94.94 162 THR B N 1
ATOM 5127 C CA . THR B 1 162 ? 7.543 18.594 5.336 1 94.94 162 THR B CA 1
ATOM 5128 C C . THR B 1 162 ? 7.527 17.859 6.676 1 94.94 162 THR B C 1
ATOM 5130 O O . THR B 1 162 ? 8.539 17.828 7.383 1 94.94 162 THR B O 1
ATOM 5133 N N . THR B 1 163 ? 6.375 17.266 6.969 1 97.38 163 THR B N 1
ATOM 5134 C CA . THR B 1 163 ? 6.262 16.516 8.219 1 97.38 163 THR B CA 1
ATOM 5135 C C . THR B 1 163 ? 7.27 15.375 8.258 1 97.38 163 THR B C 1
ATOM 5137 O O . THR B 1 163 ? 7.926 15.148 9.281 1 97.38 163 THR B O 1
ATOM 5140 N N . VAL B 1 164 ? 7.402 14.742 7.176 1 95.44 164 VAL B N 1
ATOM 5141 C CA . VAL B 1 164 ? 8.344 13.625 7.094 1 95.44 164 VAL B CA 1
ATOM 5142 C C . VAL B 1 164 ? 9.766 14.133 7.289 1 95.44 164 VAL B C 1
ATOM 5144 O O . VAL B 1 164 ? 10.516 13.602 8.109 1 95.44 164 VAL B O 1
ATOM 5147 N N . ALA B 1 165 ? 10.141 15.188 6.617 1 94.56 165 ALA B N 1
ATOM 5148 C CA . ALA B 1 165 ? 11.492 15.727 6.652 1 94.56 165 ALA B CA 1
ATOM 5149 C C . ALA B 1 165 ? 11.852 16.234 8.047 1 94.56 165 ALA B C 1
ATOM 5151 O O . ALA B 1 165 ? 12.898 15.883 8.594 1 94.56 165 ALA B O 1
ATOM 5152 N N . PHE B 1 166 ? 10.961 16.922 8.609 1 97.44 166 PHE B N 1
ATOM 5153 C CA . PHE B 1 166 ? 11.273 17.562 9.875 1 97.44 166 PHE B CA 1
ATOM 5154 C C . PHE B 1 166 ? 11.195 16.562 11.023 1 97.44 166 PHE B C 1
ATOM 5156 O O . PHE B 1 166 ? 11.93 16.688 12.008 1 97.44 166 PHE B O 1
ATOM 5163 N N . SER B 1 167 ? 10.305 15.555 10.93 1 97.62 167 SER B N 1
ATOM 5164 C CA . SER B 1 167 ? 10.25 14.516 11.953 1 97.62 167 SER B CA 1
ATOM 5165 C C . SER B 1 167 ? 11.508 13.656 11.938 1 97.62 167 SER B C 1
ATOM 5167 O O . SER B 1 167 ? 11.961 13.188 12.984 1 97.62 167 SER B O 1
ATOM 5169 N N . THR B 1 168 ? 12.039 13.531 10.805 1 94.44 168 THR B N 1
ATOM 5170 C CA . THR B 1 168 ? 13.242 12.719 10.656 1 94.44 168 THR B CA 1
ATOM 5171 C C . THR B 1 168 ? 14.477 13.5 11.094 1 94.44 168 THR B C 1
ATOM 5173 O O . THR B 1 168 ? 15.367 12.961 11.75 1 94.44 168 THR B O 1
ATOM 5176 N N . LEU B 1 169 ? 14.539 14.789 10.781 1 94.62 169 LEU B N 1
ATOM 5177 C CA . LEU B 1 169 ? 15.805 15.516 10.828 1 94.62 169 LEU B CA 1
ATOM 5178 C C . LEU B 1 169 ? 15.82 16.516 11.984 1 94.62 169 LEU B C 1
ATOM 5180 O O . LEU B 1 169 ? 16.812 16.594 12.719 1 94.62 169 LEU B O 1
ATOM 5184 N N . VAL B 1 170 ? 14.727 17.172 12.172 1 96.44 170 VAL B N 1
ATOM 5185 C CA . VAL B 1 170 ? 14.711 18.281 13.109 1 96.44 170 VAL B CA 1
ATOM 5186 C C . VAL B 1 170 ? 14.219 17.812 14.477 1 96.44 170 VAL B C 1
ATOM 5188 O O . VAL B 1 170 ? 14.688 18.281 15.516 1 96.44 170 VAL B O 1
ATOM 5191 N N . PHE B 1 171 ? 13.297 16.891 14.453 1 97.69 171 PHE B N 1
ATOM 5192 C CA . PHE B 1 171 ? 12.727 16.359 15.688 1 97.69 171 PHE B CA 1
ATOM 5193 C C . PHE B 1 171 ? 13.82 15.805 16.594 1 97.69 171 PHE B C 1
ATOM 5195 O O . PHE B 1 171 ? 13.953 16.234 17.75 1 97.69 171 PHE B O 1
ATOM 5202 N N . PRO B 1 172 ? 14.68 14.938 16.141 1 95.25 172 PRO B N 1
ATOM 5203 C CA . PRO B 1 172 ? 15.727 14.43 17.031 1 95.25 172 PRO B CA 1
ATOM 5204 C C . PRO B 1 172 ? 16.719 15.516 17.438 1 95.25 172 PRO B C 1
ATOM 5206 O O . PRO B 1 172 ? 17.219 15.516 18.578 1 95.25 172 PRO B O 1
ATOM 5209 N N . ALA B 1 173 ? 17.047 16.422 16.594 1 93.44 173 ALA B N 1
ATOM 5210 C CA . ALA B 1 173 ? 17.922 17.531 16.938 1 93.44 173 ALA B CA 1
ATOM 5211 C C . ALA B 1 173 ? 17.344 18.359 18.094 1 93.44 173 ALA B C 1
ATOM 5213 O O . ALA B 1 173 ? 18.062 18.766 19 1 93.44 173 ALA B O 1
ATOM 5214 N N . GLY B 1 174 ? 16.047 18.609 18 1 95.56 174 GLY B N 1
ATOM 5215 C CA . GLY B 1 174 ? 15.391 19.359 19.062 1 95.56 174 GLY B CA 1
ATOM 5216 C C . GLY B 1 174 ? 15.453 18.656 20.406 1 95.56 174 GLY B C 1
ATOM 5217 O O . GLY B 1 17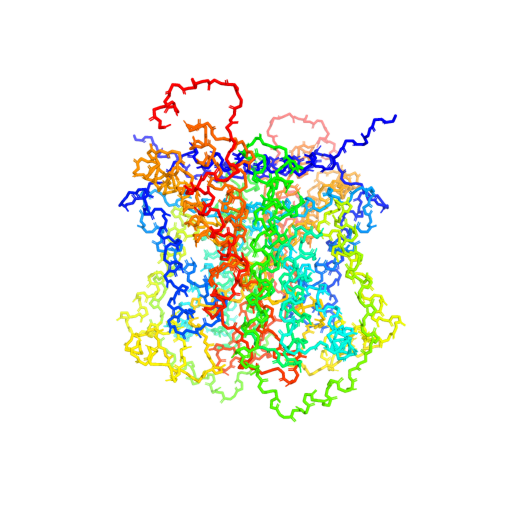4 ? 15.633 19.297 21.453 1 95.56 174 GLY B O 1
ATOM 5218 N N . LEU B 1 175 ? 15.312 17.375 20.344 1 94.5 175 LEU B N 1
ATOM 5219 C CA . LEU B 1 175 ? 15.367 16.609 21.594 1 94.5 175 LEU B CA 1
ATOM 5220 C C . LEU B 1 175 ? 16.766 16.672 22.203 1 94.5 175 LEU B C 1
ATOM 5222 O O . LEU B 1 175 ? 16.906 16.766 23.422 1 94.5 175 LEU B O 1
ATOM 5226 N N . LEU B 1 176 ? 17.797 16.609 21.391 1 90.5 176 LEU B N 1
ATOM 5227 C CA . LEU B 1 176 ? 19.172 16.734 21.859 1 90.5 176 LEU B CA 1
ATOM 5228 C C . LEU B 1 176 ? 19.406 18.078 22.531 1 90.5 176 LEU B C 1
ATOM 5230 O O . LEU B 1 176 ? 20.188 18.188 23.484 1 90.5 176 LEU B O 1
ATOM 5234 N N . LEU B 1 177 ? 18.719 19.047 22.062 1 91.25 177 LEU B N 1
ATOM 5235 C CA . LEU B 1 177 ? 18.891 20.406 22.578 1 91.25 177 LEU B CA 1
ATOM 5236 C C . LEU B 1 177 ? 18.031 20.609 23.828 1 91.25 177 LEU B C 1
ATOM 5238 O O . LEU B 1 177 ? 18.109 21.672 24.469 1 91.25 177 LEU B O 1
ATOM 5242 N N . GLY B 1 178 ? 17.156 19.672 24.125 1 91.56 178 GLY B N 1
ATOM 5243 C CA . GLY B 1 178 ? 16.406 19.719 25.375 1 91.56 178 GLY B CA 1
ATOM 5244 C C . GLY B 1 178 ? 14.953 20.125 25.188 1 91.56 178 GLY B C 1
ATOM 5245 O O . GLY B 1 178 ? 14.242 20.375 26.156 1 91.56 178 GLY B O 1
ATOM 5246 N N . ALA B 1 179 ? 14.492 20.172 23.984 1 94.69 179 ALA B N 1
ATOM 5247 C CA . ALA B 1 179 ? 13.102 20.547 23.719 1 94.69 179 ALA B CA 1
ATOM 5248 C C . ALA B 1 179 ? 12.148 19.406 24.062 1 94.69 179 ALA B C 1
ATOM 5250 O O . ALA B 1 179 ? 12.531 18.234 24.031 1 94.69 179 ALA B O 1
ATOM 5251 N N . ASN B 1 180 ? 10.945 19.766 24.469 1 96.38 180 ASN B N 1
ATOM 5252 C CA . ASN B 1 180 ? 9.906 18.781 24.766 1 96.38 180 ASN B CA 1
ATOM 5253 C C . ASN B 1 180 ? 9.453 18.062 23.5 1 96.38 180 ASN B C 1
ATOM 5255 O O . ASN B 1 180 ? 9.117 18.703 22.5 1 96.38 180 ASN B O 1
ATOM 5259 N N . PRO B 1 181 ? 9.422 16.734 23.562 1 96.81 181 PRO B N 1
ATOM 5260 C CA . PRO B 1 181 ? 9.102 15.977 22.344 1 96.81 181 PRO B CA 1
ATOM 5261 C C . PRO B 1 181 ? 7.707 16.297 21.797 1 96.81 181 PRO B C 1
ATOM 5263 O O . PRO B 1 181 ? 7.527 16.422 20.594 1 96.81 181 PRO B O 1
ATOM 5266 N N . VAL B 1 182 ? 6.715 16.391 22.625 1 97.38 182 VAL B N 1
ATOM 5267 C CA . VAL B 1 182 ? 5.344 16.656 22.188 1 97.38 182 VAL B CA 1
ATOM 5268 C C . VAL B 1 182 ? 5.254 18.031 21.547 1 97.38 182 VAL B C 1
ATOM 5270 O O . VAL B 1 182 ? 4.613 18.188 20.5 1 97.38 182 VAL B O 1
ATOM 5273 N N . LEU B 1 183 ? 5.91 19 22.141 1 97.75 183 LEU B N 1
ATOM 5274 C CA . LEU B 1 183 ? 5.926 20.359 21.609 1 97.75 183 LEU B CA 1
ATOM 5275 C C . LEU B 1 183 ? 6.637 20.406 20.266 1 97.75 183 LEU B C 1
ATOM 5277 O O . LEU B 1 183 ? 6.207 21.109 19.344 1 97.75 183 LEU B O 1
ATOM 5281 N N . MET B 1 184 ? 7.742 19.656 20.172 1 98.06 184 MET B N 1
ATOM 5282 C CA . MET B 1 184 ? 8.484 19.594 18.922 1 98.06 184 MET B CA 1
ATOM 5283 C C . MET B 1 184 ? 7.617 19.047 17.797 1 98.06 184 MET B C 1
ATOM 5285 O O . MET B 1 184 ? 7.586 19.594 16.703 1 98.06 184 MET B O 1
ATOM 5289 N N . PHE B 1 185 ? 6.965 17.969 18.109 1 98.38 185 PHE B N 1
ATOM 5290 C CA . PHE B 1 185 ? 6.098 17.344 17.125 1 98.38 185 PHE B CA 1
ATOM 5291 C C . PHE B 1 185 ? 4.961 18.281 16.734 1 98.38 185 PHE B C 1
ATOM 5293 O O . PHE B 1 185 ? 4.641 18.422 15.547 1 98.38 185 PHE B O 1
ATOM 5300 N N . GLY B 1 186 ? 4.348 18.906 17.688 1 98.56 186 GLY B N 1
ATOM 5301 C CA . GLY B 1 186 ? 3.307 19.891 17.422 1 98.56 186 GLY B CA 1
ATOM 5302 C C . GLY B 1 186 ? 3.779 21.047 16.547 1 98.56 186 GLY B C 1
ATOM 5303 O O . GLY B 1 186 ? 3.053 21.5 15.664 1 98.56 186 GLY B O 1
ATOM 5304 N N . ALA B 1 187 ? 4.965 21.5 16.812 1 98.69 187 ALA B N 1
ATOM 5305 C CA . ALA B 1 187 ? 5.543 22.594 16.047 1 98.69 187 ALA B CA 1
ATOM 5306 C C . ALA B 1 187 ? 5.734 22.203 14.578 1 98.69 187 ALA B C 1
ATOM 5308 O O . ALA B 1 187 ? 5.473 23 13.672 1 98.69 187 ALA B O 1
ATOM 5309 N N . ILE B 1 188 ? 6.211 21 14.398 1 98.56 188 ILE B N 1
ATOM 5310 C CA . ILE B 1 188 ? 6.414 20.484 13.047 1 98.56 188 ILE B CA 1
ATOM 5311 C C . ILE B 1 188 ? 5.078 20.422 12.312 1 98.56 188 ILE B C 1
ATOM 5313 O O . ILE B 1 188 ? 4.961 20.906 11.188 1 98.56 188 ILE B O 1
ATOM 5317 N N . LEU B 1 189 ? 4.078 19.891 12.953 1 98.5 189 LEU B N 1
ATOM 5318 C CA . LEU B 1 189 ? 2.752 19.781 12.352 1 98.5 189 LEU B CA 1
ATOM 5319 C C . LEU B 1 189 ? 2.164 21.156 12.07 1 98.5 189 LEU B C 1
ATOM 5321 O O . LEU B 1 189 ? 1.533 21.359 11.031 1 98.5 189 LEU B O 1
ATOM 5325 N N . SER B 1 190 ? 2.395 22.047 12.969 1 98.69 190 SER B N 1
ATOM 5326 C CA . SER B 1 190 ? 1.922 23.406 12.781 1 98.69 190 SER B CA 1
ATOM 5327 C C . SER B 1 190 ? 2.559 24.062 11.562 1 98.69 190 SER B C 1
ATOM 5329 O O . SER B 1 190 ? 1.891 24.781 10.812 1 98.69 190 SER B O 1
ATOM 5331 N N . GLY B 1 191 ? 3.818 23.859 11.43 1 98.31 191 GLY B N 1
ATOM 5332 C CA . GLY B 1 191 ? 4.477 24.344 10.234 1 98.31 191 GLY B CA 1
ATOM 5333 C C . GLY B 1 191 ? 3.92 23.75 8.953 1 98.31 191 GLY B C 1
ATOM 5334 O O . GLY B 1 191 ? 3.742 24.453 7.957 1 98.31 191 GLY B O 1
ATOM 5335 N N . ALA B 1 192 ? 3.666 22.469 9.008 1 97.31 192 ALA B N 1
ATOM 5336 C CA . ALA B 1 192 ? 3.068 21.781 7.863 1 97.31 192 ALA B CA 1
ATOM 5337 C C . ALA B 1 192 ? 1.714 22.391 7.508 1 97.31 192 ALA B C 1
ATOM 5339 O O . ALA B 1 192 ? 1.408 22.578 6.328 1 97.31 192 ALA B O 1
ATOM 5340 N N . VAL B 1 193 ? 0.933 22.672 8.508 1 97.19 193 VAL B N 1
ATOM 5341 C CA . VAL B 1 193 ? -0.374 23.297 8.32 1 97.19 193 VAL B CA 1
ATOM 5342 C C . VAL B 1 193 ? -0.21 24.625 7.605 1 97.19 193 VAL B C 1
ATOM 5344 O O . VAL B 1 193 ? -0.89 24.906 6.613 1 97.19 193 VAL B O 1
ATOM 5347 N N . PHE B 1 194 ? 0.675 25.422 8.102 1 97.5 194 PHE B N 1
ATOM 5348 C CA . PHE B 1 194 ? 0.898 26.766 7.578 1 97.5 194 PHE B CA 1
ATOM 5349 C C . PHE B 1 194 ? 1.284 26.719 6.102 1 97.5 194 PHE B C 1
ATOM 5351 O O . PHE B 1 194 ? 0.681 27.391 5.273 1 97.5 194 PHE B O 1
ATOM 5358 N N . GLY B 1 195 ? 2.213 25.938 5.836 1 94.94 195 GLY B N 1
ATOM 5359 C CA . GLY B 1 195 ? 2.699 25.828 4.469 1 94.94 195 GLY B CA 1
ATOM 5360 C C . GLY B 1 195 ? 1.679 25.234 3.514 1 94.94 195 GLY B C 1
ATOM 5361 O O . GLY B 1 195 ? 1.52 25.719 2.389 1 94.94 195 GLY B O 1
ATOM 5362 N N . ASP B 1 196 ? 1.051 24.188 3.961 1 93.44 196 ASP B N 1
ATOM 5363 C CA . ASP B 1 196 ? 0.031 23.547 3.135 1 93.44 196 ASP B CA 1
ATOM 5364 C C . ASP B 1 196 ? -1.085 24.516 2.783 1 93.44 196 ASP B C 1
ATOM 5366 O O . ASP B 1 196 ? -1.644 24.469 1.686 1 93.44 196 ASP B O 1
ATOM 5370 N N . ASN B 1 197 ? -1.422 25.359 3.678 1 94.88 197 ASN B N 1
ATOM 5371 C CA . ASN B 1 197 ? -2.496 26.328 3.516 1 94.88 197 ASN B CA 1
ATOM 5372 C C . ASN B 1 197 ? -2.09 27.453 2.572 1 94.88 197 ASN B C 1
ATOM 5374 O O . ASN B 1 197 ? -2.924 27.984 1.829 1 94.88 197 ASN B O 1
ATOM 5378 N N . LEU B 1 198 ? -0.846 27.781 2.533 1 93.56 198 LEU B N 1
ATOM 5379 C CA . LEU B 1 198 ? -0.449 29 1.838 1 93.56 198 LEU B CA 1
ATOM 5380 C C . LEU B 1 198 ? 0.261 28.672 0.529 1 93.56 198 LEU B C 1
ATOM 5382 O O . LEU B 1 198 ? 0.4 29.531 -0.339 1 93.56 198 LEU B O 1
ATOM 5386 N N . ALA B 1 199 ? 0.702 27.469 0.376 1 91.06 199 ALA B N 1
ATOM 5387 C CA . ALA B 1 199 ? 1.458 27.109 -0.821 1 91.06 199 ALA B CA 1
ATOM 5388 C C . ALA B 1 199 ? 0.567 27.125 -2.059 1 91.06 199 ALA B C 1
ATOM 5390 O O . ALA B 1 199 ? -0.438 26.406 -2.119 1 91.06 199 ALA B O 1
ATOM 5391 N N . PRO B 1 200 ? 0.923 27.906 -3.066 1 86.12 200 PRO B N 1
ATOM 5392 C CA . PRO B 1 200 ? 0.12 27.969 -4.289 1 86.12 200 PRO B CA 1
ATOM 5393 C C . PRO B 1 200 ? 0.073 26.625 -5.023 1 86.12 200 PRO B C 1
ATOM 5395 O O . PRO B 1 200 ? -0.906 26.328 -5.715 1 86.12 200 PRO B O 1
ATOM 5398 N N . VAL B 1 201 ? 1.097 25.859 -4.82 1 82.75 201 VAL B N 1
ATOM 5399 C CA . VAL B 1 201 ? 1.217 24.625 -5.59 1 82.75 201 VAL B CA 1
ATOM 5400 C C . VAL B 1 201 ? 0.691 23.453 -4.77 1 82.75 201 VAL B C 1
ATOM 5402 O O . VAL B 1 201 ? 0.708 22.297 -5.227 1 82.75 201 VAL B O 1
ATOM 5405 N N . SER B 1 202 ? 0.227 23.734 -3.578 1 88.12 202 SER B N 1
ATOM 5406 C CA . SER B 1 202 ? -0.347 22.672 -2.762 1 88.12 202 SER B CA 1
ATOM 5407 C C . SER B 1 202 ? -1.652 22.156 -3.361 1 88.12 202 SER B C 1
ATOM 5409 O O . SER B 1 202 ? -2.441 22.938 -3.904 1 88.12 202 SER B O 1
ATOM 5411 N N . ASP B 1 203 ? -1.858 20.906 -3.256 1 84.81 203 ASP B N 1
ATOM 5412 C CA . ASP B 1 203 ? -3.072 20.281 -3.773 1 84.81 203 ASP B CA 1
ATOM 5413 C C . ASP B 1 203 ? -4.316 20.891 -3.137 1 84.81 203 ASP B C 1
ATOM 5415 O O . ASP B 1 203 ? -5.32 21.125 -3.816 1 84.81 203 ASP B O 1
ATOM 5419 N N . THR B 1 204 ? -4.25 21.156 -1.887 1 90.25 204 THR B N 1
ATOM 5420 C CA . THR B 1 204 ? -5.418 21.703 -1.203 1 90.25 204 THR B CA 1
ATOM 5421 C C . THR B 1 204 ? -5.719 23.125 -1.689 1 90.25 204 THR B C 1
ATOM 5423 O O . THR B 1 204 ? -6.883 23.516 -1.811 1 90.25 204 THR B O 1
ATOM 5426 N N . THR B 1 205 ? -4.68 23.844 -1.976 1 91.5 205 THR B N 1
ATOM 5427 C CA . THR B 1 205 ? -4.867 25.203 -2.508 1 91.5 205 THR B CA 1
ATOM 5428 C C . THR B 1 205 ? -5.5 25.141 -3.895 1 91.5 205 THR B C 1
ATOM 5430 O O . THR B 1 205 ? -6.445 25.891 -4.18 1 91.5 205 THR B O 1
ATOM 5433 N N . ILE B 1 206 ? -5.074 24.312 -4.699 1 88.75 206 ILE B N 1
ATOM 5434 C CA . ILE B 1 206 ? -5.574 24.188 -6.066 1 88.75 206 ILE B CA 1
ATOM 5435 C C . ILE B 1 206 ? -7.023 23.703 -6.043 1 88.75 206 ILE B C 1
ATOM 5437 O O . ILE B 1 206 ? -7.883 24.266 -6.723 1 88.75 206 ILE B O 1
ATOM 5441 N N . VAL B 1 207 ? -7.258 22.703 -5.246 1 91.12 207 VAL B N 1
ATOM 5442 C CA . VAL B 1 207 ? -8.602 22.141 -5.164 1 91.12 207 VAL B CA 1
ATOM 5443 C C . VAL B 1 207 ? -9.578 23.188 -4.648 1 91.12 207 VAL B C 1
ATOM 5445 O O . VAL B 1 207 ? -10.68 23.328 -5.188 1 91.12 207 VAL B O 1
ATOM 5448 N N . SER B 1 208 ? -9.211 23.875 -3.631 1 93.94 208 SER B N 1
ATOM 5449 C CA . SER B 1 208 ? -10.109 24.875 -3.068 1 93.94 208 SER B CA 1
ATOM 5450 C C . SER B 1 208 ? -10.367 26 -4.062 1 93.94 208 SER B C 1
ATOM 5452 O O . SER B 1 208 ? -11.5 26.453 -4.211 1 93.94 208 SER B O 1
ATOM 5454 N N . ALA B 1 209 ? -9.375 26.391 -4.801 1 93.38 209 ALA B N 1
ATOM 5455 C CA . ALA B 1 209 ? -9.531 27.469 -5.781 1 93.38 209 ALA B CA 1
ATOM 5456 C C . ALA B 1 209 ? -10.414 27.031 -6.945 1 93.38 209 ALA B C 1
ATOM 5458 O O . ALA B 1 209 ? -11.367 27.719 -7.309 1 93.38 209 ALA B O 1
ATOM 5459 N N . VAL B 1 210 ? -10.164 25.891 -7.445 1 90.12 210 VAL B N 1
ATOM 5460 C CA . VAL B 1 210 ? -10.859 25.406 -8.633 1 90.12 210 VAL B CA 1
ATOM 5461 C C . VAL B 1 210 ? -12.312 25.078 -8.281 1 90.12 210 VAL B C 1
ATOM 5463 O O . VAL B 1 210 ? -13.227 25.422 -9.031 1 90.12 210 VAL B O 1
ATOM 5466 N N . THR B 1 211 ? -12.477 24.516 -7.184 1 91.31 211 THR B N 1
ATOM 5467 C CA . THR B 1 211 ? -13.82 24.062 -6.82 1 91.31 211 THR B CA 1
ATOM 5468 C C . THR B 1 211 ? -14.695 25.25 -6.438 1 91.31 211 THR B C 1
ATOM 5470 O O . THR B 1 211 ? -15.922 25.172 -6.5 1 91.31 211 THR B O 1
ATOM 5473 N N . GLN B 1 212 ? -14.078 26.312 -6.008 1 94.5 212 GLN B N 1
ATOM 5474 C CA . GLN B 1 212 ? -14.836 27.5 -5.625 1 94.5 212 GLN B CA 1
ATOM 5475 C C . GLN B 1 212 ? -14.766 28.578 -6.703 1 94.5 212 GLN B C 1
ATOM 5477 O O . GLN B 1 212 ? -15.031 29.75 -6.438 1 94.5 212 GLN B O 1
ATOM 5482 N N . ASP B 1 213 ? -14.344 28.188 -7.883 1 90.5 213 ASP B N 1
ATOM 5483 C CA . ASP B 1 213 ? -14.328 29.016 -9.078 1 90.5 213 ASP B CA 1
ATOM 5484 C C . ASP B 1 213 ? -13.531 30.297 -8.852 1 90.5 213 ASP B C 1
ATOM 5486 O O . ASP B 1 213 ? -14.039 31.406 -9.07 1 90.5 213 ASP B O 1
ATOM 5490 N N . SER B 1 214 ? -12.391 30.141 -8.336 1 92.5 214 SER B N 1
ATOM 5491 C CA . SER B 1 214 ? -11.484 31.25 -8.062 1 92.5 214 SER B CA 1
ATOM 5492 C C . SER B 1 214 ? -10.086 30.969 -8.602 1 92.5 214 SER B C 1
ATOM 5494 O O . SER B 1 214 ? -9.742 29.828 -8.883 1 92.5 214 SER B O 1
ATOM 5496 N N . ASP B 1 215 ? -9.352 32.031 -8.844 1 92.25 215 ASP B N 1
ATOM 5497 C CA . ASP B 1 215 ? -7.973 31.828 -9.297 1 92.25 215 ASP B CA 1
ATOM 5498 C C . ASP B 1 215 ? -7.043 31.531 -8.117 1 92.25 215 ASP B C 1
ATOM 5500 O O . ASP B 1 215 ? -7.254 32.031 -7.016 1 92.25 215 ASP B O 1
ATOM 5504 N N . ILE B 1 216 ? -6 30.859 -8.312 1 90.44 216 ILE B N 1
ATOM 5505 C CA . ILE B 1 216 ? -5.098 30.344 -7.281 1 90.44 216 ILE B CA 1
ATOM 5506 C C . ILE B 1 216 ? -4.363 31.516 -6.621 1 90.44 216 ILE B C 1
ATOM 5508 O O . ILE B 1 216 ? -4.289 31.594 -5.395 1 90.44 216 ILE B O 1
ATOM 5512 N N . GLY B 1 217 ? -3.818 32.375 -7.441 1 90.12 217 GLY B N 1
ATOM 5513 C CA . GLY B 1 217 ? -3.068 33.5 -6.902 1 90.12 217 GLY B CA 1
ATOM 5514 C C . GLY B 1 217 ? -3.885 34.375 -5.965 1 90.12 217 GLY B C 1
ATOM 5515 O O . GLY B 1 217 ? -3.408 34.75 -4.898 1 90.12 217 GLY B O 1
ATOM 5516 N N . GLY B 1 218 ? -5.059 34.656 -6.391 1 92.25 218 GLY B N 1
ATOM 5517 C CA . GLY B 1 218 ? -5.953 35.469 -5.574 1 92.25 218 GLY B CA 1
ATOM 5518 C C . GLY B 1 218 ? -6.34 34.812 -4.27 1 92.25 218 GLY B C 1
ATOM 5519 O O . GLY B 1 218 ? -6.438 35.469 -3.234 1 92.25 218 GLY B O 1
ATOM 5520 N N . VAL B 1 219 ? -6.562 33.562 -4.281 1 93.69 219 VAL B N 1
ATOM 5521 C CA . VAL B 1 219 ? -6.918 32.781 -3.086 1 93.69 219 VAL B CA 1
ATOM 5522 C C . VAL B 1 219 ? -5.77 32.844 -2.084 1 93.69 219 VAL B C 1
ATOM 5524 O O . VAL B 1 219 ? -5.984 33.062 -0.89 1 93.69 219 VAL B O 1
ATOM 5527 N N . VAL B 1 220 ? -4.582 32.656 -2.564 1 93.31 220 VAL B N 1
ATOM 5528 C CA . VAL B 1 220 ? -3.412 32.625 -1.693 1 93.31 220 VAL B CA 1
ATOM 5529 C C . VAL B 1 220 ? -3.211 34.031 -1.078 1 93.31 220 VAL B C 1
ATOM 5531 O O . VAL B 1 220 ? -2.955 34.125 0.122 1 93.31 220 VAL B O 1
ATOM 5534 N N . ALA B 1 221 ? -3.361 35 -1.904 1 93 221 ALA B N 1
ATOM 5535 C CA . ALA B 1 221 ? -3.182 36.375 -1.435 1 93 221 ALA B CA 1
ATOM 5536 C C . ALA B 1 221 ? -4.215 36.719 -0.371 1 93 221 ALA B C 1
ATOM 5538 O O . ALA B 1 221 ? -3.893 37.375 0.623 1 93 221 ALA B O 1
ATOM 5539 N N . SER B 1 222 ? -5.383 36.312 -0.591 1 93.19 222 SER B N 1
ATOM 5540 C CA . SER B 1 222 ? -6.465 36.656 0.328 1 93.19 222 SER B CA 1
ATOM 5541 C C . SER B 1 222 ? -6.363 35.875 1.621 1 93.19 222 SER B C 1
ATOM 5543 O O . SER B 1 222 ? -6.832 36.312 2.672 1 93.19 222 SER B O 1
ATOM 5545 N N . ARG B 1 223 ? -5.801 34.719 1.562 1 94.19 223 ARG B N 1
ATOM 5546 C CA . ARG B 1 223 ? -5.688 33.812 2.689 1 94.19 223 ARG B CA 1
ATOM 5547 C C . ARG B 1 223 ? -4.578 34.25 3.639 1 94.19 223 ARG B C 1
ATOM 5549 O O . ARG B 1 223 ? -4.59 33.875 4.82 1 94.19 223 ARG B O 1
ATOM 5556 N N . PHE B 1 224 ? -3.668 34.969 3.119 1 94.44 224 PHE B N 1
ATOM 5557 C CA . PHE B 1 224 ? -2.453 35.281 3.854 1 94.44 224 PHE B CA 1
ATOM 5558 C C . PHE B 1 224 ? -2.787 36.031 5.152 1 94.44 224 PHE B C 1
ATOM 5560 O O . PHE B 1 224 ? -2.174 35.75 6.188 1 94.44 224 PHE B O 1
ATOM 5567 N N . LYS B 1 225 ? -3.715 36.875 5.121 1 93.62 225 LYS B N 1
ATOM 5568 C CA . LYS B 1 225 ? -4.055 37.656 6.309 1 93.62 225 LYS B CA 1
ATOM 5569 C C . LYS B 1 225 ? -4.562 36.75 7.43 1 93.62 225 LYS B C 1
ATOM 5571 O O . LYS B 1 225 ? -4.266 37 8.602 1 93.62 225 LYS B O 1
ATOM 5576 N N . TYR B 1 226 ? -5.262 35.719 7.152 1 95 226 TYR B N 1
ATOM 5577 C CA . TYR B 1 226 ? -5.766 34.812 8.164 1 95 226 TYR B CA 1
ATOM 5578 C C . TYR B 1 226 ? -4.652 33.906 8.688 1 95 226 TYR B C 1
ATOM 5580 O O . TYR B 1 226 ? -4.52 33.719 9.898 1 95 226 TYR B O 1
ATOM 5588 N N . ALA B 1 227 ? -3.855 33.406 7.781 1 96.12 227 ALA B N 1
ATOM 5589 C CA . ALA B 1 227 ? -2.793 32.469 8.125 1 96.12 227 ALA B CA 1
ATOM 5590 C C . ALA B 1 227 ? -1.727 33.125 8.992 1 96.12 227 ALA B C 1
ATOM 5592 O O . ALA B 1 227 ? -1.203 32.5 9.922 1 96.12 227 ALA B O 1
ATOM 5593 N N . ILE B 1 228 ? -1.431 34.375 8.688 1 96.31 228 ILE B N 1
ATOM 5594 C CA . ILE B 1 228 ? -0.362 35.094 9.391 1 96.31 228 ILE B CA 1
ATOM 5595 C C . ILE B 1 228 ? -0.811 35.406 10.812 1 96.31 228 ILE B C 1
ATOM 5597 O O . ILE B 1 228 ? -0.001 35.406 11.742 1 96.31 228 ILE B O 1
ATOM 5601 N N . VAL B 1 229 ? -2.029 35.781 10.977 1 96.81 229 VAL B N 1
ATOM 5602 C CA . VAL B 1 229 ? -2.559 36.031 12.312 1 96.81 229 VAL B CA 1
ATOM 5603 C C . VAL B 1 229 ? -2.439 34.781 13.164 1 96.81 229 VAL B C 1
ATOM 5605 O O . VAL B 1 229 ? -1.961 34.812 14.305 1 96.81 229 VAL B O 1
ATOM 5608 N N . ALA B 1 230 ? -2.857 33.688 12.617 1 97.88 230 ALA B N 1
ATOM 5609 C CA . ALA B 1 230 ? -2.742 32.406 13.32 1 97.88 230 ALA B CA 1
ATOM 5610 C C . ALA B 1 230 ? -1.283 32.062 13.617 1 97.88 230 ALA B C 1
ATOM 5612 O O . ALA B 1 230 ? -0.964 31.547 14.695 1 97.88 230 ALA B O 1
ATOM 5613 N N . ALA B 1 231 ? -0.409 32.406 12.695 1 98.25 231 ALA B N 1
ATOM 5614 C CA . ALA B 1 231 ? 1.012 32.094 12.836 1 98.25 231 ALA B CA 1
ATOM 5615 C C . ALA B 1 231 ? 1.638 32.906 13.961 1 98.25 231 ALA B C 1
ATOM 5617 O O . ALA B 1 231 ? 2.477 32.406 14.719 1 98.25 231 ALA B O 1
ATOM 5618 N N . LEU B 1 232 ? 1.282 34.156 14.039 1 97.94 232 LEU B N 1
ATOM 5619 C CA . LEU B 1 232 ? 1.812 35.031 15.086 1 97.94 232 LEU B CA 1
ATOM 5620 C C . LEU B 1 232 ? 1.432 34.5 16.469 1 97.94 232 LEU B C 1
ATOM 5622 O O . LEU B 1 232 ? 2.275 34.438 17.359 1 97.94 232 LEU B O 1
ATOM 5626 N N . PHE B 1 233 ? 0.194 34.125 16.625 1 98.25 233 PHE B N 1
ATOM 5627 C CA . PHE B 1 233 ? -0.242 33.562 17.891 1 98.25 233 PHE B CA 1
ATOM 5628 C C . PHE B 1 233 ? 0.479 32.25 18.172 1 98.25 233 PHE B C 1
ATOM 5630 O O . PHE B 1 233 ? 0.811 31.938 19.328 1 98.25 233 PHE B O 1
ATOM 5637 N N . ALA B 1 234 ? 0.7 31.438 17.141 1 98.5 234 ALA B N 1
ATOM 5638 C CA . ALA B 1 234 ? 1.367 30.141 17.312 1 98.5 234 ALA B CA 1
ATOM 5639 C C . ALA B 1 234 ? 2.809 30.328 17.766 1 98.5 234 ALA B C 1
ATOM 5641 O O . ALA B 1 234 ? 3.279 29.625 18.672 1 98.5 234 ALA B O 1
ATOM 5642 N N . VAL B 1 235 ? 3.535 31.297 17.172 1 98.12 235 VAL B N 1
ATOM 5643 C CA . VAL B 1 235 ? 4.922 31.562 17.531 1 98.12 235 VAL B CA 1
ATOM 5644 C C . VAL B 1 235 ? 5.004 31.922 19.016 1 98.12 235 VAL B C 1
ATOM 5646 O O . VAL B 1 235 ? 5.82 31.375 19.75 1 98.12 235 VAL B O 1
ATOM 5649 N N . VAL B 1 236 ? 4.164 32.812 19.422 1 97.94 236 VAL B N 1
ATOM 5650 C CA . VAL B 1 236 ? 4.148 33.281 20.797 1 97.94 236 VAL B CA 1
ATOM 5651 C C . VAL B 1 236 ? 3.82 32.125 21.734 1 97.94 236 VAL B C 1
ATOM 5653 O O . VAL B 1 236 ? 4.461 31.953 22.781 1 97.94 236 VAL B O 1
ATOM 5656 N N . THR B 1 237 ? 2.857 31.328 21.359 1 98.38 237 THR B N 1
ATOM 5657 C CA . THR B 1 237 ? 2.436 30.219 22.203 1 98.38 237 THR B CA 1
ATOM 5658 C C . THR B 1 237 ? 3.537 29.156 22.297 1 98.38 237 THR B C 1
ATOM 5660 O O . THR B 1 237 ? 3.74 28.562 23.359 1 98.38 237 THR B O 1
ATOM 5663 N N . TYR B 1 238 ? 4.238 28.875 21.203 1 98.31 238 TYR B N 1
ATOM 5664 C CA . TYR B 1 238 ? 5.324 27.891 21.25 1 98.31 238 TYR B CA 1
ATOM 5665 C C . TYR B 1 238 ? 6.449 28.359 22.156 1 98.31 238 TYR B C 1
ATOM 5667 O O . TYR B 1 238 ? 7.051 27.562 22.875 1 98.31 238 TYR B O 1
ATOM 5675 N N . VAL B 1 239 ? 6.758 29.672 22.141 1 96.56 239 VAL B N 1
ATOM 5676 C CA . VAL B 1 239 ? 7.801 30.203 23 1 96.56 239 VAL B CA 1
ATOM 5677 C C . VAL B 1 239 ? 7.391 30.047 24.469 1 96.56 239 VAL B C 1
ATOM 5679 O O . VAL B 1 239 ? 8.188 29.578 25.297 1 96.56 239 VAL B O 1
ATOM 5682 N N . PHE B 1 240 ? 6.188 30.344 24.781 1 97.12 240 PHE B N 1
ATOM 5683 C CA . PHE B 1 240 ? 5.703 30.234 26.156 1 97.12 240 PHE B CA 1
ATOM 5684 C C . PHE B 1 240 ? 5.617 28.781 26.578 1 97.12 240 PHE B C 1
ATOM 5686 O O . PHE B 1 240 ? 6.012 28.422 27.703 1 97.12 240 PHE B O 1
ATOM 5693 N N . ALA B 1 241 ? 5.094 27.938 25.719 1 97.31 241 ALA B N 1
ATOM 5694 C CA . ALA B 1 241 ? 4.941 26.531 26.047 1 97.31 241 ALA B CA 1
ATOM 5695 C C . ALA B 1 241 ? 6.301 25.859 26.234 1 97.31 241 ALA B C 1
ATOM 5697 O O . ALA B 1 241 ? 6.453 24.984 27.078 1 97.31 241 ALA B O 1
ATOM 5698 N N . ALA B 1 242 ? 7.242 26.219 25.406 1 95.5 242 ALA B N 1
ATOM 5699 C CA . ALA B 1 242 ? 8.578 25.641 25.5 1 95.5 242 ALA B CA 1
ATOM 5700 C C . ALA B 1 242 ? 9.227 25.984 26.844 1 95.5 242 ALA B C 1
ATOM 5702 O O . ALA B 1 242 ? 9.992 25.188 27.391 1 95.5 242 ALA B O 1
ATOM 5703 N N . GLY B 1 243 ? 8.992 27.172 27.359 1 93.19 243 GLY B N 1
ATOM 5704 C CA . GLY B 1 243 ? 9.484 27.547 28.672 1 93.19 243 GLY B CA 1
ATOM 5705 C C . GLY B 1 243 ? 8.805 26.812 29.812 1 93.19 243 GLY B C 1
ATOM 5706 O O . GLY B 1 243 ? 9.406 26.594 30.859 1 93.19 243 GLY B O 1
ATOM 5707 N N . ALA B 1 244 ? 7.605 26.391 29.578 1 93.5 244 ALA B N 1
ATOM 5708 C CA . ALA B 1 244 ? 6.793 25.797 30.641 1 93.5 244 ALA B CA 1
ATOM 5709 C C . ALA B 1 244 ? 6.922 24.266 30.625 1 93.5 244 ALA B C 1
ATOM 5711 O O . ALA B 1 244 ? 6.723 23.625 31.656 1 93.5 244 ALA B O 1
ATOM 5712 N N . MET B 1 245 ? 7.195 23.703 29.516 1 93 245 MET B N 1
ATOM 5713 C CA . MET B 1 245 ? 7.246 22.25 29.375 1 93 245 MET B CA 1
ATOM 5714 C C . MET B 1 245 ? 8.688 21.766 29.375 1 93 245 MET B C 1
ATOM 5716 O O . MET B 1 245 ? 9.523 22.297 28.641 1 93 245 MET B O 1
ATOM 5720 N N . SER B 1 246 ? 8.945 20.812 30.234 1 87.06 246 SER B N 1
ATOM 5721 C CA . SER B 1 246 ? 10.297 20.281 30.359 1 87.06 246 SER B CA 1
ATOM 5722 C C . SER B 1 246 ? 10.617 19.312 29.219 1 87.06 246 SER B C 1
ATOM 5724 O O . SER B 1 246 ? 9.727 18.625 28.719 1 87.06 246 SER B O 1
ATOM 5726 N N . GLY B 1 247 ? 11.859 19.344 28.812 1 88.31 247 GLY B N 1
ATOM 5727 C CA . GLY B 1 247 ? 12.336 18.359 27.859 1 88.31 247 GLY B CA 1
ATOM 5728 C C . GLY B 1 247 ? 12.562 16.984 28.469 1 88.31 247 GLY B C 1
ATOM 5729 O O . GLY B 1 247 ? 12.102 16.703 29.578 1 88.31 247 GLY B O 1
ATOM 5730 N N . VAL B 1 248 ? 13.031 16.078 27.562 1 81.81 248 VAL B N 1
ATOM 5731 C CA . VAL B 1 248 ? 13.305 14.727 28.031 1 81.81 248 VAL B CA 1
ATOM 5732 C C . VAL B 1 248 ? 14.781 14.602 28.406 1 81.81 248 VAL B C 1
ATOM 5734 O O . VAL B 1 248 ? 15.633 15.281 27.844 1 81.81 248 VAL B O 1
ATOM 5737 N N . ASN B 1 249 ? 14.977 13.797 29.516 1 75.5 249 ASN B N 1
ATOM 5738 C CA . ASN B 1 249 ? 16.344 13.492 29.922 1 75.5 249 ASN B CA 1
ATOM 5739 C C . ASN B 1 249 ? 16.953 12.398 29.047 1 75.5 249 ASN B C 1
ATOM 5741 O O . ASN B 1 249 ? 16.422 11.289 28.969 1 75.5 249 ASN B O 1
ATOM 5745 N N . ILE B 1 250 ? 17.828 12.703 28.188 1 75.81 250 ILE B N 1
ATOM 5746 C CA . ILE B 1 250 ? 18.516 11.711 27.359 1 75.81 250 ILE B CA 1
ATOM 5747 C C . ILE B 1 250 ? 19.531 10.945 28.219 1 75.81 250 ILE B C 1
ATOM 5749 O O . ILE B 1 250 ? 20.453 11.539 28.781 1 75.81 250 ILE B O 1
ATOM 5753 N N . THR B 1 251 ? 19.047 9.656 28.812 1 58.88 251 THR B N 1
ATOM 5754 C CA . THR B 1 251 ? 19.812 8.82 29.734 1 58.88 251 THR B CA 1
ATOM 5755 C C . THR B 1 251 ? 20.953 8.109 29 1 58.88 251 THR B C 1
ATOM 5757 O O . THR B 1 251 ? 20.797 7.727 27.844 1 58.88 251 THR B O 1
ATOM 5760 N N . GLY B 1 252 ? 22.188 7.973 29.672 1 54.16 252 GLY B N 1
ATOM 5761 C CA . GLY B 1 252 ? 23.328 7.172 29.281 1 54.16 252 GLY B CA 1
ATOM 5762 C C . GLY B 1 252 ? 24.438 7.984 28.641 1 54.16 252 GLY B C 1
ATOM 5763 O O . GLY B 1 252 ? 25.625 7.723 28.875 1 54.16 252 GLY B O 1
ATOM 5764 N N . VAL B 1 253 ? 24.047 8.617 27.469 1 60.03 253 VAL B N 1
ATOM 5765 C CA . VAL B 1 253 ? 25.125 9.383 26.844 1 60.03 253 VAL B CA 1
ATOM 5766 C C . VAL B 1 253 ? 24.984 10.859 27.219 1 60.03 253 VAL B C 1
ATOM 5768 O O . VAL B 1 253 ? 23.891 11.336 27.5 1 60.03 253 VAL B O 1
ATOM 5771 N N . ASP B 1 254 ? 26.016 11.469 27.594 1 66.19 254 ASP B N 1
ATOM 5772 C CA . ASP B 1 254 ? 26.062 12.891 27.906 1 66.19 254 ASP B CA 1
ATOM 5773 C C . ASP B 1 254 ? 25.609 13.742 26.719 1 66.19 254 ASP B C 1
ATOM 5775 O O . ASP B 1 254 ? 26.359 13.906 25.766 1 66.19 254 ASP B O 1
ATOM 5779 N N . ALA B 1 255 ? 24.297 13.984 26.594 1 75.88 255 ALA B N 1
ATOM 5780 C CA . ALA B 1 255 ? 23.766 14.883 25.578 1 75.88 255 ALA B CA 1
ATOM 5781 C C . ALA B 1 255 ? 24.719 16.047 25.328 1 75.88 255 ALA B C 1
ATOM 5783 O O . ALA B 1 255 ? 24.922 16.469 24.188 1 75.88 255 ALA B O 1
ATOM 5784 N N . GLU B 1 256 ? 25.281 16.438 26.391 1 79.38 256 GLU B N 1
ATOM 5785 C CA . GLU B 1 256 ? 26.234 17.547 26.266 1 79.38 256 GLU B CA 1
ATOM 5786 C C . GLU B 1 256 ? 27.453 17.156 25.453 1 79.38 256 GLU B C 1
ATOM 5788 O O . GLU B 1 256 ? 27.984 17.969 24.703 1 79.38 256 GLU B O 1
ATOM 5793 N N . GLN B 1 257 ? 27.766 15.922 25.625 1 81.75 257 GLN B N 1
ATOM 5794 C CA . GLN B 1 257 ? 28.906 15.438 24.859 1 81.75 257 GLN B CA 1
ATOM 5795 C C . GLN B 1 257 ? 28.562 15.312 23.391 1 81.75 257 GLN B C 1
ATOM 5797 O O . GLN B 1 257 ? 29.375 15.641 22.516 1 81.75 257 GLN B O 1
ATOM 5802 N N . ILE B 1 258 ? 27.391 14.914 23.172 1 84 258 ILE B N 1
ATOM 5803 C CA . ILE B 1 258 ? 26.953 14.773 21.781 1 84 258 ILE B CA 1
ATOM 5804 C C . ILE B 1 258 ? 26.891 16.141 21.125 1 84 258 ILE B C 1
ATOM 5806 O O . ILE B 1 258 ? 27.344 16.312 19.984 1 84 258 ILE B O 1
ATOM 5810 N N . ILE B 1 259 ? 26.406 17.047 21.859 1 84.62 259 ILE B N 1
ATOM 5811 C CA . ILE B 1 259 ? 26.266 18.406 21.344 1 84.62 259 ILE B CA 1
ATOM 5812 C C . ILE B 1 259 ? 27.641 19.016 21.109 1 84.62 259 ILE B C 1
ATOM 5814 O O . ILE B 1 259 ? 27.891 19.641 20.062 1 84.62 259 ILE B O 1
ATOM 5818 N N . ALA B 1 260 ? 28.438 18.719 22 1 83.31 260 ALA B N 1
ATOM 5819 C CA . ALA B 1 260 ? 29.766 19.297 21.922 1 83.31 260 ALA B CA 1
ATOM 5820 C C . ALA B 1 260 ? 30.562 18.688 20.766 1 83.31 260 ALA B C 1
ATOM 5822 O O . ALA B 1 260 ? 31.422 19.344 20.172 1 83.31 260 ALA B O 1
ATOM 5823 N N . GLN B 1 261 ? 30.203 17.484 20.438 1 84.94 261 GLN B N 1
ATOM 5824 C CA . GLN B 1 261 ? 30.969 16.781 19.406 1 84.94 261 GLN B CA 1
ATOM 5825 C C . GLN B 1 261 ? 30.297 16.906 18.047 1 84.94 261 GLN B C 1
ATOM 5827 O O . GLN B 1 261 ? 30.844 16.422 17.047 1 84.94 261 GLN B O 1
ATOM 5832 N N . ALA B 1 262 ? 29.234 17.609 18.078 1 90.31 262 ALA B N 1
ATOM 5833 C CA . ALA B 1 262 ? 28.531 17.766 16.812 1 90.31 262 ALA B CA 1
ATOM 5834 C C . ALA B 1 262 ? 29.359 18.547 15.805 1 90.31 262 ALA B C 1
ATOM 5836 O O . ALA B 1 262 ? 30.031 19.516 16.156 1 90.31 262 ALA B O 1
ATOM 5837 N N . GLN B 1 263 ? 29.359 18.062 14.516 1 91.62 263 GLN B N 1
ATOM 5838 C CA . GLN B 1 263 ? 30.172 18.672 13.461 1 91.62 263 GLN B CA 1
ATOM 5839 C C . GLN B 1 263 ? 29.297 19.391 12.438 1 91.62 263 GLN B C 1
ATOM 5841 O O . GLN B 1 263 ? 28.188 18.938 12.133 1 91.62 263 GLN B O 1
ATOM 5846 N N . PRO B 1 264 ? 29.797 20.469 11.859 1 95.06 264 PRO B N 1
ATOM 5847 C CA . PRO B 1 264 ? 28.984 21.281 10.945 1 95.06 264 PRO B CA 1
ATOM 5848 C C . PRO B 1 264 ? 28.906 20.688 9.539 1 95.06 264 PRO B C 1
ATOM 5850 O O . PRO B 1 264 ? 28.062 21.109 8.742 1 95.06 264 PRO B O 1
ATOM 5853 N N . ILE B 1 265 ? 29.719 19.734 9.219 1 95.69 265 ILE B N 1
ATOM 5854 C CA . ILE B 1 265 ? 29.875 19.297 7.832 1 95.69 265 ILE B CA 1
ATOM 5855 C C . ILE B 1 265 ? 28.547 18.75 7.312 1 95.69 265 ILE B C 1
ATOM 5857 O O . ILE B 1 265 ? 28.234 18.875 6.125 1 95.69 265 ILE B O 1
ATOM 5861 N N . GLY B 1 266 ? 27.781 18.172 8.188 1 95.44 266 GLY B N 1
ATOM 5862 C CA . GLY B 1 266 ? 26.484 17.672 7.777 1 95.44 266 GLY B CA 1
ATOM 5863 C C . GLY B 1 266 ? 25.578 18.734 7.223 1 95.44 266 GLY B C 1
ATOM 5864 O O . GLY B 1 266 ? 24.625 18.438 6.484 1 95.44 266 GLY B O 1
ATOM 5865 N N . LEU B 1 267 ? 25.828 19.984 7.5 1 96.25 267 LEU B N 1
ATOM 5866 C CA . LEU B 1 267 ? 25 21.094 7.047 1 96.25 267 LEU B CA 1
ATOM 5867 C C . LEU B 1 267 ? 25.109 21.266 5.535 1 96.25 267 LEU B C 1
ATOM 5869 O O . LEU B 1 267 ? 24.312 21.984 4.93 1 96.25 267 LEU B O 1
ATOM 5873 N N . VAL B 1 268 ? 26.016 20.562 4.938 1 96.94 268 VAL B N 1
ATOM 5874 C CA . VAL B 1 268 ? 26.156 20.625 3.484 1 96.94 268 VAL B CA 1
ATOM 5875 C C . VAL B 1 268 ? 24.844 20.156 2.83 1 96.94 268 VAL B C 1
ATOM 5877 O O . VAL B 1 268 ? 24.516 20.578 1.718 1 96.94 268 VAL B O 1
ATOM 5880 N N . HIS B 1 269 ? 24.062 19.391 3.543 1 96.75 269 HIS B N 1
ATOM 5881 C CA . HIS B 1 269 ? 22.828 18.844 2.994 1 96.75 269 HIS B CA 1
ATOM 5882 C C . HIS B 1 269 ? 21.734 19.922 2.926 1 96.75 269 HIS B C 1
ATOM 5884 O O . HIS B 1 269 ? 20.656 19.688 2.379 1 96.75 269 HIS B O 1
ATOM 5890 N N . LEU B 1 270 ? 22.031 21.094 3.451 1 94.44 270 LEU B N 1
ATOM 5891 C CA . LEU B 1 270 ? 21.188 22.234 3.137 1 94.44 270 LEU B CA 1
ATOM 5892 C C . LEU B 1 270 ? 21.125 22.484 1.633 1 94.44 270 LEU B C 1
ATOM 5894 O O . LEU B 1 270 ? 20.109 22.938 1.111 1 94.44 270 LEU B O 1
ATOM 5898 N N . LEU B 1 271 ? 22.156 22.094 1.025 1 96 271 LEU B N 1
ATOM 5899 C CA . LEU B 1 271 ? 22.172 22.188 -0.43 1 96 271 LEU B CA 1
ATOM 5900 C C . LEU B 1 271 ? 21.156 21.234 -1.045 1 96 271 LEU B C 1
ATOM 5902 O O . LEU B 1 271 ? 20.438 21.609 -1.966 1 96 271 LEU B O 1
ATOM 5906 N N . SER B 1 272 ? 21.141 19.969 -0.588 1 95.5 272 SER B N 1
ATOM 5907 C CA . SER B 1 272 ? 20.156 19.016 -1.077 1 95.5 272 SER B CA 1
ATOM 5908 C C . SER B 1 272 ? 18.734 19.516 -0.838 1 95.5 272 SER B C 1
ATOM 5910 O O . SER B 1 272 ? 17.875 19.391 -1.717 1 95.5 272 SER B O 1
ATOM 5912 N N . MET B 1 273 ? 18.5 20.031 0.327 1 93.12 273 MET B N 1
ATOM 5913 C CA . MET B 1 273 ? 17.188 20.594 0.661 1 93.12 273 MET B CA 1
ATOM 5914 C C . MET B 1 273 ? 16.875 21.797 -0.215 1 93.12 273 MET B C 1
ATOM 5916 O O . MET B 1 273 ? 15.734 21.953 -0.666 1 93.12 273 MET B O 1
ATOM 5920 N N . GLY B 1 274 ? 17.875 22.641 -0.424 1 93.5 274 GLY B N 1
ATOM 5921 C CA . GLY B 1 274 ? 17.719 23.797 -1.287 1 93.5 274 GLY B CA 1
ATOM 5922 C C . GLY B 1 274 ? 17.297 23.438 -2.701 1 93.5 274 GLY B C 1
ATOM 5923 O O . GLY B 1 274 ? 16.469 24.125 -3.307 1 93.5 274 GLY B O 1
ATOM 5924 N N . ILE B 1 275 ? 17.828 22.391 -3.195 1 94.69 275 ILE B N 1
ATOM 5925 C CA . ILE B 1 275 ? 17.5 21.938 -4.539 1 94.69 275 ILE B CA 1
ATOM 5926 C C . ILE B 1 275 ? 16.047 21.5 -4.594 1 94.69 275 ILE B C 1
ATOM 5928 O O . ILE B 1 275 ? 15.328 21.812 -5.555 1 94.69 275 ILE B O 1
ATOM 5932 N N . VAL B 1 276 ? 15.562 20.766 -3.596 1 91.38 276 VAL B N 1
ATOM 5933 C CA . VAL B 1 276 ? 14.164 20.344 -3.535 1 91.38 276 VAL B CA 1
ATOM 5934 C C . VAL B 1 276 ? 13.258 21.562 -3.523 1 91.38 276 VAL B C 1
ATOM 5936 O O . VAL B 1 276 ? 12.297 21.641 -4.293 1 91.38 276 VAL B O 1
ATOM 5939 N N . ILE B 1 277 ? 13.609 22.531 -2.725 1 88.75 277 ILE B N 1
ATOM 5940 C CA . ILE B 1 277 ? 12.805 23.734 -2.584 1 88.75 277 ILE B CA 1
ATOM 5941 C C . ILE B 1 277 ? 12.82 24.516 -3.893 1 88.75 277 ILE B C 1
ATOM 5943 O O . ILE B 1 277 ? 11.766 24.953 -4.379 1 88.75 277 ILE B O 1
ATOM 5947 N N . ALA B 1 278 ? 13.953 24.734 -4.48 1 92 278 ALA B N 1
ATOM 5948 C CA . ALA B 1 278 ? 14.094 25.516 -5.707 1 92 278 ALA B CA 1
ATOM 5949 C C . ALA B 1 278 ? 13.305 24.891 -6.852 1 92 278 ALA B C 1
ATOM 5951 O O . ALA B 1 278 ? 12.586 25.578 -7.574 1 92 278 ALA B O 1
ATOM 5952 N N . THR B 1 279 ? 13.445 23.562 -7.004 1 89.56 279 THR B N 1
ATOM 5953 C CA . THR B 1 279 ? 12.734 22.875 -8.078 1 89.56 279 THR B CA 1
ATOM 5954 C C . THR B 1 279 ? 11.234 22.906 -7.844 1 89.56 279 THR B C 1
ATOM 5956 O O . THR B 1 279 ? 10.453 23.047 -8.789 1 89.56 279 THR B O 1
ATOM 5959 N N . ALA B 1 280 ? 10.828 22.812 -6.625 1 83.44 280 ALA B N 1
ATOM 5960 C CA . ALA B 1 280 ? 9.406 22.859 -6.289 1 83.44 280 ALA B CA 1
ATOM 5961 C C . ALA B 1 280 ? 8.828 24.234 -6.555 1 83.44 280 ALA B C 1
ATOM 5963 O O . ALA B 1 280 ? 7.723 24.359 -7.102 1 83.44 280 ALA B O 1
ATOM 5964 N N . VAL B 1 281 ? 9.516 25.234 -6.195 1 81.5 281 VAL B N 1
ATOM 5965 C CA . VAL B 1 281 ? 9.062 26.609 -6.383 1 81.5 281 VAL B CA 1
ATOM 5966 C C . VAL B 1 281 ? 8.984 26.922 -7.875 1 81.5 281 VAL B C 1
ATOM 5968 O O . VAL B 1 281 ? 8.125 27.703 -8.305 1 81.5 281 VAL B O 1
ATOM 5971 N N . MET B 1 282 ? 9.82 26.25 -8.648 1 87 282 MET B N 1
ATOM 5972 C CA . MET B 1 282 ? 9.797 26.438 -10.102 1 87 282 MET B CA 1
ATOM 5973 C C . MET B 1 282 ? 8.617 25.688 -10.719 1 87 282 MET B C 1
ATOM 5975 O O . MET B 1 282 ? 8.43 25.719 -11.938 1 87 282 MET B O 1
ATOM 5979 N N . GLY B 1 283 ? 7.848 25.016 -9.883 1 78.56 283 GLY B N 1
ATOM 5980 C CA . GLY B 1 283 ? 6.637 24.375 -10.359 1 78.56 283 GLY B CA 1
ATOM 5981 C C . GLY B 1 283 ? 6.871 22.953 -10.836 1 78.56 283 GLY B C 1
ATOM 5982 O O . GLY B 1 283 ? 6.012 22.359 -11.492 1 78.56 283 GLY B O 1
ATOM 5983 N N . ARG B 1 284 ? 8 22.422 -10.516 1 87.38 284 ARG B N 1
ATOM 5984 C CA . ARG B 1 284 ? 8.281 21.047 -10.914 1 87.38 284 ARG B CA 1
ATOM 5985 C C . ARG B 1 284 ? 7.531 20.062 -10.031 1 87.38 284 ARG B C 1
ATOM 5987 O O . ARG B 1 284 ? 7.195 20.375 -8.891 1 87.38 284 ARG B O 1
ATOM 5994 N N . HIS B 1 285 ? 7.246 18.922 -10.602 1 87.88 285 HIS B N 1
ATOM 5995 C CA . HIS B 1 285 ? 6.5 17.875 -9.906 1 87.88 285 HIS B CA 1
ATOM 5996 C C . HIS B 1 285 ? 7.27 17.375 -8.695 1 87.88 285 HIS B C 1
ATOM 5998 O O . HIS B 1 285 ? 8.5 17.375 -8.688 1 87.88 285 HIS B O 1
ATOM 6004 N N . ILE B 1 286 ? 6.535 16.969 -7.746 1 85.38 286 ILE B N 1
ATOM 6005 C CA . ILE B 1 286 ? 7.102 16.531 -6.473 1 85.38 286 ILE B CA 1
ATOM 6006 C C . ILE B 1 286 ? 8.062 15.367 -6.711 1 85.38 286 ILE B C 1
ATOM 6008 O O . ILE B 1 286 ? 9.125 15.297 -6.082 1 85.38 286 ILE B O 1
ATOM 6012 N N . ILE B 1 287 ? 7.766 14.391 -7.539 1 92.31 287 ILE B N 1
ATOM 6013 C CA . ILE B 1 287 ? 8.617 13.242 -7.832 1 92.31 287 ILE B CA 1
ATOM 6014 C C . ILE B 1 287 ? 9.969 13.734 -8.375 1 92.31 287 ILE B C 1
ATOM 6016 O O . ILE B 1 287 ? 11.016 13.234 -7.969 1 92.31 287 ILE B O 1
ATOM 6020 N N . GLU B 1 288 ? 9.883 14.711 -9.242 1 93.25 288 GLU B N 1
ATOM 6021 C CA . GLU B 1 288 ? 11.102 15.281 -9.812 1 93.25 288 GLU B CA 1
ATOM 6022 C C . GLU B 1 288 ? 11.914 16.016 -8.758 1 93.25 288 GLU B C 1
ATOM 6024 O O . GLU B 1 288 ? 13.125 15.805 -8.625 1 93.25 288 GLU B O 1
ATOM 6029 N N . ALA B 1 289 ? 11.258 16.891 -8.039 1 91.94 289 ALA B N 1
ATOM 6030 C CA . ALA B 1 289 ? 11.93 17.734 -7.055 1 91.94 289 ALA B CA 1
ATOM 6031 C C . ALA B 1 289 ? 12.664 16.891 -6.012 1 91.94 289 ALA B C 1
ATOM 6033 O O . ALA B 1 289 ? 13.852 17.109 -5.762 1 91.94 289 ALA B O 1
ATOM 6034 N N . ILE B 1 290 ? 11.992 15.914 -5.449 1 93.69 290 ILE B N 1
ATOM 6035 C CA . ILE B 1 290 ? 12.594 15.141 -4.367 1 93.69 290 ILE B CA 1
ATOM 6036 C C . ILE B 1 290 ? 13.625 14.172 -4.938 1 93.69 290 ILE B C 1
ATOM 6038 O O . ILE B 1 290 ? 14.648 13.906 -4.305 1 93.69 290 ILE B O 1
ATOM 6042 N N . SER B 1 291 ? 13.414 13.68 -6.16 1 96.12 291 SER B N 1
ATOM 6043 C CA . SER B 1 291 ? 14.414 12.812 -6.785 1 96.12 291 SER B CA 1
ATOM 6044 C C . SER B 1 291 ? 15.742 13.539 -6.973 1 96.12 291 SER B C 1
ATOM 6046 O O . SER B 1 291 ? 16.797 12.977 -6.707 1 96.12 291 SER B O 1
ATOM 6048 N N . TRP B 1 292 ? 15.711 14.781 -7.406 1 95.69 292 TRP B N 1
ATOM 6049 C CA . TRP B 1 292 ? 16.938 15.57 -7.535 1 95.69 292 TRP B CA 1
ATOM 6050 C C . TRP B 1 292 ? 17.594 15.781 -6.18 1 95.69 292 TRP B C 1
ATOM 6052 O O . TRP B 1 292 ? 18.812 15.688 -6.059 1 95.69 292 TRP B O 1
ATOM 6062 N N . GLY B 1 293 ? 16.766 16.094 -5.207 1 95.81 293 GLY B N 1
ATOM 6063 C CA . GLY B 1 293 ? 17.312 16.188 -3.863 1 95.81 293 GLY B CA 1
ATOM 6064 C C . GLY B 1 293 ? 18 14.93 -3.398 1 95.81 293 GLY B C 1
ATOM 6065 O O . GLY B 1 293 ? 19.078 14.992 -2.805 1 95.81 293 GLY B O 1
ATOM 6066 N N . LEU B 1 294 ? 17.391 13.812 -3.654 1 96.94 294 LEU B N 1
ATOM 6067 C CA . LEU B 1 294 ? 17.922 12.516 -3.248 1 96.94 294 LEU B CA 1
ATOM 6068 C C . LEU B 1 294 ? 19.234 12.219 -3.957 1 96.94 294 LEU B C 1
ATOM 6070 O O . LEU B 1 294 ? 20.188 11.742 -3.332 1 96.94 294 LEU B O 1
ATOM 6074 N N . ILE B 1 295 ? 19.328 12.516 -5.215 1 97.38 295 ILE B N 1
ATOM 6075 C CA . ILE B 1 295 ? 20.547 12.273 -6 1 97.38 295 ILE B CA 1
ATOM 6076 C C . ILE B 1 295 ? 21.688 13.141 -5.473 1 97.38 295 ILE B C 1
ATOM 6078 O O . ILE B 1 295 ? 22.797 12.656 -5.27 1 97.38 295 ILE B O 1
ATOM 6082 N N . VAL B 1 296 ? 21.391 14.352 -5.234 1 97.62 296 VAL B N 1
ATOM 6083 C CA . VAL B 1 296 ? 22.406 15.273 -4.738 1 97.62 296 VAL B CA 1
ATOM 6084 C C . VAL B 1 296 ? 22.844 14.852 -3.338 1 97.62 296 VAL B C 1
ATOM 6086 O O . VAL B 1 296 ? 24.031 14.883 -3.021 1 97.62 296 VAL B O 1
ATOM 6089 N N . ALA B 1 297 ? 21.875 14.477 -2.502 1 97.62 297 ALA B N 1
ATOM 6090 C CA . ALA B 1 297 ? 22.219 14.008 -1.161 1 97.62 297 ALA B CA 1
ATOM 6091 C C . ALA B 1 297 ? 23.141 12.797 -1.221 1 97.62 297 ALA B C 1
ATOM 6093 O O . ALA B 1 297 ? 24.109 12.711 -0.472 1 97.62 297 ALA B O 1
ATOM 6094 N N . PHE B 1 298 ? 22.812 11.891 -2.084 1 97.62 298 PHE B N 1
ATOM 6095 C CA . PHE B 1 298 ? 23.625 10.688 -2.26 1 97.62 298 PHE B CA 1
ATOM 6096 C C . PHE B 1 298 ? 25.031 11.047 -2.691 1 97.62 298 PHE B C 1
ATOM 6098 O O . PHE B 1 298 ? 26.016 10.547 -2.129 1 97.62 298 PHE B O 1
ATOM 6105 N N . LEU B 1 299 ? 25.172 11.93 -3.635 1 97.69 299 LEU B N 1
ATOM 6106 C CA . LEU B 1 299 ? 26.469 12.336 -4.168 1 97.69 299 LEU B CA 1
ATOM 6107 C C . LEU B 1 299 ? 27.281 13.07 -3.111 1 97.69 299 LEU B C 1
ATOM 6109 O O . LEU B 1 299 ? 28.484 12.828 -2.973 1 97.69 299 LEU B O 1
ATOM 6113 N N . LEU B 1 300 ? 26.625 13.938 -2.422 1 97.94 300 LEU B N 1
ATOM 6114 C CA . LEU B 1 300 ? 27.328 14.672 -1.374 1 97.94 300 LEU B CA 1
ATOM 6115 C C . LEU B 1 300 ? 27.828 13.719 -0.296 1 97.94 300 LEU B C 1
ATOM 6117 O O . LEU B 1 300 ? 28.953 13.883 0.203 1 97.94 300 LEU B O 1
ATOM 6121 N N . ASN B 1 301 ? 27.016 12.727 0.093 1 98.06 301 ASN B N 1
ATOM 6122 C CA . ASN B 1 301 ? 27.438 11.75 1.096 1 98.06 301 ASN B CA 1
ATOM 6123 C C . ASN B 1 301 ? 28.688 10.992 0.661 1 98.06 301 ASN B C 1
ATOM 6125 O O . ASN B 1 301 ? 29.625 10.844 1.439 1 98.06 301 ASN B O 1
ATOM 6129 N N . VAL B 1 302 ? 28.734 10.617 -0.575 1 97.31 302 VAL B N 1
ATOM 6130 C CA . VAL B 1 302 ? 29.812 9.758 -1.062 1 97.31 302 VAL B CA 1
ATOM 6131 C C . VAL B 1 302 ? 31.062 10.602 -1.339 1 97.31 302 VAL B C 1
ATOM 6133 O O . VAL B 1 302 ? 32.156 10.242 -0.92 1 97.31 302 VAL B O 1
ATOM 6136 N N . VAL B 1 303 ? 30.938 11.719 -2.004 1 97.12 303 VAL B N 1
ATOM 6137 C CA . VAL B 1 303 ? 32.062 12.523 -2.463 1 97.12 303 VAL B CA 1
ATOM 6138 C C . VAL B 1 303 ? 32.75 13.188 -1.266 1 97.12 303 VAL B C 1
ATOM 6140 O O . VAL B 1 303 ? 33.969 13.273 -1.215 1 97.12 303 VAL B O 1
ATOM 6143 N N . LEU B 1 304 ? 31.969 13.578 -0.286 1 97.12 304 LEU B N 1
ATOM 6144 C CA . LEU B 1 304 ? 32.531 14.273 0.862 1 97.12 304 LEU B CA 1
ATOM 6145 C C . LEU B 1 304 ? 32.844 13.297 1.994 1 97.12 304 LEU B C 1
ATOM 6147 O O . LEU B 1 304 ? 33.312 13.695 3.053 1 97.12 304 LEU B O 1
ATOM 6151 N N . GLY B 1 305 ? 32.531 12.047 1.829 1 96.62 305 GLY B N 1
ATOM 6152 C CA . GLY B 1 305 ? 32.812 11.016 2.814 1 96.62 305 GLY B CA 1
ATOM 6153 C C . GLY B 1 305 ? 31.938 11.102 4.047 1 96.62 305 GLY B C 1
ATOM 6154 O O . GLY B 1 305 ? 32.375 10.781 5.156 1 96.62 305 GLY B O 1
ATOM 6155 N N . LEU B 1 306 ? 30.766 11.617 3.906 1 96.88 306 LEU B N 1
ATOM 6156 C CA . LEU B 1 306 ? 29.844 11.758 5.031 1 96.88 306 LEU B CA 1
ATOM 6157 C C . LEU B 1 306 ? 29.234 10.414 5.402 1 96.88 306 LEU B C 1
ATOM 6159 O O . LEU B 1 306 ? 28.953 10.156 6.578 1 96.88 306 LEU B O 1
ATOM 6163 N N . ALA B 1 307 ? 28.922 9.641 4.41 1 96.5 307 ALA B N 1
ATOM 6164 C CA . ALA B 1 307 ? 28.375 8.297 4.578 1 96.5 307 ALA B CA 1
ATOM 6165 C C . ALA B 1 307 ? 28.828 7.375 3.447 1 96.5 307 ALA B C 1
ATOM 6167 O O . ALA B 1 307 ? 28.891 7.793 2.289 1 96.5 307 ALA B O 1
ATOM 6168 N N . PRO B 1 308 ? 29.234 6.203 3.805 1 96.62 308 PRO B N 1
ATOM 6169 C CA . PRO B 1 308 ? 29.547 5.254 2.736 1 96.62 308 PRO B CA 1
ATOM 6170 C C . PRO B 1 308 ? 28.312 4.84 1.933 1 96.62 308 PRO B C 1
ATOM 6172 O O . PRO B 1 308 ? 27.188 5.066 2.367 1 96.62 308 PRO B O 1
ATOM 6175 N N . VAL B 1 309 ? 28.516 4.254 0.822 1 96.75 309 VAL B N 1
ATOM 6176 C CA . VAL B 1 309 ? 27.453 3.822 -0.07 1 96.75 309 VAL B CA 1
ATOM 6177 C C . VAL B 1 309 ? 26.562 2.809 0.645 1 96.75 309 VAL B C 1
ATOM 6179 O O . VAL B 1 309 ? 25.344 2.801 0.455 1 96.75 309 VAL B O 1
ATOM 6182 N N . SER B 1 310 ? 27.062 1.995 1.533 1 96.06 310 SER B N 1
ATOM 6183 C CA . SER B 1 310 ? 26.344 0.942 2.238 1 96.06 310 SER B CA 1
ATOM 6184 C C . SER B 1 310 ? 25.312 1.527 3.203 1 96.06 310 SER B C 1
ATOM 6186 O O . SER B 1 310 ? 24.328 0.869 3.543 1 96.06 310 SER B O 1
ATOM 6188 N N . ASP B 1 311 ? 25.547 2.799 3.586 1 96.12 311 ASP B N 1
ATOM 6189 C CA . ASP B 1 311 ? 24.594 3.447 4.477 1 96.12 311 ASP B CA 1
ATOM 6190 C C . ASP B 1 311 ? 23.344 3.883 3.713 1 96.12 311 ASP B C 1
ATOM 6192 O O . ASP B 1 311 ? 22.297 4.156 4.32 1 96.12 311 ASP B O 1
ATOM 6196 N N . MET B 1 312 ? 23.531 3.951 2.445 1 96.5 312 MET B N 1
ATOM 6197 C CA . MET B 1 312 ? 22.391 4.383 1.632 1 96.5 312 MET B CA 1
ATOM 6198 C C . MET B 1 312 ? 21.719 3.188 0.968 1 96.5 312 MET B C 1
ATOM 6200 O O . MET B 1 312 ? 20.484 3.146 0.862 1 96.5 312 MET B O 1
ATOM 6204 N N . VAL B 1 313 ? 22.531 2.225 0.488 1 95.88 313 VAL B N 1
ATOM 6205 C CA . VAL B 1 313 ? 22.031 0.985 -0.101 1 95.88 313 VAL B CA 1
ATOM 6206 C C . VAL B 1 313 ? 23.016 -0.151 0.181 1 95.88 313 VAL B C 1
ATOM 6208 O O . VAL B 1 313 ? 24.203 -0.038 -0.111 1 95.88 313 VAL B O 1
ATOM 6211 N N . VAL B 1 314 ? 22.516 -1.245 0.777 1 96.81 314 VAL B N 1
ATOM 6212 C CA . VAL B 1 314 ? 23.438 -2.34 1.084 1 96.81 314 VAL B CA 1
ATOM 6213 C C . VAL B 1 314 ? 22.703 -3.674 0.965 1 96.81 314 VAL B C 1
ATOM 6215 O O . VAL B 1 314 ? 21.531 -3.787 1.355 1 96.81 314 VAL B O 1
ATOM 6218 N N . PHE B 1 315 ? 23.312 -4.613 0.336 1 96.25 315 PHE B N 1
ATOM 6219 C CA . PHE B 1 315 ? 22.875 -6.004 0.308 1 96.25 315 PHE B CA 1
ATOM 6220 C C . PHE B 1 315 ? 23.609 -6.828 1.355 1 96.25 315 PHE B C 1
ATOM 6222 O O . PHE B 1 315 ? 24.797 -7.098 1.209 1 96.25 315 PHE B O 1
ATOM 6229 N N . ASN B 1 316 ? 22.969 -7.188 2.377 1 95.62 316 ASN B N 1
ATOM 6230 C CA . ASN B 1 316 ? 23.531 -8.109 3.359 1 95.62 316 ASN B CA 1
ATOM 6231 C C . ASN B 1 316 ? 23.375 -9.562 2.916 1 95.62 316 ASN B C 1
ATOM 6233 O O . ASN B 1 316 ? 22.328 -10.172 3.121 1 95.62 316 ASN B O 1
ATOM 6237 N N . ALA B 1 317 ? 24.406 -10.094 2.393 1 94.25 317 ALA B N 1
ATOM 6238 C CA . ALA B 1 317 ? 24.391 -11.422 1.798 1 94.25 317 ALA B CA 1
ATOM 6239 C C . ALA B 1 317 ? 25.062 -12.445 2.715 1 94.25 317 ALA B C 1
ATOM 6241 O O . ALA B 1 317 ? 25.891 -12.078 3.555 1 94.25 317 ALA B O 1
ATOM 6242 N N . PRO B 1 318 ? 24.672 -13.68 2.576 1 91 318 PRO B N 1
ATOM 6243 C CA . PRO B 1 318 ? 25.25 -14.703 3.453 1 91 318 PRO B CA 1
ATOM 6244 C C . PRO B 1 318 ? 26.734 -14.922 3.219 1 91 318 PRO B C 1
ATOM 6246 O O . PRO B 1 318 ? 27.188 -14.992 2.068 1 91 318 PRO B O 1
ATOM 6249 N N . ARG B 1 319 ? 27.422 -15.117 4.285 1 90.38 319 ARG B N 1
ATOM 6250 C CA . ARG B 1 319 ? 28.875 -15.266 4.262 1 90.38 319 ARG B CA 1
ATOM 6251 C C . ARG B 1 319 ? 29.281 -16.578 3.607 1 90.38 319 ARG B C 1
ATOM 6253 O O . ARG B 1 319 ? 30.344 -16.672 3.002 1 90.38 319 ARG B O 1
ATOM 6260 N N . ASP B 1 320 ? 28.406 -17.562 3.629 1 88.88 320 ASP B N 1
ATOM 6261 C CA . ASP B 1 320 ? 28.75 -18.906 3.143 1 88.88 320 ASP B CA 1
ATOM 6262 C C . ASP B 1 320 ? 28.5 -19.016 1.641 1 88.88 320 ASP B C 1
ATOM 6264 O O . ASP B 1 320 ? 28.859 -20.031 1.023 1 88.88 320 ASP B O 1
ATOM 6268 N N . LEU B 1 321 ? 28.031 -18.047 1.022 1 88.38 321 LEU B N 1
ATOM 6269 C CA . LEU B 1 321 ? 27.75 -18.047 -0.409 1 88.38 321 LEU B CA 1
ATOM 6270 C C . LEU B 1 321 ? 28.953 -17.531 -1.201 1 88.38 321 LEU B C 1
ATOM 6272 O O . LEU B 1 321 ? 29.391 -16.391 -1.016 1 88.38 321 LEU B O 1
ATOM 6276 N N . GLY B 1 322 ? 29.5 -18.359 -2.131 1 88.25 322 GLY B N 1
ATOM 6277 C CA . GLY B 1 322 ? 30.672 -18.016 -2.91 1 88.25 322 GLY B CA 1
ATOM 6278 C C . GLY B 1 322 ? 30.516 -16.734 -3.705 1 88.25 322 GLY B C 1
ATOM 6279 O O . GLY B 1 322 ? 31.391 -15.859 -3.678 1 88.25 322 GLY B O 1
ATOM 6280 N N . ILE B 1 323 ? 29.422 -16.594 -4.328 1 90.62 323 ILE B N 1
ATOM 6281 C CA . ILE B 1 323 ? 29.203 -15.43 -5.168 1 90.62 323 ILE B CA 1
ATOM 6282 C C . ILE B 1 323 ? 29.125 -14.172 -4.301 1 90.62 323 ILE B C 1
ATOM 6284 O O . ILE B 1 323 ? 29.578 -13.102 -4.711 1 90.62 323 ILE B O 1
ATOM 6288 N N . ALA B 1 324 ? 28.531 -14.312 -3.137 1 89.62 324 ALA B N 1
ATOM 6289 C CA . ALA B 1 324 ? 28.469 -13.172 -2.219 1 89.62 324 ALA B CA 1
ATOM 6290 C C . ALA B 1 324 ? 29.875 -12.727 -1.806 1 89.62 324 ALA B C 1
ATOM 6292 O O . ALA B 1 324 ? 30.141 -11.531 -1.688 1 89.62 324 ALA B O 1
ATOM 6293 N N . GLN B 1 325 ? 30.734 -13.656 -1.558 1 90.94 325 GLN B N 1
ATOM 6294 C CA . GLN B 1 325 ? 32.125 -13.344 -1.196 1 90.94 325 GLN B CA 1
ATOM 6295 C C . GLN B 1 325 ? 32.812 -12.609 -2.328 1 90.94 325 GLN B C 1
ATOM 6297 O O . GLN B 1 325 ? 33.562 -11.656 -2.084 1 90.94 325 GLN B O 1
ATOM 6302 N N . SER B 1 326 ? 32.562 -13.062 -3.547 1 91.62 326 SER B N 1
ATOM 6303 C CA . SER B 1 326 ? 33.188 -12.438 -4.707 1 91.62 326 SER B CA 1
ATOM 6304 C C . SER B 1 326 ? 32.656 -11.016 -4.914 1 91.62 326 SER B C 1
ATOM 6306 O O . SER B 1 326 ? 33.438 -10.133 -5.328 1 91.62 326 SER B O 1
ATOM 6308 N N . LEU B 1 327 ? 31.438 -10.812 -4.566 1 91.19 327 LEU B N 1
ATOM 6309 C CA . LEU B 1 327 ? 30.812 -9.516 -4.816 1 91.19 327 LEU B CA 1
ATOM 6310 C C . LEU B 1 327 ? 31 -8.586 -3.623 1 91.19 327 LEU B C 1
ATOM 6312 O O . LEU B 1 327 ? 30.625 -7.41 -3.682 1 91.19 327 LEU B O 1
ATOM 6316 N N . SER B 1 328 ? 31.578 -9.086 -2.586 1 90.31 328 SER B N 1
ATOM 6317 C CA . SER B 1 328 ? 31.766 -8.305 -1.371 1 90.31 328 SER B CA 1
ATOM 6318 C C . SER B 1 328 ? 32.75 -7.164 -1.6 1 90.31 328 SER B C 1
ATOM 6320 O O . SER B 1 328 ? 32.875 -6.254 -0.773 1 90.31 328 SER B O 1
ATOM 6322 N N . VAL B 1 329 ? 33.406 -7.137 -2.773 1 89.44 329 VAL B N 1
ATOM 6323 C CA . VAL B 1 329 ? 34.312 -6.055 -3.125 1 89.44 329 VAL B CA 1
ATOM 6324 C C . VAL B 1 329 ? 33.531 -4.797 -3.463 1 89.44 329 VAL B C 1
ATOM 6326 O O . VAL B 1 329 ? 34.031 -3.68 -3.322 1 89.44 329 VAL B O 1
ATOM 6329 N N . LEU B 1 330 ? 32.281 -5.039 -3.82 1 92.19 330 LEU B N 1
ATOM 6330 C CA . LEU B 1 330 ? 31.422 -3.912 -4.145 1 92.19 330 LEU B CA 1
ATOM 6331 C C . LEU B 1 330 ? 30.984 -3.184 -2.877 1 92.19 330 LEU B C 1
ATOM 6333 O O . LEU B 1 330 ? 30.75 -3.812 -1.843 1 92.19 330 LEU B O 1
ATOM 6337 N N . PRO B 1 331 ? 30.875 -1.914 -2.918 1 92.94 331 PRO B N 1
ATOM 6338 C CA . PRO B 1 331 ? 30.625 -1.12 -1.712 1 92.94 331 PRO B CA 1
ATOM 6339 C C . PRO B 1 331 ? 29.203 -1.286 -1.176 1 92.94 331 PRO B C 1
ATOM 6341 O O . PRO B 1 331 ? 28.891 -0.802 -0.084 1 92.94 331 PRO B O 1
ATOM 6344 N N . PHE B 1 332 ? 28.359 -1.95 -1.908 1 94.69 332 PHE B N 1
ATOM 6345 C CA . PHE B 1 332 ? 26.969 -2.072 -1.466 1 94.69 332 PHE B CA 1
ATOM 6346 C C . PHE B 1 332 ? 26.641 -3.516 -1.094 1 94.69 332 PHE B C 1
ATOM 6348 O O . PHE B 1 332 ? 25.469 -3.881 -0.962 1 94.69 332 PHE B O 1
ATOM 6355 N N . VAL B 1 333 ? 27.672 -4.406 -0.943 1 95.56 333 VAL B N 1
ATOM 6356 C CA . VAL B 1 333 ? 27.453 -5.789 -0.535 1 95.56 333 VAL B CA 1
ATOM 6357 C C . VAL B 1 333 ? 28.219 -6.07 0.756 1 95.56 333 VAL B C 1
ATOM 6359 O O . VAL B 1 333 ? 29.438 -5.848 0.827 1 95.56 333 VAL B O 1
ATOM 6362 N N . GLU B 1 334 ? 27.531 -6.48 1.749 1 95.25 334 GLU B N 1
ATOM 6363 C CA . GLU B 1 334 ? 28.125 -6.855 3.027 1 95.25 334 GLU B CA 1
ATOM 6364 C C . GLU B 1 334 ? 27.797 -8.305 3.389 1 95.25 334 GLU B C 1
ATOM 6366 O O . GLU B 1 334 ? 26.688 -8.781 3.121 1 95.25 334 GLU B O 1
ATOM 6371 N N . LEU B 1 335 ? 28.734 -8.969 3.994 1 94.31 335 LEU B N 1
ATOM 6372 C CA . LEU B 1 335 ? 28.562 -10.367 4.359 1 94.31 335 LEU B CA 1
ATOM 6373 C C . LEU B 1 335 ? 28.047 -10.5 5.793 1 94.31 335 LEU B C 1
ATOM 6375 O O . LEU B 1 335 ? 28.594 -9.867 6.703 1 94.31 335 LEU B O 1
ATOM 6379 N N . VAL B 1 336 ? 26.969 -11.195 5.895 1 93.25 336 VAL B N 1
ATOM 6380 C CA . VAL B 1 336 ? 26.375 -11.398 7.211 1 93.25 336 VAL B CA 1
ATOM 6381 C C . VAL B 1 336 ? 26.047 -12.875 7.406 1 93.25 336 VAL B C 1
ATOM 6383 O O . VAL B 1 336 ? 26.25 -13.688 6.5 1 93.25 336 VAL B O 1
ATOM 6386 N N . ASP B 1 337 ? 25.562 -13.211 8.602 1 88.5 337 ASP B N 1
ATOM 6387 C CA . ASP B 1 337 ? 25.078 -14.57 8.844 1 88.5 337 ASP B CA 1
ATOM 6388 C C . ASP B 1 337 ? 23.781 -14.844 8.086 1 88.5 337 ASP B C 1
ATOM 6390 O O . ASP B 1 337 ? 23.016 -13.922 7.824 1 88.5 337 ASP B O 1
ATOM 6394 N N . SER B 1 338 ? 23.531 -16.016 7.723 1 80 338 SER B N 1
ATOM 6395 C CA . SER B 1 338 ? 22.406 -16.438 6.883 1 80 338 SER B CA 1
ATOM 6396 C C . SER B 1 338 ? 21.078 -15.992 7.484 1 80 338 SER B C 1
ATOM 6398 O O . SER B 1 338 ? 20.125 -15.719 6.754 1 80 338 SER B O 1
ATOM 6400 N N . ALA B 1 339 ? 21.094 -15.891 8.789 1 77.25 339 ALA B N 1
ATOM 6401 C CA . ALA B 1 339 ? 19.859 -15.531 9.469 1 77.25 339 ALA B CA 1
ATOM 6402 C C . ALA B 1 339 ? 19.609 -14.023 9.391 1 77.25 339 ALA B C 1
ATOM 6404 O O . ALA B 1 339 ? 18.484 -13.562 9.602 1 77.25 339 ALA B O 1
ATOM 6405 N N . GLU B 1 340 ? 20.594 -13.312 8.906 1 84.94 340 GLU B N 1
ATOM 6406 C CA . GLU B 1 340 ? 20.516 -11.852 8.945 1 84.94 340 GLU B CA 1
ATOM 6407 C C . GLU B 1 340 ? 20.5 -11.266 7.535 1 84.94 340 GLU B C 1
ATOM 6409 O O . GLU B 1 340 ? 20.734 -10.062 7.359 1 84.94 340 GLU B O 1
ATOM 6414 N N . THR B 1 341 ? 20.266 -12.102 6.535 1 88.88 341 THR B N 1
ATOM 6415 C CA . THR B 1 341 ? 20.25 -11.609 5.16 1 88.88 341 THR B CA 1
ATOM 6416 C C . THR B 1 341 ? 19.109 -10.625 4.949 1 88.88 341 THR B C 1
ATOM 6418 O O . THR B 1 341 ? 18.016 -10.812 5.488 1 88.88 341 THR B O 1
ATOM 6421 N N . SER B 1 342 ? 19.438 -9.5 4.387 1 91.06 342 SER B N 1
ATOM 6422 C CA . SER B 1 342 ? 18.453 -8.445 4.156 1 91.06 342 SER B CA 1
ATOM 6423 C C . SER B 1 342 ? 19 -7.363 3.238 1 91.06 342 SER B C 1
ATOM 6425 O O . SER B 1 342 ? 20.172 -7.395 2.865 1 91.06 342 SER B O 1
ATOM 6427 N N . VAL B 1 343 ? 18.125 -6.578 2.807 1 94.19 343 VAL B N 1
ATOM 6428 C CA . VAL B 1 343 ? 18.531 -5.316 2.197 1 94.19 343 VAL B CA 1
ATOM 6429 C C . VAL B 1 343 ? 18.453 -4.195 3.23 1 94.19 343 VAL B C 1
ATOM 6431 O O . VAL B 1 343 ? 17.609 -4.242 4.141 1 94.19 343 VAL B O 1
ATOM 6434 N N . GLY B 1 344 ? 19.406 -3.33 3.188 1 94.75 344 GLY B N 1
ATOM 6435 C CA . GLY B 1 344 ? 19.391 -2.211 4.117 1 94.75 344 GLY B CA 1
ATOM 6436 C C . GLY B 1 344 ? 19.766 -0.891 3.467 1 94.75 344 GLY B C 1
ATOM 6437 O O . GLY B 1 344 ? 19.734 -0.77 2.24 1 94.75 344 GLY B O 1
ATOM 6438 N N . GLY B 1 345 ? 19.969 0.124 4.418 1 95.06 345 GLY B N 1
ATOM 6439 C CA . GLY B 1 345 ? 20.297 1.457 3.938 1 95.06 345 GLY B CA 1
ATOM 6440 C C . GLY B 1 345 ? 19.188 2.461 4.148 1 95.06 345 GLY B C 1
ATOM 6441 O O . GLY B 1 345 ? 18.062 2.08 4.465 1 95.06 345 GLY B O 1
ATOM 6442 N N . SER B 1 346 ? 19.562 3.721 3.887 1 95.31 346 SER B N 1
ATOM 6443 C CA . SER B 1 346 ? 18.625 4.809 4.152 1 95.31 346 SER B CA 1
ATOM 6444 C C . SER B 1 346 ? 17.453 4.785 3.174 1 95.31 346 SER B C 1
ATOM 6446 O O . SER B 1 346 ? 16.328 5.145 3.531 1 95.31 346 SER B O 1
ATOM 6448 N N . ILE B 1 347 ? 17.688 4.375 1.939 1 95.31 347 ILE B N 1
ATOM 6449 C CA . ILE B 1 347 ? 16.609 4.297 0.95 1 95.31 347 ILE B CA 1
ATOM 6450 C C . ILE B 1 347 ? 15.594 3.24 1.376 1 95.31 347 ILE B C 1
ATOM 6452 O O . ILE B 1 347 ? 14.383 3.48 1.322 1 95.31 347 ILE B O 1
ATOM 6456 N N . TYR B 1 348 ? 16.125 2.16 1.844 1 94.25 348 TYR B N 1
ATOM 6457 C CA . TYR B 1 348 ? 15.289 1.066 2.342 1 94.25 348 TYR B CA 1
ATOM 6458 C C . TYR B 1 348 ? 14.5 1.495 3.57 1 94.25 348 TYR B C 1
ATOM 6460 O O . TYR B 1 348 ? 13.273 1.395 3.592 1 94.25 348 TYR B O 1
ATOM 6468 N N . SER B 1 349 ? 15.164 2.006 4.57 1 93.44 349 SER B N 1
ATOM 6469 C CA . SER B 1 349 ? 14.531 2.354 5.836 1 93.44 349 SER B CA 1
ATOM 6470 C C . SER B 1 349 ? 13.594 3.547 5.676 1 93.44 349 SER B C 1
ATOM 6472 O O . SER B 1 349 ? 12.562 3.625 6.34 1 93.44 349 SER B O 1
ATOM 6474 N N . GLY B 1 350 ? 13.984 4.441 4.781 1 94.06 350 GLY B N 1
ATOM 6475 C CA . GLY B 1 350 ? 13.156 5.602 4.512 1 94.06 350 GLY B CA 1
ATOM 6476 C C . GLY B 1 350 ? 11.82 5.242 3.885 1 94.06 350 GLY B C 1
ATOM 6477 O O . GLY B 1 350 ? 10.828 5.945 4.086 1 94.06 350 GLY B O 1
ATOM 6478 N N . ALA B 1 351 ? 11.789 4.18 3.152 1 94.69 351 ALA B N 1
ATOM 6479 C CA . ALA B 1 351 ? 10.562 3.736 2.494 1 94.69 351 ALA B CA 1
ATOM 6480 C C . ALA B 1 351 ? 9.758 2.814 3.4 1 94.69 351 ALA B C 1
ATOM 6482 O O . ALA B 1 351 ? 8.531 2.959 3.518 1 94.69 351 ALA B O 1
ATOM 6483 N N . GLU B 1 352 ? 10.383 1.901 4.055 1 94.25 352 GLU B N 1
ATOM 6484 C CA . GLU B 1 352 ? 9.758 0.826 4.816 1 94.25 352 GLU B CA 1
ATOM 6485 C C . GLU B 1 352 ? 8.867 1.382 5.926 1 94.25 352 GLU B C 1
ATOM 6487 O O . GLU B 1 352 ? 7.816 0.81 6.234 1 94.25 352 GLU B O 1
ATOM 6492 N N . GLY B 1 353 ? 9.219 2.473 6.461 1 91.31 353 GLY B N 1
ATOM 6493 C CA . GLY B 1 353 ? 8.492 3.043 7.582 1 91.31 353 GLY B CA 1
ATOM 6494 C C . GLY B 1 353 ? 7.082 3.473 7.227 1 91.31 353 GLY B C 1
ATOM 6495 O O . GLY B 1 353 ? 6.242 3.668 8.109 1 91.31 353 GLY B O 1
ATOM 6496 N N . PHE B 1 354 ? 6.738 3.506 5.93 1 95 354 PHE B N 1
ATOM 6497 C CA . PHE B 1 354 ? 5.461 4.086 5.527 1 95 354 PHE B CA 1
ATOM 6498 C C . PHE B 1 354 ? 4.523 3.014 4.988 1 95 354 PHE B C 1
ATOM 6500 O O . PHE B 1 354 ? 3.385 3.305 4.621 1 95 354 PHE B O 1
ATOM 6507 N N . PHE B 1 355 ? 4.93 1.778 4.953 1 96.31 355 PHE B N 1
ATOM 6508 C CA . PHE B 1 355 ? 4.141 0.725 4.324 1 96.31 355 PHE B CA 1
ATOM 6509 C C . PHE B 1 355 ? 2.787 0.583 5.008 1 96.31 355 PHE B C 1
ATOM 6511 O O . PHE B 1 355 ? 1.75 0.559 4.34 1 96.31 355 PHE B O 1
ATOM 6518 N N . PRO B 1 356 ? 2.715 0.554 6.363 1 95.19 356 PRO B N 1
ATOM 6519 C CA . PRO B 1 356 ? 1.394 0.44 6.988 1 95.19 356 PRO B CA 1
ATOM 6520 C C . PRO B 1 356 ? 0.482 1.621 6.656 1 95.19 356 PRO B C 1
ATOM 6522 O O . PRO B 1 356 ? -0.715 1.435 6.426 1 95.19 356 PRO B O 1
ATOM 6525 N N . LEU B 1 357 ? 1.066 2.779 6.617 1 94.38 357 LEU B N 1
ATOM 6526 C CA . LEU B 1 357 ? 0.274 3.979 6.363 1 94.38 357 LEU B CA 1
ATOM 6527 C C . LEU B 1 357 ? -0.254 3.986 4.934 1 94.38 357 LEU B C 1
ATOM 6529 O O . LEU B 1 357 ? -1.354 4.48 4.676 1 94.38 357 LEU B O 1
ATOM 6533 N N . ILE B 1 358 ? 0.536 3.527 4.082 1 95.88 358 ILE B N 1
ATOM 6534 C CA . ILE B 1 358 ? 0.13 3.457 2.682 1 95.88 358 ILE B CA 1
ATOM 6535 C C . ILE B 1 358 ? -1.094 2.555 2.545 1 95.88 358 ILE B C 1
ATOM 6537 O O . ILE B 1 358 ? -2.07 2.918 1.884 1 95.88 358 ILE B O 1
ATOM 6541 N N . VAL B 1 359 ? -1.078 1.433 3.166 1 96.31 359 VAL B N 1
ATOM 6542 C CA . VAL B 1 359 ? -2.215 0.521 3.113 1 96.31 359 VAL B CA 1
ATOM 6543 C C . VAL B 1 359 ? -3.426 1.164 3.787 1 96.31 359 VAL B C 1
ATOM 6545 O O . VAL B 1 359 ? -4.547 1.066 3.287 1 96.31 359 VAL B O 1
ATOM 6548 N N . LEU B 1 360 ? -3.154 1.807 4.844 1 95.12 360 LEU B N 1
ATOM 6549 C CA . LEU B 1 360 ? -4.227 2.449 5.594 1 95.12 360 LEU B CA 1
ATOM 6550 C C . LEU B 1 360 ? -4.914 3.52 4.75 1 95.12 360 LEU B C 1
ATOM 6552 O O . LEU B 1 360 ? -6.145 3.617 4.742 1 95.12 360 LEU B O 1
ATOM 6556 N N . VAL B 1 361 ? -4.18 4.309 4.043 1 93.12 361 VAL B N 1
ATOM 6557 C CA . VAL B 1 361 ? -4.754 5.402 3.266 1 93.12 361 VAL B CA 1
ATOM 6558 C C . VAL B 1 361 ? -5.609 4.836 2.133 1 93.12 361 VAL B C 1
ATOM 6560 O O . VAL B 1 361 ? -6.68 5.367 1.83 1 93.12 361 VAL B O 1
ATOM 6563 N N . LEU B 1 362 ? -5.152 3.789 1.524 1 95.19 362 LEU B N 1
ATOM 6564 C CA . LEU B 1 362 ? -5.953 3.148 0.486 1 95.19 362 LEU B CA 1
ATOM 6565 C C . LEU B 1 362 ? -7.305 2.711 1.036 1 95.19 362 LEU B C 1
ATOM 6567 O O . LEU B 1 362 ? -8.336 2.91 0.389 1 95.19 362 LEU B O 1
ATOM 6571 N N . LEU B 1 363 ? -7.293 2.191 2.217 1 96.31 363 LEU B N 1
ATOM 6572 C CA . LEU B 1 363 ? -8.516 1.67 2.818 1 96.31 363 LEU B CA 1
ATOM 6573 C C . LEU B 1 363 ? -9.414 2.805 3.297 1 96.31 363 LEU B C 1
ATOM 6575 O O . LEU B 1 363 ? -10.641 2.699 3.234 1 96.31 363 LEU B O 1
ATOM 6579 N N . ILE B 1 364 ? -8.812 3.867 3.771 1 93.69 364 ILE B N 1
ATOM 6580 C CA . ILE B 1 364 ? -9.594 5.008 4.242 1 93.69 364 ILE B CA 1
ATOM 6581 C C . ILE B 1 364 ? -10.32 5.656 3.064 1 93.69 364 ILE B C 1
ATOM 6583 O O . ILE B 1 364 ? -11.508 5.977 3.16 1 93.69 364 ILE B O 1
ATOM 6587 N N . VAL B 1 365 ? -9.617 5.844 2.014 1 92.69 365 VAL B N 1
ATOM 6588 C CA . VAL B 1 365 ? -10.234 6.465 0.846 1 92.69 365 VAL B CA 1
ATOM 6589 C C . VAL B 1 365 ? -11.336 5.555 0.299 1 92.69 365 VAL B C 1
ATOM 6591 O O . VAL B 1 365 ? -12.367 6.039 -0.184 1 92.69 365 VAL B O 1
ATOM 6594 N N . ALA B 1 366 ? -11.133 4.266 0.391 1 95.25 366 ALA B N 1
ATOM 6595 C CA . ALA B 1 366 ? -12.172 3.316 0.009 1 95.25 366 ALA B CA 1
ATOM 6596 C C . ALA B 1 366 ? -13.422 3.49 0.873 1 95.25 366 ALA B C 1
ATOM 6598 O O . ALA B 1 366 ? -14.539 3.51 0.36 1 95.25 366 ALA B O 1
ATOM 6599 N N . ALA B 1 367 ? -13.234 3.584 2.135 1 95.5 367 ALA B N 1
ATOM 6600 C CA . ALA B 1 367 ? -14.352 3.76 3.057 1 95.5 367 ALA B CA 1
ATOM 6601 C C . ALA B 1 367 ? -15.07 5.086 2.805 1 95.5 367 ALA B C 1
ATOM 6603 O O . ALA B 1 367 ? -16.297 5.168 2.916 1 95.5 367 ALA B O 1
ATOM 6604 N N . ALA B 1 368 ? -14.305 6.07 2.514 1 92.38 368 ALA B N 1
ATOM 6605 C CA . ALA B 1 368 ? -14.891 7.367 2.184 1 92.38 368 ALA B CA 1
ATOM 6606 C C . ALA B 1 368 ? -15.758 7.277 0.93 1 92.38 368 ALA B C 1
ATOM 6608 O O . ALA B 1 368 ? -16.828 7.883 0.862 1 92.38 368 ALA B O 1
ATOM 6609 N N . GLN B 1 369 ? -15.273 6.52 -0.024 1 92.94 369 GLN B N 1
ATOM 6610 C CA . GLN B 1 369 ? -16.031 6.34 -1.255 1 92.94 369 GLN B CA 1
ATOM 6611 C C . GLN B 1 369 ? -17.344 5.598 -0.99 1 92.94 369 GLN B C 1
ATOM 6613 O O . GLN B 1 369 ? -18.359 5.867 -1.636 1 92.94 369 GLN B O 1
ATOM 6618 N N . VAL B 1 370 ? -17.281 4.652 -0.131 1 94.69 370 VAL B N 1
ATOM 6619 C CA . VAL B 1 370 ? -18.5 3.93 0.254 1 94.69 370 VAL B CA 1
ATOM 6620 C C . VAL B 1 370 ? -19.5 4.898 0.87 1 94.69 370 VAL B C 1
ATOM 6622 O O . VAL B 1 370 ? -20.703 4.832 0.574 1 94.69 370 VAL B O 1
ATOM 6625 N N . MET B 1 371 ? -19.031 5.746 1.681 1 92.69 371 MET B N 1
ATOM 6626 C CA . MET B 1 371 ? -19.906 6.719 2.322 1 92.69 371 MET B CA 1
ATOM 6627 C C . MET B 1 371 ? -20.516 7.668 1.291 1 92.69 371 MET B C 1
ATOM 6629 O O . MET B 1 371 ? -21.688 8.031 1.388 1 92.69 371 MET B O 1
ATOM 6633 N N . ILE B 1 372 ? -19.766 8.078 0.329 1 89.88 372 ILE B N 1
ATOM 6634 C CA . ILE B 1 372 ? -20.234 8.984 -0.718 1 89.88 372 ILE B CA 1
ATOM 6635 C C . ILE B 1 372 ? -21.281 8.273 -1.576 1 89.88 372 ILE B C 1
ATOM 6637 O O . ILE B 1 372 ? -22.375 8.805 -1.785 1 89.88 372 ILE B O 1
ATOM 6641 N N . ARG B 1 373 ? -21 7.062 -1.988 1 91.44 373 ARG B N 1
ATOM 6642 C CA . ARG B 1 373 ? -21.906 6.305 -2.848 1 91.44 373 ARG B CA 1
ATOM 6643 C C . ARG B 1 373 ? -23.172 5.906 -2.096 1 91.44 373 ARG B C 1
ATOM 6645 O O . ARG B 1 373 ? -24.25 5.789 -2.693 1 91.44 373 ARG B O 1
ATOM 6652 N N . GLY B 1 374 ? -23.031 5.719 -0.839 1 93.25 374 GLY B N 1
ATOM 6653 C CA . GLY B 1 374 ? -24.188 5.324 -0.041 1 93.25 374 GLY B CA 1
ATOM 6654 C C . GLY B 1 374 ? -25.078 6.496 0.337 1 93.25 374 GLY B C 1
ATOM 6655 O O . GLY B 1 374 ? -26.172 6.301 0.867 1 93.25 374 GLY B O 1
ATOM 6656 N N . GLY B 1 375 ? -24.594 7.727 0.091 1 90.5 375 GLY B N 1
ATOM 6657 C CA . GLY B 1 375 ? -25.406 8.906 0.338 1 90.5 375 GLY B CA 1
ATOM 6658 C C . GLY B 1 375 ? -25.219 9.477 1.731 1 90.5 375 GLY B C 1
ATOM 6659 O O . GLY B 1 375 ? -25.859 10.461 2.098 1 90.5 375 GLY B O 1
ATOM 6660 N N . GLY B 1 376 ? -24.438 8.828 2.504 1 88.75 376 GLY B N 1
ATOM 6661 C CA . GLY B 1 376 ? -24.219 9.305 3.859 1 88.75 376 GLY B CA 1
ATOM 6662 C C . GLY B 1 376 ? -23.672 10.719 3.912 1 88.75 376 GLY B C 1
ATOM 6663 O O . GLY B 1 376 ? -24.062 11.516 4.766 1 88.75 376 GLY B O 1
ATOM 6664 N N . PHE B 1 377 ? -22.844 11.039 3.049 1 84.38 377 PHE B N 1
ATOM 6665 C CA . PHE B 1 377 ? -22.234 12.367 2.998 1 84.38 377 PHE B CA 1
ATOM 6666 C C . PHE B 1 377 ? -23.281 13.422 2.654 1 84.38 377 PHE B C 1
ATOM 6668 O O . PHE B 1 377 ? -23.312 14.492 3.262 1 84.38 377 PHE B O 1
ATOM 6675 N N . GLU B 1 378 ? -24.047 13.117 1.715 1 85.12 378 GLU B N 1
ATOM 6676 C CA . GLU B 1 378 ? -25.109 14.039 1.321 1 85.12 378 GLU B CA 1
ATOM 6677 C C . GLU B 1 378 ? -26.109 14.234 2.451 1 85.12 378 GLU B C 1
ATOM 6679 O O . GLU B 1 378 ? -26.609 15.352 2.666 1 85.12 378 GLU B O 1
ATOM 6684 N N . ALA B 1 379 ? -26.422 13.133 3.057 1 86.81 379 ALA B N 1
ATOM 6685 C CA . ALA B 1 379 ? -27.359 13.219 4.176 1 86.81 379 ALA B CA 1
ATOM 6686 C C . ALA B 1 379 ? -26.812 14.125 5.277 1 86.81 379 ALA B C 1
ATOM 6688 O O . ALA B 1 379 ? -27.562 14.938 5.844 1 86.81 379 ALA B O 1
ATOM 6689 N N . LEU B 1 380 ? -25.609 14 5.57 1 83.56 380 LEU B N 1
ATOM 6690 C CA . LEU B 1 380 ? -24.969 14.812 6.598 1 83.56 380 LEU B CA 1
ATOM 6691 C C . LEU B 1 380 ? -24.906 16.281 6.184 1 83.56 380 LEU B C 1
ATOM 6693 O O . LEU B 1 380 ? -25.172 17.172 7 1 83.56 380 LEU B O 1
ATOM 6697 N N . GLN B 1 381 ? -24.594 16.562 5.008 1 81.31 381 GLN B N 1
ATOM 6698 C CA . GLN B 1 381 ? -24.5 17.922 4.5 1 81.31 381 GLN B CA 1
ATOM 6699 C C . GLN B 1 381 ? -25.859 18.609 4.48 1 81.31 381 GLN B C 1
ATOM 6701 O O . GLN B 1 381 ? -25.969 19.781 4.816 1 81.31 381 GLN B O 1
ATOM 6706 N N . ASN B 1 382 ? -26.875 17.844 4.027 1 83.5 382 ASN B N 1
ATOM 6707 C CA . ASN B 1 382 ? -28.219 18.391 4.016 1 83.5 382 ASN B CA 1
ATOM 6708 C C . ASN B 1 382 ? -28.719 18.703 5.426 1 83.5 382 ASN B C 1
ATOM 6710 O O . ASN B 1 382 ? -29.375 19.719 5.645 1 83.5 382 ASN B O 1
ATOM 6714 N N . TRP B 1 383 ? -28.406 17.812 6.234 1 82.25 383 TRP B N 1
ATOM 6715 C CA . TRP B 1 383 ? -28.75 18.062 7.629 1 82.25 383 TRP B CA 1
ATOM 6716 C C . TRP B 1 383 ? -28.109 19.344 8.141 1 82.25 383 TRP B C 1
ATOM 6718 O O . TRP B 1 383 ? -28.75 20.141 8.812 1 82.25 383 TRP B O 1
ATOM 6728 N N . LEU B 1 384 ? -26.891 19.625 7.797 1 77.5 384 LEU B N 1
ATOM 6729 C CA . LEU B 1 384 ? -26.172 20.828 8.203 1 77.5 384 LEU B CA 1
ATOM 6730 C C . LEU B 1 384 ? -26.766 22.062 7.555 1 77.5 384 LEU B C 1
ATOM 6732 O O . LEU B 1 384 ? -26.891 23.109 8.195 1 77.5 384 LEU B O 1
ATOM 6736 N N . LEU B 1 385 ? -27.125 21.938 6.336 1 78.31 385 LEU B N 1
ATOM 6737 C CA . LEU B 1 385 ? -27.688 23.047 5.57 1 78.31 385 LEU B CA 1
ATOM 6738 C C . LEU B 1 385 ? -29.047 23.469 6.113 1 78.31 385 LEU B C 1
ATOM 6740 O O . LEU B 1 385 ? -29.344 24.656 6.203 1 78.31 385 LEU B O 1
ATOM 6744 N N . GLU B 1 386 ? -29.797 22.531 6.355 1 80.81 386 GLU B N 1
ATOM 6745 C CA . GLU B 1 386 ? -31.172 22.812 6.738 1 80.81 386 GLU B CA 1
ATOM 6746 C C . GLU B 1 386 ? -31.266 23.234 8.195 1 80.81 386 GLU B C 1
ATOM 6748 O O . GLU B 1 386 ? -32.094 24.078 8.555 1 80.81 386 GLU B O 1
ATOM 6753 N N . ARG B 1 387 ? -30.422 22.797 8.977 1 79.5 387 ARG B N 1
ATOM 6754 C CA . ARG B 1 387 ? -30.609 22.984 10.406 1 79.5 387 ARG B CA 1
ATOM 6755 C C . ARG B 1 387 ? -29.719 24.109 10.938 1 79.5 387 ARG B C 1
ATOM 6757 O O . ARG B 1 387 ? -30.016 24.719 11.961 1 79.5 387 ARG B O 1
ATOM 6764 N N . VAL B 1 388 ? -28.688 24.422 10.203 1 77.12 388 VAL B N 1
ATOM 6765 C CA . VAL B 1 388 ? -27.719 25.281 10.844 1 77.12 388 VAL B CA 1
ATOM 6766 C C . VAL B 1 388 ? -27.531 26.547 10.016 1 77.12 388 VAL B C 1
ATOM 6768 O O . VAL B 1 388 ? -27.469 27.656 10.57 1 77.12 388 VAL B O 1
ATOM 6771 N N . ALA B 1 389 ? -27.531 26.484 8.719 1 77.25 389 ALA B N 1
ATOM 6772 C CA . ALA B 1 389 ? -27.188 27.594 7.848 1 77.25 389 ALA B CA 1
ATOM 6773 C C . ALA B 1 389 ? -28.406 28.469 7.566 1 77.25 389 ALA B C 1
ATOM 6775 O O . ALA B 1 389 ? -28.906 28.5 6.441 1 77.25 389 ALA B O 1
ATOM 6776 N N . THR B 1 390 ? -28.828 29.328 8.539 1 79.75 390 THR B N 1
ATOM 6777 C CA . THR B 1 390 ? -30.031 30.141 8.414 1 79.75 390 THR B CA 1
ATOM 6778 C C . THR B 1 390 ? -29.672 31.594 8.094 1 79.75 390 THR B C 1
ATOM 6780 O O . THR B 1 390 ? -30.516 32.344 7.59 1 79.75 390 THR B O 1
ATOM 6783 N N . ASN B 1 391 ? -28.578 32.062 8.445 1 84.94 391 ASN B N 1
ATOM 6784 C CA . ASN B 1 391 ? -28.031 33.375 8.07 1 84.94 391 ASN B CA 1
ATOM 6785 C C . ASN B 1 391 ? -26.562 33.25 7.641 1 84.94 391 ASN B C 1
ATOM 6787 O O . ASN B 1 391 ? -26 32.156 7.645 1 84.94 391 ASN B O 1
ATOM 6791 N N . VAL B 1 392 ? -26.031 34.344 7.199 1 86.88 392 VAL B N 1
ATOM 6792 C CA . VAL B 1 392 ? -24.703 34.312 6.586 1 86.88 392 VAL B CA 1
ATOM 6793 C C . VAL B 1 392 ? -23.672 33.906 7.625 1 86.88 392 VAL B C 1
ATOM 6795 O O . VAL B 1 392 ? -22.734 33.156 7.309 1 86.88 392 VAL B O 1
ATOM 6798 N N . ARG B 1 393 ? -23.797 34.375 8.875 1 88.75 393 ARG B N 1
ATOM 6799 C CA . ARG B 1 393 ? -22.875 34 9.938 1 88.75 393 ARG B CA 1
ATOM 6800 C C . ARG B 1 393 ? -22.953 32.5 10.219 1 88.75 393 ARG B C 1
ATOM 6802 O O . ARG B 1 393 ? -21.922 31.844 10.375 1 88.75 393 ARG B O 1
ATOM 6809 N N . ARG B 1 394 ? -24.109 32.062 10.25 1 88.12 394 ARG B N 1
ATOM 6810 C CA . ARG B 1 394 ? -24.328 30.625 10.492 1 88.12 394 ARG B CA 1
ATOM 6811 C C . ARG B 1 394 ? -23.891 29.797 9.281 1 88.12 394 ARG B C 1
ATOM 6813 O O . ARG B 1 394 ? -23.406 28.688 9.438 1 88.12 394 ARG B O 1
ATOM 6820 N N . ALA B 1 395 ? -24.125 30.391 8.148 1 89.25 395 ALA B N 1
ATOM 6821 C CA . ALA B 1 395 ? -23.672 29.719 6.938 1 89.25 395 ALA B CA 1
ATOM 6822 C C . ALA B 1 395 ? -22.172 29.5 6.949 1 89.25 395 ALA B C 1
ATOM 6824 O O . ALA B 1 395 ? -21.688 28.391 6.645 1 89.25 395 ALA B O 1
ATOM 6825 N N . GLU B 1 396 ? -21.406 30.484 7.281 1 92.19 396 GLU B N 1
ATOM 6826 C CA . GLU B 1 396 ? -19.953 30.359 7.328 1 92.19 396 GLU B CA 1
ATOM 6827 C C . GLU B 1 396 ? -19.516 29.422 8.445 1 92.19 396 GLU B C 1
ATOM 6829 O O . GLU B 1 396 ? -18.562 28.672 8.297 1 92.19 396 GLU B O 1
ATOM 6834 N N . THR B 1 397 ? -20.219 29.516 9.57 1 89.25 397 THR B N 1
ATOM 6835 C CA . THR B 1 397 ? -19.938 28.594 10.656 1 89.25 397 THR B CA 1
ATOM 6836 C C . THR B 1 397 ? -20.203 27.156 10.227 1 89.25 397 THR B C 1
ATOM 6838 O O . THR B 1 397 ? -19.453 26.25 10.57 1 89.25 397 THR B O 1
ATOM 6841 N N . THR B 1 398 ? -21.219 27.031 9.492 1 89.25 398 THR B N 1
ATOM 6842 C CA . THR B 1 398 ? -21.547 25.719 8.953 1 89.25 398 THR B CA 1
ATOM 6843 C C . THR B 1 398 ? -20.453 25.234 7.996 1 89.25 398 THR B C 1
ATOM 6845 O O . THR B 1 398 ? -20.156 24.047 7.953 1 89.25 398 THR B O 1
ATOM 6848 N N . MET B 1 399 ? -19.922 26.125 7.234 1 92.12 399 MET B N 1
ATOM 6849 C CA . MET B 1 399 ? -18.828 25.766 6.332 1 92.12 399 MET B CA 1
ATOM 6850 C C . MET B 1 399 ? -17.609 25.281 7.117 1 92.12 399 MET B C 1
ATOM 6852 O O . MET B 1 399 ? -17 24.266 6.754 1 92.12 399 MET B O 1
ATOM 6856 N N . VAL B 1 400 ? -17.375 25.938 8.148 1 90.12 400 VAL B N 1
ATOM 6857 C CA . VAL B 1 400 ? -16.219 25.594 8.961 1 90.12 400 VAL B CA 1
ATOM 6858 C C . VAL B 1 400 ? -16.453 24.25 9.664 1 90.12 400 VAL B C 1
ATOM 6860 O O . VAL B 1 400 ? -15.602 23.359 9.594 1 90.12 400 VAL B O 1
ATOM 6863 N N . LEU B 1 401 ? -17.547 24.109 10.266 1 85.75 401 LEU B N 1
ATOM 6864 C CA . LEU B 1 401 ? -17.844 22.906 11.023 1 85.75 401 LEU B CA 1
ATOM 6865 C C . LEU B 1 401 ? -18.031 21.703 10.094 1 85.75 401 LEU B C 1
ATOM 6867 O O . LEU B 1 401 ? -17.656 20.578 10.43 1 85.75 401 LEU B O 1
ATOM 6871 N N . GLY B 1 402 ? -18.719 22 9 1 87.81 402 GLY B N 1
ATOM 6872 C CA . GLY B 1 402 ? -18.875 20.938 8.023 1 87.81 402 GLY B CA 1
ATOM 6873 C C . GLY B 1 402 ? -17.547 20.422 7.492 1 87.81 402 GLY B C 1
ATOM 6874 O O . GLY B 1 402 ? -17.359 19.203 7.359 1 87.81 402 GLY B O 1
ATOM 6875 N N . THR B 1 403 ? -16.672 21.312 7.195 1 90.44 403 THR B N 1
ATOM 6876 C CA . THR B 1 403 ? -15.344 20.938 6.73 1 90.44 403 THR B CA 1
ATOM 6877 C C . THR B 1 403 ? -14.594 20.156 7.809 1 90.44 403 THR B C 1
ATOM 6879 O O . THR B 1 403 ? -13.906 19.172 7.512 1 90.44 403 THR B O 1
ATOM 6882 N N . ALA B 1 404 ? -14.75 20.578 9.008 1 88.12 404 ALA B N 1
ATOM 6883 C CA . ALA B 1 404 ? -14.102 19.906 10.133 1 88.12 404 ALA B CA 1
ATOM 6884 C C . ALA B 1 404 ? -14.609 18.469 10.273 1 88.12 404 ALA B C 1
ATOM 6886 O O . ALA B 1 404 ? -13.82 17.547 10.5 1 88.12 404 ALA B O 1
ATOM 6887 N N . MET B 1 405 ? -15.805 18.344 10.148 1 86.19 405 MET B N 1
ATOM 6888 C CA . MET B 1 405 ? -16.406 17.031 10.281 1 86.19 405 MET B CA 1
ATOM 6889 C C . MET B 1 405 ? -15.953 16.094 9.172 1 86.19 405 MET B C 1
ATOM 6891 O O . MET B 1 405 ? -15.594 14.938 9.43 1 86.19 405 MET B O 1
ATOM 6895 N N . VAL B 1 406 ? -15.984 16.609 8 1 87.62 406 VAL B N 1
ATOM 6896 C CA . VAL B 1 406 ? -15.586 15.812 6.852 1 87.62 406 VAL B CA 1
ATOM 6897 C C . VAL B 1 406 ? -14.109 15.438 6.969 1 87.62 406 VAL B C 1
ATOM 6899 O O . VAL B 1 406 ? -13.719 14.312 6.652 1 87.62 406 VAL B O 1
ATOM 6902 N N . ASN B 1 407 ? -13.344 16.328 7.422 1 90.12 407 ASN B N 1
ATOM 6903 C CA . ASN B 1 407 ? -11.922 16.047 7.578 1 90.12 407 ASN B CA 1
ATOM 6904 C C . ASN B 1 407 ? -11.664 15.055 8.703 1 90.12 407 ASN B C 1
ATOM 6906 O O . ASN B 1 407 ? -10.711 14.281 8.656 1 90.12 407 ASN B O 1
ATOM 6910 N N . ALA B 1 408 ? -12.43 15.141 9.711 1 85.56 408 ALA B N 1
ATOM 6911 C CA . ALA B 1 408 ? -12.297 14.164 10.797 1 85.56 408 ALA B CA 1
ATOM 6912 C C . ALA B 1 408 ? -12.594 12.75 10.297 1 85.56 408 ALA B C 1
ATOM 6914 O O . ALA B 1 408 ? -12.008 11.781 10.789 1 85.56 408 ALA B O 1
ATOM 6915 N N . MET B 1 409 ? -13.367 12.672 9.281 1 84.75 409 MET B N 1
ATOM 6916 C CA . MET B 1 409 ? -13.789 11.375 8.758 1 84.75 409 MET B CA 1
ATOM 6917 C C . MET B 1 409 ? -12.812 10.883 7.691 1 84.75 409 MET B C 1
ATOM 6919 O O . MET B 1 409 ? -12.352 9.742 7.75 1 84.75 409 MET B O 1
ATOM 6923 N N . ILE B 1 410 ? -12.422 11.617 6.668 1 82.06 410 ILE B N 1
ATOM 6924 C CA . ILE B 1 410 ? -11.609 11.188 5.531 1 82.06 410 ILE B CA 1
ATOM 6925 C C . ILE B 1 410 ? -10.133 11.414 5.836 1 82.06 410 ILE B C 1
ATOM 6927 O O . ILE B 1 410 ? -9.281 10.617 5.438 1 82.06 410 ILE B O 1
ATOM 6931 N N . THR B 1 411 ? -9.758 12.172 6.793 1 81.62 411 THR B N 1
ATOM 6932 C CA . THR B 1 411 ? -8.484 12.492 7.426 1 81.62 411 THR B CA 1
ATOM 6933 C C . THR B 1 411 ? -7.445 12.906 6.387 1 81.62 411 THR B C 1
ATOM 6935 O O . THR B 1 411 ? -6.371 13.391 6.734 1 81.62 411 THR B O 1
ATOM 6938 N N . ILE B 1 412 ? -7.613 12.594 5.059 1 86.62 412 ILE B N 1
ATOM 6939 C CA . ILE B 1 412 ? -6.762 13.078 3.979 1 86.62 412 ILE B CA 1
ATOM 6940 C C . ILE B 1 412 ? -7.281 14.422 3.479 1 86.62 412 ILE B C 1
ATOM 6942 O O . ILE B 1 412 ? -8.375 14.508 2.91 1 86.62 412 ILE B O 1
ATOM 6946 N N . ASN B 1 413 ? -6.473 15.414 3.562 1 91.56 413 ASN B N 1
ATOM 6947 C CA . ASN B 1 413 ? -6.91 16.797 3.373 1 91.56 413 ASN B CA 1
ATOM 6948 C C . ASN B 1 413 ? -7.551 17 2.004 1 91.56 413 ASN B C 1
ATOM 6950 O O . ASN B 1 413 ? -8.68 17.484 1.909 1 91.56 413 ASN B O 1
ATOM 6954 N N . THR B 1 414 ? -6.891 16.594 1.003 1 88.25 414 THR B N 1
ATOM 6955 C CA . THR B 1 414 ? -7.355 16.828 -0.358 1 88.25 414 THR B CA 1
ATOM 6956 C C . THR B 1 414 ? -8.617 16.031 -0.65 1 88.25 414 THR B C 1
ATOM 6958 O O . THR B 1 414 ? -9.531 16.516 -1.315 1 88.25 414 THR B O 1
ATOM 6961 N N . ALA B 1 415 ? -8.625 14.859 -0.146 1 87.5 415 ALA B N 1
ATOM 6962 C CA . ALA B 1 415 ? -9.805 14.031 -0.341 1 87.5 415 ALA B CA 1
ATOM 6963 C C . ALA B 1 415 ? -11.016 14.625 0.375 1 87.5 415 ALA B C 1
ATOM 6965 O O . ALA B 1 415 ? -12.133 14.602 -0.151 1 87.5 415 ALA B O 1
ATOM 6966 N N . ALA B 1 416 ? -10.805 15.094 1.547 1 90.38 416 ALA B N 1
ATOM 6967 C CA . ALA B 1 416 ? -11.875 15.742 2.297 1 90.38 416 ALA B CA 1
ATOM 6968 C C . ALA B 1 416 ? -12.367 17 1.578 1 90.38 416 ALA B C 1
ATOM 6970 O O . ALA B 1 416 ? -13.57 17.266 1.526 1 90.38 416 ALA B O 1
ATOM 6971 N N . GLU B 1 417 ? -11.461 17.703 1.024 1 92 417 GLU B N 1
ATOM 6972 C CA . GLU B 1 417 ? -11.805 18.922 0.299 1 92 417 GLU B CA 1
ATOM 6973 C C . GLU B 1 417 ? -12.656 18.625 -0.927 1 92 417 GLU B C 1
ATOM 6975 O O . GLU B 1 417 ? -13.656 19.297 -1.179 1 92 417 GLU B O 1
ATOM 6980 N N . ILE B 1 418 ? -12.242 17.688 -1.635 1 87.31 418 ILE B N 1
ATOM 6981 C CA . ILE B 1 418 ? -12.953 17.312 -2.848 1 87.31 418 ILE B CA 1
ATOM 6982 C C . ILE B 1 418 ? -14.375 16.859 -2.494 1 87.31 418 ILE B C 1
ATOM 6984 O O . ILE B 1 418 ? -15.328 17.172 -3.211 1 87.31 418 ILE B O 1
ATOM 6988 N N . ALA B 1 419 ? -14.461 16.25 -1.42 1 86.19 419 ALA B N 1
ATOM 6989 C CA . ALA B 1 419 ? -15.75 15.695 -1.003 1 86.19 419 ALA B CA 1
ATOM 6990 C C . ALA B 1 419 ? -16.719 16.797 -0.583 1 86.19 419 ALA B C 1
ATOM 6992 O O . ALA B 1 419 ? -17.906 16.75 -0.883 1 86.19 419 ALA B O 1
ATOM 6993 N N . ILE B 1 420 ? -16.234 17.812 0.067 1 90.81 420 ILE B N 1
ATOM 6994 C CA . ILE B 1 420 ? -17.141 18.781 0.684 1 90.81 420 ILE B CA 1
ATOM 6995 C C . ILE B 1 420 ? -17.25 20.016 -0.202 1 90.81 420 ILE B C 1
ATOM 6997 O O . ILE B 1 420 ? -18.156 20.828 -0.031 1 90.81 420 ILE B O 1
ATOM 7001 N N . ALA B 1 421 ? -16.391 20.172 -1.144 1 91.75 421 ALA B N 1
ATOM 7002 C CA . ALA B 1 421 ? -16.281 21.391 -1.938 1 91.75 421 ALA B CA 1
ATOM 7003 C C . ALA B 1 421 ? -17.609 21.766 -2.578 1 91.75 421 ALA B C 1
ATOM 7005 O O . ALA B 1 421 ? -18 22.938 -2.561 1 91.75 421 ALA B O 1
ATOM 7006 N N . PRO B 1 422 ? -18.297 20.844 -3.16 1 87.12 422 PRO B N 1
ATOM 7007 C CA . PRO B 1 422 ? -19.578 21.219 -3.777 1 87.12 422 PRO B CA 1
ATOM 7008 C C . PRO B 1 422 ? -20.578 21.766 -2.768 1 87.12 422 PRO B C 1
ATOM 7010 O O . PRO B 1 422 ? -21.391 22.641 -3.104 1 87.12 422 PRO B O 1
ATOM 7013 N N . TYR B 1 423 ? -20.516 21.281 -1.639 1 88.25 423 TYR B N 1
ATOM 7014 C CA . TYR B 1 423 ? -21.406 21.75 -0.585 1 88.25 423 TYR B CA 1
ATOM 7015 C C . TYR B 1 423 ? -21.031 23.172 -0.168 1 88.25 423 TYR B C 1
ATOM 7017 O O . TYR B 1 423 ? -21.922 24 0.061 1 88.25 423 TYR B O 1
ATOM 7025 N N . ILE B 1 424 ? -19.812 23.422 -0.051 1 92.5 424 ILE B N 1
ATOM 7026 C CA . ILE B 1 424 ? -19.344 24.766 0.287 1 92.5 424 ILE B CA 1
ATOM 7027 C C . ILE B 1 424 ? -19.75 25.75 -0.804 1 92.5 424 ILE B C 1
ATOM 7029 O O . ILE B 1 424 ? -20.188 26.859 -0.51 1 92.5 424 ILE B O 1
ATOM 7033 N N . ALA B 1 425 ? -19.641 25.312 -1.973 1 91 425 ALA B N 1
ATOM 7034 C CA . ALA B 1 425 ? -20.047 26.141 -3.098 1 91 425 ALA B CA 1
ATOM 7035 C C . ALA B 1 425 ? -21.547 26.438 -3.053 1 91 425 ALA B C 1
ATOM 7037 O O . ALA B 1 425 ? -21.969 27.562 -3.277 1 91 425 ALA B O 1
ATOM 7038 N N . ARG B 1 426 ? -22.281 25.469 -2.775 1 87.56 426 ARG B N 1
ATOM 7039 C CA . ARG B 1 426 ? -23.734 25.609 -2.736 1 87.56 426 ARG B CA 1
ATOM 7040 C C . ARG B 1 426 ? -24.156 26.578 -1.636 1 87.56 426 ARG B C 1
ATOM 7042 O O . ARG B 1 426 ? -25.016 27.438 -1.854 1 87.56 426 ARG B O 1
ATOM 7049 N N . ILE B 1 427 ? -23.625 26.375 -0.483 1 89.44 427 ILE B N 1
ATOM 7050 C CA . ILE B 1 427 ? -23.953 27.266 0.636 1 89.44 427 ILE B CA 1
ATOM 7051 C C . ILE B 1 427 ? -23.5 28.688 0.315 1 89.44 427 ILE B C 1
ATOM 7053 O O . ILE B 1 427 ? -24.219 29.656 0.581 1 89.44 427 ILE B O 1
ATOM 7057 N N . GLY B 1 428 ? -22.312 28.781 -0.189 1 89.94 428 GLY B N 1
ATOM 7058 C CA . GLY B 1 428 ? -21.766 30.078 -0.529 1 89.94 428 GLY B CA 1
ATOM 7059 C C . GLY B 1 428 ? -22.594 30.812 -1.564 1 89.94 428 GLY B C 1
ATOM 7060 O O . GLY B 1 428 ? -22.812 32.031 -1.451 1 89.94 428 GLY B O 1
ATOM 7061 N N . GLU B 1 429 ? -23 30.094 -2.492 1 86.81 429 GLU B N 1
ATOM 7062 C CA . GLU B 1 429 ? -23.828 30.703 -3.535 1 86.81 429 GLU B CA 1
ATOM 7063 C C . GLU B 1 429 ? -25.188 31.125 -2.988 1 86.81 429 GLU B C 1
ATOM 7065 O O . GLU B 1 429 ? -25.719 32.156 -3.369 1 86.81 429 GLU B O 1
ATOM 7070 N N . ARG B 1 430 ? -25.688 30.344 -2.195 1 85 430 ARG B N 1
ATOM 7071 C CA . ARG B 1 430 ? -26.984 30.641 -1.584 1 85 430 ARG B CA 1
ATOM 7072 C C . ARG B 1 430 ? -26.906 31.953 -0.803 1 85 430 ARG B C 1
ATOM 7074 O O . ARG B 1 430 ? -27.891 32.719 -0.771 1 85 430 ARG B O 1
ATOM 7081 N N . PHE B 1 431 ? -25.844 32.219 -0.219 1 88.75 431 PHE B N 1
ATOM 7082 C CA . PHE B 1 431 ? -25.719 33.406 0.625 1 88.75 431 PHE B CA 1
ATOM 7083 C C . PHE B 1 431 ? -24.828 34.469 -0.034 1 88.75 431 PHE B C 1
ATOM 7085 O O . PHE B 1 431 ? -24.375 35.406 0.622 1 88.75 431 PHE B O 1
ATOM 7092 N N . ASN B 1 432 ? -24.422 34.188 -1.271 1 90.38 432 ASN B N 1
ATOM 7093 C CA . ASN B 1 432 ? -23.656 35.125 -2.104 1 90.38 432 ASN B CA 1
ATOM 7094 C C . ASN B 1 432 ? -22.281 35.406 -1.517 1 90.38 432 ASN B C 1
ATOM 7096 O O . ASN B 1 432 ? -21.844 36.562 -1.48 1 90.38 432 ASN B O 1
ATOM 7100 N N . ILE B 1 433 ? -21.75 34.469 -1.022 1 91.94 433 ILE B N 1
ATOM 7101 C CA . ILE B 1 433 ? -20.391 34.594 -0.478 1 91.94 433 ILE B CA 1
ATOM 7102 C C . ILE B 1 433 ? -19.375 34.469 -1.605 1 91.94 433 ILE B C 1
ATOM 7104 O O . ILE B 1 433 ? -19.469 33.562 -2.445 1 91.94 433 ILE B O 1
ATOM 7108 N N . ASN B 1 434 ? -18.375 35.344 -1.589 1 92.94 434 ASN B N 1
ATOM 7109 C CA . ASN B 1 434 ? -17.344 35.406 -2.619 1 92.94 434 ASN B CA 1
ATOM 7110 C C . ASN B 1 434 ? -16.562 34.094 -2.697 1 92.94 434 ASN B C 1
ATOM 7112 O O . ASN B 1 434 ? -16.375 33.438 -1.686 1 92.94 434 ASN B O 1
ATOM 7116 N N . GLY B 1 435 ? -16.031 33.844 -3.887 1 93.88 435 GLY B N 1
ATOM 7117 C CA . GLY B 1 435 ? -15.289 32.594 -4.129 1 93.88 435 GLY B CA 1
ATOM 7118 C C . GLY B 1 435 ? -14 32.5 -3.338 1 93.88 435 GLY B C 1
ATOM 7119 O O . GLY B 1 435 ? -13.617 31.438 -2.883 1 93.88 435 GLY B O 1
ATOM 7120 N N . TYR B 1 436 ? -13.336 33.656 -3.205 1 94.44 436 TYR B N 1
ATOM 7121 C CA . TYR B 1 436 ? -12.102 33.688 -2.43 1 94.44 436 TYR B CA 1
ATOM 7122 C C . TYR B 1 436 ? -12.367 33.312 -0.976 1 94.44 436 TYR B C 1
ATOM 7124 O O . TYR B 1 436 ? -11.609 32.531 -0.38 1 94.44 436 TYR B O 1
ATOM 7132 N N . ARG B 1 437 ? -13.43 33.812 -0.465 1 94.31 437 ARG B N 1
ATOM 7133 C CA . ARG B 1 437 ? -13.797 33.562 0.921 1 94.31 437 ARG B CA 1
ATOM 7134 C C . ARG B 1 437 ? -14.148 32.094 1.119 1 94.31 437 ARG B C 1
ATOM 7136 O O . ARG B 1 437 ? -13.719 31.469 2.096 1 94.31 437 ARG B O 1
ATOM 7143 N N . ARG B 1 438 ? -14.883 31.547 0.242 1 94.94 438 ARG B N 1
ATOM 7144 C CA . ARG B 1 438 ? -15.258 30.141 0.309 1 94.94 438 ARG B CA 1
ATOM 7145 C C . ARG B 1 438 ? -14.023 29.234 0.221 1 94.94 438 ARG B C 1
ATOM 7147 O O . ARG B 1 438 ? -13.883 28.297 0.994 1 94.94 438 ARG B O 1
ATOM 7154 N N . ALA B 1 439 ? -13.18 29.594 -0.678 1 95.69 439 ALA B N 1
ATOM 7155 C CA . ALA B 1 439 ? -11.953 28.812 -0.869 1 95.69 439 ALA B CA 1
ATOM 7156 C C . ALA B 1 439 ? -11.07 28.891 0.373 1 95.69 439 ALA B C 1
ATOM 7158 O O . ALA B 1 439 ? -10.43 27.891 0.743 1 95.69 439 ALA B O 1
ATOM 7159 N N . ASN B 1 440 ? -11.016 30.047 0.963 1 95.5 440 ASN B N 1
ATOM 7160 C CA . ASN B 1 440 ? -10.203 30.234 2.164 1 95.5 440 ASN B CA 1
ATOM 7161 C C . ASN B 1 440 ? -10.742 29.406 3.33 1 95.5 440 ASN B C 1
ATOM 7163 O O . ASN B 1 440 ? -9.969 28.766 4.043 1 95.5 440 ASN B O 1
ATOM 7167 N N . ILE B 1 441 ? -12.023 29.453 3.506 1 94.12 441 ILE B N 1
ATOM 7168 C CA . ILE B 1 441 ? -12.641 28.703 4.59 1 94.12 441 ILE B CA 1
ATOM 7169 C C . ILE B 1 441 ? -12.414 27.203 4.363 1 94.12 441 ILE B C 1
ATOM 7171 O O . ILE B 1 441 ? -12.047 26.469 5.289 1 94.12 441 ILE B O 1
ATOM 7175 N N . LEU B 1 442 ? -12.586 26.797 3.129 1 94.5 442 LEU B N 1
ATOM 7176 C CA . LEU B 1 442 ? -12.453 25.391 2.76 1 94.5 442 LEU B CA 1
ATOM 7177 C C . LEU B 1 442 ? -11.031 24.891 3.006 1 94.5 442 LEU B C 1
ATOM 7179 O O . LEU B 1 442 ? -10.828 23.922 3.723 1 94.5 442 LEU B O 1
ATOM 7183 N N . ASP B 1 443 ? -10.07 25.531 2.562 1 95.19 443 ASP B N 1
ATOM 7184 C CA . ASP B 1 443 ? -8.688 25.078 2.602 1 95.19 443 ASP B CA 1
ATOM 7185 C C . ASP B 1 443 ? -8.094 25.234 3.998 1 95.19 443 ASP B C 1
ATOM 7187 O O . ASP B 1 443 ? -7.32 24.391 4.453 1 95.19 443 ASP B O 1
ATOM 7191 N N . ALA B 1 444 ? -8.367 26.375 4.613 1 94.5 444 ALA B N 1
ATOM 7192 C CA . ALA B 1 444 ? -7.824 26.609 5.945 1 94.5 444 ALA B CA 1
ATOM 7193 C C . ALA B 1 444 ? -8.25 25.531 6.922 1 94.5 444 ALA B C 1
ATOM 7195 O O . ALA B 1 444 ? -7.426 25.016 7.688 1 94.5 444 ALA B O 1
ATOM 7196 N N . ASN B 1 445 ? -9.43 25.172 6.855 1 93.75 445 ASN B N 1
ATOM 7197 C CA . ASN B 1 445 ? -9.938 24.203 7.816 1 93.75 445 ASN B CA 1
ATOM 7198 C C . ASN B 1 445 ? -9.5 22.781 7.469 1 93.75 445 ASN B C 1
ATOM 7200 O O . ASN B 1 445 ? -9.203 21.984 8.359 1 93.75 445 ASN B O 1
ATOM 7204 N N . THR B 1 446 ? -9.461 22.469 6.211 1 93.69 446 THR B N 1
ATOM 7205 C CA . THR B 1 446 ? -9 21.141 5.844 1 93.69 446 THR B CA 1
ATOM 7206 C C . THR B 1 446 ? -7.508 20.984 6.125 1 93.69 446 THR B C 1
ATOM 7208 O O . THR B 1 446 ? -7.066 19.938 6.598 1 93.69 446 THR B O 1
ATOM 7211 N N . SER B 1 447 ? -6.742 22 5.836 1 93.5 447 SER B N 1
ATOM 7212 C CA . SER B 1 447 ? -5.309 21.969 6.105 1 93.5 447 SER B CA 1
ATOM 7213 C C . SER B 1 447 ? -5.031 21.891 7.602 1 93.5 447 SER B C 1
ATOM 7215 O O . SER B 1 447 ? -4.086 21.219 8.031 1 93.5 447 SER B O 1
ATOM 7217 N N . ALA B 1 448 ? -5.809 22.609 8.344 1 94.88 448 ALA B N 1
ATOM 7218 C CA . ALA B 1 448 ? -5.621 22.594 9.789 1 94.88 448 ALA B CA 1
ATOM 7219 C C . ALA B 1 448 ? -6.016 21.234 10.375 1 94.88 448 ALA B C 1
ATOM 7221 O O . ALA B 1 448 ? -5.215 20.594 11.047 1 94.88 448 ALA B O 1
ATOM 7222 N N . LEU B 1 449 ? -7.148 20.797 10.086 1 93.81 449 LEU B N 1
ATOM 7223 C CA . LEU B 1 449 ? -7.715 19.609 10.719 1 93.81 449 LEU B CA 1
ATOM 7224 C C . LEU B 1 449 ? -7.066 18.344 10.172 1 93.81 449 LEU B C 1
ATOM 7226 O O . LEU B 1 449 ? -7.148 17.281 10.797 1 93.81 449 LEU B O 1
ATOM 7230 N N . GLY B 1 450 ? -6.402 18.469 9.062 1 93.06 450 GLY B N 1
ATOM 7231 C CA . GLY B 1 450 ? -5.656 17.359 8.516 1 93.06 450 GLY B CA 1
ATOM 7232 C C . GLY B 1 450 ? -4.387 17.047 9.289 1 93.06 450 GLY B C 1
ATOM 7233 O O . GLY B 1 450 ? -3.768 16 9.086 1 93.06 450 GLY B O 1
ATOM 7234 N N . TYR B 1 451 ? -4.059 17.906 10.258 1 95.94 451 TYR B N 1
ATOM 7235 C CA . TYR B 1 451 ? -2.83 17.734 11.023 1 95.94 451 TYR B CA 1
ATOM 7236 C C . TYR B 1 451 ? -3.109 17.797 12.523 1 95.94 451 TYR B C 1
ATOM 7238 O O . TYR B 1 451 ? -2.184 17.891 13.328 1 95.94 451 TYR B O 1
ATOM 7246 N N . ILE B 1 452 ? -4.348 17.719 12.93 1 94.94 452 ILE B N 1
ATOM 7247 C CA . ILE B 1 452 ? -4.684 17.922 14.336 1 94.94 452 ILE B CA 1
ATOM 7248 C C . ILE B 1 452 ? -5.141 16.609 14.953 1 94.94 452 ILE B C 1
ATOM 7250 O O . ILE B 1 452 ? -4.613 16.188 15.984 1 94.94 452 ILE B O 1
ATOM 7254 N N . PHE B 1 453 ? -6.043 15.922 14.266 1 91.19 453 PHE B N 1
ATOM 7255 C CA . PHE B 1 453 ? -6.625 14.719 14.852 1 91.19 453 PHE B CA 1
ATOM 7256 C C . PHE B 1 453 ? -5.602 13.594 14.906 1 91.19 453 PHE B C 1
ATOM 7258 O O . PHE B 1 453 ? -4.793 13.438 13.992 1 91.19 453 PHE B O 1
ATOM 7265 N N . PRO B 1 454 ? -5.645 12.789 15.953 1 91 454 PRO B N 1
ATOM 7266 C CA . PRO B 1 454 ? -4.656 11.719 16.125 1 91 454 PRO B CA 1
ATOM 7267 C C . PRO B 1 454 ? -4.664 10.719 14.961 1 91 454 PRO B C 1
ATOM 7269 O O . PRO B 1 454 ? -3.652 10.07 14.695 1 91 454 PRO B O 1
ATOM 7272 N N . TRP B 1 455 ? -5.77 10.594 14.266 1 89.12 455 TRP B N 1
ATOM 7273 C CA . TRP B 1 455 ? -5.875 9.625 13.18 1 89.12 455 TRP B CA 1
ATOM 7274 C C . TRP B 1 455 ? -5.758 10.32 11.828 1 89.12 455 TRP B C 1
ATOM 7276 O O . TRP B 1 455 ? -6.004 9.703 10.781 1 89.12 455 TRP B O 1
ATOM 7286 N N . SER B 1 456 ? -5.387 11.57 11.875 1 91.81 456 SER B N 1
ATOM 7287 C CA . SER B 1 456 ? -5.242 12.289 10.617 1 91.81 456 SER B CA 1
ATOM 7288 C C . SER B 1 456 ? -3.955 11.906 9.898 1 91.81 456 SER B C 1
ATOM 7290 O O . SER B 1 456 ? -2.982 11.5 10.539 1 91.81 456 SER B O 1
ATOM 7292 N N . GLY B 1 457 ? -4.012 12.031 8.617 1 90.75 457 GLY B N 1
ATOM 7293 C CA . GLY B 1 457 ? -2.867 11.664 7.801 1 90.75 457 GLY B CA 1
ATOM 7294 C C . GLY B 1 457 ? -1.591 12.383 8.203 1 90.75 457 GLY B C 1
ATOM 7295 O O . GLY B 1 457 ? -0.525 11.766 8.273 1 90.75 457 GLY B O 1
ATOM 7296 N N . GLY B 1 458 ? -1.686 13.664 8.477 1 94.06 458 GLY B N 1
ATOM 7297 C CA . GLY B 1 458 ? -0.509 14.43 8.859 1 94.06 458 GLY B CA 1
ATOM 7298 C C . GLY B 1 458 ? 0.127 13.945 10.148 1 94.06 458 GLY B C 1
ATOM 7299 O O . GLY B 1 458 ? 1.35 13.812 10.234 1 94.06 458 GLY B O 1
ATOM 7300 N N . VAL B 1 459 ? -0.647 13.656 11.117 1 95.44 459 VAL B N 1
ATOM 7301 C CA . VAL B 1 459 ? -0.144 13.18 12.398 1 95.44 459 VAL B CA 1
ATOM 7302 C C . VAL B 1 459 ? 0.435 11.773 12.242 1 95.44 459 VAL B C 1
ATOM 7304 O O . VAL B 1 459 ? 1.519 11.484 12.75 1 95.44 459 VAL B O 1
ATOM 7307 N N . LEU B 1 460 ? -0.227 10.992 11.5 1 93.44 460 LEU B N 1
ATOM 7308 C CA . LEU B 1 460 ? 0.19 9.602 11.367 1 93.44 460 LEU B CA 1
ATOM 7309 C C . LEU B 1 460 ? 1.475 9.5 10.555 1 93.44 460 LEU B C 1
ATOM 7311 O O . LEU B 1 460 ? 2.305 8.617 10.805 1 93.44 460 LEU B O 1
ATOM 7315 N N . VAL B 1 461 ? 1.636 10.352 9.641 1 94.94 461 VAL B N 1
ATOM 7316 C CA . VAL B 1 461 ? 2.854 10.297 8.836 1 94.94 461 VAL B CA 1
ATOM 7317 C C . VAL B 1 461 ? 4.051 10.711 9.688 1 94.94 461 VAL B C 1
ATOM 7319 O O . VAL B 1 461 ? 5.129 10.117 9.578 1 94.94 461 VAL B O 1
ATOM 7322 N N . GLY B 1 462 ? 3.9 11.734 10.492 1 96.44 462 GLY B N 1
ATOM 7323 C CA . GLY B 1 462 ? 4.953 12.094 11.43 1 96.44 462 GLY B CA 1
ATOM 7324 C C . GLY B 1 462 ? 5.258 10.992 12.43 1 96.44 462 GLY B C 1
ATOM 7325 O O . GLY B 1 462 ? 6.426 10.703 12.703 1 96.44 462 GLY B O 1
ATOM 7326 N N . TYR B 1 463 ? 4.25 10.406 12.914 1 94.88 463 TYR B N 1
ATOM 7327 C CA . TYR B 1 463 ? 4.406 9.312 13.867 1 94.88 463 TYR B CA 1
ATOM 7328 C C . TYR B 1 463 ? 5.145 8.141 13.234 1 94.88 463 TYR B C 1
ATOM 7330 O O . TYR B 1 463 ? 5.977 7.5 13.883 1 94.88 463 TYR B O 1
ATOM 7338 N N . ALA B 1 464 ? 4.82 7.848 12.016 1 92.88 464 ALA B N 1
ATOM 7339 C CA . ALA B 1 464 ? 5.469 6.75 11.305 1 92.88 464 ALA B CA 1
ATOM 7340 C C . ALA B 1 464 ? 6.98 6.949 11.242 1 92.88 464 ALA B C 1
ATOM 7342 O O . ALA B 1 464 ? 7.742 5.98 11.289 1 92.88 464 ALA B O 1
ATOM 7343 N N . VAL B 1 465 ? 7.367 8.164 11.172 1 94.69 465 VAL B N 1
ATOM 7344 C CA . VAL B 1 465 ? 8.789 8.484 11.133 1 94.69 465 VAL B CA 1
ATOM 7345 C C . VAL B 1 465 ? 9.383 8.398 12.539 1 94.69 465 VAL B C 1
ATOM 7347 O O . VAL B 1 465 ? 10.406 7.754 12.758 1 94.69 465 VAL B O 1
ATOM 7350 N N . ILE B 1 466 ? 8.734 8.977 13.469 1 95.44 466 ILE B N 1
ATOM 7351 C CA . ILE B 1 466 ? 9.258 9.102 14.828 1 95.44 466 ILE B CA 1
ATOM 7352 C C . ILE B 1 466 ? 9.406 7.723 15.461 1 95.44 466 ILE B C 1
ATOM 7354 O O . ILE B 1 466 ? 10.359 7.473 16.203 1 95.44 466 ILE B O 1
ATOM 7358 N N . ARG B 1 467 ? 8.594 6.867 15.141 1 91.31 467 ARG B N 1
ATOM 7359 C CA . ARG B 1 467 ? 8.609 5.527 15.719 1 91.31 467 ARG B CA 1
ATOM 7360 C C . ARG B 1 467 ? 9.844 4.75 15.266 1 91.31 467 ARG B C 1
ATOM 7362 O O . ARG B 1 467 ? 10.227 3.768 15.906 1 91.31 467 ARG B O 1
ATOM 7369 N N . THR B 1 468 ? 10.422 5.172 14.195 1 88.88 468 THR B N 1
ATOM 7370 C CA . THR B 1 468 ? 11.586 4.457 13.672 1 88.88 468 THR B CA 1
ATOM 7371 C C . THR B 1 468 ? 12.875 5.031 14.258 1 88.88 468 THR B C 1
ATOM 7373 O O . THR B 1 468 ? 13.938 4.426 14.125 1 88.88 468 THR B O 1
ATOM 7376 N N . LEU B 1 469 ? 12.82 6.098 14.938 1 92.06 469 LEU B N 1
ATOM 7377 C CA . LEU B 1 469 ? 14.008 6.828 15.375 1 92.06 469 LEU B CA 1
ATOM 7378 C C . LEU B 1 469 ? 14.781 6.039 16.422 1 92.06 469 LEU B C 1
ATOM 7380 O O . LEU B 1 469 ? 16 6.117 16.484 1 92.06 469 LEU B O 1
ATOM 7384 N N . PRO B 1 470 ? 14.102 5.227 17.297 1 89.31 470 PRO B N 1
ATOM 7385 C CA . PRO B 1 470 ? 14.852 4.422 18.266 1 89.31 470 PRO B CA 1
ATOM 7386 C C . PRO B 1 470 ? 15.82 3.449 17.578 1 89.31 470 PRO B C 1
ATOM 7388 O O . PRO B 1 470 ? 16.844 3.096 18.156 1 89.31 470 PRO B O 1
ATOM 7391 N N . ASN B 1 471 ? 15.531 3.098 16.375 1 84 471 ASN B N 1
ATOM 7392 C CA . ASN B 1 471 ? 16.406 2.178 15.648 1 84 471 ASN B CA 1
ATOM 7393 C C . ASN B 1 471 ? 17.516 2.918 14.922 1 84 471 ASN B C 1
ATOM 7395 O O . ASN B 1 471 ? 18.469 2.299 14.445 1 84 471 ASN B O 1
ATOM 7399 N N . GLN B 1 472 ? 17.375 4.148 14.914 1 84 472 GLN B N 1
ATOM 7400 C CA . GLN B 1 472 ? 18.328 4.938 14.148 1 84 472 GLN B CA 1
ATOM 7401 C C . GLN B 1 472 ? 19.375 5.578 15.062 1 84 472 GLN B C 1
ATOM 7403 O O . GLN B 1 472 ? 20.5 5.836 14.641 1 84 472 GLN B O 1
ATOM 7408 N N . TYR B 1 473 ? 18.891 5.852 16.266 1 86.19 473 TYR B N 1
ATOM 7409 C CA . TYR B 1 473 ? 19.766 6.504 17.219 1 86.19 473 TYR B CA 1
ATOM 7410 C C . TYR B 1 473 ? 19.875 5.691 18.516 1 86.19 473 TYR B C 1
ATOM 7412 O O . TYR B 1 473 ? 18.859 5.293 19.078 1 86.19 473 TYR B O 1
ATOM 7420 N N . ASP B 1 474 ? 21.094 5.516 19.016 1 84.75 474 ASP B N 1
ATOM 7421 C CA . ASP B 1 474 ? 21.297 4.762 20.25 1 84.75 474 ASP B CA 1
ATOM 7422 C C . ASP B 1 474 ? 20.719 5.504 21.453 1 84.75 474 ASP B C 1
ATOM 7424 O O . ASP B 1 474 ? 20.266 4.879 22.406 1 84.75 474 ASP B O 1
ATOM 7428 N N . TRP B 1 475 ? 20.734 6.816 21.344 1 88.19 475 TRP B N 1
ATOM 7429 C CA . TRP B 1 475 ? 20.312 7.617 22.5 1 88.19 475 TRP B CA 1
ATOM 7430 C C . TRP B 1 475 ? 18.797 7.82 22.484 1 88.19 475 TRP B C 1
ATOM 7432 O O . TRP B 1 475 ? 18.219 8.281 23.469 1 88.19 475 TRP B O 1
ATOM 7442 N N . PHE B 1 476 ? 18.125 7.543 21.391 1 90.62 476 PHE B N 1
ATOM 7443 C CA . PHE B 1 476 ? 16.688 7.734 21.25 1 90.62 476 PHE B CA 1
ATOM 7444 C C . PHE B 1 476 ? 15.93 6.516 21.766 1 90.62 476 PHE B C 1
ATOM 7446 O O . PHE B 1 476 ? 16.016 5.438 21.172 1 90.62 476 PHE B O 1
ATOM 7453 N N . THR B 1 477 ? 15.203 6.656 22.844 1 87.94 477 THR B N 1
ATOM 7454 C CA . THR B 1 477 ? 14.508 5.531 23.453 1 87.94 477 THR B CA 1
ATOM 7455 C C . THR B 1 477 ? 13.023 5.555 23.094 1 87.94 477 THR B C 1
ATOM 7457 O O . THR B 1 477 ? 12.516 6.559 22.594 1 87.94 477 THR B O 1
ATOM 7460 N N . GLN B 1 478 ? 12.336 4.551 23.406 1 85.44 478 GLN B N 1
ATOM 7461 C CA . GLN B 1 478 ? 10.922 4.391 23.094 1 85.44 478 GLN B CA 1
ATOM 7462 C C . GLN B 1 478 ? 10.07 5.414 23.844 1 85.44 478 GLN B C 1
ATOM 7464 O O . GLN B 1 478 ? 9.008 5.812 23.375 1 85.44 478 GLN B O 1
ATOM 7469 N N . SER B 1 479 ? 10.531 5.879 24.984 1 84.38 479 SER B N 1
ATOM 7470 C CA . SER B 1 479 ? 9.781 6.84 25.781 1 84.38 479 SER B CA 1
ATOM 7471 C C . SER B 1 479 ? 9.734 8.211 25.109 1 84.38 479 SER B C 1
ATOM 7473 O O . SER B 1 479 ? 8.898 9.047 25.453 1 84.38 479 SER B O 1
ATOM 7475 N N . MET B 1 480 ? 10.609 8.391 24.125 1 91.44 480 MET B N 1
ATOM 7476 C CA . MET B 1 480 ? 10.695 9.672 23.438 1 91.44 480 MET B CA 1
ATOM 7477 C C . MET B 1 480 ? 9.766 9.703 22.219 1 91.44 480 MET B C 1
ATOM 7479 O O . MET B 1 480 ? 9.562 10.758 21.625 1 91.44 480 MET B O 1
ATOM 7483 N N . VAL B 1 481 ? 9.195 8.539 21.906 1 92.12 481 VAL B N 1
ATOM 7484 C CA . VAL B 1 481 ? 8.242 8.461 20.812 1 92.12 481 VAL B CA 1
ATOM 7485 C C . VAL B 1 481 ? 6.918 9.094 21.219 1 92.12 481 VAL B C 1
ATOM 7487 O O . VAL B 1 481 ? 6.309 8.672 22.219 1 92.12 481 VAL B O 1
ATOM 7490 N N . VAL B 1 482 ? 6.512 10.078 20.5 1 94.31 482 VAL B N 1
ATOM 7491 C CA . VAL B 1 482 ? 5.309 10.828 20.844 1 94.31 482 VAL B CA 1
ATOM 7492 C C . VAL B 1 482 ? 4.074 10.094 20.328 1 94.31 482 VAL B C 1
ATOM 7494 O O . VAL B 1 482 ? 3.936 9.883 19.109 1 94.31 482 VAL B O 1
ATOM 7497 N N . ASN B 1 483 ? 3.158 9.758 21.188 1 90.62 483 ASN B N 1
ATOM 7498 C CA . ASN B 1 483 ? 1.88 9.188 20.781 1 90.62 483 ASN B CA 1
ATOM 7499 C C . ASN B 1 483 ? 0.994 10.219 20.094 1 90.62 483 ASN B C 1
ATOM 7501 O O . ASN B 1 483 ? 0.889 11.359 20.547 1 90.62 483 ASN B O 1
ATOM 7505 N N . PRO B 1 484 ? 0.356 9.852 19.078 1 90.81 484 PRO B N 1
ATOM 7506 C CA . PRO B 1 484 ? -0.493 10.773 18.312 1 90.81 484 PRO B CA 1
ATOM 7507 C C . PRO B 1 484 ? -1.548 11.453 19.188 1 90.81 484 PRO B C 1
ATOM 7509 O O . PRO B 1 484 ? -1.885 12.617 18.953 1 90.81 484 PRO B O 1
ATOM 7512 N N . VAL B 1 485 ? -2.006 10.898 20.203 1 90.81 485 VAL B N 1
ATOM 7513 C CA . VAL B 1 485 ? -3.094 11.438 21 1 90.81 485 VAL B CA 1
ATOM 7514 C C . VAL B 1 485 ? -2.57 12.562 21.906 1 90.81 485 VAL B C 1
ATOM 7516 O O . VAL B 1 485 ? -3.344 13.391 22.391 1 90.81 485 VAL B O 1
ATOM 7519 N N . ASP B 1 486 ? -1.306 12.617 22.062 1 93.94 486 ASP B N 1
ATOM 7520 C CA . ASP B 1 486 ? -0.731 13.617 22.953 1 93.94 486 ASP B CA 1
ATOM 7521 C C . ASP B 1 486 ? -0.466 14.93 22.219 1 93.94 486 ASP B C 1
ATOM 7523 O O . ASP B 1 486 ? -0.294 15.977 22.844 1 93.94 486 ASP B O 1
ATOM 7527 N N . VAL B 1 487 ? -0.483 14.898 20.953 1 95.88 487 VAL B N 1
ATOM 7528 C CA . VAL B 1 487 ? 0.07 16.031 20.219 1 95.88 487 VAL B CA 1
ATOM 7529 C C . VAL B 1 487 ? -1.054 16.984 19.812 1 95.88 487 VAL B C 1
ATOM 7531 O O . VAL B 1 487 ? -0.822 18.172 19.594 1 95.88 487 VAL B O 1
ATOM 7534 N N . TRP B 1 488 ? -2.27 16.562 19.688 1 93.62 488 TRP B N 1
ATOM 7535 C CA . TRP B 1 488 ? -3.348 17.297 19.031 1 93.62 488 TRP B CA 1
ATOM 7536 C C . TRP B 1 488 ? -3.568 18.656 19.688 1 93.62 488 TRP B C 1
ATOM 7538 O O . TRP B 1 488 ? -3.803 19.656 19 1 93.62 488 TRP B O 1
ATOM 7548 N N . PRO B 1 489 ? -3.346 18.781 21.047 1 95.56 489 PRO B N 1
ATOM 7549 C CA . PRO B 1 489 ? -3.561 20.125 21.609 1 95.56 489 PRO B CA 1
ATOM 7550 C C . PRO B 1 489 ? -2.416 21.078 21.297 1 95.56 489 PRO B C 1
ATOM 7552 O O . PRO B 1 489 ? -2.559 22.297 21.469 1 95.56 489 PRO B O 1
ATOM 7555 N N . PHE B 1 490 ? -1.378 20.531 20.75 1 97.75 490 PHE B N 1
ATOM 7556 C CA . PHE B 1 490 ? -0.174 21.344 20.641 1 97.75 490 PHE B CA 1
ATOM 7557 C C . PHE B 1 490 ? 0.079 21.75 19.203 1 97.75 490 PHE B C 1
ATOM 7559 O O . PHE B 1 490 ? 1.104 22.359 18.891 1 97.75 490 PHE B O 1
ATOM 7566 N N . VAL B 1 491 ? -0.824 21.328 18.375 1 98.25 491 VAL B N 1
ATOM 7567 C CA . VAL B 1 491 ? -0.756 21.844 17.016 1 98.25 491 VAL B CA 1
ATOM 7568 C C . VAL B 1 491 ? -1.352 23.25 16.969 1 98.25 491 VAL B C 1
ATOM 7570 O O . VAL B 1 491 ? -2.398 23.469 16.344 1 98.25 491 VAL B O 1
ATOM 7573 N N . PHE B 1 492 ? -0.616 24.172 17.453 1 98.56 492 PHE B N 1
ATOM 7574 C CA . PHE B 1 492 ? -1.135 25.5 17.781 1 98.56 492 PHE B CA 1
ATOM 7575 C C . PHE B 1 492 ? -1.59 26.219 16.516 1 98.56 492 PHE B C 1
ATOM 7577 O O . PHE B 1 492 ? -2.682 26.797 16.484 1 98.56 492 PHE B O 1
ATOM 7584 N N . HIS B 1 493 ? -0.754 26.203 15.531 1 98.38 493 HIS B N 1
ATOM 7585 C CA . HIS B 1 493 ? -1.154 26.953 14.344 1 98.38 493 HIS B CA 1
ATOM 7586 C C . HIS B 1 493 ? -2.463 26.406 13.773 1 98.38 493 HIS B C 1
ATOM 7588 O O . HIS B 1 493 ? -3.301 27.188 13.305 1 98.38 493 HIS B O 1
ATOM 7594 N N . GLY B 1 494 ? -2.596 25.078 13.75 1 97.31 494 GLY B N 1
ATOM 7595 C CA . GLY B 1 494 ? -3.836 24.5 13.266 1 97.31 494 GLY B CA 1
ATOM 7596 C C . GLY B 1 494 ? -5.055 24.953 14.039 1 97.31 494 GLY B C 1
ATOM 7597 O O . GLY B 1 494 ? -6.035 25.422 13.453 1 97.31 494 GLY B O 1
ATOM 7598 N N . TRP B 1 495 ? -4.98 24.875 15.305 1 97.38 495 TRP B N 1
ATOM 7599 C CA . TRP B 1 495 ? -6.086 25.297 16.156 1 97.38 495 TRP B CA 1
ATOM 7600 C C . TRP B 1 495 ? -6.367 26.781 16 1 97.38 495 TRP B C 1
ATOM 7602 O O . TRP B 1 495 ? -7.527 27.203 15.93 1 97.38 495 TRP B O 1
ATOM 7612 N N . PHE B 1 496 ? -5.359 27.547 15.953 1 97.94 496 PHE B N 1
ATOM 7613 C CA . PHE B 1 496 ? -5.543 28.984 15.828 1 97.94 496 PHE B CA 1
ATOM 7614 C C . PHE B 1 496 ? -6.137 29.344 14.469 1 97.94 496 PHE B C 1
ATOM 7616 O O . PHE B 1 496 ? -6.918 30.297 14.359 1 97.94 496 PHE B O 1
ATOM 7623 N N . LEU B 1 497 ? -5.68 28.641 13.469 1 96.94 497 LEU B N 1
ATOM 7624 C CA . LEU B 1 497 ? -6.242 28.906 12.141 1 96.94 497 LEU B CA 1
ATOM 7625 C C . LEU B 1 497 ? -7.742 28.625 12.125 1 96.94 497 LEU B C 1
ATOM 7627 O O . LEU B 1 497 ? -8.516 29.391 11.555 1 96.94 497 LEU B O 1
ATOM 7631 N N . VAL B 1 498 ? -8.172 27.5 12.719 1 95.25 498 VAL B N 1
ATOM 7632 C CA . VAL B 1 498 ? -9.594 27.203 12.852 1 95.25 498 VAL B CA 1
ATOM 7633 C C . VAL B 1 498 ? -10.281 28.312 13.648 1 95.25 498 VAL B C 1
ATOM 7635 O O . VAL B 1 498 ? -11.359 28.766 13.266 1 95.25 498 VAL B O 1
ATOM 7638 N N . GLY B 1 499 ? -9.641 28.719 14.703 1 95.12 499 GLY B N 1
ATOM 7639 C CA . GLY B 1 499 ? -10.18 29.781 15.523 1 95.12 499 GLY B CA 1
ATOM 7640 C C . GLY B 1 499 ? -10.336 31.094 14.781 1 95.12 499 GLY B C 1
ATOM 7641 O O . GLY B 1 499 ? -11.336 31.797 14.938 1 95.12 499 GLY B O 1
ATOM 7642 N N . VAL B 1 500 ? -9.359 31.438 14 1 94.94 500 VAL B N 1
ATOM 7643 C CA . VAL B 1 500 ? -9.383 32.656 13.219 1 94.94 500 VAL B CA 1
ATOM 7644 C C . VAL B 1 500 ? -10.586 32.656 12.273 1 94.94 500 VAL B C 1
ATOM 7646 O O . VAL B 1 500 ? -11.273 33.656 12.125 1 94.94 500 VAL B O 1
ATOM 7649 N N . PHE B 1 501 ? -10.891 31.531 11.68 1 93 501 PHE B N 1
ATOM 7650 C CA . PHE B 1 501 ? -11.984 31.484 10.719 1 93 501 PHE B CA 1
ATOM 7651 C C . PHE B 1 501 ? -13.328 31.422 11.43 1 93 501 PHE B C 1
ATOM 7653 O O . PHE B 1 501 ? -14.328 31.922 10.914 1 93 501 PHE B O 1
ATOM 7660 N N . LEU B 1 502 ? -13.367 30.828 12.586 1 92.94 502 LEU B N 1
ATOM 7661 C CA . LEU B 1 502 ? -14.594 30.891 13.375 1 92.94 502 LEU B CA 1
ATOM 7662 C C . LEU B 1 502 ? -14.891 32.312 13.797 1 92.94 502 LEU B C 1
ATOM 7664 O O . LEU B 1 502 ? -16.047 32.781 13.727 1 92.94 502 LEU B O 1
ATOM 7668 N N . LEU B 1 503 ? -13.852 33 14.211 1 92.94 503 LEU B N 1
ATOM 7669 C CA . LEU B 1 503 ? -14.016 34.406 14.586 1 92.94 503 LEU B CA 1
ATOM 7670 C C . LEU B 1 503 ? -14.375 35.25 13.367 1 92.94 503 LEU B C 1
ATOM 7672 O O . LEU B 1 503 ? -15.188 36.188 13.469 1 92.94 503 LEU B O 1
ATOM 7676 N N . ALA B 1 504 ? -13.703 34.969 12.289 1 90.19 504 ALA B N 1
ATOM 7677 C CA . ALA B 1 504 ? -14.016 35.688 11.055 1 90.19 504 ALA B CA 1
ATOM 7678 C C . ALA B 1 504 ? -15.453 35.438 10.625 1 90.19 504 ALA B C 1
ATOM 7680 O O . ALA B 1 504 ? -16.125 36.344 10.117 1 90.19 504 ALA B O 1
ATOM 7681 N N . ALA B 1 505 ? -15.914 34.25 10.742 1 87.5 505 ALA B N 1
ATOM 7682 C CA . ALA B 1 505 ? -17.297 33.906 10.414 1 87.5 505 ALA B CA 1
ATOM 7683 C C . ALA B 1 505 ? -18.281 34.625 11.328 1 87.5 505 ALA B C 1
ATOM 7685 O O . ALA B 1 505 ? -19.312 35.125 10.875 1 87.5 505 ALA B O 1
ATOM 7686 N N . TRP B 1 506 ? -17.906 34.75 12.531 1 88.25 506 TRP B N 1
ATOM 7687 C CA . TRP B 1 506 ? -18.781 35.375 13.523 1 88.25 506 TRP B CA 1
ATOM 7688 C C . TRP B 1 506 ? -18.797 36.906 13.344 1 88.25 506 TRP B C 1
ATOM 7690 O O . TRP B 1 506 ? -19.844 37.531 13.477 1 88.25 506 TRP B O 1
ATOM 7700 N N . THR B 1 507 ? -17.688 37.5 13.023 1 87.38 507 THR B N 1
ATOM 7701 C CA . THR B 1 507 ? -17.578 38.938 12.945 1 87.38 507 THR B CA 1
ATOM 7702 C C . THR B 1 507 ? -17.828 39.438 11.516 1 87.38 507 THR B C 1
ATOM 7704 O O . THR B 1 507 ? -18.141 40.594 11.305 1 87.38 507 THR B O 1
ATOM 7707 N N . GLY B 1 508 ? -17.578 38.5 10.539 1 83.62 508 GLY B N 1
ATOM 7708 C CA . GLY B 1 508 ? -17.672 38.906 9.141 1 83.62 508 GLY B CA 1
ATOM 7709 C C . GLY B 1 508 ? -16.391 39.5 8.609 1 83.62 508 GLY B C 1
ATOM 7710 O O . GLY B 1 508 ? -16.359 40.031 7.5 1 83.62 508 GLY B O 1
ATOM 7711 N N . PHE B 1 509 ? -15.445 39.406 9.406 1 81.5 509 PHE B N 1
ATOM 7712 C CA . PHE B 1 509 ? -14.156 39.938 8.992 1 81.5 509 PHE B CA 1
ATOM 7713 C C . PHE B 1 509 ? -13.688 39.281 7.699 1 81.5 509 PHE B C 1
ATOM 7715 O O . PHE B 1 509 ? -13.617 38.031 7.609 1 81.5 509 PHE B O 1
ATOM 7722 N N . GLY B 1 510 ? -13.383 40.094 6.641 1 77.12 510 GLY B N 1
ATOM 7723 C CA . GLY B 1 510 ? -12.867 39.625 5.363 1 77.12 510 GLY B CA 1
ATOM 7724 C C . GLY B 1 510 ? -13.953 39.094 4.449 1 77.12 510 GLY B C 1
ATOM 7725 O O . GLY B 1 510 ? -13.656 38.562 3.375 1 77.12 510 GLY B O 1
ATOM 7726 N N . ARG B 1 511 ? -15.164 39.219 4.91 1 83.06 511 ARG B N 1
ATOM 7727 C CA . ARG B 1 511 ? -16.266 38.719 4.113 1 83.06 511 ARG B CA 1
ATOM 7728 C C . ARG B 1 511 ? -16.531 39.594 2.893 1 83.06 511 ARG B C 1
ATOM 7730 O O . ARG B 1 511 ? -16.578 40.812 3.006 1 83.06 511 ARG B O 1
ATOM 7737 N N . GLU B 1 512 ? -16.359 38.938 1.772 1 79.94 512 GLU B N 1
ATOM 7738 C CA . GLU B 1 512 ? -16.688 39.625 0.516 1 79.94 512 GLU B CA 1
ATOM 7739 C C . GLU B 1 512 ? -17.812 38.906 -0.219 1 79.94 512 GLU B C 1
ATOM 7741 O O . GLU B 1 512 ? -17.906 37.688 -0.179 1 79.94 512 GLU B O 1
ATOM 7746 N N . TYR B 1 513 ? -18.688 39.656 -0.758 1 79.62 513 TYR B N 1
ATOM 7747 C CA . TYR B 1 513 ? -19.812 39.094 -1.512 1 79.62 513 TYR B CA 1
ATOM 7748 C C . TYR B 1 513 ? -19.547 39.188 -3.012 1 79.62 513 TYR B C 1
ATOM 7750 O O . TYR B 1 513 ? -18.625 39.875 -3.453 1 79.62 513 TYR B O 1
ATOM 7758 N N . ILE B 1 514 ? -20.188 38.25 -3.85 1 74.94 514 ILE B N 1
ATOM 7759 C CA . ILE B 1 514 ? -20.125 38.344 -5.305 1 74.94 514 ILE B CA 1
ATOM 7760 C C . ILE B 1 514 ? -20.703 39.688 -5.766 1 74.94 514 ILE B C 1
ATOM 7762 O O . ILE B 1 514 ? -21.719 40.125 -5.234 1 74.94 514 ILE B O 1
ATOM 7766 N N . SER B 1 515 ? -19.969 40.688 -6.398 1 54.22 515 SER B N 1
ATOM 7767 C CA . SER B 1 515 ? -20.453 42 -6.832 1 54.22 515 SER B CA 1
ATOM 7768 C C . SER B 1 515 ? -21.75 41.875 -7.609 1 54.22 515 SER B C 1
ATOM 7770 O O . SER B 1 515 ? -22.328 42.875 -8.031 1 54.22 515 SER B O 1
ATOM 7772 N N . ASP B 1 516 ? -22.25 41.125 -8.297 1 43.91 516 ASP B N 1
ATOM 7773 C CA . ASP B 1 516 ? -23.438 41.688 -8.938 1 43.91 516 ASP B CA 1
ATOM 7774 C C . ASP B 1 516 ? -24.469 42.125 -7.895 1 43.91 516 ASP B C 1
ATOM 7776 O O . ASP B 1 516 ? -24.953 43.281 -7.941 1 43.91 516 ASP B O 1
ATOM 7780 N N . ARG B 1 517 ? -25.797 41.25 -7.926 1 38.16 517 ARG B N 1
ATOM 7781 C CA . ARG B 1 517 ? -27.234 41.344 -7.652 1 38.16 517 ARG B CA 1
ATOM 7782 C C . ARG B 1 517 ? -27.5 41.5 -6.16 1 38.16 517 ARG B C 1
ATOM 7784 O O . ARG B 1 517 ? -26.922 40.812 -5.332 1 38.16 517 ARG B O 1
ATOM 7791 N N . GLU B 1 518 ? -27.938 42.656 -5.723 1 36.53 518 GLU B N 1
ATOM 7792 C CA . GLU B 1 518 ? -28.594 43.094 -4.496 1 36.53 518 GLU B CA 1
ATOM 7793 C C . GLU B 1 518 ? -29.5 42 -3.939 1 36.53 518 GLU B C 1
ATOM 7795 O O . GLU B 1 518 ? -30.578 41.75 -4.473 1 36.53 518 GLU B O 1
ATOM 7800 N N . THR B 1 519 ? -29.203 40.844 -3.9 1 36.62 519 THR B N 1
ATOM 7801 C CA . THR B 1 519 ? -30.297 40 -3.402 1 36.62 519 THR B CA 1
ATOM 7802 C C . THR B 1 519 ? -30.859 40.594 -2.104 1 36.62 519 THR B C 1
ATOM 7804 O O . THR B 1 519 ? -30.109 40.969 -1.209 1 36.62 519 THR B O 1
ATOM 7807 N N . GLU B 1 520 ? -32.094 40.938 -2.145 1 35.38 520 GLU B N 1
ATOM 7808 C CA . GLU B 1 520 ? -33 41.469 -1.131 1 35.38 520 GLU B CA 1
ATOM 7809 C C . GLU B 1 520 ? -32.719 40.844 0.236 1 35.38 520 GLU B C 1
ATOM 7811 O O . GLU B 1 520 ? -33.031 41.438 1.269 1 35.38 520 GLU B O 1
ATOM 7816 N N . GLU B 1 521 ? -32.5 39.562 0.236 1 36.25 521 GLU B N 1
ATOM 7817 C CA . GLU B 1 521 ? -32.5 38.969 1.571 1 36.25 521 GLU B CA 1
ATOM 7818 C C . GLU B 1 521 ? -31.281 39.375 2.379 1 36.25 521 GLU B C 1
ATOM 7820 O O . GLU B 1 521 ? -31.141 39 3.541 1 36.25 521 GLU B O 1
ATOM 7825 N N . VAL B 1 522 ? -30.312 39.906 1.783 1 36.75 522 VAL B N 1
ATOM 7826 C CA . VAL B 1 522 ? -29.125 40.375 2.506 1 36.75 522 VAL B CA 1
ATOM 7827 C C . VAL B 1 522 ? -29.453 41.625 3.301 1 36.75 522 VAL B C 1
ATOM 7829 O O . VAL B 1 522 ? -28.688 42.031 4.176 1 36.75 522 VAL B O 1
ATOM 7832 N N . ALA B 1 523 ? -30.469 42.594 2.773 1 35.19 523 ALA B N 1
ATOM 7833 C CA . ALA B 1 523 ? -30.766 43.875 3.447 1 35.19 523 ALA B CA 1
ATOM 7834 C C . ALA B 1 523 ? -31.266 43.625 4.867 1 35.19 523 ALA B C 1
ATOM 7836 O O . ALA B 1 523 ? -31.359 44.562 5.668 1 35.19 523 ALA B O 1
ATOM 7837 N N . ARG B 1 524 ? -32.125 42.562 5.137 1 33.5 524 ARG B N 1
ATOM 7838 C CA . ARG B 1 524 ? -32.812 42.656 6.41 1 33.5 524 ARG B CA 1
ATOM 7839 C C . ARG B 1 524 ? -31.859 42.469 7.582 1 33.5 524 ARG B C 1
ATOM 7841 O O . ARG B 1 524 ? -32.281 42.5 8.742 1 33.5 524 ARG B O 1
ATOM 7848 N N . VAL B 1 525 ? -30.594 41.875 7.336 1 31.45 525 VAL B N 1
ATOM 7849 C CA . VAL B 1 525 ? -29.938 41.938 8.633 1 31.45 525 VAL B CA 1
ATOM 7850 C C . VAL B 1 525 ? -29.047 43.188 8.695 1 31.45 525 VAL B C 1
ATOM 7852 O O . VAL B 1 525 ? -28.406 43.562 7.703 1 31.45 525 VAL B O 1
#